Protein AF-A0A147K100-F1 (afdb_monomer)

Sequence (1182 aa):
MTDSRGIATSVIIAIIIAVTLSAGLGYFCLQAQKQWAQEHPSEGPYLPENRPPTGPIRPEQRTEGEKSTGWFKTGLEDDIVLSAAGFKNSESMDDWFVSGQSADLTLGPLGLEESGGPSFLNHPMGVATDGERLFVADTCNNRVLIWNRIPVSNYAPADIVLGQPDFNSSASRRGKNGLNWPISVATDGKRLFVADTGNNRILIWNTIPTNNFAPADVVVGREDFESVEEVPGVDQTRNLFCWPWGVWSDGTRLFVADTTFGRVMIWNNIPTQNGQPADVILTKRSEKEPLGTVRGIRSDGTRLIVNCHDGWVYIWKNIPTKDDTFPDFIVQYINAETEPGFDGQRILIAHYHIILVWNSIDDLMDNKPHNIVLGDMSAPLPSRNRMFLPRSIATDGKRLIVAERYGSRVLIWNSFPKENYTPPDVVLGQPDFNTNVFLSRIGVDQVAGISTDGTNLMTAHGLEARIMIWRSMPEKTGQPADVVLGWSDFDPNTRIGGPGQTDGWSVFTDGTRVFAASEPYCKLQIWNTIPTRNGQPPDVEIGRPGEAGRLGLNHPTRVVTDGKRVVVADWGNNRVLIWNTIPQDNETPADLVIGQPDFDSTEPRSGLDGLNEPWSVFTDGKRLYVGQRGLPNRILIWNTFPTKNGQPADIEISGWKSEKWGGISGPWSIFSDGTHLFVTAISGHRVLIWNTIPTHDNQPPDVVLGQPNLETLWGSTSRYGLRAPSDVTFDGVHLWVGEVTWSHRAVRFSIPNPRAVILKPPSDITTSSMKLTWSVATREDFIRYEVHMSTEPGFDLSDKTIIATITDRSNSSITINNLNSNTTYWFKVRTCYADGKYGDSVQRWATTKASMVSGEWMERETDHFKIYYRAGYEQQANSLLEAHENVYEFVTGFIGYAPPTRTEIYLCSTPEEYAEVGNTPPEAKPAVGASAGQWSNGVLSYYNTFSGSGVAHEFVHAVESQLLGFERPTWWKEGLACYLTYKFTGEPGPGGIYPDQLSDFTRSILENDPPFKNLSELEGEIVLTKFGYEESTSVFLFIEENYGESKIKEIIRAADAVENVHAAFQAVLGVSFQAFEAGWRKCLTRSVVAIAEAKSAVGAAEREGRTHGLHEAKARLSEAQNAFNFGRFGEAWEKASEAYTIAESATHEAAGPSQGAPWIWAGVGIAVAVIVLAFLLTRKRK

Foldseek 3Di:
DDDPPPVVVVVVVVVVVVVVVVVVVVVVVVVVVVVVCVPDPPDDDDDDDDDDDDDDDDDDDDDDDDDDDDDDDDDDDDDDDPPPPDDDPPPDPLQFDFFLFFFPAWAFDDTFFFQPFQQGAAPWAEWEDLQAKIWIRSFQLQWIFIASGDDPDHSDGGQEIFQDQHRTGRDQDFAQRHAHRWRYWEDLQAKIWICSQLQQWIFIANGDDDYYSDGGQEIFQDQHRDDDDDDPPDDPWQGHAHRWAEWYDNQAKIWTQRQVLQKIFMARGPDRYYSDGGQEIAAQAPVSHHVHRWHYWDDPQAKIWIDHQCFKIFIARGDDRYYHPHGPDIDGDNGQPDYWDDPPQWIWGDDPFKTFIDRHVVSVVVVDTDDIDGDPCPCPQDFADDQAAFAEWDDLLAKTWTFHFQQQKIAIANGPDPDHPPGGQAIELAQGPGDRQPPPPSHRWGQLYWEDNQAKIWTATQQQGKIAIANGDDRYYHPGRLEIAGDPPDDNPPDPDDPPQRNAWYWYDPNAKIWIQGQSQQKIAIARGDDRYYNPGGLEIAADEPAFFQRHAHRWHDWDDLQAKIWIDRQQLQWIFIDRGDDRYYRPGGPEIELACHRRHRDAQHALQRGHRFHDWDDLSAKIWIFGQGPLTWIFIASGDDDYYHPGGPEIASFAPDPPDTGQQRFAEWDDNQAKIWTFSQQQQWIFIANGDDDYYNDGGPYIQQRSDSVDRDAGLRSSHGHRFHYWDDSPFKIWTQHDDPNSMITIDGRDFNAAWAWAAWDPFAQWKIKIFTHQDDDPQWAWKFKFKDLDPPDDDDPVRGPDIGRDSVDGMDMDGGHHGQGKMKMKIWIAGPVRTIHIYDIFMFHHFHPDDDDDWDWDDDPAAIETHDPPCVVVRVVLVVLLVLLQCLLCVLLVHRPPHRQYEYEDADLVSLCVRQVHDSPDDPPAQKAAHRGLRYIYGYRPDDDSLRSQLRVNLSRLCNQLRAQAQPLQSLQVSQQSSCVSPVDRGPAAQDLVCLVVVLCCLVVVVVHDDFSVVSRDDPDDPVRSSHSSNLLQLCCCQPVNSVLVSQLSVQCSVVVYSQVSCCVRVVDGSVRSRVVSSVLLSLLSVLLVLLVVLLVVLVVVQQDALSVVLVVLSVQLSVCVSSSVSVSNNVSSNVSNVSSNPGHHDDDDDDDDDDDPPVVVVVVVVVVVVVVVVVVPPD

Nearest PDB structures (foldseek):
  1x5k-assembly1_A  TM=6.872E-01  e=2.008E-04  Homo sapiens
  8fn9-assembly4_H  TM=7.046E-01  e=5.019E-04  Homo sapiens
  4urt-assembly1_B  TM=6.110E-01  e=4.270E-04  Homo sapiens
  2ibg-assembly4_D  TM=3.986E-01  e=5.900E-04  Drosophila melanogaster
  7mrn-assembly1_A  TM=2.602E-01  e=2.928E-04  Mus musculus

Structure (mmCIF, N/CA/C/O backbone):
data_AF-A0A147K100-F1
#
_entry.id   AF-A0A147K100-F1
#
loop_
_atom_site.group_PDB
_atom_site.id
_atom_site.type_symbol
_atom_site.label_atom_id
_atom_site.label_alt_id
_atom_site.label_comp_id
_atom_site.label_asym_id
_atom_site.label_entity_id
_atom_site.label_seq_id
_atom_site.pdbx_PDB_ins_code
_atom_site.Cartn_x
_atom_site.Cartn_y
_atom_site.Cartn_z
_atom_site.occupancy
_atom_site.B_iso_or_equiv
_atom_site.auth_seq_id
_atom_site.auth_comp_id
_atom_site.auth_asym_id
_atom_site.auth_atom_id
_atom_site.pdbx_PDB_model_num
ATOM 1 N N . MET A 1 1 ? 48.285 36.028 14.992 1.00 30.34 1 MET A N 1
ATOM 2 C CA . MET A 1 1 ? 48.545 37.159 15.908 1.00 30.34 1 MET A CA 1
ATOM 3 C C . MET A 1 1 ? 47.198 37.838 16.159 1.00 30.34 1 MET A C 1
ATOM 5 O O . MET A 1 1 ? 46.680 38.431 15.232 1.00 30.34 1 MET A O 1
ATOM 9 N N . THR A 1 2 ? 46.400 37.488 17.172 1.00 46.53 2 THR A N 1
ATOM 10 C CA . THR A 1 2 ? 46.517 37.814 18.613 1.00 46.53 2 THR A CA 1
ATOM 11 C C . THR A 1 2 ? 46.651 39.310 18.906 1.00 46.53 2 THR A C 1
ATOM 13 O O . THR A 1 2 ? 47.707 39.745 19.347 1.00 46.53 2 THR A O 1
ATOM 16 N N . ASP A 1 3 ? 45.574 40.075 18.705 1.00 38.72 3 ASP A N 1
ATOM 17 C CA . ASP A 1 3 ? 45.211 41.141 19.649 1.00 38.72 3 ASP A CA 1
ATOM 18 C C . ASP A 1 3 ? 43.690 41.387 19.631 1.00 38.72 3 ASP A C 1
ATOM 20 O O . ASP A 1 3 ? 43.104 41.814 18.637 1.00 38.72 3 ASP A O 1
ATOM 24 N N . SER A 1 4 ? 43.032 41.059 20.740 1.00 42.88 4 SER A N 1
ATOM 25 C CA . SER A 1 4 ? 41.582 41.130 20.934 1.00 42.88 4 SER A CA 1
ATOM 26 C C . SER A 1 4 ? 41.084 42.529 21.326 1.00 42.88 4 SER A C 1
ATOM 28 O O . SER A 1 4 ? 39.901 42.689 21.624 1.00 42.88 4 SER A O 1
ATOM 30 N N . ARG A 1 5 ? 41.942 43.564 21.310 1.00 44.41 5 ARG A N 1
ATOM 31 C CA . ARG A 1 5 ? 41.558 44.943 21.678 1.00 44.41 5 ARG A CA 1
ATOM 32 C C . ARG A 1 5 ? 41.244 45.879 20.502 1.00 44.41 5 ARG A C 1
ATOM 34 O O . ARG A 1 5 ? 40.499 46.832 20.697 1.00 44.41 5 ARG A O 1
ATOM 41 N N . GLY A 1 6 ? 41.718 45.605 19.284 1.00 44.59 6 GLY A N 1
ATOM 42 C CA . GLY A 1 6 ? 41.420 46.441 18.103 1.00 44.59 6 GLY A CA 1
ATOM 43 C C . GLY A 1 6 ? 40.006 46.247 17.538 1.00 44.59 6 GLY A C 1
ATOM 44 O O . GLY A 1 6 ? 39.362 47.200 17.105 1.00 44.59 6 GLY A O 1
ATOM 45 N N . ILE A 1 7 ? 39.486 45.020 17.616 1.00 48.47 7 ILE A N 1
ATOM 46 C CA . ILE A 1 7 ? 38.163 44.654 17.083 1.00 48.47 7 ILE A CA 1
ATOM 47 C C . ILE A 1 7 ? 37.036 45.241 17.953 1.00 48.47 7 ILE A C 1
ATOM 49 O O . ILE A 1 7 ? 36.002 45.650 17.431 1.00 48.47 7 ILE A O 1
ATOM 53 N N . ALA A 1 8 ? 37.260 45.383 19.264 1.00 44.16 8 ALA A N 1
ATOM 54 C CA . ALA A 1 8 ? 36.289 45.977 20.182 1.00 44.16 8 ALA A CA 1
ATOM 55 C C . ALA A 1 8 ? 36.015 47.467 19.881 1.00 44.16 8 ALA A C 1
ATOM 57 O O . ALA A 1 8 ? 34.871 47.909 19.950 1.00 44.16 8 ALA A O 1
ATOM 58 N N . THR A 1 9 ? 37.030 48.238 19.477 1.00 42.84 9 THR A N 1
ATOM 59 C CA . THR A 1 9 ? 36.896 49.684 19.209 1.00 42.84 9 THR A CA 1
ATOM 60 C C . THR A 1 9 ? 36.167 49.974 17.892 1.00 42.84 9 THR A C 1
ATOM 62 O O . THR A 1 9 ? 35.332 50.877 17.835 1.00 42.84 9 THR A O 1
ATOM 65 N N . SER A 1 10 ? 36.410 49.184 16.842 1.00 45.06 10 SER A N 1
ATOM 66 C CA . SER A 1 10 ? 35.718 49.337 15.551 1.00 45.06 10 SER A CA 1
ATOM 67 C C . SER A 1 10 ? 34.241 48.938 15.625 1.00 45.06 10 SER A C 1
ATOM 69 O O . SER A 1 10 ? 33.402 49.573 14.989 1.00 45.06 10 SER A O 1
ATOM 71 N N . VAL A 1 11 ? 33.905 47.948 16.459 1.00 51.16 11 VAL A N 1
ATOM 72 C CA . VAL A 1 11 ? 32.514 47.540 16.711 1.00 51.16 11 VAL A CA 1
ATOM 73 C C . VAL A 1 11 ? 31.758 48.611 17.512 1.00 51.16 11 VAL A C 1
ATOM 75 O O . VAL A 1 11 ? 30.609 48.906 17.197 1.00 51.16 11 VAL A O 1
ATOM 78 N N . ILE A 1 12 ? 32.405 49.283 18.473 1.00 54.19 12 ILE A N 1
ATOM 79 C CA . ILE A 1 12 ? 31.790 50.375 19.254 1.00 54.19 12 ILE A CA 1
ATOM 80 C C . ILE A 1 12 ? 31.498 51.618 18.388 1.00 54.19 12 ILE A C 1
ATOM 82 O O . ILE A 1 12 ? 30.431 52.216 18.522 1.00 54.19 12 ILE A O 1
ATOM 86 N N . ILE A 1 13 ? 32.386 51.989 17.458 1.00 53.78 13 ILE A N 1
ATOM 87 C CA . ILE A 1 13 ? 32.169 53.139 16.556 1.00 53.78 13 ILE A CA 1
ATOM 88 C C . ILE A 1 13 ? 31.041 52.859 15.546 1.00 53.78 13 ILE A C 1
ATOM 90 O O . ILE A 1 13 ? 30.215 53.737 15.292 1.00 53.78 13 ILE A O 1
ATOM 94 N N . ALA A 1 14 ? 30.944 51.629 15.029 1.00 49.09 14 ALA A N 1
ATOM 95 C CA . ALA A 1 14 ? 29.853 51.226 14.139 1.00 49.09 14 ALA A CA 1
ATOM 96 C C . ALA A 1 14 ? 28.480 51.255 14.845 1.00 49.09 14 ALA A C 1
ATOM 98 O O . ALA A 1 14 ? 27.491 51.694 14.256 1.00 49.09 14 ALA A O 1
ATOM 99 N N . ILE A 1 15 ? 28.430 50.877 16.129 1.00 57.53 15 ILE A N 1
ATOM 100 C CA . ILE A 1 15 ? 27.211 50.931 16.952 1.00 57.53 15 ILE A CA 1
ATOM 101 C C . ILE A 1 15 ? 26.782 52.386 17.228 1.00 57.53 15 ILE A C 1
ATOM 103 O O . ILE A 1 15 ? 25.595 52.694 17.143 1.00 57.53 15 ILE A O 1
ATOM 107 N N . ILE A 1 16 ? 27.717 53.313 17.478 1.00 56.31 16 ILE A N 1
ATOM 108 C CA . ILE A 1 16 ? 27.403 54.738 17.721 1.00 56.31 16 ILE A CA 1
ATOM 109 C C . ILE A 1 16 ? 26.858 55.429 16.453 1.00 56.31 16 ILE A C 1
ATOM 111 O O . ILE A 1 16 ? 25.899 56.202 16.534 1.00 56.31 16 ILE A O 1
ATOM 115 N N . ILE A 1 17 ? 27.401 55.121 15.269 1.00 55.12 17 ILE A N 1
ATOM 116 C CA . ILE A 1 17 ? 26.923 55.687 13.993 1.00 55.12 17 ILE A CA 1
ATOM 117 C C . ILE A 1 17 ? 25.518 55.162 13.649 1.00 55.12 17 ILE A C 1
ATOM 119 O O . ILE A 1 17 ? 24.651 55.944 13.251 1.00 55.12 17 ILE A O 1
ATOM 123 N N . ALA A 1 18 ? 25.251 53.873 13.890 1.00 48.81 18 ALA A N 1
ATOM 124 C CA . ALA A 1 18 ? 23.937 53.269 13.669 1.00 48.81 18 ALA A CA 1
ATOM 125 C C . ALA A 1 18 ? 22.852 53.852 14.599 1.00 48.81 18 ALA A C 1
ATOM 127 O O . ALA A 1 18 ? 21.746 54.156 14.148 1.00 48.81 18 ALA A O 1
ATOM 128 N N . VAL A 1 19 ? 23.171 54.094 15.878 1.00 54.12 19 VAL A N 1
ATOM 129 C CA . VAL A 1 19 ? 22.235 54.693 16.852 1.00 54.12 19 VAL A CA 1
ATOM 130 C C . VAL A 1 19 ? 21.931 56.167 16.533 1.00 54.12 19 VAL A C 1
ATOM 132 O O . VAL A 1 19 ? 20.788 56.600 16.673 1.00 54.12 19 VAL A O 1
ATOM 135 N N . THR A 1 20 ? 22.903 56.932 16.022 1.00 52.31 20 THR A N 1
ATOM 136 C CA . THR A 1 20 ? 22.711 58.362 15.696 1.00 52.31 20 THR A CA 1
ATOM 137 C C . THR A 1 20 ? 21.876 58.572 14.421 1.00 52.31 20 THR A C 1
ATOM 139 O O . THR A 1 20 ? 21.045 59.478 14.374 1.00 52.31 20 THR A O 1
ATOM 142 N N . LEU A 1 21 ? 22.017 57.704 13.409 1.00 48.91 21 LEU A N 1
ATOM 143 C CA . LEU A 1 21 ? 21.195 57.744 12.187 1.00 48.91 21 LEU A CA 1
ATOM 144 C C . LEU A 1 21 ? 19.738 57.309 12.438 1.00 48.91 21 LEU A C 1
ATOM 146 O O . LEU A 1 21 ? 18.817 57.856 11.831 1.00 48.91 21 LEU A O 1
ATOM 150 N N . SER A 1 22 ? 19.520 56.401 13.394 1.00 45.62 22 SER A N 1
ATOM 151 C CA . SER A 1 22 ? 18.188 55.913 13.785 1.00 45.62 22 SER A CA 1
ATOM 152 C C . SER A 1 22 ? 17.333 56.988 14.481 1.00 45.62 22 SER A C 1
ATOM 154 O O . SER A 1 22 ? 16.123 57.053 14.273 1.00 45.62 22 SER A O 1
ATOM 156 N N . ALA A 1 23 ? 17.953 57.879 15.267 1.00 45.56 23 ALA A N 1
ATOM 157 C CA . ALA A 1 23 ? 17.261 58.967 15.970 1.00 45.56 23 ALA A CA 1
ATOM 158 C C . ALA A 1 23 ? 16.858 60.143 15.049 1.00 45.56 23 ALA A C 1
ATOM 160 O O . ALA A 1 23 ? 15.859 60.815 15.308 1.00 45.56 23 ALA A O 1
ATOM 161 N N . GLY A 1 24 ? 17.591 60.376 13.951 1.00 51.78 24 GLY A N 1
ATOM 162 C CA . GLY A 1 24 ? 17.288 61.430 12.972 1.00 51.78 24 GLY A CA 1
ATOM 163 C C . GLY A 1 24 ? 16.062 61.139 12.096 1.00 51.78 24 GLY A C 1
ATOM 164 O O . GLY A 1 24 ? 15.274 62.045 11.822 1.00 51.78 24 GLY A O 1
ATOM 165 N N . LEU A 1 25 ? 15.842 59.875 11.710 1.00 47.50 25 LEU A N 1
ATOM 166 C CA . LEU A 1 25 ? 14.689 59.474 10.887 1.00 47.50 25 LEU A CA 1
ATOM 167 C C . LEU A 1 25 ? 13.347 59.564 11.637 1.00 47.50 25 LEU A C 1
ATOM 169 O O . LEU A 1 25 ? 12.330 59.913 11.035 1.00 47.50 25 LEU A O 1
ATOM 173 N N . GLY A 1 26 ? 13.341 59.335 12.956 1.00 49.06 26 GLY A N 1
ATOM 174 C CA . GLY A 1 26 ? 12.138 59.468 13.789 1.00 49.06 26 GLY A CA 1
ATOM 175 C C . GLY A 1 26 ? 11.630 60.912 13.926 1.00 49.06 26 GLY A C 1
ATOM 176 O O . GLY A 1 26 ? 10.421 61.143 13.931 1.00 49.06 26 GLY A O 1
ATOM 177 N N . TYR A 1 27 ? 12.532 61.902 13.972 1.00 50.81 27 TYR A N 1
ATOM 178 C CA . TYR A 1 27 ? 12.177 63.327 14.071 1.00 50.81 27 TYR A CA 1
ATOM 179 C C . TYR A 1 27 ? 11.561 63.876 12.769 1.00 50.81 27 TYR A C 1
ATOM 181 O O . TYR A 1 27 ? 10.610 64.657 12.823 1.00 50.81 27 TYR A O 1
ATOM 189 N N . PHE A 1 28 ? 12.037 63.428 11.600 1.00 46.81 28 PHE A N 1
ATOM 190 C CA . PHE A 1 28 ? 11.486 63.834 10.299 1.00 46.81 28 PHE A CA 1
ATOM 191 C C . PHE A 1 28 ? 10.095 63.240 10.019 1.00 46.81 28 PHE A C 1
ATOM 193 O O . PHE A 1 28 ? 9.234 63.941 9.486 1.00 46.81 28 PHE A O 1
ATOM 200 N N . CYS A 1 29 ? 9.823 62.003 10.455 1.00 47.19 29 CYS A N 1
ATOM 201 C CA . CYS A 1 29 ? 8.496 61.388 10.311 1.00 47.19 29 CYS A CA 1
ATOM 202 C C . CYS A 1 29 ? 7.419 62.098 11.160 1.00 47.19 29 CYS A C 1
ATOM 204 O O . CYS A 1 29 ? 6.278 62.240 10.721 1.00 47.19 29 CYS A O 1
ATOM 206 N N . LEU A 1 30 ? 7.789 62.619 12.340 1.00 46.59 30 LEU A N 1
ATOM 207 C CA . LEU A 1 30 ? 6.879 63.349 13.236 1.00 46.59 30 LEU A CA 1
ATOM 208 C C . LEU A 1 30 ? 6.528 64.764 12.725 1.00 46.59 30 LEU A C 1
ATOM 210 O O . LEU A 1 30 ? 5.441 65.272 13.002 1.00 46.59 30 LEU A O 1
ATOM 214 N N . GLN A 1 31 ? 7.434 65.414 11.983 1.00 56.62 31 GLN A N 1
ATOM 215 C CA . GLN A 1 31 ? 7.178 66.724 11.362 1.00 56.62 31 GLN A CA 1
ATOM 216 C C . GLN A 1 31 ? 6.307 66.599 10.102 1.00 56.62 31 GLN A C 1
ATOM 218 O O . GLN A 1 31 ? 5.395 67.402 9.919 1.00 56.62 31 GLN A O 1
ATOM 223 N N . ALA A 1 32 ? 6.497 65.544 9.300 1.00 53.44 32 ALA A N 1
ATOM 224 C CA . ALA A 1 32 ? 5.653 65.261 8.136 1.00 53.44 32 ALA A CA 1
ATOM 225 C C . ALA A 1 32 ? 4.185 64.971 8.524 1.00 53.44 32 ALA A C 1
ATOM 227 O O . ALA A 1 32 ? 3.262 65.446 7.864 1.00 53.44 32 ALA A O 1
ATOM 228 N N . GLN A 1 33 ? 3.952 64.279 9.650 1.00 45.53 33 GLN A N 1
ATOM 229 C CA . GLN A 1 33 ? 2.603 64.040 10.190 1.00 45.53 33 GLN A CA 1
ATOM 230 C C . GLN A 1 33 ? 1.894 65.317 10.678 1.00 45.53 33 GLN A C 1
ATOM 232 O O . GLN A 1 33 ? 0.679 65.438 10.527 1.00 45.53 33 GLN A O 1
ATOM 237 N N . LYS A 1 34 ? 2.627 66.286 11.249 1.00 51.03 34 LYS A N 1
ATOM 238 C CA . LYS A 1 34 ? 2.055 67.568 11.711 1.00 51.03 34 LYS A CA 1
ATOM 239 C C . LYS A 1 34 ? 1.675 68.502 10.564 1.00 51.03 34 LYS A C 1
ATOM 241 O O . LYS A 1 34 ? 0.718 69.258 10.705 1.00 51.03 34 LYS A O 1
ATOM 246 N N . GLN A 1 35 ? 2.402 68.438 9.452 1.00 54.12 35 GLN A N 1
ATOM 247 C CA . GLN A 1 35 ? 2.141 69.253 8.268 1.00 54.12 35 GLN A CA 1
ATOM 248 C C . GLN A 1 35 ? 0.916 68.740 7.486 1.00 54.12 35 GLN A C 1
ATOM 250 O O . GLN A 1 35 ? 0.059 69.531 7.103 1.00 54.12 35 GLN A O 1
ATOM 255 N N . TRP A 1 36 ? 0.740 67.417 7.383 1.00 48.38 36 TRP A N 1
ATOM 256 C CA . TRP A 1 36 ? -0.425 66.804 6.726 1.00 48.38 36 TRP A CA 1
ATOM 257 C C . TRP A 1 36 ? -1.765 67.128 7.423 1.00 48.38 36 TRP A C 1
ATOM 259 O O . TRP A 1 36 ? -2.766 67.392 6.759 1.00 48.38 36 TRP A O 1
ATOM 269 N N . ALA A 1 37 ? -1.769 67.208 8.760 1.00 45.31 37 ALA A N 1
ATOM 270 C CA . ALA A 1 37 ? -2.947 67.558 9.564 1.00 45.31 37 ALA A CA 1
ATOM 271 C C . ALA A 1 37 ? -3.367 69.044 9.474 1.00 45.31 37 ALA A C 1
ATOM 273 O O . ALA A 1 37 ? -4.479 69.388 9.871 1.00 45.31 37 ALA A O 1
ATOM 274 N N . GLN A 1 38 ? -2.499 69.931 8.973 1.00 51.25 38 GLN A N 1
ATOM 275 C CA . GLN A 1 38 ? -2.812 71.354 8.771 1.00 51.25 38 GLN A CA 1
ATOM 276 C C . GLN A 1 38 ? -3.376 71.653 7.373 1.00 51.25 38 GLN A C 1
ATOM 278 O O . GLN A 1 38 ? -4.067 72.655 7.206 1.00 51.25 38 GLN A O 1
ATOM 283 N N . GLU A 1 39 ? -3.119 70.791 6.385 1.00 53.31 39 GLU A N 1
ATOM 284 C CA . GLU A 1 39 ? -3.495 71.018 4.981 1.00 53.31 39 GLU A CA 1
ATOM 285 C C . GLU A 1 39 ? -4.901 70.481 4.619 1.00 53.31 39 GLU A C 1
ATOM 287 O O . GLU A 1 39 ? -5.441 70.869 3.585 1.00 53.31 39 GLU A O 1
ATOM 292 N N . HIS A 1 40 ? -5.541 69.666 5.479 1.00 54.25 40 HIS A N 1
ATOM 293 C CA . HIS A 1 40 ? -6.843 69.015 5.205 1.00 54.25 40 HIS A CA 1
ATOM 294 C C . HIS A 1 40 ? -7.846 69.087 6.389 1.00 54.25 40 HIS A C 1
ATOM 296 O O . HIS A 1 40 ? -8.089 68.092 7.068 1.00 54.25 40 HIS A O 1
ATOM 302 N N . PRO A 1 41 ? -8.461 70.253 6.667 1.00 40.88 41 PRO A N 1
ATOM 303 C CA . PRO A 1 41 ? -9.295 70.471 7.858 1.00 40.88 41 PRO A CA 1
ATOM 304 C C . PRO A 1 41 ? -10.766 69.995 7.770 1.00 40.88 41 PRO A C 1
ATOM 306 O O . PRO A 1 41 ? -11.514 70.226 8.720 1.00 40.88 41 PRO A O 1
ATOM 309 N N . SER A 1 42 ? -11.222 69.368 6.673 1.00 40.72 42 SER A N 1
ATOM 310 C CA . SER A 1 42 ? -12.661 69.105 6.431 1.00 40.72 42 SER A CA 1
ATOM 311 C C . SER A 1 42 ? -13.102 67.638 6.302 1.00 40.72 42 SER A C 1
ATOM 313 O O . SER A 1 42 ? -14.242 67.399 5.913 1.00 40.72 42 SER A O 1
ATOM 315 N N . GLU A 1 43 ? -12.284 66.654 6.677 1.00 37.69 43 GLU A N 1
ATOM 316 C CA . GLU A 1 43 ? -12.683 65.235 6.650 1.00 37.69 43 GLU A CA 1
ATOM 317 C C . GLU A 1 43 ? -12.536 64.608 8.048 1.00 37.69 43 GLU A C 1
ATOM 319 O O . GLU A 1 43 ? -11.436 64.375 8.543 1.00 37.69 43 GLU A O 1
ATOM 324 N N . GLY A 1 44 ? -13.669 64.408 8.734 1.00 35.47 44 GLY A N 1
ATOM 325 C CA . GLY A 1 44 ? -13.747 63.743 10.042 1.00 35.47 44 GLY A CA 1
ATOM 326 C C . GLY A 1 44 ? -13.835 62.211 9.918 1.00 35.47 44 GLY A C 1
ATOM 327 O O . GLY A 1 44 ? -14.231 61.713 8.865 1.00 35.47 44 GLY A O 1
ATOM 328 N N . PRO A 1 45 ? -13.490 61.440 10.970 1.00 35.75 45 PRO A N 1
ATOM 329 C CA . PRO A 1 45 ? -13.209 60.015 10.832 1.00 35.75 45 PRO A CA 1
ATOM 330 C C . PRO A 1 45 ? -14.465 59.134 10.926 1.00 35.75 45 PRO A C 1
ATOM 332 O O . PRO A 1 45 ? -15.242 59.240 11.874 1.00 35.75 45 PRO A O 1
ATOM 335 N N . TYR A 1 46 ? -14.581 58.177 10.003 1.00 24.38 46 TYR A N 1
ATOM 336 C CA . TYR A 1 46 ? -15.192 56.862 10.227 1.00 24.38 46 TYR A CA 1
ATOM 337 C C . TYR A 1 46 ? -14.266 55.790 9.609 1.00 24.38 46 TYR A C 1
ATOM 339 O O . TYR A 1 46 ? -13.744 55.974 8.514 1.00 24.38 46 TYR A O 1
ATOM 347 N N . LEU A 1 47 ? -14.009 54.730 10.383 1.00 34.84 47 LEU A N 1
ATOM 348 C CA . LEU A 1 47 ? -13.101 53.579 10.154 1.00 34.84 47 LEU A CA 1
ATOM 349 C C . LEU A 1 47 ? -13.589 52.651 9.008 1.00 34.84 47 LEU A C 1
ATOM 351 O O . LEU A 1 47 ? -14.739 52.838 8.607 1.00 34.84 47 LEU A O 1
ATOM 355 N N . PRO A 1 48 ? -12.885 51.566 8.577 1.00 44.22 48 PRO A N 1
ATOM 356 C CA . PRO A 1 48 ? -11.532 51.036 8.883 1.00 44.22 48 PRO A CA 1
ATOM 357 C C . PRO A 1 48 ? -10.708 50.634 7.618 1.00 44.22 48 PRO A C 1
ATOM 359 O O . PRO A 1 48 ? -11.265 50.541 6.537 1.00 44.22 48 PRO A O 1
ATOM 362 N N . GLU A 1 49 ? -9.415 50.292 7.752 1.00 26.92 49 GLU A N 1
ATOM 363 C CA . GLU A 1 49 ? -8.796 49.112 7.096 1.00 26.92 49 GLU A CA 1
ATOM 364 C C . GLU A 1 49 ? -7.318 48.917 7.487 1.00 26.92 49 GLU A C 1
ATOM 366 O O . GLU A 1 49 ? -6.547 49.859 7.661 1.00 26.92 49 GLU A O 1
ATOM 371 N N . ASN A 1 50 ? -6.954 47.644 7.648 1.00 28.19 50 ASN A N 1
ATOM 372 C CA . ASN A 1 50 ? -5.633 47.129 7.996 1.00 28.19 50 ASN A CA 1
ATOM 373 C C . ASN A 1 50 ? -4.725 47.031 6.762 1.00 28.19 50 ASN A C 1
ATOM 375 O O . ASN A 1 50 ? -5.141 46.443 5.768 1.00 28.19 50 ASN A O 1
ATOM 379 N N . ARG A 1 51 ? -3.440 47.393 6.900 1.00 23.86 51 ARG A N 1
ATOM 380 C CA . ARG A 1 51 ? -2.296 46.498 6.608 1.00 23.86 51 ARG A CA 1
ATOM 381 C C . ARG A 1 51 ? -0.973 47.033 7.213 1.00 23.86 51 ARG A C 1
ATOM 383 O O . ARG A 1 51 ? -0.896 48.212 7.544 1.00 23.86 51 ARG A O 1
ATOM 390 N N . PRO A 1 52 ? 0.017 46.143 7.443 1.00 38.81 52 PRO A N 1
ATOM 391 C CA . PRO A 1 52 ? 1.045 46.225 8.492 1.00 38.81 52 PRO A CA 1
ATOM 392 C C . PRO A 1 52 ? 2.336 46.915 8.004 1.00 38.81 52 PRO A C 1
ATOM 394 O O . PRO A 1 52 ? 2.469 47.143 6.802 1.00 38.81 52 PRO A O 1
ATOM 397 N N . PRO A 1 53 ? 3.314 47.229 8.886 1.00 27.06 53 PRO A N 1
ATOM 398 C CA . PRO A 1 53 ? 4.460 46.310 8.994 1.00 27.06 53 PRO A CA 1
ATOM 399 C C . PRO A 1 53 ? 5.188 46.260 10.365 1.00 27.06 53 PRO A C 1
ATOM 401 O O . PRO A 1 53 ? 5.357 47.249 11.071 1.00 27.06 53 PRO A O 1
ATOM 404 N N . THR A 1 54 ? 5.650 45.050 10.695 1.00 25.42 54 THR A N 1
ATOM 405 C CA . THR A 1 54 ? 6.931 44.670 11.341 1.00 25.42 54 THR A CA 1
ATOM 406 C C . THR A 1 54 ? 7.802 45.797 11.938 1.00 25.42 54 THR A C 1
ATOM 408 O O . THR A 1 54 ? 8.406 46.571 11.204 1.00 25.42 54 THR A O 1
ATOM 411 N N . GLY A 1 55 ? 7.956 45.886 13.264 1.00 24.16 55 GLY A N 1
ATOM 412 C CA . GLY A 1 55 ? 9.042 45.236 14.026 1.00 24.16 55 GLY A CA 1
ATOM 413 C C . GLY A 1 55 ? 9.696 46.229 15.027 1.00 24.16 55 GLY A C 1
ATOM 414 O O . GLY A 1 55 ? 9.274 47.377 15.083 1.00 24.16 55 GLY A O 1
ATOM 415 N N . PRO A 1 56 ? 10.748 45.864 15.786 1.00 32.38 56 PRO A N 1
ATOM 416 C CA . PRO A 1 56 ? 10.653 44.987 16.962 1.00 32.38 56 PRO A CA 1
ATOM 417 C C . PRO A 1 56 ? 11.456 45.484 18.210 1.00 32.38 56 PRO A C 1
ATOM 419 O O . PRO A 1 56 ? 12.427 46.217 18.066 1.00 32.38 56 PRO A O 1
ATOM 422 N N . ILE A 1 57 ? 11.133 44.931 19.404 1.00 28.30 57 ILE A N 1
ATOM 423 C CA . ILE A 1 57 ? 12.023 44.690 20.589 1.00 28.30 57 ILE A CA 1
ATOM 424 C C . ILE A 1 57 ? 12.365 45.940 21.471 1.00 28.30 57 ILE A C 1
ATOM 426 O O . ILE A 1 57 ? 12.625 47.002 20.938 1.00 28.30 57 ILE A O 1
ATOM 430 N N . ARG A 1 58 ? 12.422 45.967 22.823 1.00 25.08 58 ARG A N 1
ATOM 431 C CA . ARG A 1 58 ? 12.687 44.989 23.909 1.00 25.08 58 ARG A CA 1
ATOM 432 C C . ARG A 1 58 ? 12.068 45.465 25.260 1.00 25.08 58 ARG A C 1
ATOM 434 O O . ARG A 1 58 ? 11.748 46.644 25.382 1.00 25.08 58 ARG A O 1
ATOM 441 N N . PRO A 1 59 ? 11.968 44.575 26.268 1.00 30.89 59 PRO A N 1
ATOM 442 C CA . PRO A 1 59 ? 11.242 44.749 27.534 1.00 30.89 59 PRO A CA 1
ATOM 443 C C . PRO A 1 59 ? 12.167 44.843 28.762 1.00 30.89 59 PRO A C 1
ATOM 445 O O . PRO A 1 59 ? 13.281 44.358 28.665 1.00 30.89 59 PRO A O 1
ATOM 448 N N . GLU A 1 60 ? 11.675 45.316 29.919 1.00 25.69 60 GLU A N 1
ATOM 449 C CA . GLU A 1 60 ? 11.985 44.741 31.248 1.00 25.69 60 GLU A CA 1
ATOM 450 C C . GLU A 1 60 ? 10.898 45.074 32.295 1.00 25.69 60 GLU A C 1
ATOM 452 O O . GLU A 1 60 ? 10.295 46.144 32.275 1.00 25.69 60 GLU A O 1
ATOM 457 N N . GLN A 1 61 ? 10.738 44.125 33.229 1.00 23.98 61 GLN A N 1
ATOM 458 C CA . GLN A 1 61 ? 9.899 44.062 34.439 1.00 23.98 61 GLN A CA 1
ATOM 459 C C . GLN A 1 61 ? 8.437 43.598 34.287 1.00 23.98 61 GLN A C 1
ATOM 461 O O . GLN A 1 61 ? 7.519 44.394 34.109 1.00 23.98 61 GLN A O 1
ATOM 466 N N . ARG A 1 62 ? 8.216 42.292 34.524 1.00 25.62 62 ARG A N 1
ATOM 467 C CA . ARG A 1 62 ? 7.452 41.801 35.695 1.00 25.62 62 ARG A CA 1
ATOM 468 C C . ARG A 1 62 ? 7.632 40.284 35.904 1.00 25.62 62 ARG A C 1
ATOM 470 O O . ARG A 1 62 ? 7.281 39.470 35.052 1.00 25.62 62 ARG A O 1
ATOM 477 N N . THR A 1 63 ? 8.231 39.975 37.050 1.00 23.89 63 THR A N 1
ATOM 478 C CA . THR A 1 63 ? 8.287 38.713 37.813 1.00 23.89 63 THR A CA 1
ATOM 479 C C . THR A 1 63 ? 6.887 38.291 38.284 1.00 23.89 63 THR A C 1
ATOM 481 O O . THR A 1 63 ? 6.004 39.140 38.365 1.00 23.89 63 THR A O 1
ATOM 484 N N . GLU A 1 64 ? 6.567 37.063 38.692 1.00 24.44 64 GLU A N 1
ATOM 485 C CA . GLU A 1 64 ? 7.092 35.691 38.556 1.00 24.44 64 GLU A CA 1
ATOM 486 C C . GLU A 1 64 ? 5.936 34.784 39.033 1.00 24.44 64 GLU A C 1
ATOM 488 O O . GLU A 1 64 ? 5.150 35.196 39.888 1.00 24.44 64 GLU A O 1
ATOM 493 N N . GLY A 1 65 ? 5.813 33.579 38.472 1.00 21.92 65 GLY A N 1
ATOM 494 C CA . GLY A 1 65 ? 4.748 32.624 38.806 1.00 21.92 65 GLY A CA 1
ATOM 495 C C . GLY A 1 65 ? 4.536 31.574 37.717 1.00 21.92 65 GLY A C 1
ATOM 496 O O . GLY A 1 65 ? 3.444 31.472 37.179 1.00 21.92 65 GLY A O 1
ATOM 497 N N . GLU A 1 66 ? 5.634 30.895 37.368 1.00 23.81 66 GLU A N 1
ATOM 498 C CA . GLU A 1 66 ? 5.769 29.615 36.645 1.00 23.81 66 GLU A CA 1
ATOM 499 C C . GLU A 1 66 ? 5.187 29.494 35.220 1.00 23.81 66 GLU A C 1
ATOM 501 O O . GLU A 1 66 ? 4.035 29.150 34.972 1.00 23.81 66 GLU A O 1
ATOM 506 N N . LYS A 1 67 ? 6.088 29.750 34.258 1.00 25.48 67 LYS A N 1
ATOM 507 C CA . LYS A 1 67 ? 5.934 29.639 32.804 1.00 25.48 67 LYS A CA 1
ATOM 508 C C . LYS A 1 67 ? 6.577 28.355 32.275 1.00 25.48 67 LYS A C 1
ATOM 510 O O . LYS A 1 67 ? 7.735 28.083 32.578 1.00 25.48 67 LYS A O 1
ATOM 515 N N . SER A 1 68 ? 5.895 27.690 31.345 1.00 22.50 68 SER A N 1
ATOM 516 C CA . SER A 1 68 ? 6.510 26.844 30.317 1.00 22.50 68 SER A CA 1
ATOM 517 C C . SER A 1 68 ? 7.100 27.715 29.193 1.00 22.50 68 SER A C 1
ATOM 519 O O . SER A 1 68 ? 6.372 28.390 28.464 1.00 22.50 68 SER A O 1
ATOM 521 N N . THR A 1 69 ? 8.423 27.705 29.053 1.00 24.61 69 THR A N 1
ATOM 522 C CA . THR A 1 69 ? 9.208 28.168 27.888 1.00 24.61 69 THR A CA 1
ATOM 523 C C . THR A 1 69 ? 9.383 26.968 26.941 1.00 24.61 69 THR A C 1
ATOM 525 O O . THR A 1 69 ? 9.659 25.883 27.432 1.00 24.61 69 THR A O 1
ATOM 528 N N . GLY A 1 70 ? 9.202 26.993 25.619 1.00 24.75 70 GLY A N 1
ATOM 529 C CA . GLY A 1 70 ? 9.568 27.996 24.621 1.00 24.75 70 GLY A CA 1
ATOM 530 C C . GLY A 1 70 ? 10.588 27.344 23.676 1.00 24.75 70 GLY A C 1
ATOM 531 O O . GLY A 1 70 ? 11.779 27.372 23.968 1.00 24.75 70 GLY A O 1
ATOM 532 N N . TRP A 1 71 ? 10.110 26.705 22.601 1.00 22.11 71 TRP A N 1
ATOM 533 C CA . TRP A 1 71 ? 10.939 26.063 21.572 1.00 22.11 71 TRP A CA 1
ATOM 534 C C . TRP A 1 71 ? 11.757 27.100 20.780 1.00 22.11 71 TRP A C 1
ATOM 536 O O . TRP A 1 71 ? 11.371 28.261 20.638 1.00 22.11 71 TRP A O 1
ATOM 546 N N . PHE A 1 72 ? 12.936 26.657 20.352 1.00 24.14 72 PHE A N 1
ATOM 547 C CA . PHE A 1 72 ? 14.158 27.427 20.137 1.00 24.14 72 PHE A CA 1
ATOM 548 C C . PHE A 1 72 ? 14.213 28.271 18.851 1.00 24.14 72 PHE A C 1
ATOM 550 O O . PHE A 1 72 ? 13.716 27.890 17.797 1.00 24.14 72 PHE A O 1
ATOM 557 N N . LYS A 1 73 ? 14.959 29.382 18.932 1.00 23.17 73 LYS A N 1
ATOM 558 C CA . LYS A 1 73 ? 15.747 29.914 17.810 1.00 23.17 73 LYS A CA 1
ATOM 559 C C . LYS A 1 73 ? 16.951 29.004 17.574 1.00 23.17 73 LYS A C 1
ATOM 561 O O . LYS A 1 73 ? 17.669 28.734 18.532 1.00 23.17 73 LYS A O 1
ATOM 566 N N . THR A 1 74 ? 17.299 28.763 16.317 1.00 26.34 74 THR A N 1
ATOM 567 C CA . THR A 1 74 ? 18.699 28.574 15.916 1.00 26.34 74 THR A CA 1
ATOM 568 C C . THR A 1 74 ? 18.957 29.347 14.632 1.00 26.34 74 THR A C 1
ATOM 570 O O . THR A 1 74 ? 18.395 29.046 13.586 1.00 26.34 74 THR A O 1
ATOM 573 N N . GLY A 1 75 ? 19.809 30.364 14.724 1.00 24.72 75 GLY A N 1
ATOM 574 C CA . GLY A 1 75 ? 20.775 30.608 13.665 1.00 24.72 75 GLY A CA 1
ATOM 575 C C . GLY A 1 75 ? 22.061 29.909 14.086 1.00 24.72 75 GLY A C 1
ATOM 576 O O . GLY A 1 75 ? 22.419 30.009 15.259 1.00 24.72 75 GLY A O 1
ATOM 577 N N . LEU A 1 76 ? 22.683 29.188 13.160 1.00 26.41 76 LEU A N 1
ATOM 578 C CA . LEU A 1 76 ? 24.127 29.058 12.957 1.00 26.41 76 LEU A CA 1
ATOM 579 C C . LEU A 1 76 ? 24.337 28.046 11.826 1.00 26.41 76 LEU A C 1
ATOM 581 O O . LEU A 1 76 ? 23.992 26.873 11.942 1.00 26.41 76 LEU A O 1
ATOM 585 N N . GLU A 1 77 ? 24.869 28.563 10.723 1.00 29.88 77 GLU A N 1
ATOM 586 C CA . GLU A 1 77 ? 25.797 27.844 9.862 1.00 29.88 77 GLU A CA 1
ATOM 587 C C . GLU A 1 77 ? 26.935 27.299 10.740 1.00 29.88 77 GLU A C 1
ATOM 589 O O . GLU A 1 77 ? 27.490 28.046 11.543 1.00 29.88 77 GLU A O 1
ATOM 594 N N . ASP A 1 78 ? 27.199 25.996 10.665 1.00 25.55 78 ASP A N 1
ATOM 595 C CA . ASP A 1 78 ? 28.522 25.401 10.424 1.00 25.55 78 ASP A CA 1
ATOM 596 C C . ASP A 1 78 ? 28.512 23.898 10.753 1.00 25.55 78 ASP A C 1
ATOM 598 O O . ASP A 1 78 ? 27.992 23.451 11.772 1.00 25.55 78 ASP A O 1
ATOM 602 N N . ASP A 1 79 ? 29.064 23.147 9.802 1.00 32.81 79 ASP A N 1
ATOM 603 C CA . ASP A 1 79 ? 29.499 21.748 9.793 1.00 32.81 79 ASP A CA 1
ATOM 604 C C . ASP A 1 79 ? 29.086 20.838 10.961 1.00 32.81 79 ASP A C 1
ATOM 606 O O . ASP A 1 79 ? 29.740 20.768 12.002 1.00 32.81 79 ASP A O 1
ATOM 610 N N . ILE A 1 80 ? 28.086 19.990 10.701 1.00 24.61 80 ILE A N 1
ATOM 611 C CA . ILE A 1 80 ? 27.920 18.722 11.414 1.00 24.61 80 ILE A CA 1
ATOM 612 C C . ILE A 1 80 ? 28.067 17.597 10.395 1.00 24.61 80 ILE A C 1
ATOM 614 O O . ILE A 1 80 ? 27.168 17.290 9.616 1.00 24.61 80 ILE A O 1
ATOM 618 N N . VAL A 1 81 ? 29.248 16.987 10.420 1.00 25.61 81 VAL A N 1
ATOM 619 C CA . VAL A 1 81 ? 29.486 15.624 9.953 1.00 25.61 81 VAL A CA 1
ATOM 620 C C . VAL A 1 81 ? 28.418 14.734 10.593 1.00 25.61 81 VAL A C 1
ATOM 622 O O . VAL A 1 81 ? 28.379 14.623 11.818 1.00 25.61 81 VAL A O 1
ATOM 625 N N . LEU A 1 82 ? 27.552 14.112 9.785 1.00 26.73 82 LEU A N 1
ATOM 626 C CA . LEU A 1 82 ? 26.673 13.034 10.237 1.00 26.73 82 LEU A CA 1
ATOM 627 C C . LEU A 1 82 ? 27.562 11.870 10.684 1.00 26.73 82 LEU A C 1
ATOM 629 O O . LEU A 1 82 ? 27.949 11.012 9.892 1.00 26.73 82 LEU A O 1
ATOM 633 N N . SER A 1 83 ? 27.939 11.859 11.960 1.00 24.78 83 SER A N 1
ATOM 634 C CA . SER A 1 83 ? 28.449 10.658 12.588 1.00 24.78 83 SER A CA 1
ATOM 635 C C . SER A 1 83 ? 27.299 9.659 12.645 1.00 24.78 83 SER A C 1
ATOM 637 O O . SER A 1 83 ? 26.290 9.855 13.319 1.00 24.78 83 SER A O 1
ATOM 639 N N . ALA A 1 84 ? 27.469 8.566 11.908 1.00 32.69 84 ALA A N 1
ATOM 640 C CA . ALA A 1 84 ? 26.775 7.322 12.165 1.00 32.69 84 ALA A CA 1
ATOM 641 C C . ALA A 1 84 ? 26.965 6.955 13.647 1.00 32.69 84 ALA A C 1
ATOM 643 O O . ALA A 1 84 ? 28.025 6.481 14.052 1.00 32.69 84 ALA A O 1
ATOM 644 N N . ALA A 1 85 ? 25.964 7.226 14.477 1.00 26.23 85 ALA A N 1
ATOM 645 C CA . ALA A 1 85 ? 25.935 6.785 15.862 1.00 26.23 85 ALA A CA 1
ATOM 646 C C . ALA A 1 85 ? 24.478 6.633 16.304 1.00 26.23 85 ALA A C 1
ATOM 648 O O . ALA A 1 85 ? 23.816 7.611 16.637 1.00 26.23 85 ALA A O 1
ATOM 649 N N . GLY A 1 86 ? 23.973 5.397 16.305 1.00 26.59 86 GLY A N 1
ATOM 650 C CA . GLY A 1 86 ? 22.684 5.105 16.931 1.00 26.59 86 GLY A CA 1
ATOM 651 C C . GLY A 1 86 ? 22.122 3.712 16.690 1.00 26.59 86 GLY A C 1
ATOM 652 O O . GLY A 1 86 ? 21.617 3.115 17.632 1.00 26.59 86 GLY A O 1
ATOM 653 N N . PHE A 1 87 ? 22.274 3.152 15.492 1.00 30.50 87 PHE A N 1
ATOM 654 C CA . PHE A 1 87 ? 21.977 1.741 15.266 1.00 30.50 87 PHE A CA 1
ATOM 655 C C . PHE A 1 87 ? 23.292 0.985 15.323 1.00 30.50 87 PHE A C 1
ATOM 657 O O . PHE A 1 87 ? 24.141 1.104 14.439 1.00 30.50 87 PHE A O 1
ATOM 664 N N . LYS A 1 88 ? 23.491 0.207 16.391 1.00 27.28 88 LYS A N 1
ATOM 665 C CA . LYS A 1 88 ? 24.342 -0.965 16.232 1.00 27.28 88 LYS A CA 1
ATOM 666 C C . LYS A 1 88 ? 23.709 -1.742 15.083 1.00 27.28 88 LYS A C 1
ATOM 668 O O . LYS A 1 88 ? 22.574 -2.184 15.219 1.00 27.28 88 LYS A O 1
ATOM 673 N N . ASN A 1 89 ? 24.447 -1.915 13.991 1.00 32.25 89 ASN A N 1
ATOM 674 C CA . ASN A 1 89 ? 24.317 -3.133 13.212 1.00 32.25 89 ASN A CA 1
ATOM 675 C C . ASN A 1 89 ? 24.544 -4.259 14.226 1.00 32.25 89 ASN A C 1
ATOM 677 O O . ASN A 1 89 ? 25.688 -4.588 14.542 1.00 32.25 89 ASN A O 1
ATOM 681 N N . SER A 1 90 ? 23.468 -4.763 14.841 1.00 30.48 90 SER A N 1
ATOM 682 C CA . SER A 1 90 ? 23.507 -6.109 15.381 1.00 30.48 90 SER A CA 1
ATOM 683 C C . SER A 1 90 ? 23.948 -6.958 14.205 1.00 30.48 90 SER A C 1
ATOM 685 O O . SER A 1 90 ? 23.366 -6.838 13.126 1.00 30.48 90 SER A O 1
ATOM 687 N N . GLU A 1 91 ? 25.042 -7.682 14.392 1.00 32.12 91 GLU A N 1
ATOM 688 C CA . GLU A 1 91 ? 25.626 -8.591 13.416 1.00 32.12 91 GLU A CA 1
ATOM 689 C C . GLU A 1 91 ? 24.523 -9.233 12.565 1.00 32.12 91 GLU A C 1
ATOM 691 O O . GLU A 1 91 ? 23.555 -9.775 13.097 1.00 32.12 91 GLU A O 1
ATOM 696 N N . SER A 1 92 ? 24.640 -9.028 11.253 1.00 35.19 92 SER A N 1
ATOM 697 C CA . SER A 1 92 ? 23.684 -9.370 10.202 1.00 35.19 92 SER A CA 1
ATOM 698 C C . SER A 1 92 ? 22.841 -10.610 10.510 1.00 35.19 92 SER A C 1
ATOM 700 O O . SER A 1 92 ? 23.302 -11.741 10.352 1.00 35.19 92 SER A O 1
ATOM 702 N N . MET A 1 93 ? 21.577 -10.398 10.862 1.00 39.19 93 MET A N 1
ATOM 703 C CA . MET A 1 93 ? 20.532 -11.357 10.529 1.00 39.19 93 MET A CA 1
ATOM 704 C C . MET A 1 93 ? 19.966 -10.908 9.180 1.00 39.19 93 MET A C 1
ATOM 706 O O . MET A 1 93 ? 18.912 -10.284 9.127 1.00 39.19 93 MET A O 1
ATOM 710 N N . ASP A 1 94 ? 20.673 -11.231 8.088 1.00 50.25 94 ASP A N 1
ATOM 711 C CA . ASP A 1 94 ? 20.188 -11.091 6.694 1.00 50.25 94 ASP A CA 1
ATOM 712 C C . ASP A 1 94 ? 18.925 -11.958 6.423 1.00 50.25 94 ASP A C 1
ATOM 714 O O . ASP A 1 94 ? 18.403 -11.980 5.312 1.00 50.25 94 ASP A O 1
ATOM 718 N N . ASP A 1 95 ? 18.418 -12.638 7.458 1.00 60.50 95 ASP A N 1
ATOM 719 C CA . ASP A 1 95 ? 17.280 -13.553 7.484 1.00 60.50 95 ASP A CA 1
ATOM 720 C C . ASP A 1 95 ? 16.158 -13.053 8.431 1.00 60.50 95 ASP A C 1
ATOM 722 O O . ASP A 1 95 ? 15.450 -13.870 9.025 1.00 60.50 95 ASP A O 1
ATOM 726 N N . TRP A 1 96 ? 16.010 -11.736 8.639 1.00 76.12 96 TRP A N 1
ATOM 727 C CA . TRP A 1 96 ? 14.950 -11.135 9.472 1.00 76.12 96 TRP A CA 1
ATOM 728 C C . TRP A 1 96 ? 14.296 -9.915 8.796 1.00 76.12 96 TRP A C 1
ATOM 730 O O . TRP A 1 96 ? 14.780 -9.445 7.769 1.00 76.12 96 TRP A O 1
ATOM 740 N N . PHE A 1 97 ? 13.171 -9.413 9.326 1.00 80.50 97 PHE A N 1
ATOM 741 C CA . PHE A 1 97 ? 12.492 -8.235 8.763 1.00 80.50 97 PHE A CA 1
ATOM 742 C C . PHE A 1 97 ? 13.430 -7.023 8.685 1.00 80.50 97 PHE A C 1
ATOM 744 O O . PHE A 1 97 ? 14.251 -6.813 9.578 1.00 80.50 97 PHE A O 1
ATOM 751 N N . VAL A 1 98 ? 13.269 -6.190 7.654 1.00 78.00 98 VAL A N 1
ATOM 752 C CA . VAL A 1 98 ? 14.036 -4.940 7.496 1.00 78.00 98 VAL A CA 1
ATOM 753 C C . VAL A 1 98 ? 13.120 -3.722 7.462 1.00 78.00 98 VAL A C 1
ATOM 755 O O . VAL A 1 98 ? 11.991 -3.784 6.975 1.00 78.00 98 VAL A O 1
ATOM 758 N N . SER A 1 99 ? 13.586 -2.591 7.997 1.00 79.06 99 SER A N 1
ATOM 759 C CA . SER A 1 99 ? 12.784 -1.362 8.002 1.00 79.06 99 SER A CA 1
ATOM 760 C C . SER A 1 99 ? 12.471 -0.908 6.577 1.00 79.06 99 SER A C 1
ATOM 762 O O . SER A 1 99 ? 13.341 -0.937 5.710 1.00 79.06 99 SER A O 1
ATOM 764 N N . GLY A 1 100 ? 11.223 -0.512 6.322 1.00 67.88 100 GLY A N 1
ATOM 765 C CA . GLY A 1 100 ? 10.759 -0.163 4.977 1.00 67.88 100 GLY A CA 1
ATOM 766 C C . GLY A 1 100 ? 10.577 -1.347 4.028 1.00 67.88 100 GLY A C 1
ATOM 767 O O . GLY A 1 100 ? 10.321 -1.129 2.844 1.00 67.88 100 GLY A O 1
ATOM 768 N N . GLN A 1 101 ? 10.690 -2.588 4.517 1.00 76.88 101 GLN A N 1
ATOM 769 C CA . GLN A 1 101 ? 10.416 -3.772 3.712 1.00 76.88 101 GLN A CA 1
ATOM 770 C C . GLN A 1 101 ? 9.021 -3.688 3.087 1.00 76.88 101 GLN A C 1
ATOM 772 O O . GLN A 1 101 ? 8.045 -3.331 3.748 1.00 76.88 101 GLN A O 1
ATOM 777 N N . SER A 1 102 ? 8.925 -4.069 1.813 1.00 72.69 102 SER A N 1
ATOM 778 C CA . SER A 1 102 ? 7.641 -4.178 1.135 1.00 72.69 102 SER A CA 1
ATOM 779 C C . SER A 1 102 ? 6.861 -5.393 1.623 1.00 72.69 102 SER A C 1
ATOM 781 O O . SER A 1 102 ? 7.421 -6.484 1.745 1.00 72.69 102 SER A O 1
ATOM 783 N N . ALA A 1 103 ? 5.553 -5.232 1.774 1.00 69.12 103 ALA A N 1
ATOM 784 C CA . ALA A 1 103 ? 4.640 -6.355 1.778 1.00 69.12 103 ALA A CA 1
ATOM 785 C C . ALA A 1 103 ? 4.794 -7.161 0.476 1.00 69.12 103 ALA A C 1
ATOM 787 O O . ALA A 1 103 ? 5.082 -6.621 -0.600 1.00 69.12 103 ALA A O 1
ATOM 788 N N . ASP A 1 104 ? 4.601 -8.467 0.592 1.00 64.38 104 ASP A N 1
ATOM 789 C CA . ASP A 1 104 ? 4.705 -9.432 -0.508 1.00 64.38 104 ASP A CA 1
ATOM 790 C C . ASP A 1 104 ? 3.382 -10.160 -0.781 1.00 64.38 104 ASP A C 1
ATOM 792 O O . ASP A 1 104 ? 3.247 -10.831 -1.801 1.00 64.38 104 ASP A O 1
ATOM 796 N N . LEU A 1 105 ? 2.383 -9.975 0.084 1.00 57.44 105 LEU A N 1
ATOM 797 C CA . LEU A 1 105 ? 1.014 -10.416 -0.148 1.00 57.44 105 LEU A CA 1
ATOM 798 C C . LEU A 1 105 ? 0.035 -9.374 0.391 1.00 57.44 105 LEU A C 1
ATOM 800 O O . LEU A 1 105 ? 0.279 -8.742 1.421 1.00 57.44 105 LEU A O 1
ATOM 804 N N . THR A 1 106 ? -1.118 -9.258 -0.259 1.00 57.09 106 THR A N 1
ATOM 805 C CA . THR A 1 106 ? -2.288 -8.587 0.303 1.00 57.09 106 THR A CA 1
ATOM 806 C C . THR A 1 106 ? -3.528 -9.464 0.159 1.00 57.09 106 THR A C 1
ATOM 808 O O . THR A 1 106 ? -3.690 -10.177 -0.825 1.00 57.09 106 THR A O 1
ATOM 811 N N . LEU A 1 107 ? -4.399 -9.417 1.161 1.00 53.06 107 LEU A N 1
ATOM 812 C CA . LEU A 1 107 ? -5.726 -10.011 1.190 1.00 53.06 107 LEU A CA 1
ATOM 813 C C . LEU A 1 107 ? -6.734 -8.867 1.340 1.00 53.06 107 LEU A C 1
ATOM 815 O O . LEU A 1 107 ? -6.626 -8.093 2.285 1.00 53.06 107 LEU A O 1
ATOM 819 N N . GLY A 1 108 ? -7.720 -8.755 0.450 1.00 50.16 108 GLY A N 1
ATOM 820 C CA . GLY A 1 108 ? -8.797 -7.754 0.563 1.00 50.16 108 GLY A CA 1
ATOM 821 C C . GLY A 1 108 ? -8.953 -6.777 -0.616 1.00 50.16 108 GLY A C 1
ATOM 822 O O . GLY A 1 108 ? -10.027 -6.191 -0.730 1.00 50.16 108 GLY A O 1
ATOM 823 N N . PRO A 1 109 ? -7.959 -6.625 -1.518 1.00 51.34 109 PRO A N 1
ATOM 824 C CA . PRO A 1 109 ? -8.151 -6.098 -2.888 1.00 51.34 109 PRO A CA 1
ATOM 825 C C . PRO A 1 109 ? -7.372 -6.869 -3.994 1.00 51.34 109 PRO A C 1
ATOM 827 O O . PRO A 1 109 ? -6.718 -7.870 -3.709 1.00 51.34 109 PRO A O 1
ATOM 830 N N . LEU A 1 110 ? -7.469 -6.417 -5.262 1.00 55.34 110 LEU A N 1
ATOM 831 C CA . LEU A 1 110 ? -6.698 -6.913 -6.426 1.00 55.34 110 LEU A CA 1
ATOM 832 C C . LEU A 1 110 ? -5.188 -6.749 -6.184 1.00 55.34 110 LEU A C 1
ATOM 834 O O . LEU A 1 110 ? -4.723 -5.619 -6.243 1.00 55.34 110 LEU A O 1
ATOM 838 N N . GLY A 1 111 ? -4.461 -7.847 -5.935 1.00 57.22 111 GLY A N 1
ATOM 839 C CA . GLY A 1 111 ? -2.990 -7.940 -5.957 1.00 57.22 111 GLY A CA 1
ATOM 840 C C . GLY A 1 111 ? -2.191 -6.849 -5.220 1.00 57.22 111 GLY A C 1
ATOM 841 O O . GLY A 1 111 ? -2.714 -5.928 -4.600 1.00 57.22 111 GLY A O 1
ATOM 842 N N . LEU A 1 112 ? -0.863 -6.945 -5.260 1.00 63.03 112 LEU A N 1
ATOM 843 C CA . LEU A 1 112 ? -0.003 -5.813 -4.913 1.00 63.03 112 LEU A CA 1
ATOM 844 C C . LEU A 1 112 ? 0.376 -5.120 -6.217 1.00 63.03 112 LEU A C 1
ATOM 846 O O . LEU A 1 112 ? 1.120 -5.686 -7.005 1.00 63.03 112 LEU A O 1
ATOM 850 N N . GLU A 1 113 ? -0.138 -3.906 -6.423 1.00 73.88 113 GLU A N 1
ATOM 851 C CA . GLU A 1 113 ? 0.129 -3.082 -7.618 1.00 73.88 113 GLU A CA 1
ATOM 852 C C . GLU A 1 113 ? -0.485 -3.607 -8.931 1.00 73.88 113 GLU A C 1
ATOM 854 O O . GLU A 1 113 ? -0.121 -3.144 -10.012 1.00 73.88 113 GLU A O 1
ATOM 859 N N . GLU A 1 114 ? -1.490 -4.483 -8.831 1.00 73.62 114 GLU A N 1
ATOM 860 C CA . GLU A 1 114 ? -2.296 -4.943 -9.962 1.00 73.62 114 GLU A CA 1
ATOM 861 C C . GLU A 1 114 ? -3.693 -4.309 -9.947 1.00 73.62 114 GLU A C 1
ATOM 863 O O . GLU A 1 114 ? -4.388 -4.321 -8.935 1.00 73.62 114 GLU A O 1
ATOM 868 N N . SER A 1 115 ? -4.137 -3.754 -11.074 1.00 76.56 115 SER A N 1
ATOM 869 C CA . SER A 1 115 ? -5.480 -3.173 -11.230 1.00 76.56 115 SER A CA 1
ATOM 870 C C . SER A 1 115 ? -6.491 -4.094 -11.909 1.00 76.56 115 SER A C 1
ATOM 872 O O . SER A 1 115 ? -7.662 -3.731 -12.032 1.00 76.56 115 SER A O 1
ATOM 874 N N . GLY A 1 116 ? -6.070 -5.290 -12.332 1.00 70.56 116 GLY A N 1
ATOM 875 C CA . GLY A 1 116 ? -6.947 -6.301 -12.927 1.00 70.56 116 GLY A CA 1
ATOM 876 C C . GLY A 1 116 ? -7.387 -6.022 -14.369 1.00 70.56 116 GLY A C 1
ATOM 877 O O . GLY A 1 116 ? -8.162 -6.803 -14.911 1.00 70.56 116 GLY A O 1
ATOM 878 N N . GLY A 1 117 ? -6.909 -4.954 -15.015 1.00 80.50 117 GLY A N 1
ATOM 879 C CA . GLY A 1 117 ? -7.197 -4.650 -16.421 1.00 80.50 117 GLY A CA 1
ATOM 880 C C . GLY A 1 117 ? -8.195 -3.501 -16.644 1.00 80.50 117 GLY A C 1
ATOM 881 O O . GLY A 1 117 ? -8.669 -2.875 -15.691 1.00 80.50 117 GLY A O 1
ATOM 882 N N . PRO A 1 118 ? -8.545 -3.203 -17.913 1.00 83.44 118 PRO A N 1
ATOM 883 C CA . PRO A 1 118 ? -9.341 -2.028 -18.307 1.00 83.44 118 PRO A CA 1
ATOM 884 C C . PRO A 1 118 ? -10.823 -2.103 -17.922 1.00 83.44 118 PRO A C 1
ATOM 886 O O . PRO A 1 118 ? -11.534 -1.105 -18.015 1.00 83.44 118 PRO A O 1
ATOM 889 N N . SER A 1 119 ? -11.299 -3.284 -17.527 1.00 81.56 119 SER A N 1
ATOM 890 C CA . SER A 1 119 ? -12.709 -3.551 -17.210 1.00 81.56 119 SER A CA 1
ATOM 891 C C . SER A 1 119 ? -12.962 -3.757 -15.713 1.00 81.56 119 SER A C 1
ATOM 893 O O . SER A 1 119 ? -14.090 -4.064 -15.323 1.00 81.56 119 SER A O 1
ATOM 895 N N . PHE A 1 120 ? -11.929 -3.614 -14.878 1.00 73.75 120 PHE A N 1
ATOM 896 C CA . PHE A 1 120 ? -11.999 -3.811 -13.433 1.00 73.75 120 PHE A CA 1
ATOM 897 C C . PHE A 1 120 ? -11.778 -2.487 -12.709 1.00 73.75 120 PHE A C 1
ATOM 899 O O . PHE A 1 120 ? -10.936 -1.682 -13.093 1.00 73.75 120 PHE A O 1
ATOM 906 N N . LEU A 1 121 ? -12.559 -2.255 -11.662 1.00 69.94 121 LEU A N 1
ATOM 907 C CA . LEU A 1 121 ? -12.464 -1.072 -10.816 1.00 69.94 121 LEU A CA 1
ATOM 908 C C . LEU A 1 121 ? -12.164 -1.524 -9.387 1.00 69.94 121 LEU A C 1
ATOM 910 O O . LEU A 1 121 ? -12.710 -2.522 -8.915 1.00 69.94 121 LEU A O 1
ATOM 914 N N . ASN A 1 122 ? -11.324 -0.774 -8.694 1.00 66.88 122 ASN A N 1
ATOM 915 C CA . ASN A 1 122 ? -10.934 -0.964 -7.314 1.00 66.88 122 ASN A CA 1
ATOM 916 C C . ASN A 1 122 ? -11.250 0.307 -6.520 1.00 66.88 122 ASN A C 1
ATOM 918 O O . ASN A 1 122 ? -10.522 1.301 -6.551 1.00 66.88 122 ASN A O 1
ATOM 922 N N . HIS A 1 123 ? -12.362 0.242 -5.788 1.00 70.31 123 HIS A N 1
ATOM 9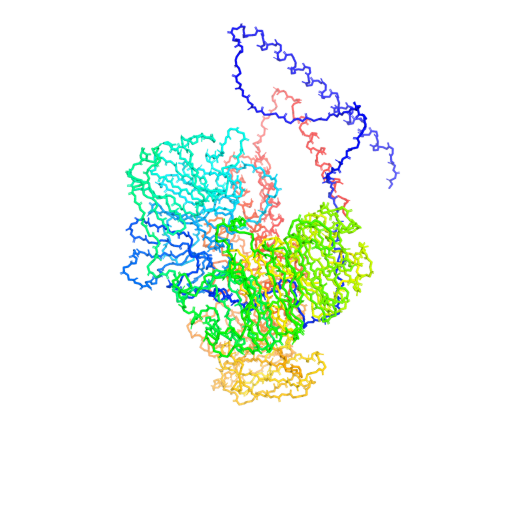23 C CA . HIS A 1 123 ? -12.865 1.328 -4.950 1.00 70.31 123 HIS A CA 1
ATOM 924 C C . HIS A 1 123 ? -12.992 2.678 -5.689 1.00 70.31 123 HIS A C 1
ATOM 926 O O . HIS A 1 123 ? -12.441 3.668 -5.224 1.00 70.31 123 HIS A O 1
ATOM 932 N N . PRO A 1 124 ? -13.684 2.760 -6.840 1.00 74.06 124 PRO A N 1
ATOM 933 C CA . PRO A 1 124 ? -13.819 4.024 -7.553 1.00 74.06 124 PRO A CA 1
ATOM 934 C C . PRO A 1 124 ? -14.644 5.032 -6.736 1.00 74.06 124 PRO A C 1
ATOM 936 O O . PRO A 1 124 ? -15.746 4.704 -6.294 1.00 74.06 124 PRO A O 1
ATOM 939 N N . MET A 1 125 ? -14.129 6.248 -6.537 1.00 72.62 125 MET A N 1
ATOM 940 C CA . MET A 1 125 ? -14.750 7.256 -5.656 1.00 72.62 125 MET A CA 1
ATOM 941 C C . MET A 1 125 ? -15.354 8.454 -6.394 1.00 72.62 125 MET A C 1
ATOM 943 O O . MET A 1 125 ? -16.174 9.170 -5.820 1.00 72.62 125 MET A O 1
ATOM 947 N N . GLY A 1 126 ? -14.986 8.667 -7.658 1.00 73.88 126 GLY A N 1
ATOM 948 C CA . GLY A 1 126 ? -15.408 9.830 -8.436 1.00 73.88 126 GLY A CA 1
ATOM 949 C C . GLY A 1 126 ? -15.831 9.449 -9.846 1.00 73.88 126 GLY A C 1
ATOM 950 O O . GLY A 1 126 ? -15.224 8.578 -10.466 1.00 73.88 126 GLY A O 1
ATOM 951 N N . VAL A 1 127 ? -16.852 10.125 -10.375 1.00 86.12 127 VAL A N 1
ATOM 952 C CA . VAL A 1 127 ? -17.316 9.950 -11.756 1.00 86.12 127 VAL A CA 1
ATOM 953 C C . VAL A 1 127 ? -17.711 11.289 -12.374 1.00 86.12 127 VAL A C 1
ATOM 955 O O . VAL A 1 127 ? -18.321 12.128 -11.713 1.00 86.12 127 VAL A O 1
ATOM 958 N N . ALA A 1 128 ? -17.397 11.476 -13.654 1.00 86.50 128 ALA A N 1
ATOM 959 C CA . ALA A 1 128 ? -17.821 12.624 -14.446 1.00 86.50 128 ALA A CA 1
ATOM 960 C C . ALA A 1 128 ? -18.191 12.207 -15.873 1.00 86.50 128 ALA A C 1
ATOM 962 O O . ALA A 1 128 ? -17.780 11.155 -16.359 1.00 86.50 128 ALA A O 1
ATOM 963 N N . THR A 1 129 ? -18.966 13.042 -16.561 1.00 90.56 129 THR A N 1
ATOM 964 C CA . THR A 1 129 ? -19.306 12.862 -17.976 1.00 90.56 129 THR A CA 1
ATOM 965 C C . THR A 1 129 ? -19.504 14.219 -18.637 1.00 90.56 129 THR A C 1
ATOM 967 O O . THR A 1 129 ? -19.983 15.154 -17.997 1.00 90.56 129 THR A O 1
ATOM 970 N N . ASP A 1 130 ? -19.145 14.318 -19.914 1.00 88.62 130 ASP A N 1
ATOM 971 C CA . ASP A 1 130 ? -19.461 15.459 -20.780 1.00 88.62 130 ASP A CA 1
ATOM 972 C C . ASP A 1 130 ? -20.714 15.207 -21.648 1.00 88.62 130 ASP A C 1
ATOM 974 O O . ASP A 1 130 ? -21.055 16.011 -22.513 1.00 88.62 130 ASP A O 1
ATOM 978 N N . GLY A 1 131 ? -21.413 14.088 -21.412 1.00 85.56 131 GLY A N 1
ATOM 979 C CA . GLY A 1 131 ? -22.545 13.614 -22.210 1.00 85.56 131 GLY A CA 1
ATOM 980 C C . GLY A 1 131 ? -22.156 12.701 -23.379 1.00 85.56 131 GLY A C 1
ATOM 981 O O . GLY A 1 131 ? -23.027 12.015 -23.914 1.00 85.56 131 GLY A O 1
ATOM 982 N N . GLU A 1 132 ? -20.874 12.635 -23.745 1.00 91.44 132 GLU A N 1
ATOM 983 C CA . GLU A 1 132 ? -20.331 11.729 -24.765 1.00 91.44 132 GLU A CA 1
ATOM 984 C C . GLU A 1 132 ? -19.389 10.689 -24.142 1.00 91.44 132 GLU A C 1
ATOM 986 O O . GLU A 1 132 ? -19.512 9.500 -24.428 1.00 91.44 132 GLU A O 1
ATOM 991 N N . ARG A 1 133 ? -18.500 11.120 -23.247 1.00 94.31 133 ARG A N 1
ATOM 992 C CA . ARG A 1 133 ? -17.458 10.350 -22.562 1.00 94.31 133 ARG A CA 1
ATOM 993 C C . ARG A 1 133 ? -17.806 10.105 -21.098 1.00 94.31 133 ARG A C 1
ATOM 995 O O . ARG A 1 133 ? -18.566 10.861 -20.488 1.00 94.31 133 ARG A O 1
ATOM 1002 N N . LEU A 1 134 ? -17.212 9.069 -20.511 1.00 95.62 134 LEU A N 1
ATOM 1003 C CA . LEU A 1 134 ? -17.304 8.754 -19.082 1.00 95.62 134 LEU A CA 1
ATOM 1004 C C . LEU A 1 134 ? -15.904 8.765 -18.463 1.00 95.62 134 LEU A C 1
ATOM 1006 O O . LEU A 1 134 ? -15.001 8.135 -19.001 1.00 95.62 134 LEU A O 1
ATOM 1010 N N . PHE A 1 135 ? -15.745 9.427 -17.321 1.00 96.50 135 PHE A N 1
ATOM 1011 C CA . PHE A 1 135 ? -14.499 9.509 -16.559 1.00 96.50 135 PHE A CA 1
ATOM 1012 C C . PHE A 1 135 ? -14.731 8.927 -15.170 1.00 96.50 135 PHE A C 1
ATOM 1014 O O . PHE A 1 135 ? -15.685 9.323 -14.505 1.00 96.50 135 PHE A O 1
ATOM 1021 N N . VAL A 1 136 ? -13.876 8.017 -14.715 1.00 94.12 136 VAL A N 1
ATOM 1022 C CA . VAL A 1 136 ? -14.010 7.365 -13.405 1.00 94.12 136 VAL A CA 1
ATOM 1023 C C . VAL A 1 136 ? -12.680 7.423 -12.669 1.00 94.12 136 VAL A C 1
ATOM 1025 O O . VAL A 1 136 ? -11.684 6.903 -13.162 1.00 94.12 136 VAL A O 1
ATOM 1028 N N . ALA A 1 137 ? -12.662 8.027 -11.483 1.00 90.19 137 ALA A N 1
ATOM 1029 C CA . ALA A 1 137 ? -11.540 7.950 -10.559 1.00 90.19 137 ALA A CA 1
ATOM 1030 C C . ALA A 1 137 ? -11.557 6.581 -9.878 1.00 90.19 137 ALA A C 1
ATOM 1032 O O . ALA A 1 137 ? -12.387 6.316 -9.012 1.00 90.19 137 ALA A O 1
ATOM 1033 N N . ASP A 1 138 ? -10.656 5.709 -10.315 1.00 89.62 138 ASP A N 1
ATOM 1034 C CA . ASP A 1 138 ? -10.496 4.342 -9.848 1.00 89.62 138 ASP A CA 1
ATOM 1035 C C . ASP A 1 138 ? -9.453 4.313 -8.719 1.00 89.62 138 ASP A C 1
ATOM 1037 O O . ASP A 1 138 ? -8.261 4.045 -8.903 1.00 89.62 138 ASP A O 1
ATOM 1041 N N . THR A 1 139 ? -9.920 4.735 -7.546 1.00 81.88 139 THR A N 1
ATOM 1042 C CA . THR A 1 139 ? -9.115 5.299 -6.463 1.00 81.88 139 THR A CA 1
ATOM 1043 C C . THR A 1 139 ? -8.078 4.345 -5.886 1.00 81.88 139 THR A C 1
ATOM 1045 O O . THR A 1 139 ? -6.917 4.732 -5.751 1.00 81.88 139 THR A O 1
ATOM 1048 N N . CYS A 1 140 ? -8.448 3.108 -5.541 1.00 75.38 140 CYS A N 1
ATOM 1049 C CA . CYS A 1 140 ? -7.484 2.148 -4.990 1.00 75.38 140 CYS A CA 1
ATOM 1050 C C . CYS A 1 140 ? -6.543 1.589 -6.061 1.00 75.38 140 CYS A C 1
ATOM 1052 O O . CYS A 1 140 ? -5.496 1.050 -5.711 1.00 75.38 140 CYS A O 1
ATOM 1054 N N . ASN A 1 141 ? -6.868 1.778 -7.342 1.00 86.06 141 ASN A N 1
ATOM 1055 C CA . ASN A 1 141 ? -5.959 1.502 -8.446 1.00 86.06 141 ASN A CA 1
ATOM 1056 C C . ASN A 1 141 ? -5.068 2.697 -8.814 1.00 86.06 141 ASN A C 1
ATOM 1058 O O . ASN A 1 141 ? -4.319 2.613 -9.785 1.00 86.06 141 ASN A O 1
ATOM 1062 N N . ASN A 1 142 ? -5.138 3.805 -8.064 1.00 91.50 142 ASN A N 1
ATOM 1063 C CA . ASN A 1 142 ? -4.337 5.004 -8.302 1.00 91.50 142 ASN A CA 1
ATOM 1064 C C . ASN A 1 142 ? -4.438 5.493 -9.758 1.00 91.50 142 ASN A C 1
ATOM 1066 O O . ASN A 1 142 ? -3.430 5.841 -10.375 1.00 91.50 142 ASN A O 1
ATOM 1070 N N . ARG A 1 143 ? -5.647 5.461 -10.340 1.00 94.81 143 ARG A N 1
ATOM 1071 C CA . ARG A 1 143 ? -5.855 5.773 -11.760 1.00 94.81 143 ARG A CA 1
ATOM 1072 C C . ARG A 1 143 ? -7.179 6.477 -12.037 1.00 94.81 143 ARG A C 1
ATOM 1074 O O . ARG A 1 143 ? -8.094 6.447 -11.219 1.00 94.81 143 ARG A O 1
ATOM 1081 N N . VAL A 1 144 ? -7.293 7.082 -13.215 1.00 97.69 144 VAL A N 1
ATOM 1082 C CA . VAL A 1 144 ? -8.568 7.553 -13.779 1.00 97.69 144 VAL A CA 1
ATOM 1083 C C . VAL A 1 144 ? -8.798 6.841 -15.105 1.00 97.69 144 VAL A C 1
ATOM 1085 O O . VAL A 1 144 ? -7.932 6.866 -15.973 1.00 97.69 144 VAL A O 1
ATOM 1088 N N . LEU A 1 145 ? -9.951 6.199 -15.259 1.00 97.25 145 LEU A N 1
ATOM 1089 C CA . LEU A 1 145 ? -10.362 5.531 -16.489 1.00 97.25 145 LEU A CA 1
ATOM 1090 C C . LEU A 1 145 ? -11.268 6.440 -17.316 1.00 97.25 145 LEU A C 1
ATOM 1092 O O . LEU A 1 145 ? -12.153 7.098 -16.766 1.00 97.25 145 LEU A O 1
ATOM 1096 N N . ILE A 1 146 ? -11.068 6.453 -18.632 1.00 97.50 146 ILE A N 1
ATOM 1097 C CA . ILE A 1 146 ? -11.895 7.196 -19.583 1.00 97.50 146 ILE A CA 1
ATOM 1098 C C . ILE A 1 146 ? -12.469 6.228 -20.605 1.00 97.50 146 ILE A C 1
ATOM 1100 O O . ILE A 1 146 ? -11.736 5.473 -21.241 1.00 97.50 146 ILE A O 1
ATOM 1104 N N . TRP A 1 147 ? -13.775 6.314 -20.811 1.00 97.44 147 TRP A N 1
ATOM 1105 C CA . TRP A 1 147 ? -14.430 5.779 -21.991 1.00 97.44 147 TRP A CA 1
ATOM 1106 C C . TRP A 1 147 ? -14.738 6.934 -22.934 1.00 97.44 147 TRP A C 1
ATOM 1108 O O . TRP A 1 147 ? -15.431 7.882 -22.561 1.00 97.44 147 TRP A O 1
ATOM 1118 N N . ASN A 1 148 ? -14.259 6.843 -24.171 1.00 94.81 148 ASN A N 1
ATOM 1119 C CA . ASN A 1 148 ? -14.521 7.806 -25.238 1.00 94.81 148 ASN A CA 1
ATOM 1120 C C . ASN A 1 148 ? -15.996 7.834 -25.649 1.00 94.81 148 ASN A C 1
ATOM 1122 O O . ASN A 1 148 ? -16.423 8.741 -26.360 1.00 94.81 148 ASN A O 1
ATOM 1126 N N . ARG A 1 149 ? -16.762 6.825 -25.227 1.00 92.75 149 ARG A N 1
ATOM 1127 C CA . ARG A 1 149 ? -18.214 6.760 -25.351 1.00 92.75 149 ARG A CA 1
ATOM 1128 C C . ARG A 1 149 ? -18.806 6.228 -24.062 1.00 92.75 149 ARG A C 1
ATOM 1130 O O . ARG A 1 149 ? -18.270 5.272 -23.513 1.00 92.75 149 ARG A O 1
ATOM 1137 N N . ILE A 1 150 ? -19.934 6.779 -23.621 1.00 91.19 150 ILE A N 1
ATOM 1138 C CA . ILE A 1 150 ? -20.679 6.223 -22.485 1.00 91.19 150 ILE A CA 1
ATOM 1139 C C . ILE A 1 150 ? -20.909 4.717 -22.731 1.00 91.19 150 ILE A C 1
ATOM 1141 O O . ILE A 1 150 ? -21.511 4.354 -23.749 1.00 91.19 150 ILE A O 1
ATOM 1145 N N . PRO A 1 151 ? -20.431 3.833 -21.834 1.00 85.06 151 PRO A N 1
ATOM 1146 C CA . PRO A 1 151 ? -20.594 2.393 -21.979 1.00 85.06 151 PRO A CA 1
ATOM 1147 C C . PRO A 1 151 ? -22.061 1.986 -22.119 1.00 85.06 151 PRO A C 1
ATOM 1149 O O . PRO A 1 151 ? -22.892 2.326 -21.281 1.00 85.06 151 PRO A O 1
ATOM 1152 N N . VAL A 1 152 ? -22.375 1.211 -23.160 1.00 87.81 152 VAL A N 1
ATOM 1153 C CA . VAL A 1 152 ? -23.727 0.662 -23.406 1.00 87.81 152 VAL A CA 1
ATOM 1154 C C . VAL A 1 152 ? -23.833 -0.834 -23.100 1.00 87.81 152 VAL A C 1
ATOM 1156 O O . VAL A 1 152 ? -24.884 -1.442 -23.293 1.00 87.81 152 VAL A O 1
ATOM 1159 N N . SER A 1 153 ? -22.746 -1.444 -22.628 1.00 75.81 153 SER A N 1
ATOM 1160 C CA . SER A 1 153 ? -22.677 -2.854 -22.252 1.00 75.81 153 SER A CA 1
ATOM 1161 C C . SER A 1 153 ? -21.864 -3.036 -20.977 1.00 75.81 153 SER A C 1
ATOM 1163 O O . SER A 1 153 ? -20.909 -2.300 -20.723 1.00 75.81 153 SER A O 1
ATOM 1165 N N . ASN A 1 154 ? -22.206 -4.065 -20.204 1.00 73.62 154 ASN A N 1
ATOM 1166 C CA . ASN A 1 154 ? -21.429 -4.457 -19.032 1.00 73.62 154 ASN A CA 1
ATOM 1167 C C . ASN A 1 154 ? -19.986 -4.798 -19.429 1.00 73.62 154 ASN A C 1
ATOM 1169 O O . ASN A 1 154 ? -19.751 -5.336 -20.511 1.00 73.62 154 ASN A O 1
ATOM 1173 N N . TYR A 1 155 ? -19.043 -4.515 -18.529 1.00 74.06 155 TYR A N 1
ATOM 1174 C CA . TYR A 1 155 ? -17.615 -4.820 -18.689 1.00 74.06 155 TYR A CA 1
ATOM 1175 C C . TYR A 1 155 ? -16.928 -4.159 -19.893 1.00 74.06 155 TYR A C 1
ATOM 1177 O O . TYR A 1 155 ? -15.835 -4.586 -20.269 1.00 74.06 155 TYR A O 1
ATOM 1185 N N . ALA A 1 156 ? -17.533 -3.123 -20.491 1.00 78.69 156 ALA A N 1
ATOM 1186 C CA . ALA A 1 156 ? -16.879 -2.358 -21.547 1.00 78.69 156 ALA A CA 1
ATOM 1187 C C . ALA A 1 156 ? -15.507 -1.871 -21.043 1.00 78.69 156 ALA A C 1
ATOM 1189 O O . ALA A 1 156 ? -15.460 -1.209 -20.002 1.00 78.69 156 ALA A O 1
ATOM 1190 N N . PRO A 1 157 ? -14.400 -2.212 -21.724 1.00 89.25 157 PRO A N 1
ATOM 1191 C CA . PRO A 1 157 ? -13.078 -1.766 -21.309 1.00 89.25 157 PRO A CA 1
ATOM 1192 C C . PRO A 1 157 ? -12.985 -0.249 -21.443 1.00 89.25 157 PRO A C 1
ATOM 1194 O O . PRO A 1 157 ? -13.535 0.319 -22.387 1.00 89.25 157 PRO A O 1
ATOM 1197 N N . ALA A 1 158 ? -12.311 0.399 -20.496 1.00 93.00 158 ALA A N 1
ATOM 1198 C CA . ALA A 1 158 ? -11.933 1.795 -20.652 1.00 93.00 158 ALA A CA 1
ATOM 1199 C C . ALA A 1 158 ? -11.003 1.953 -21.861 1.00 93.00 158 ALA A C 1
ATOM 1201 O O . ALA A 1 158 ? -10.153 1.100 -22.120 1.00 93.00 158 ALA A O 1
ATOM 1202 N N . ASP A 1 159 ? -11.169 3.049 -22.594 1.00 96.44 159 ASP A N 1
ATOM 1203 C CA . ASP A 1 159 ? -10.346 3.367 -23.758 1.00 96.44 159 ASP A CA 1
ATOM 1204 C C . ASP A 1 159 ? -9.007 3.977 -23.341 1.00 96.44 159 ASP A C 1
ATOM 1206 O O . ASP A 1 159 ? -8.008 3.816 -24.039 1.00 96.44 159 ASP A O 1
ATOM 1210 N N . ILE A 1 160 ? -8.992 4.691 -22.208 1.00 97.56 160 ILE A N 1
ATOM 1211 C CA . ILE A 1 160 ? -7.819 5.411 -21.713 1.00 97.56 160 ILE A CA 1
ATOM 1212 C C . ILE A 1 160 ? -7.671 5.225 -20.203 1.00 97.56 160 ILE A C 1
ATOM 1214 O O . ILE A 1 160 ? -8.654 5.259 -19.461 1.00 97.56 160 ILE A O 1
ATOM 1218 N N . VAL A 1 161 ? -6.432 5.083 -19.741 1.00 97.12 161 VAL A N 1
ATOM 1219 C CA . VAL A 1 161 ? -6.051 5.121 -18.325 1.00 97.12 161 VAL A CA 1
ATOM 1220 C C . VAL A 1 161 ? -5.077 6.265 -18.061 1.00 97.12 161 VAL A C 1
ATOM 1222 O O . VAL A 1 161 ? -4.071 6.409 -18.744 1.00 97.12 161 VAL A O 1
ATOM 1225 N N . LEU A 1 162 ? -5.364 7.082 -17.053 1.00 97.38 162 LEU A N 1
ATOM 1226 C CA . LEU A 1 162 ? -4.483 8.124 -16.525 1.00 97.38 162 LEU A CA 1
ATOM 1227 C C . LEU A 1 162 ? -3.980 7.726 -15.140 1.00 97.38 162 LEU A C 1
ATOM 1229 O O . LEU A 1 162 ? -4.643 6.965 -14.439 1.00 97.38 162 LEU A O 1
ATOM 1233 N N . GLY A 1 163 ? -2.833 8.252 -14.716 1.00 93.44 163 GLY A N 1
ATOM 1234 C CA . GLY A 1 163 ? -2.217 7.890 -13.434 1.00 93.44 163 GLY A CA 1
ATOM 1235 C C . GLY A 1 163 ? -1.321 6.655 -13.496 1.00 93.44 163 GLY A C 1
ATOM 1236 O O . GLY A 1 163 ? -0.445 6.506 -12.649 1.00 93.44 163 GLY A O 1
ATOM 1237 N N . GLN A 1 164 ? -1.517 5.795 -14.502 1.00 92.50 164 GLN A N 1
ATOM 1238 C CA . GLN A 1 164 ? -0.804 4.530 -14.690 1.00 92.50 164 GLN A CA 1
ATOM 1239 C C . GLN A 1 164 ? -0.331 4.368 -16.141 1.00 92.50 164 GLN A C 1
ATOM 1241 O O . GLN A 1 164 ? -1.026 4.838 -17.047 1.00 92.50 164 GLN A O 1
ATOM 1246 N N . PRO A 1 165 ? 0.818 3.700 -16.369 1.00 89.19 165 PRO A N 1
ATOM 1247 C CA . PRO A 1 165 ? 1.347 3.455 -17.714 1.00 89.19 165 PRO A CA 1
ATOM 1248 C C . PRO A 1 165 ? 0.434 2.549 -18.552 1.00 89.19 165 PRO A C 1
ATOM 1250 O O . PRO A 1 165 ? 0.393 2.661 -19.775 1.00 89.19 165 PRO A O 1
ATOM 1253 N N . ASP A 1 166 ? -0.323 1.672 -17.893 1.00 89.69 166 ASP A N 1
ATOM 1254 C CA . ASP A 1 166 ? -1.221 0.712 -18.518 1.00 89.69 166 ASP A CA 1
ATOM 1255 C C . ASP A 1 166 ? -2.427 0.395 -17.616 1.00 89.69 166 ASP A C 1
ATOM 1257 O O . ASP A 1 166 ? -2.565 0.888 -16.494 1.00 89.69 166 ASP A O 1
ATOM 1261 N N . PHE A 1 167 ? -3.339 -0.427 -18.135 1.00 88.88 167 PHE A N 1
ATOM 1262 C CA . PHE A 1 167 ? -4.558 -0.826 -17.436 1.00 88.88 167 PHE A CA 1
ATOM 1263 C C . PHE A 1 167 ? -4.358 -1.925 -16.389 1.00 88.88 167 PHE A C 1
ATOM 1265 O O . PHE A 1 167 ? -5.347 -2.359 -15.802 1.00 88.88 167 PHE A O 1
ATOM 1272 N N . ASN A 1 168 ? -3.137 -2.415 -16.190 1.00 84.69 168 ASN A N 1
ATOM 1273 C CA . ASN A 1 168 ? -2.833 -3.508 -15.269 1.00 84.69 168 ASN A CA 1
ATOM 1274 C C . ASN A 1 168 ? -2.040 -3.027 -14.053 1.00 84.69 168 ASN A C 1
ATOM 1276 O O . ASN A 1 168 ? -2.094 -3.665 -13.011 1.00 84.69 168 ASN A O 1
ATOM 1280 N N . SER A 1 169 ? -1.385 -1.876 -14.152 1.00 83.38 169 SER A N 1
ATOM 1281 C CA . SER A 1 169 ? -0.649 -1.228 -13.076 1.00 83.38 169 SER A CA 1
ATOM 1282 C C . SER A 1 169 ? -1.590 -0.498 -12.115 1.00 83.38 169 SER A C 1
ATOM 1284 O O . SER A 1 169 ? -2.632 0.026 -12.525 1.00 83.38 169 SER A O 1
ATOM 1286 N N . SER A 1 170 ? -1.226 -0.450 -10.833 1.00 82.31 170 SER A N 1
ATOM 1287 C CA . SER A 1 170 ? -1.913 0.367 -9.818 1.00 82.31 170 SER A CA 1
ATOM 1288 C C . SER A 1 170 ? -0.978 1.047 -8.814 1.00 82.31 170 SER A C 1
ATOM 1290 O O . SER A 1 170 ? -1.395 1.433 -7.719 1.00 82.31 170 SER A O 1
ATOM 1292 N N . ALA A 1 171 ? 0.300 1.212 -9.153 1.00 81.69 171 ALA A N 1
ATOM 1293 C CA . ALA A 1 171 ? 1.280 1.798 -8.245 1.00 81.69 171 ALA A CA 1
ATOM 1294 C C . ALA A 1 171 ? 0.969 3.277 -7.955 1.00 81.69 171 ALA A C 1
ATOM 1296 O O . ALA A 1 171 ? 0.772 4.071 -8.871 1.00 81.69 171 ALA A O 1
ATOM 1297 N N . SER A 1 172 ? 0.978 3.679 -6.684 1.00 83.69 172 SER A N 1
ATOM 1298 C CA . SER A 1 172 ? 0.874 5.096 -6.312 1.00 83.69 172 SER A CA 1
ATOM 1299 C C . SER A 1 172 ? 2.082 5.865 -6.853 1.00 83.69 172 SER A C 1
ATOM 1301 O O . SER A 1 172 ? 3.220 5.534 -6.519 1.00 83.69 172 SER A O 1
ATOM 1303 N N . ARG A 1 173 ? 1.851 6.915 -7.646 1.00 81.69 173 ARG A N 1
ATOM 1304 C CA . ARG A 1 173 ? 2.907 7.707 -8.295 1.00 81.69 173 ARG A CA 1
ATOM 1305 C C . ARG A 1 173 ? 2.684 9.206 -8.084 1.00 81.69 173 ARG A C 1
ATOM 1307 O O . ARG A 1 173 ? 1.557 9.668 -7.915 1.00 81.69 173 ARG A O 1
ATOM 1314 N N . ARG A 1 174 ? 3.781 9.965 -8.092 1.00 80.88 174 ARG A N 1
ATOM 1315 C CA . ARG A 1 174 ? 3.787 11.434 -8.202 1.00 80.88 174 ARG A CA 1
ATOM 1316 C C . ARG A 1 174 ? 4.077 11.840 -9.648 1.00 80.88 174 ARG A C 1
ATOM 1318 O O . ARG A 1 174 ? 4.108 10.987 -10.534 1.00 80.88 174 ARG A O 1
ATOM 1325 N N . GLY A 1 175 ? 4.248 13.136 -9.879 1.00 85.69 175 GLY A N 1
ATOM 1326 C CA . GLY A 1 175 ? 4.513 13.681 -11.200 1.00 85.69 175 GLY A CA 1
ATOM 1327 C C . GLY A 1 175 ? 3.261 13.884 -12.038 1.00 85.69 175 GLY A C 1
ATOM 1328 O O . GLY A 1 175 ? 2.149 13.534 -11.643 1.00 85.69 175 GLY A O 1
ATOM 1329 N N . LYS A 1 176 ? 3.439 14.527 -13.188 1.00 92.12 176 LYS A N 1
ATOM 1330 C CA . LYS A 1 176 ? 2.362 15.000 -14.078 1.00 92.12 176 LYS A CA 1
ATOM 1331 C C . LYS A 1 176 ? 1.417 13.902 -14.579 1.00 92.12 176 LYS A C 1
ATOM 1333 O O . LYS A 1 176 ? 0.275 14.180 -14.913 1.00 92.12 176 LYS A O 1
ATOM 1338 N N . ASN A 1 177 ? 1.894 12.669 -14.647 1.00 91.69 177 ASN A N 1
ATOM 1339 C CA . ASN A 1 177 ? 1.198 11.491 -15.166 1.00 91.69 177 ASN A CA 1
ATOM 1340 C C . ASN A 1 177 ? 0.867 10.461 -14.076 1.00 91.69 177 ASN A C 1
ATOM 1342 O O . ASN A 1 177 ? 0.166 9.495 -14.365 1.00 91.69 177 ASN A O 1
ATOM 1346 N N . GLY A 1 178 ? 1.361 10.655 -12.850 1.00 91.31 178 GLY A N 1
ATOM 1347 C CA . GLY A 1 178 ? 1.095 9.790 -11.708 1.00 91.31 178 GLY A CA 1
ATOM 1348 C C . GLY A 1 178 ? -0.107 10.256 -10.896 1.00 91.31 178 GLY A C 1
ATOM 1349 O O . GLY A 1 178 ? -0.360 11.453 -10.757 1.00 91.31 178 GLY A O 1
ATOM 1350 N N . LEU A 1 179 ? -0.835 9.295 -10.337 1.00 93.19 179 LEU A N 1
ATOM 1351 C CA . LEU A 1 179 ? -1.887 9.537 -9.358 1.00 93.19 179 LEU A CA 1
ATOM 1352 C C . LEU A 1 179 ? -1.607 8.707 -8.099 1.00 93.19 179 LEU A C 1
ATOM 1354 O O . LEU A 1 179 ? -0.969 7.654 -8.143 1.00 93.19 179 LEU A O 1
ATOM 1358 N N . ASN A 1 180 ? -2.101 9.189 -6.970 1.00 89.44 180 ASN A N 1
ATOM 1359 C CA . ASN A 1 180 ? -2.084 8.550 -5.669 1.00 89.44 180 ASN A CA 1
ATOM 1360 C C . ASN A 1 180 ? -3.425 8.834 -5.000 1.00 89.44 180 ASN A C 1
ATOM 1362 O O . ASN A 1 180 ? -3.714 9.953 -4.575 1.00 89.44 180 ASN A O 1
ATOM 1366 N N . TRP A 1 181 ? -4.236 7.790 -4.893 1.00 85.88 181 TRP A N 1
ATOM 1367 C CA . TRP A 1 181 ? -5.540 7.831 -4.260 1.00 85.88 181 TRP A CA 1
ATOM 1368 C C . TRP A 1 181 ? -6.443 8.936 -4.848 1.00 85.88 181 TRP A C 1
ATOM 1370 O O . TRP A 1 181 ? -6.884 9.816 -4.112 1.00 85.88 181 TRP A O 1
ATOM 1380 N N . PRO A 1 182 ? -6.706 8.947 -6.174 1.00 92.69 182 PRO A N 1
ATOM 1381 C CA . PRO A 1 182 ? -7.547 9.967 -6.787 1.00 92.69 182 PRO A CA 1
ATOM 1382 C C . PRO A 1 182 ? -9.007 9.786 -6.357 1.00 92.69 182 PRO A C 1
ATOM 1384 O O . PRO A 1 182 ? -9.588 8.730 -6.605 1.00 92.69 182 PRO A O 1
ATOM 1387 N N . ILE A 1 183 ? -9.612 10.788 -5.717 1.00 84.25 183 ILE A N 1
ATOM 1388 C CA . ILE A 1 183 ? -10.964 10.662 -5.138 1.00 84.25 183 ILE A CA 1
ATOM 1389 C C . ILE A 1 183 ? -12.049 11.233 -6.047 1.00 84.25 183 ILE A C 1
ATOM 1391 O O . ILE A 1 183 ? -13.121 10.649 -6.158 1.00 84.25 183 ILE A O 1
ATOM 1395 N N . SER A 1 184 ? -11.795 12.368 -6.695 1.00 86.88 184 SER A N 1
ATOM 1396 C CA . SER A 1 184 ? -12.818 13.110 -7.437 1.00 86.88 184 SER A CA 1
ATOM 1397 C C . SER A 1 184 ? -12.338 13.443 -8.844 1.00 86.88 184 SER A C 1
ATOM 1399 O O . SER A 1 184 ? -11.151 13.674 -9.070 1.00 86.88 184 SER A O 1
ATOM 1401 N N . VAL A 1 185 ? -13.267 13.445 -9.797 1.00 93.75 185 VAL A N 1
ATOM 1402 C CA . VAL A 1 185 ? -13.030 13.804 -11.196 1.00 93.75 185 VAL A CA 1
ATOM 1403 C C . VAL A 1 185 ? -14.158 14.717 -11.672 1.00 93.75 185 VAL A C 1
ATOM 1405 O O . VAL A 1 185 ? -15.315 14.498 -11.324 1.00 93.75 185 VAL A O 1
ATOM 1408 N N . ALA A 1 186 ? -13.830 15.740 -12.460 1.00 92.12 186 ALA A N 1
ATOM 1409 C CA . ALA A 1 186 ? -14.782 16.667 -13.068 1.00 92.12 186 ALA A CA 1
ATOM 1410 C C . ALA A 1 186 ? -14.365 17.021 -14.501 1.00 92.12 186 ALA A C 1
ATOM 1412 O O . ALA A 1 186 ? -13.190 16.943 -14.854 1.00 92.12 186 ALA A O 1
ATOM 1413 N N . THR A 1 187 ? -15.319 17.439 -15.332 1.00 94.00 187 THR A N 1
ATOM 1414 C CA . THR A 1 187 ? -15.063 17.879 -16.709 1.00 94.00 187 THR A CA 1
ATOM 1415 C C . THR A 1 187 ? -16.040 18.974 -17.124 1.00 94.00 187 THR A C 1
ATOM 1417 O O . THR A 1 187 ? -17.178 18.993 -16.662 1.00 94.00 187 THR A O 1
ATOM 1420 N N . ASP A 1 188 ? -15.601 19.867 -18.010 1.00 90.69 188 ASP A N 1
ATOM 1421 C CA . ASP A 1 188 ? -16.454 20.831 -18.720 1.00 90.69 188 ASP A CA 1
ATOM 1422 C C . ASP A 1 188 ? -16.703 20.427 -20.193 1.00 90.69 188 ASP A C 1
ATOM 1424 O O . ASP A 1 188 ? -17.158 21.237 -21.003 1.00 90.69 188 ASP A O 1
ATOM 1428 N N . GLY A 1 189 ? -16.341 19.191 -20.563 1.00 90.06 189 GLY A N 1
ATOM 1429 C CA . GLY A 1 189 ? -16.374 18.664 -21.932 1.00 90.06 189 GLY A CA 1
ATOM 1430 C C . GLY A 1 189 ? -15.197 19.057 -22.821 1.00 90.06 189 GLY A C 1
ATOM 1431 O O . GLY A 1 189 ? -15.070 18.550 -23.935 1.00 90.06 189 GLY A O 1
ATOM 1432 N N . LYS A 1 190 ? -14.304 19.925 -22.340 1.00 93.31 190 LYS A N 1
ATOM 1433 C CA . LYS A 1 190 ? -13.039 20.276 -23.002 1.00 93.31 190 LYS A CA 1
ATOM 1434 C C . LYS A 1 190 ? -11.831 19.897 -22.154 1.00 93.31 190 LYS A C 1
ATOM 1436 O O . LYS A 1 190 ? -10.812 19.509 -22.708 1.00 93.31 190 LYS A O 1
ATOM 1441 N N . ARG A 1 191 ? -11.961 19.990 -20.834 1.00 96.44 191 ARG A N 1
ATOM 1442 C CA . ARG A 1 191 ? -10.924 19.821 -19.816 1.00 96.44 191 ARG A CA 1
ATOM 1443 C C . ARG A 1 191 ? -11.301 18.747 -18.815 1.00 96.44 191 ARG A C 1
ATOM 1445 O O . ARG A 1 191 ? -12.485 18.485 -18.596 1.00 96.44 191 ARG A O 1
ATOM 1452 N N . LEU A 1 192 ? -10.292 18.154 -18.189 1.00 97.69 192 LEU A N 1
ATOM 1453 C CA . LEU A 1 192 ? -10.445 17.164 -17.126 1.00 97.69 192 LEU A CA 1
ATOM 1454 C C . LEU A 1 192 ? -9.768 17.674 -15.855 1.00 97.69 192 LEU A C 1
ATOM 1456 O O . LEU A 1 192 ? -8.635 18.139 -15.909 1.00 97.69 192 LEU A O 1
ATOM 1460 N N . PHE A 1 193 ? -10.443 17.557 -14.718 1.00 97.56 193 PHE A N 1
ATOM 1461 C CA . PHE A 1 193 ? -9.944 17.950 -13.403 1.00 97.56 193 PHE A CA 1
ATOM 1462 C C . PHE A 1 193 ? -9.975 16.728 -12.492 1.00 97.56 193 PHE A C 1
ATOM 1464 O O . PHE A 1 193 ? -11.012 16.076 -12.396 1.00 97.56 193 PHE A O 1
ATOM 1471 N N . VAL A 1 194 ? -8.872 16.409 -11.822 1.00 97.50 194 VAL A N 1
ATOM 1472 C CA . VAL A 1 194 ? -8.761 15.231 -10.950 1.00 97.50 194 VAL A CA 1
ATOM 1473 C C . VAL A 1 194 ? -8.219 15.651 -9.594 1.00 97.50 194 VAL A C 1
ATOM 1475 O O . VAL A 1 194 ? -7.153 16.257 -9.512 1.00 97.50 194 VAL A O 1
ATOM 1478 N N . ALA A 1 195 ? -8.934 15.303 -8.527 1.00 94.44 195 ALA A N 1
ATOM 1479 C CA . ALA A 1 195 ? -8.433 15.407 -7.167 1.00 94.44 195 ALA A CA 1
ATOM 1480 C C . ALA A 1 195 ? -7.516 14.224 -6.869 1.00 94.44 195 ALA A C 1
ATOM 1482 O O . ALA A 1 195 ? -7.979 13.121 -6.589 1.00 94.44 195 ALA A O 1
ATOM 1483 N N . ASP A 1 196 ? -6.212 14.473 -6.955 1.00 93.44 196 ASP A N 1
ATOM 1484 C CA . ASP A 1 196 ? -5.148 13.525 -6.654 1.00 93.44 196 ASP A CA 1
ATOM 1485 C C . ASP A 1 196 ? -4.842 13.571 -5.150 1.00 93.44 196 ASP A C 1
ATOM 1487 O O . ASP A 1 196 ? -3.868 14.168 -4.675 1.00 93.44 196 ASP A O 1
ATOM 1491 N N . THR A 1 197 ? -5.792 13.035 -4.387 1.00 88.50 197 THR A N 1
ATOM 1492 C CA . THR A 1 197 ? -5.977 13.303 -2.962 1.00 88.50 197 THR A CA 1
ATOM 1493 C C . THR A 1 197 ? -4.814 12.831 -2.102 1.00 88.50 197 THR A C 1
ATOM 1495 O O . THR A 1 197 ? -4.415 13.549 -1.187 1.00 88.50 197 THR A O 1
ATOM 1498 N N . GLY A 1 198 ? -4.227 11.672 -2.405 1.00 81.88 198 GLY A N 1
ATOM 1499 C CA . GLY A 1 198 ? -3.044 11.159 -1.710 1.00 81.88 198 GLY A CA 1
ATOM 1500 C C . GLY A 1 198 ? -1.786 12.000 -1.948 1.00 81.88 198 GLY A C 1
ATOM 1501 O O . GLY A 1 198 ? -0.894 12.011 -1.103 1.00 81.88 198 GLY A O 1
ATOM 1502 N N . ASN A 1 199 ? -1.738 12.755 -3.049 1.00 86.12 199 ASN A N 1
ATOM 1503 C CA . ASN A 1 199 ? -0.675 13.719 -3.347 1.00 86.12 199 ASN A CA 1
ATOM 1504 C C . ASN A 1 199 ? -1.056 15.169 -2.993 1.00 86.12 199 ASN A C 1
ATOM 1506 O O . ASN A 1 199 ? -0.285 16.087 -3.269 1.00 86.12 199 ASN A O 1
ATOM 1510 N N . ASN A 1 200 ? -2.216 15.388 -2.359 1.00 88.12 200 ASN A N 1
ATOM 1511 C CA . ASN A 1 200 ? -2.687 16.695 -1.896 1.00 88.12 200 ASN A CA 1
ATOM 1512 C C . ASN A 1 200 ? -2.759 17.776 -2.995 1.00 88.12 200 ASN A C 1
ATOM 1514 O O . ASN A 1 200 ? -2.426 18.938 -2.754 1.00 88.12 200 ASN A O 1
ATOM 1518 N N . ARG A 1 201 ? -3.191 17.402 -4.204 1.00 92.62 201 ARG A N 1
ATOM 1519 C CA . ARG A 1 201 ? -3.239 18.308 -5.364 1.00 92.62 201 ARG A CA 1
ATOM 1520 C C . ARG A 1 201 ? -4.466 18.082 -6.249 1.00 92.62 201 ARG A C 1
ATOM 1522 O O . ARG A 1 201 ? -5.083 17.022 -6.205 1.00 92.62 201 ARG A O 1
ATOM 1529 N N . ILE A 1 202 ? -4.796 19.076 -7.072 1.00 96.25 202 ILE A N 1
ATOM 1530 C CA . ILE A 1 202 ? -5.675 18.915 -8.237 1.00 96.25 202 ILE A CA 1
ATOM 1531 C C . ILE A 1 202 ? -4.805 18.897 -9.495 1.00 96.25 202 ILE A C 1
ATOM 1533 O O . ILE A 1 202 ? -3.982 19.793 -9.676 1.00 96.25 202 ILE A O 1
ATOM 1537 N N . LEU A 1 203 ? -5.006 17.908 -10.363 1.00 97.62 203 LEU A N 1
ATOM 1538 C CA . LEU A 1 203 ? -4.430 17.848 -11.705 1.00 97.62 203 LEU A CA 1
ATOM 1539 C C . LEU A 1 203 ? -5.463 18.287 -12.744 1.00 97.62 203 LEU A C 1
ATOM 1541 O O . LEU A 1 203 ? -6.628 17.894 -12.665 1.00 97.62 203 LEU A O 1
ATOM 1545 N N . ILE A 1 204 ? -5.039 19.091 -13.715 1.00 98.06 204 ILE A N 1
ATOM 1546 C CA . ILE A 1 204 ? -5.885 19.628 -14.781 1.00 98.06 204 ILE A CA 1
ATOM 1547 C C . ILE A 1 204 ? -5.282 19.260 -16.132 1.00 98.06 204 ILE A C 1
ATOM 1549 O O . ILE A 1 204 ? -4.125 19.577 -16.398 1.00 98.06 204 ILE A O 1
ATOM 1553 N N . TRP A 1 205 ? -6.089 18.663 -17.002 1.00 98.12 205 TRP A N 1
ATOM 1554 C CA . TRP A 1 205 ? -5.809 18.547 -18.427 1.00 98.12 205 TRP A CA 1
ATOM 1555 C C . TRP A 1 205 ? -6.627 19.599 -19.178 1.00 98.12 205 TRP A C 1
ATOM 1557 O O . TRP A 1 205 ? -7.857 19.624 -19.090 1.00 98.12 205 TRP A O 1
ATOM 1567 N N . ASN A 1 206 ? -5.948 20.466 -19.926 1.00 96.50 206 ASN A N 1
ATOM 1568 C CA . ASN A 1 206 ? -6.525 21.526 -20.751 1.00 96.50 206 ASN A CA 1
ATOM 1569 C C . ASN A 1 206 ? -7.258 20.983 -21.987 1.00 96.50 206 ASN A C 1
ATOM 1571 O O . ASN A 1 206 ? -8.072 21.686 -22.589 1.00 96.50 206 ASN A O 1
ATOM 1575 N N . THR A 1 207 ? -6.979 19.732 -22.348 1.00 96.06 207 THR A N 1
ATOM 1576 C CA . THR A 1 207 ? -7.727 18.963 -23.344 1.00 96.06 207 THR A CA 1
ATOM 1577 C C . THR A 1 207 ? -8.045 17.585 -22.785 1.00 96.06 207 THR A C 1
ATOM 1579 O O . THR A 1 207 ? -7.224 17.016 -22.069 1.00 96.06 207 THR A O 1
ATOM 1582 N N . ILE A 1 208 ? -9.224 17.035 -23.090 1.00 96.69 208 ILE A N 1
ATOM 1583 C CA . ILE A 1 208 ? -9.547 15.658 -22.703 1.00 96.69 208 ILE A CA 1
ATOM 1584 C C . ILE A 1 208 ? -8.483 14.713 -23.282 1.00 96.69 208 ILE A C 1
ATOM 1586 O O . ILE A 1 208 ? -8.301 14.700 -24.505 1.00 96.69 208 ILE A O 1
ATOM 1590 N N . PRO A 1 209 ? -7.788 13.927 -22.440 1.00 96.12 209 PRO A N 1
ATOM 1591 C CA . PRO A 1 209 ? -6.744 13.031 -22.914 1.00 96.12 209 PRO A CA 1
ATOM 1592 C C . PRO A 1 209 ? -7.247 12.030 -23.948 1.00 96.12 209 PRO A C 1
ATOM 1594 O O . PRO A 1 209 ? -8.370 11.544 -23.854 1.00 96.12 209 PRO A O 1
ATOM 1597 N N . THR A 1 210 ? -6.386 11.710 -24.916 1.00 93.69 210 THR A N 1
ATOM 1598 C CA . THR A 1 210 ? -6.647 10.731 -25.989 1.00 93.69 210 THR A CA 1
ATOM 1599 C C . THR A 1 210 ? -5.705 9.524 -25.953 1.00 93.69 210 THR A C 1
ATOM 1601 O O . THR A 1 210 ? -5.901 8.582 -26.713 1.00 93.69 210 THR A O 1
ATOM 1604 N N . ASN A 1 211 ? -4.711 9.531 -25.057 1.00 92.81 211 ASN A N 1
ATOM 1605 C CA . ASN A 1 211 ? -3.718 8.470 -24.890 1.00 92.81 211 ASN A CA 1
ATOM 1606 C C . ASN A 1 211 ? -3.598 8.070 -23.416 1.00 92.81 211 ASN A C 1
ATOM 1608 O O . ASN A 1 211 ? -3.807 8.901 -22.526 1.00 92.81 211 ASN A O 1
ATOM 1612 N N . ASN A 1 212 ? -3.211 6.816 -23.171 1.00 94.25 212 ASN A N 1
ATOM 1613 C CA . ASN A 1 212 ? -2.859 6.339 -21.834 1.00 94.25 212 ASN A CA 1
ATOM 1614 C C . ASN A 1 212 ? -1.722 7.166 -21.237 1.00 94.25 212 ASN A C 1
ATOM 1616 O O . ASN A 1 212 ? -0.865 7.682 -21.953 1.00 94.25 212 ASN A O 1
ATOM 1620 N N . PHE A 1 213 ? -1.720 7.262 -19.912 1.00 92.94 213 PHE A N 1
ATOM 1621 C CA . PHE A 1 213 ? -0.672 7.895 -19.122 1.00 92.94 213 PHE A CA 1
ATOM 1622 C C . PHE A 1 213 ? -0.387 9.356 -19.504 1.00 92.94 213 PHE A C 1
ATOM 1624 O O . PHE A 1 213 ? 0.713 9.867 -19.284 1.00 92.94 213 PHE A O 1
ATOM 1631 N N . ALA A 1 214 ? -1.384 10.042 -20.077 1.00 95.50 214 ALA A N 1
ATOM 1632 C CA . ALA A 1 214 ? -1.233 11.417 -20.523 1.00 95.50 214 ALA A CA 1
ATOM 1633 C C . ALA A 1 214 ? -0.882 12.347 -19.345 1.00 95.50 214 ALA A C 1
ATOM 1635 O O . ALA A 1 214 ? -1.561 12.308 -18.313 1.00 95.50 214 ALA A O 1
ATOM 1636 N N . PRO A 1 215 ? 0.136 13.212 -19.490 1.00 96.25 215 PRO A N 1
ATOM 1637 C CA . PRO A 1 215 ? 0.518 14.154 -18.448 1.00 96.25 215 PRO A CA 1
ATOM 1638 C C . PRO A 1 215 ? -0.538 15.249 -18.279 1.00 96.25 215 PRO A C 1
ATOM 1640 O O . PRO A 1 215 ? -1.076 15.740 -19.268 1.00 96.25 215 PRO A O 1
ATOM 1643 N N . ALA A 1 216 ? -0.814 15.639 -17.039 1.00 96.94 216 ALA A N 1
ATOM 1644 C CA . ALA A 1 216 ? -1.600 16.824 -16.726 1.00 96.94 216 ALA A CA 1
ATOM 1645 C C . ALA A 1 216 ? -0.849 18.102 -17.131 1.00 96.94 216 ALA A C 1
ATOM 1647 O O . ALA A 1 216 ? 0.380 18.165 -17.060 1.00 96.94 216 ALA A O 1
ATOM 1648 N N . ASP A 1 217 ? -1.605 19.125 -17.519 1.00 97.75 217 ASP A N 1
ATOM 1649 C CA . ASP A 1 217 ? -1.089 20.417 -17.972 1.00 97.75 217 ASP A CA 1
ATOM 1650 C C . ASP A 1 217 ? -0.864 21.391 -16.810 1.00 97.75 217 ASP A C 1
ATOM 1652 O O . ASP A 1 217 ? 0.071 22.188 -16.842 1.00 97.75 217 ASP A O 1
ATOM 1656 N N . VAL A 1 218 ? -1.718 21.335 -15.781 1.00 97.31 218 VAL A N 1
ATOM 1657 C CA . VAL A 1 218 ? -1.654 22.235 -14.620 1.00 97.31 218 VAL A CA 1
ATOM 1658 C C . VAL A 1 218 ? -1.843 21.457 -13.319 1.00 97.31 218 VAL A C 1
ATOM 1660 O O . VAL A 1 218 ? -2.707 20.585 -13.224 1.00 97.31 218 VAL A O 1
ATOM 1663 N N . VAL A 1 219 ? -1.063 21.805 -12.295 1.00 95.19 219 VAL A N 1
ATOM 1664 C CA . VAL A 1 219 ? -1.252 21.354 -10.908 1.00 95.19 219 VAL A CA 1
ATOM 1665 C C . VAL A 1 219 ? -1.628 22.517 -10.001 1.00 95.19 219 VAL A C 1
ATOM 1667 O O . VAL A 1 219 ? -1.033 23.590 -10.048 1.00 95.19 219 VAL A O 1
ATOM 1670 N N . VAL A 1 220 ? -2.622 22.304 -9.147 1.00 92.69 220 VAL A N 1
ATOM 1671 C CA . VAL A 1 220 ? -3.099 23.294 -8.176 1.00 92.69 220 VAL A CA 1
ATOM 1672 C C . VAL A 1 220 ? -3.089 22.662 -6.789 1.00 92.69 220 VAL A C 1
ATOM 1674 O O . VAL A 1 220 ? -3.249 21.449 -6.656 1.00 92.69 220 VAL A O 1
ATOM 1677 N N . GLY A 1 221 ? -2.858 23.465 -5.750 1.00 86.81 221 GLY A N 1
ATOM 1678 C CA . GLY A 1 221 ? -2.638 22.979 -4.382 1.00 86.81 221 GLY A CA 1
ATOM 1679 C C . GLY A 1 221 ? -1.187 22.640 -4.078 1.00 86.81 221 GLY A C 1
ATOM 1680 O O . GLY A 1 221 ? -0.858 22.399 -2.920 1.00 86.81 221 GLY A O 1
ATOM 1681 N N . ARG A 1 222 ? -0.329 22.635 -5.101 1.00 85.25 222 ARG A N 1
ATOM 1682 C CA . ARG A 1 222 ? 1.119 22.434 -5.040 1.00 85.25 222 ARG A CA 1
ATOM 1683 C C . ARG A 1 222 ? 1.801 23.376 -6.030 1.00 85.25 222 ARG A C 1
ATOM 1685 O O . ARG A 1 222 ? 1.174 23.790 -7.003 1.00 85.25 222 ARG A O 1
ATOM 1692 N N . GLU A 1 223 ? 3.052 23.735 -5.749 1.00 82.62 223 GLU A N 1
ATOM 1693 C CA . GLU A 1 223 ? 3.851 24.625 -6.608 1.00 82.62 223 GLU A CA 1
ATOM 1694 C C . GLU A 1 223 ? 4.180 23.960 -7.949 1.00 82.62 223 GLU A C 1
ATOM 1696 O O . GLU A 1 223 ? 4.147 24.601 -8.996 1.00 82.62 223 GLU A O 1
ATOM 1701 N N . ASP A 1 224 ? 4.420 22.651 -7.918 1.00 83.88 224 ASP A N 1
ATOM 1702 C CA . ASP A 1 224 ? 4.718 21.825 -9.080 1.00 83.88 224 ASP A CA 1
ATOM 1703 C C . ASP A 1 224 ? 4.226 20.376 -8.881 1.00 83.88 224 ASP A C 1
ATOM 1705 O O . ASP A 1 224 ? 3.590 20.032 -7.878 1.00 83.88 224 ASP A O 1
ATOM 1709 N N . PHE A 1 225 ? 4.490 19.516 -9.868 1.00 86.25 225 PHE A N 1
ATOM 1710 C CA . PHE A 1 225 ? 4.044 18.124 -9.869 1.00 86.25 225 PHE A CA 1
ATOM 1711 C C . PHE A 1 225 ? 4.859 17.196 -8.942 1.00 86.25 225 PHE A C 1
ATOM 1713 O O . PHE A 1 225 ? 4.434 16.058 -8.728 1.00 86.25 225 PHE A O 1
ATOM 1720 N N . GLU A 1 226 ? 5.994 17.642 -8.400 1.00 80.31 226 GLU A N 1
ATOM 1721 C CA . GLU A 1 226 ? 6.955 16.798 -7.669 1.00 80.31 226 GLU A CA 1
ATOM 1722 C C . GLU A 1 226 ? 7.072 17.152 -6.176 1.00 80.31 226 GLU A C 1
ATOM 1724 O O . GLU A 1 226 ? 7.477 16.319 -5.363 1.00 80.31 226 GLU A O 1
ATOM 1729 N N . SER A 1 227 ? 6.685 18.370 -5.797 1.00 70.19 227 SER A N 1
ATOM 1730 C CA . SER A 1 227 ? 6.822 18.921 -4.449 1.00 70.19 227 SER A CA 1
ATOM 1731 C C . SER A 1 227 ? 6.224 18.017 -3.354 1.00 70.19 227 SER A C 1
ATOM 1733 O O . SER A 1 227 ? 5.104 17.499 -3.443 1.00 70.19 227 SER A O 1
ATOM 1735 N N . VAL A 1 228 ? 7.022 17.800 -2.298 1.00 58.03 228 VAL A N 1
ATOM 1736 C CA . VAL A 1 228 ? 6.812 16.787 -1.241 1.00 58.03 228 VAL A CA 1
ATOM 1737 C C . VAL A 1 228 ? 6.413 17.357 0.121 1.00 58.03 228 VAL A C 1
ATOM 1739 O O . VAL A 1 228 ? 6.006 16.577 0.978 1.00 58.03 228 VAL A O 1
ATOM 1742 N N . GLU A 1 229 ? 6.527 18.666 0.350 1.00 53.84 229 GLU A N 1
ATOM 1743 C CA . GLU A 1 229 ? 6.424 19.215 1.707 1.00 53.84 229 GLU A CA 1
ATOM 1744 C C . GLU A 1 229 ? 5.022 19.087 2.330 1.00 53.84 229 GLU A C 1
ATOM 1746 O O . GLU A 1 229 ? 3.990 19.427 1.741 1.00 53.84 229 GLU A O 1
ATOM 1751 N N . GLU A 1 230 ? 5.018 18.626 3.582 1.00 49.50 230 GLU A N 1
ATOM 1752 C CA . GLU A 1 230 ? 4.011 18.975 4.570 1.00 49.50 230 GLU A CA 1
ATOM 1753 C C . GLU A 1 230 ? 4.362 20.298 5.221 1.00 49.50 230 GLU A C 1
ATOM 1755 O O . GLU A 1 230 ? 5.504 20.531 5.615 1.00 49.50 230 GLU A O 1
ATOM 1760 N N . VAL A 1 231 ? 3.332 21.076 5.511 1.00 40.59 231 VAL A N 1
ATOM 1761 C CA . VAL A 1 231 ? 3.440 22.125 6.504 1.00 40.59 231 VAL A CA 1
ATOM 1762 C C . VAL A 1 231 ? 2.505 21.804 7.673 1.00 40.59 231 VAL A C 1
ATOM 1764 O O . VAL A 1 231 ? 1.305 22.079 7.592 1.00 40.59 231 VAL A O 1
ATOM 1767 N N . PRO A 1 232 ? 3.028 21.318 8.813 1.00 36.66 232 PRO A N 1
ATOM 1768 C CA . PRO A 1 232 ? 2.392 21.540 10.099 1.00 36.66 232 PRO A CA 1
ATOM 1769 C C . PRO A 1 232 ? 2.557 23.026 10.460 1.00 36.66 232 PRO A C 1
ATOM 1771 O O . PRO A 1 232 ? 3.614 23.462 10.910 1.00 36.66 232 PRO A O 1
ATOM 1774 N N . GLY A 1 233 ? 1.502 23.818 10.247 1.00 49.28 233 GLY A N 1
ATOM 1775 C CA . GLY A 1 233 ? 1.346 25.130 10.891 1.00 49.28 233 GLY A CA 1
ATOM 1776 C C . GLY A 1 233 ? 1.728 26.403 10.119 1.00 49.28 233 GLY A C 1
ATOM 1777 O O . GLY A 1 233 ? 1.880 27.435 10.769 1.00 49.28 233 GLY A O 1
ATOM 1778 N N . VAL A 1 234 ? 1.833 26.409 8.784 1.00 41.34 234 VAL A N 1
ATOM 1779 C CA . VAL A 1 234 ? 2.052 27.645 7.995 1.00 41.34 234 VAL A CA 1
ATOM 1780 C C . VAL A 1 234 ? 0.940 27.860 6.968 1.00 41.34 234 VAL A C 1
ATOM 1782 O O . VAL A 1 234 ? 0.855 27.200 5.942 1.00 41.34 234 VAL A O 1
ATOM 1785 N N . ASP A 1 235 ? 0.119 28.835 7.344 1.00 43.19 235 ASP A N 1
ATOM 1786 C CA . ASP A 1 235 ? -0.619 29.833 6.577 1.00 43.19 235 ASP A CA 1
ATOM 1787 C C . ASP A 1 235 ? -1.614 29.420 5.481 1.00 43.19 235 ASP A C 1
ATOM 1789 O O . ASP A 1 235 ? -1.391 28.604 4.591 1.00 43.19 235 ASP A O 1
ATOM 1793 N N . GLN A 1 236 ? -2.732 30.134 5.545 1.00 51.00 236 GLN A N 1
ATOM 1794 C CA . GLN A 1 236 ? -3.918 30.123 4.705 1.00 51.00 236 GLN A CA 1
ATOM 1795 C C . GLN A 1 236 ? -3.614 30.701 3.319 1.00 51.00 236 GLN A C 1
ATOM 1797 O O . GLN A 1 236 ? -4.315 31.584 2.821 1.00 51.00 236 GLN A O 1
ATOM 1802 N N . THR A 1 237 ? -2.542 30.233 2.690 1.00 64.81 237 THR A N 1
ATOM 1803 C CA . THR A 1 237 ? -2.193 30.649 1.343 1.00 64.81 237 THR A CA 1
ATOM 1804 C C . THR A 1 237 ? -3.254 30.126 0.381 1.00 64.81 237 THR A C 1
ATOM 1806 O O . THR A 1 237 ? -3.834 29.048 0.543 1.00 64.81 237 THR A O 1
ATOM 1809 N N . ARG A 1 238 ? -3.585 30.952 -0.607 1.00 80.62 238 ARG A N 1
ATOM 1810 C CA . ARG A 1 238 ? -4.647 30.670 -1.576 1.00 80.62 238 ARG A CA 1
ATOM 1811 C C . ARG A 1 238 ? -4.239 29.599 -2.592 1.00 80.62 238 ARG A C 1
ATOM 1813 O O . ARG A 1 238 ? -5.065 29.198 -3.394 1.00 80.62 238 ARG A O 1
ATOM 1820 N N . ASN A 1 239 ? -2.999 29.126 -2.570 1.00 81.62 239 ASN A N 1
ATOM 1821 C CA . ASN A 1 239 ? -2.441 28.170 -3.524 1.00 81.62 239 ASN A CA 1
ATOM 1822 C C . ASN A 1 239 ? -2.099 26.793 -2.928 1.00 81.62 239 ASN A C 1
ATOM 1824 O O . ASN A 1 239 ? -1.716 25.908 -3.691 1.00 81.62 239 ASN A O 1
ATOM 1828 N N . LEU A 1 240 ? -2.260 26.586 -1.616 1.00 80.56 240 LEU A N 1
ATOM 1829 C CA . LEU A 1 240 ? -2.020 25.300 -0.952 1.00 80.56 240 LEU A CA 1
ATOM 1830 C C . LEU A 1 240 ? -3.297 24.779 -0.293 1.00 80.56 240 LEU A C 1
ATOM 1832 O O . LEU A 1 240 ? -4.018 25.534 0.356 1.00 80.56 240 LEU A O 1
ATOM 1836 N N . PHE A 1 241 ? -3.535 23.476 -0.420 1.00 82.44 241 PHE A N 1
ATOM 1837 C CA . PHE A 1 241 ? -4.575 22.738 0.299 1.00 82.44 241 PHE A CA 1
ATOM 1838 C C . PHE A 1 241 ? -4.077 21.343 0.671 1.00 82.44 241 PHE A C 1
ATOM 1840 O O . PHE A 1 241 ? -3.045 20.876 0.176 1.00 82.44 241 PHE A O 1
ATOM 1847 N N . CYS A 1 242 ? -4.785 20.682 1.581 1.00 82.38 242 CYS A N 1
ATOM 1848 C CA . CYS A 1 242 ? -4.440 19.343 2.023 1.00 82.38 242 CYS A CA 1
ATOM 1849 C C . CYS A 1 242 ? -5.678 18.460 1.970 1.00 82.38 242 CYS A C 1
ATOM 1851 O O . CYS A 1 242 ? -6.769 18.847 2.384 1.00 82.38 242 CYS A O 1
ATOM 1853 N N . TRP A 1 243 ? -5.475 17.249 1.468 1.00 81.38 243 TRP A N 1
ATOM 1854 C CA . TRP A 1 243 ? -6.506 16.241 1.349 1.00 81.38 243 TRP A CA 1
ATOM 1855 C C . TRP A 1 243 ? -7.699 16.718 0.498 1.00 81.38 243 TRP A C 1
ATOM 1857 O O . TRP A 1 243 ? -8.829 16.751 0.980 1.00 81.38 243 TRP A O 1
ATOM 1867 N N . PRO A 1 244 ? -7.468 17.133 -0.766 1.00 89.75 244 PRO A N 1
ATOM 1868 C CA . PRO A 1 244 ? -8.536 17.620 -1.622 1.00 89.75 244 PRO A CA 1
ATOM 1869 C C . PRO A 1 244 ? -9.498 16.480 -1.938 1.00 89.75 244 PRO A C 1
ATOM 1871 O O . PRO A 1 244 ? -9.102 15.496 -2.561 1.00 89.75 244 PRO A O 1
ATOM 1874 N N . TRP A 1 245 ? -10.749 16.590 -1.508 1.00 84.56 245 TRP A N 1
ATOM 1875 C CA . TRP A 1 245 ? -11.703 15.482 -1.629 1.00 84.56 245 TRP A CA 1
ATOM 1876 C C . TRP A 1 245 ? -12.710 15.670 -2.762 1.00 84.56 245 TRP A C 1
ATOM 1878 O O . TRP A 1 245 ? -13.172 14.695 -3.345 1.00 84.56 245 TRP A O 1
ATOM 1888 N N . GLY A 1 246 ? -13.023 16.916 -3.107 1.00 85.25 246 GLY A N 1
ATOM 1889 C CA . GLY A 1 246 ? -13.993 17.256 -4.143 1.00 85.25 246 GLY A CA 1
ATOM 1890 C C . GLY A 1 246 ? -13.430 18.278 -5.108 1.00 85.25 246 GLY A C 1
ATOM 1891 O O . GLY A 1 246 ? -12.809 19.254 -4.681 1.00 85.25 246 GLY A O 1
ATOM 1892 N N . VAL A 1 247 ? -13.679 18.066 -6.400 1.00 91.69 247 VAL A N 1
ATOM 1893 C CA . VAL A 1 247 ? -13.371 19.021 -7.465 1.00 91.69 247 VAL A CA 1
ATOM 1894 C C . VAL A 1 247 ? -14.586 19.206 -8.373 1.00 91.69 247 VAL A C 1
ATOM 1896 O O . VAL A 1 247 ? -15.279 18.244 -8.696 1.00 91.69 247 VAL A O 1
ATOM 1899 N N . TRP A 1 248 ? -14.873 20.443 -8.780 1.00 89.62 248 TRP A N 1
ATOM 1900 C CA . TRP A 1 248 ? -15.963 20.747 -9.714 1.00 89.62 248 TRP A CA 1
ATOM 1901 C C . TRP A 1 248 ? -15.658 21.974 -10.579 1.00 89.62 248 TRP A C 1
ATOM 1903 O O . TRP A 1 248 ? -14.923 22.867 -10.157 1.00 89.62 248 TRP A O 1
ATOM 1913 N N . SER A 1 249 ? -16.238 22.036 -11.780 1.00 90.06 249 SER A N 1
ATOM 1914 C CA . SER A 1 249 ? -16.098 23.171 -12.694 1.00 90.06 249 SER A CA 1
ATOM 1915 C C . SER A 1 249 ? -17.366 23.417 -13.521 1.00 90.06 249 SER A C 1
ATOM 1917 O O . SER A 1 249 ? -18.015 22.464 -13.941 1.00 90.06 249 SER A O 1
ATOM 1919 N N . ASP A 1 250 ? -17.678 24.690 -13.802 1.00 84.00 250 ASP A N 1
ATOM 1920 C CA . ASP A 1 250 ? -18.703 25.112 -14.781 1.00 84.00 250 ASP A CA 1
ATOM 1921 C C . ASP A 1 250 ? -18.112 25.437 -16.168 1.00 84.00 250 ASP A C 1
ATOM 1923 O O . ASP A 1 250 ? -18.783 26.019 -17.021 1.00 84.00 250 ASP A O 1
ATOM 1927 N N . GLY A 1 251 ? -16.830 25.134 -16.385 1.00 87.50 251 GLY A N 1
ATOM 1928 C CA . GLY A 1 251 ? -16.086 25.511 -17.587 1.00 87.50 251 GLY A CA 1
ATOM 1929 C C . GLY A 1 251 ? -15.564 26.952 -17.601 1.00 87.50 251 GLY A C 1
ATOM 1930 O O . GLY A 1 251 ? -14.818 27.326 -18.504 1.00 87.50 251 GLY A O 1
ATOM 1931 N N . THR A 1 252 ? -15.877 27.762 -16.594 1.00 90.94 252 THR A N 1
ATOM 1932 C CA . THR A 1 252 ? -15.237 29.068 -16.365 1.00 90.94 252 THR A CA 1
ATOM 1933 C C . THR A 1 252 ? -14.461 29.071 -15.051 1.00 90.94 252 THR A C 1
ATOM 1935 O O . THR A 1 252 ? -13.348 29.577 -15.004 1.00 90.94 252 THR A O 1
ATOM 1938 N N . ARG A 1 253 ? -15.005 28.442 -14.010 1.00 93.44 253 ARG A N 1
ATOM 1939 C CA . ARG A 1 253 ? -14.539 28.439 -12.623 1.00 93.44 253 ARG A CA 1
ATOM 1940 C C . ARG A 1 253 ? -14.170 27.042 -12.146 1.00 93.44 253 ARG A C 1
ATOM 1942 O O . ARG A 1 253 ? -14.729 26.056 -12.628 1.00 93.44 253 ARG A O 1
ATOM 1949 N N . LEU A 1 254 ? -13.253 26.963 -11.185 1.00 94.44 254 LEU A N 1
ATOM 1950 C CA . LEU A 1 254 ? -12.832 25.723 -10.523 1.00 94.44 254 LEU A CA 1
ATOM 1951 C C . LEU A 1 254 ? -13.147 25.817 -9.033 1.00 94.44 254 LEU A C 1
ATOM 1953 O O . LEU A 1 254 ? -12.890 26.847 -8.418 1.00 94.44 254 LEU A O 1
ATOM 1957 N N . PHE A 1 255 ? -13.658 24.739 -8.451 1.00 93.38 255 PHE A N 1
ATOM 1958 C CA . PHE A 1 255 ? -13.997 24.648 -7.036 1.00 93.38 255 PHE A CA 1
ATOM 1959 C C . PHE A 1 255 ? -13.327 23.419 -6.431 1.00 93.38 255 PHE A C 1
ATOM 1961 O O . PHE A 1 255 ? -13.389 22.341 -7.022 1.00 93.38 255 PHE A O 1
ATOM 1968 N N . VAL A 1 256 ? -12.706 23.575 -5.261 1.00 93.56 256 VAL A N 1
ATOM 1969 C CA . VAL A 1 256 ? -11.939 22.520 -4.583 1.00 93.56 256 VAL A CA 1
ATOM 1970 C C . VAL A 1 256 ? -12.289 22.467 -3.101 1.00 93.56 256 VAL A C 1
ATOM 1972 O O . VAL A 1 256 ? -12.324 23.499 -2.430 1.00 93.56 256 VAL A O 1
ATOM 1975 N N . ALA A 1 257 ? -12.553 21.263 -2.591 1.00 90.06 257 ALA A N 1
ATOM 1976 C CA . ALA A 1 257 ? -12.816 21.020 -1.177 1.00 90.06 257 ALA A CA 1
ATOM 1977 C C . ALA A 1 257 ? -11.496 20.706 -0.481 1.00 90.06 257 ALA A C 1
ATOM 1979 O O . ALA A 1 257 ? -10.917 19.650 -0.717 1.00 90.06 257 ALA A O 1
ATOM 1980 N N . ASP A 1 258 ? -11.032 21.614 0.368 1.00 89.00 258 ASP A N 1
ATOM 1981 C CA . ASP A 1 258 ? -9.845 21.441 1.194 1.00 89.00 258 ASP A CA 1
ATOM 1982 C C . ASP A 1 258 ? -10.265 20.855 2.546 1.00 89.00 258 ASP A C 1
ATOM 1984 O O . ASP A 1 258 ? -10.652 21.574 3.474 1.00 89.00 258 ASP A O 1
ATOM 1988 N N . THR A 1 259 ? -10.275 19.524 2.614 1.00 83.75 259 THR A N 1
ATOM 1989 C CA . THR A 1 259 ? -10.895 18.771 3.707 1.00 83.75 259 THR A CA 1
ATOM 1990 C C . THR A 1 259 ? -10.145 18.921 5.020 1.00 83.75 259 THR A C 1
ATOM 1992 O O . THR A 1 259 ? -10.782 19.051 6.064 1.00 83.75 259 THR A O 1
ATOM 1995 N N . THR A 1 260 ? -8.811 18.939 4.987 1.00 79.12 260 THR A N 1
ATOM 1996 C CA . THR A 1 260 ? -7.994 19.069 6.204 1.00 79.12 260 THR A CA 1
ATOM 1997 C C . THR A 1 260 ? -8.198 20.424 6.871 1.00 79.12 260 THR A C 1
ATOM 1999 O O . THR A 1 260 ? -8.310 20.503 8.092 1.00 79.12 260 THR A O 1
ATOM 2002 N N . PHE A 1 261 ? -8.277 21.493 6.078 1.00 77.88 261 PHE A N 1
ATOM 2003 C CA . PHE A 1 261 ? -8.494 22.846 6.593 1.00 77.88 261 PHE A CA 1
ATOM 2004 C C . PHE A 1 261 ? -9.976 23.232 6.677 1.00 77.88 261 PHE A C 1
ATOM 2006 O O . PHE A 1 261 ? -10.301 24.342 7.096 1.00 77.88 261 PHE A O 1
ATOM 2013 N N . GLY A 1 262 ? -10.871 22.324 6.284 1.00 84.00 262 GLY A N 1
ATOM 2014 C CA . GLY A 1 262 ? -12.313 22.507 6.308 1.00 84.00 262 GLY A CA 1
ATOM 2015 C C . GLY A 1 262 ? -12.787 23.744 5.558 1.00 84.00 262 GLY A C 1
A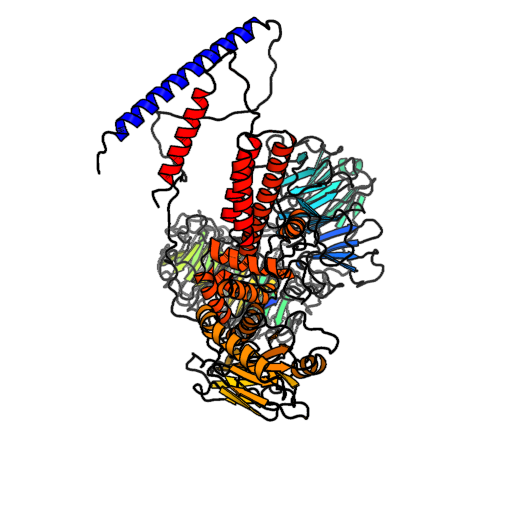TOM 2016 O O . GLY A 1 262 ? -13.535 24.548 6.106 1.00 84.00 262 GLY A O 1
ATOM 2017 N N . ARG A 1 263 ? -12.331 23.941 4.321 1.00 88.44 263 ARG A N 1
ATOM 2018 C CA . ARG A 1 263 ? -12.658 25.135 3.526 1.00 88.44 263 ARG A CA 1
ATOM 2019 C C . ARG A 1 263 ? -12.903 24.800 2.062 1.00 88.44 263 ARG A C 1
ATOM 2021 O O . ARG A 1 263 ? -12.419 23.793 1.557 1.00 88.44 263 ARG A O 1
ATOM 2028 N N . VAL A 1 264 ? -13.638 25.660 1.366 1.00 91.00 264 VAL A N 1
ATOM 2029 C CA . VAL A 1 264 ? -13.809 25.558 -0.093 1.00 91.00 264 VAL A CA 1
ATOM 2030 C C . VAL A 1 264 ? -13.022 26.655 -0.780 1.00 91.00 264 VAL A C 1
ATOM 2032 O O . VAL A 1 264 ? -13.099 27.813 -0.385 1.00 91.00 264 VAL A O 1
ATOM 2035 N N . MET A 1 265 ? -12.267 26.283 -1.807 1.00 92.12 265 MET A N 1
ATOM 2036 C CA . MET A 1 265 ? -11.437 27.184 -2.599 1.00 92.12 265 MET A CA 1
ATOM 2037 C C . MET A 1 265 ? -12.030 27.324 -3.999 1.00 92.12 265 MET A C 1
ATOM 2039 O O . MET A 1 265 ? -12.370 26.320 -4.624 1.00 92.12 265 MET A O 1
ATOM 2043 N N . ILE A 1 266 ? -12.172 28.557 -4.484 1.00 94.00 266 ILE A N 1
ATOM 2044 C CA . ILE A 1 266 ? -12.780 28.871 -5.782 1.00 94.00 266 ILE A CA 1
ATOM 2045 C C . ILE A 1 266 ? -11.803 29.692 -6.613 1.00 94.00 266 ILE A C 1
ATOM 2047 O O . ILE A 1 266 ? -11.303 30.715 -6.152 1.00 94.00 266 ILE A O 1
ATOM 2051 N N . TRP A 1 267 ? -11.596 29.287 -7.859 1.00 94.94 267 TRP A N 1
ATOM 2052 C CA . TRP A 1 267 ? -10.965 30.092 -8.895 1.00 94.94 267 TRP A CA 1
ATOM 2053 C C . TRP A 1 267 ? -12.051 30.607 -9.834 1.00 94.94 267 TRP A C 1
ATOM 2055 O O . TRP A 1 267 ? -12.813 29.823 -10.401 1.00 94.94 267 TRP A O 1
ATOM 2065 N N . ASN A 1 268 ? -12.122 31.924 -10.007 1.00 93.88 268 ASN A N 1
ATOM 2066 C CA . ASN A 1 268 ? -13.058 32.602 -10.900 1.00 93.88 268 ASN A CA 1
ATOM 2067 C C . ASN A 1 268 ? -12.734 32.356 -12.381 1.00 93.88 268 ASN A C 1
ATOM 2069 O O . ASN A 1 268 ? -13.601 32.529 -13.234 1.00 93.88 268 ASN A O 1
ATOM 2073 N N . ASN A 1 269 ? -11.497 31.948 -12.667 1.00 94.75 269 ASN A N 1
ATOM 2074 C CA . ASN A 1 269 ? -11.052 31.474 -13.969 1.00 94.75 269 ASN A CA 1
ATOM 2075 C C . ASN A 1 269 ? -10.311 30.151 -13.789 1.00 94.75 269 ASN A C 1
ATOM 2077 O O . ASN A 1 269 ? -9.529 30.017 -12.848 1.00 94.75 269 ASN A O 1
ATOM 2081 N N . ILE A 1 270 ? -10.514 29.193 -14.695 1.00 96.25 270 ILE A N 1
ATOM 2082 C CA . ILE A 1 270 ? -9.773 27.930 -14.654 1.00 96.25 270 ILE A CA 1
ATOM 2083 C C . ILE A 1 270 ? -8.266 28.201 -14.638 1.00 96.25 270 ILE A C 1
ATOM 2085 O O . ILE A 1 270 ? -7.793 28.965 -15.484 1.00 96.25 270 ILE A O 1
ATOM 2089 N N . PRO A 1 271 ? -7.522 27.584 -13.704 1.00 96.25 271 PRO A N 1
ATOM 2090 C CA . PRO A 1 271 ? -6.090 27.791 -13.596 1.00 96.25 271 PRO A CA 1
ATOM 2091 C C . PRO A 1 271 ? -5.332 27.507 -14.890 1.00 96.25 271 PRO A C 1
ATOM 2093 O O . PRO A 1 271 ? -5.559 26.486 -15.535 1.00 96.25 271 PRO A O 1
ATOM 2096 N N . THR A 1 272 ? -4.414 28.405 -15.249 1.00 94.38 272 THR A N 1
ATOM 2097 C CA . THR A 1 272 ? -3.574 28.295 -16.456 1.00 94.38 272 THR A CA 1
ATOM 2098 C C . THR A 1 272 ? -2.093 28.106 -16.138 1.00 94.38 272 THR A C 1
ATOM 2100 O O . THR A 1 272 ? -1.290 27.973 -17.055 1.00 94.38 272 THR A O 1
ATOM 2103 N N . GLN A 1 273 ? -1.717 28.123 -14.857 1.00 92.81 273 GLN A N 1
ATOM 2104 C CA . GLN A 1 273 ? -0.344 27.933 -14.390 1.00 92.81 273 GLN A CA 1
ATOM 2105 C C . GLN A 1 273 ? -0.315 27.148 -13.077 1.00 92.81 273 GLN A C 1
ATOM 2107 O O . GLN A 1 273 ? -1.271 27.193 -12.294 1.00 92.81 273 GLN A O 1
ATOM 2112 N N . ASN A 1 274 ? 0.790 26.445 -12.833 1.00 92.19 274 ASN A N 1
ATOM 2113 C CA . ASN A 1 274 ? 0.974 25.655 -11.620 1.00 92.19 274 ASN A CA 1
ATOM 2114 C C . ASN A 1 274 ? 0.924 26.532 -10.364 1.00 92.19 274 ASN A C 1
ATOM 2116 O O . ASN A 1 274 ? 1.364 27.682 -10.376 1.00 92.19 274 ASN A O 1
ATOM 2120 N N . GLY A 1 275 ? 0.348 25.999 -9.287 1.00 87.75 275 GLY A N 1
ATOM 2121 C CA . GLY A 1 275 ? 0.259 26.697 -8.006 1.00 87.75 275 GLY A CA 1
ATOM 2122 C C . GLY A 1 275 ? -0.568 27.988 -8.041 1.00 87.75 275 GLY A C 1
ATOM 2123 O O . GLY A 1 275 ? -0.386 28.845 -7.176 1.00 87.75 275 GLY A O 1
ATOM 2124 N N . GLN A 1 276 ? -1.465 28.169 -9.020 1.00 92.56 276 GLN A N 1
ATOM 2125 C CA . GLN A 1 276 ? -2.289 29.378 -9.107 1.00 92.56 276 GLN A CA 1
ATOM 2126 C C . GLN A 1 276 ? -3.152 29.555 -7.840 1.00 92.56 276 GLN A C 1
ATOM 2128 O O . GLN A 1 276 ? -3.866 28.624 -7.459 1.00 92.56 276 GLN A O 1
ATOM 2133 N N . PRO A 1 277 ? -3.149 30.737 -7.193 1.00 90.69 277 PRO A N 1
ATOM 2134 C CA . PRO A 1 277 ? -3.952 30.979 -5.999 1.00 90.69 277 PRO A CA 1
ATOM 2135 C C . PRO A 1 277 ? -5.450 31.086 -6.314 1.00 90.69 277 PRO A C 1
ATOM 2137 O O . PRO A 1 277 ? -5.833 31.649 -7.336 1.00 90.69 277 PRO A O 1
ATOM 2140 N N . ALA A 1 278 ? -6.286 30.576 -5.412 1.00 92.38 278 ALA A N 1
ATOM 2141 C CA . ALA A 1 278 ? -7.733 30.719 -5.418 1.00 92.38 278 ALA A CA 1
ATOM 2142 C C . ALA A 1 278 ? -8.154 32.181 -5.247 1.00 92.38 278 ALA A C 1
ATOM 2144 O O . ALA A 1 278 ? -7.553 32.944 -4.482 1.00 92.38 278 ALA A O 1
ATOM 2145 N N . ASP A 1 279 ? -9.248 32.540 -5.906 1.00 93.50 279 ASP A N 1
ATOM 2146 C CA . ASP A 1 279 ? -9.873 33.859 -5.870 1.00 93.50 279 ASP A CA 1
ATOM 2147 C C . ASP A 1 279 ? -10.844 34.020 -4.694 1.00 93.50 279 ASP A C 1
ATOM 2149 O O . ASP A 1 279 ? -11.009 35.133 -4.191 1.00 93.50 279 ASP A O 1
ATOM 2153 N N . VAL A 1 280 ? -11.427 32.927 -4.193 1.00 92.00 280 VAL A N 1
ATOM 2154 C CA . VAL A 1 280 ? -12.324 32.936 -3.026 1.00 92.00 280 VAL A CA 1
ATOM 2155 C C . VAL A 1 280 ? -12.036 31.746 -2.111 1.00 92.00 280 VAL A C 1
ATOM 2157 O O . VAL A 1 280 ? -11.844 30.628 -2.588 1.00 92.00 280 VAL A O 1
ATOM 2160 N N . ILE A 1 281 ? -12.035 31.978 -0.796 1.00 89.69 281 ILE A N 1
ATOM 2161 C CA . ILE A 1 281 ? -12.012 30.932 0.237 1.00 89.69 281 ILE A CA 1
ATOM 2162 C C . ILE A 1 281 ? -13.284 31.033 1.082 1.00 89.69 281 ILE A C 1
ATOM 2164 O O . ILE A 1 281 ? -13.632 32.115 1.547 1.00 89.69 281 ILE A O 1
ATOM 2168 N N . LEU A 1 282 ? -13.971 29.912 1.294 1.00 88.81 282 LEU A N 1
ATOM 2169 C CA . LEU A 1 282 ? -15.176 29.835 2.120 1.00 88.81 282 LEU A CA 1
ATOM 2170 C C . LEU A 1 282 ? -14.927 29.029 3.393 1.00 88.81 282 LEU A C 1
ATOM 2172 O O . LEU A 1 282 ? -14.545 27.857 3.324 1.00 88.81 282 LEU A O 1
ATOM 2176 N N . THR A 1 283 ? -15.213 29.654 4.534 1.00 84.44 283 THR A N 1
ATOM 2177 C CA . THR A 1 283 ? -15.239 29.068 5.879 1.00 84.44 283 THR A CA 1
ATOM 2178 C C . THR A 1 283 ? -16.597 29.335 6.568 1.00 84.44 283 THR A C 1
ATOM 2180 O O . THR A 1 283 ? -17.480 29.981 6.002 1.00 84.44 283 THR A O 1
ATOM 2183 N N . LYS A 1 284 ? -16.829 28.797 7.773 1.00 64.06 284 LYS A N 1
ATOM 2184 C CA . LYS A 1 284 ? -18.141 28.788 8.452 1.00 64.06 284 LYS A CA 1
ATOM 2185 C C . LYS A 1 284 ? -18.586 30.166 8.966 1.00 64.06 284 LYS A C 1
ATOM 2187 O O . LYS A 1 284 ? -19.791 30.369 9.117 1.00 64.06 284 LYS A O 1
ATOM 2192 N N . ARG A 1 285 ? -17.660 31.101 9.247 1.00 59.22 285 ARG A N 1
ATOM 2193 C CA . ARG A 1 285 ? -17.914 32.474 9.755 1.00 59.22 285 ARG A CA 1
ATOM 2194 C C . ARG A 1 285 ? -16.736 33.416 9.464 1.00 59.22 285 ARG A C 1
ATOM 2196 O O . ARG A 1 285 ? -15.616 32.953 9.294 1.00 59.22 285 ARG A O 1
ATOM 2203 N N . SER A 1 286 ? -16.958 34.732 9.571 1.00 52.44 286 SER A N 1
ATOM 2204 C CA . SER A 1 286 ? -15.946 35.808 9.446 1.00 52.44 286 SER A CA 1
ATOM 2205 C C . SER A 1 286 ? -14.760 35.739 10.431 1.00 52.44 286 SER A C 1
ATOM 2207 O O . SER A 1 286 ? -13.895 36.611 10.413 1.00 52.44 286 SER A O 1
ATOM 2209 N N . GLU A 1 287 ? -14.723 34.730 11.305 1.00 48.53 287 GLU A N 1
ATOM 2210 C CA . GLU A 1 287 ? -13.649 34.441 12.264 1.00 48.53 287 GLU A CA 1
ATOM 2211 C C . GLU A 1 287 ? -12.749 33.263 11.824 1.00 48.53 287 GLU A C 1
ATOM 2213 O O . GLU A 1 287 ? -11.882 32.845 12.587 1.00 48.53 287 GLU A O 1
ATOM 2218 N N . LYS A 1 288 ? -12.893 32.767 10.579 1.00 61.50 288 LYS A N 1
ATOM 2219 C CA . LYS A 1 288 ? -12.090 31.679 9.971 1.00 61.50 288 LYS A CA 1
ATOM 2220 C C . LYS A 1 288 ? -12.304 30.286 10.589 1.00 61.50 288 LYS A C 1
ATOM 2222 O O . LYS A 1 288 ? -11.405 29.447 10.551 1.00 61.50 288 LYS A O 1
ATOM 2227 N N . GLU A 1 289 ? -13.483 30.016 11.152 1.00 71.88 289 GLU A N 1
ATOM 2228 C CA . GLU A 1 289 ? -13.842 28.672 11.632 1.00 71.88 289 GLU A CA 1
ATOM 2229 C C . GLU A 1 289 ? -14.068 27.703 10.455 1.00 71.88 289 GLU A C 1
ATOM 2231 O O . GLU A 1 289 ? -14.813 28.052 9.538 1.00 71.88 289 GLU A O 1
ATOM 2236 N N . PRO A 1 290 ? -13.514 26.477 10.464 1.00 77.44 290 PRO A N 1
ATOM 2237 C CA . PRO A 1 290 ? -13.688 25.530 9.363 1.00 77.44 290 PRO A CA 1
ATOM 2238 C C . PRO A 1 290 ? -15.165 25.141 9.152 1.00 77.44 290 PRO A C 1
ATOM 2240 O O . PRO A 1 290 ? -15.930 24.981 10.106 1.00 77.44 290 PRO A O 1
ATOM 2243 N N . LEU A 1 291 ? -15.553 24.919 7.891 1.00 75.56 291 LEU A N 1
ATOM 2244 C CA . LEU A 1 291 ? -16.826 24.321 7.453 1.00 75.56 291 LEU A CA 1
ATOM 2245 C C . LEU A 1 291 ? -16.995 22.860 7.916 1.00 75.56 291 LEU A C 1
ATOM 2247 O O . LEU A 1 291 ? -18.025 22.262 7.640 1.00 75.56 291 LEU A O 1
ATOM 2251 N N . GLY A 1 292 ? -16.008 22.288 8.609 1.00 76.44 292 GLY A N 1
ATOM 2252 C CA . GLY A 1 292 ? -15.942 20.870 8.956 1.00 76.44 292 GLY A CA 1
ATOM 2253 C C . GLY A 1 292 ? -15.157 20.071 7.916 1.00 76.44 292 GLY A C 1
ATOM 2254 O O . GLY A 1 292 ? -14.390 20.626 7.137 1.00 76.44 292 GLY A O 1
ATOM 2255 N N . THR A 1 293 ? -15.328 18.755 7.883 1.00 76.19 293 THR A N 1
ATOM 2256 C CA . THR A 1 293 ? -14.703 17.860 6.894 1.00 76.19 293 THR A CA 1
ATOM 2257 C C . THR A 1 293 ? -15.399 17.956 5.523 1.00 76.19 293 THR A C 1
ATOM 2259 O O . THR A 1 293 ? -16.132 17.052 5.113 1.00 76.19 293 THR A O 1
ATOM 2262 N N . VAL A 1 294 ? -15.211 19.076 4.816 1.00 79.25 294 VAL A N 1
ATOM 2263 C CA . VAL A 1 294 ? -15.827 19.326 3.498 1.00 79.25 294 VAL A CA 1
ATOM 2264 C C . VAL A 1 294 ? -15.396 18.272 2.486 1.00 79.25 294 VAL A C 1
ATOM 2266 O O . VAL A 1 294 ? -14.219 17.919 2.431 1.00 79.25 294 VAL A O 1
ATOM 2269 N N . ARG A 1 295 ? -16.334 17.749 1.691 1.00 74.56 295 ARG A N 1
ATOM 2270 C CA . ARG A 1 295 ? -16.048 16.664 0.740 1.00 74.56 295 ARG A CA 1
ATOM 2271 C C . ARG A 1 295 ? -16.535 16.939 -0.666 1.00 74.56 295 ARG A C 1
ATOM 2273 O O . ARG A 1 295 ? -15.723 16.904 -1.578 1.00 74.56 295 ARG A O 1
ATOM 2280 N N . GLY A 1 296 ? -17.823 17.197 -0.856 1.00 72.75 296 GLY A N 1
ATOM 2281 C CA . GLY A 1 296 ? -18.365 17.408 -2.195 1.00 72.75 296 GLY A CA 1
ATOM 2282 C C . GLY A 1 296 ? -18.734 18.859 -2.451 1.00 72.75 296 GLY A C 1
ATOM 2283 O O . GLY A 1 296 ? -19.124 19.612 -1.553 1.00 72.75 296 GLY A O 1
ATOM 2284 N N . ILE A 1 297 ? -18.579 19.239 -3.715 1.00 79.62 297 ILE A N 1
ATOM 2285 C CA . ILE A 1 297 ? -18.892 20.568 -4.223 1.00 79.62 297 ILE A CA 1
ATOM 2286 C C . ILE A 1 297 ? -19.670 20.413 -5.519 1.00 79.62 297 ILE A C 1
ATOM 2288 O O . ILE A 1 297 ? -19.257 19.664 -6.408 1.00 79.62 297 ILE A O 1
ATOM 2292 N N . ARG A 1 298 ? -20.785 21.137 -5.633 1.00 74.56 298 ARG A N 1
ATOM 2293 C CA . ARG A 1 298 ? -21.556 21.260 -6.871 1.00 74.56 298 ARG A CA 1
ATOM 2294 C C . ARG A 1 298 ? -22.123 22.655 -7.044 1.00 74.56 298 ARG A C 1
ATOM 2296 O O . ARG A 1 298 ? -22.402 23.365 -6.082 1.00 74.56 298 ARG A O 1
ATOM 2303 N N . SER A 1 299 ? -22.315 23.027 -8.297 1.00 77.94 299 SER A N 1
ATOM 2304 C CA . SER A 1 299 ? -22.940 24.280 -8.682 1.00 77.94 299 SER A CA 1
ATOM 2305 C C . SER A 1 299 ? -23.667 24.103 -10.020 1.00 77.94 299 SER A C 1
ATOM 2307 O O . SER A 1 299 ? -23.453 23.130 -10.734 1.00 77.94 299 SER A O 1
ATOM 2309 N N . ASP A 1 300 ? -24.580 25.013 -10.336 1.00 67.69 300 ASP A N 1
ATOM 2310 C CA . ASP A 1 300 ? -25.252 25.120 -11.636 1.00 67.69 300 ASP A CA 1
ATOM 2311 C C . ASP A 1 300 ? -24.814 26.381 -12.408 1.00 67.69 300 ASP A C 1
ATOM 2313 O O . ASP A 1 300 ? -25.502 26.845 -13.315 1.00 67.69 300 ASP A O 1
ATOM 2317 N N . GLY A 1 301 ? -23.697 26.991 -11.998 1.00 71.81 301 GLY A N 1
ATOM 2318 C CA . GLY A 1 301 ? -23.199 28.259 -12.530 1.00 71.81 301 GLY A CA 1
ATOM 2319 C C . GLY A 1 301 ? -23.811 29.504 -11.876 1.00 71.81 301 GLY A C 1
ATOM 2320 O O . GLY A 1 301 ? -23.248 30.593 -12.001 1.00 71.81 301 GLY A O 1
ATOM 2321 N N . THR A 1 302 ? -24.900 29.374 -11.116 1.00 78.75 302 THR A N 1
ATOM 2322 C CA . THR A 1 302 ? -25.490 30.487 -10.351 1.00 78.75 302 THR A CA 1
ATOM 2323 C C . THR A 1 302 ? -25.393 30.247 -8.850 1.00 78.75 302 THR A C 1
ATOM 2325 O O . THR A 1 302 ? -25.032 31.155 -8.114 1.00 78.75 302 THR A O 1
ATOM 2328 N N . ARG A 1 303 ? -25.649 29.021 -8.398 1.00 78.06 303 ARG A N 1
ATOM 2329 C CA . ARG A 1 303 ? -25.730 28.587 -6.997 1.00 78.06 303 ARG A CA 1
ATOM 2330 C C . ARG A 1 303 ? -24.550 27.695 -6.632 1.00 78.06 303 ARG A C 1
ATOM 2332 O O . ARG A 1 303 ? -23.980 27.068 -7.517 1.00 78.06 303 ARG A O 1
ATOM 2339 N N . LEU A 1 304 ? -24.206 27.594 -5.349 1.00 84.81 304 LEU A N 1
ATOM 2340 C CA . LEU A 1 304 ? -23.155 26.703 -4.836 1.00 84.81 304 LEU A CA 1
ATOM 2341 C C . LEU A 1 304 ? -23.706 25.838 -3.698 1.00 84.81 304 LEU A C 1
ATOM 2343 O O . LEU A 1 304 ? -24.362 26.355 -2.798 1.00 84.81 304 LEU A O 1
ATOM 2347 N N . ILE A 1 305 ? -23.414 24.539 -3.725 1.00 77.94 305 ILE A N 1
ATOM 2348 C CA . ILE A 1 305 ? -23.701 23.597 -2.641 1.00 77.94 305 ILE A CA 1
ATOM 2349 C C . ILE A 1 305 ? -22.405 22.897 -2.246 1.00 77.94 305 ILE A C 1
ATOM 2351 O O . ILE A 1 305 ? -21.676 22.381 -3.096 1.00 77.94 305 ILE A O 1
ATOM 2355 N N . VAL A 1 306 ? -22.144 22.862 -0.944 1.00 80.56 306 VAL A N 1
ATOM 2356 C CA . VAL A 1 306 ? -20.989 22.196 -0.344 1.00 80.56 306 VAL A CA 1
ATOM 2357 C C . VAL A 1 306 ? -21.495 21.234 0.717 1.00 80.56 306 VAL A C 1
ATOM 2359 O O . VAL A 1 306 ? -22.203 21.653 1.631 1.00 80.56 306 VAL A O 1
ATOM 2362 N N . ASN A 1 307 ? -21.135 19.956 0.620 1.00 75.44 307 ASN A N 1
ATOM 2363 C CA . ASN A 1 307 ? -21.432 18.982 1.667 1.00 75.44 307 ASN A CA 1
ATOM 2364 C C . ASN A 1 307 ? -20.199 18.662 2.503 1.00 75.44 307 ASN A C 1
ATOM 2366 O O . ASN A 1 307 ? -19.054 18.692 2.041 1.00 75.44 307 ASN A O 1
ATOM 2370 N N . CYS A 1 308 ? -20.481 18.293 3.739 1.00 71.75 308 CYS A N 1
ATOM 2371 C CA . CYS A 1 308 ? -19.509 18.026 4.764 1.00 71.75 308 CYS A CA 1
ATOM 2372 C C . CYS A 1 308 ? -19.762 16.647 5.375 1.00 71.75 308 CYS A C 1
ATOM 2374 O O . CYS A 1 308 ? -20.906 16.238 5.580 1.00 71.75 308 CYS A O 1
ATOM 2376 N N . HIS A 1 309 ? -18.684 15.907 5.630 1.00 70.19 309 HIS A N 1
ATOM 2377 C CA . HIS A 1 309 ? -18.743 14.542 6.160 1.00 70.19 309 HIS A CA 1
ATOM 2378 C C . HIS A 1 309 ? -19.404 14.473 7.539 1.00 70.19 309 HIS A C 1
ATOM 2380 O O . HIS A 1 309 ? -20.104 13.514 7.840 1.00 70.19 309 HIS A O 1
ATOM 2386 N N . ASP A 1 310 ? -19.258 15.531 8.332 1.00 65.69 310 ASP A N 1
ATOM 2387 C CA . ASP A 1 310 ? -19.879 15.712 9.648 1.00 65.69 310 ASP A CA 1
ATOM 2388 C C . ASP A 1 310 ? -21.395 16.014 9.585 1.00 65.69 310 ASP A C 1
ATOM 2390 O O . ASP A 1 310 ? -22.014 16.342 10.601 1.00 65.69 310 ASP A O 1
ATOM 2394 N N . GLY A 1 311 ? -22.002 15.886 8.399 1.00 61.53 311 GLY A N 1
ATOM 2395 C CA . GLY A 1 311 ? -23.443 15.952 8.197 1.00 61.53 311 GLY A CA 1
ATOM 2396 C C . GLY A 1 311 ? -23.972 17.326 7.797 1.00 61.53 311 GLY A C 1
ATOM 2397 O O . GLY A 1 311 ? -25.171 17.461 7.554 1.00 61.53 311 GLY A O 1
ATOM 2398 N N . TRP A 1 312 ? -23.117 18.345 7.691 1.00 72.62 312 TRP A N 1
ATOM 2399 C CA . TRP A 1 312 ? -23.537 19.683 7.267 1.00 72.62 312 TRP A CA 1
ATOM 2400 C C . TRP A 1 312 ? -23.586 19.831 5.742 1.00 72.62 312 TRP A C 1
ATOM 2402 O O . TRP A 1 312 ? -22.720 19.352 5.012 1.00 72.62 312 TRP A O 1
ATOM 2412 N N . VAL A 1 313 ? -24.596 20.546 5.251 1.00 73.44 313 VAL A N 1
ATOM 2413 C CA . VAL A 1 313 ? -24.720 20.987 3.859 1.00 73.44 313 VAL A CA 1
ATOM 2414 C C . VAL A 1 313 ? -24.893 22.500 3.848 1.00 73.44 313 VAL A C 1
ATOM 2416 O O . VAL A 1 313 ? -25.807 23.034 4.477 1.00 73.44 313 VAL A O 1
ATOM 2419 N N . TYR A 1 314 ? -24.015 23.183 3.124 1.00 81.44 314 TYR A N 1
ATOM 2420 C CA . TYR A 1 314 ? -23.969 24.632 2.982 1.00 81.44 314 TYR A CA 1
ATOM 2421 C C . TYR A 1 314 ? -24.425 25.026 1.581 1.00 81.44 314 TYR A C 1
ATOM 2423 O O . TYR A 1 314 ? -23.963 24.449 0.596 1.00 81.44 314 TYR A O 1
ATOM 2431 N N . ILE A 1 315 ? -25.336 25.994 1.485 1.00 79.69 315 ILE A N 1
ATOM 2432 C CA . ILE A 1 315 ? -25.964 26.396 0.224 1.00 79.69 315 ILE A CA 1
ATOM 2433 C C . ILE A 1 315 ? -25.874 27.908 0.065 1.00 79.69 315 ILE A C 1
ATOM 2435 O O . ILE A 1 315 ? -26.310 28.655 0.938 1.00 79.69 315 ILE A O 1
ATOM 2439 N N . TRP A 1 316 ? -25.391 28.346 -1.093 1.00 86.31 316 TRP A N 1
ATOM 2440 C CA . TRP A 1 316 ? -25.410 29.732 -1.537 1.00 86.31 316 TRP A CA 1
ATOM 2441 C C . TRP A 1 316 ? -26.314 29.880 -2.763 1.00 86.31 316 TRP A C 1
ATOM 2443 O O . TRP A 1 316 ? -26.171 29.161 -3.755 1.00 86.31 316 TRP A O 1
ATOM 2453 N N . LYS A 1 317 ? -27.231 30.848 -2.716 1.00 79.38 317 LYS A N 1
ATOM 2454 C CA . LYS A 1 317 ? -28.121 31.243 -3.818 1.00 79.38 317 LYS A CA 1
ATOM 2455 C C . LYS A 1 317 ? -27.364 31.884 -4.973 1.00 79.38 317 LYS A C 1
ATOM 2457 O O . LYS A 1 317 ? -27.824 31.820 -6.107 1.00 79.38 317 LYS A O 1
ATOM 2462 N N . ASN A 1 318 ? -26.233 32.507 -4.665 1.00 85.44 318 ASN A N 1
ATOM 2463 C CA . ASN A 1 318 ? -25.324 33.094 -5.633 1.00 85.44 318 ASN A CA 1
ATOM 2464 C C . ASN A 1 318 ? -23.915 32.598 -5.338 1.00 85.44 318 ASN A C 1
ATOM 2466 O O . ASN A 1 318 ? -23.527 32.546 -4.172 1.00 85.44 318 ASN A O 1
ATOM 2470 N N . ILE A 1 319 ? -23.141 32.268 -6.371 1.00 87.25 319 ILE A N 1
ATOM 2471 C CA . ILE A 1 319 ? -21.745 31.872 -6.185 1.00 87.25 319 ILE A CA 1
ATOM 2472 C C . ILE A 1 319 ? -21.017 33.000 -5.450 1.00 87.25 319 ILE A C 1
ATOM 2474 O O . ILE A 1 319 ? -21.023 34.137 -5.931 1.00 87.25 319 ILE A O 1
ATOM 2478 N N . PRO A 1 320 ? -20.386 32.701 -4.306 1.00 89.38 320 PRO A N 1
ATOM 2479 C CA . PRO A 1 320 ? -19.612 33.681 -3.570 1.00 89.38 320 PRO A CA 1
ATOM 2480 C C . PRO A 1 320 ? -18.555 34.355 -4.437 1.00 89.38 320 PRO A C 1
ATOM 2482 O O . PRO A 1 320 ? -17.737 33.693 -5.067 1.00 89.38 320 PRO A O 1
ATOM 2485 N N . THR A 1 321 ? -18.550 35.686 -4.430 1.00 87.56 321 THR A N 1
ATOM 2486 C CA . THR A 1 321 ? -17.516 36.500 -5.089 1.00 87.56 321 THR A CA 1
ATOM 2487 C C . THR A 1 321 ? -16.529 37.101 -4.088 1.00 87.56 321 THR A C 1
ATOM 2489 O O . THR A 1 321 ? -15.657 37.878 -4.471 1.00 87.56 321 THR A O 1
ATOM 2492 N N . LYS A 1 322 ? -16.710 36.816 -2.794 1.00 86.50 322 LYS A N 1
ATOM 2493 C CA . LYS A 1 322 ? -15.886 37.298 -1.683 1.00 86.50 322 LYS A CA 1
ATOM 2494 C C . LYS A 1 322 ? -15.675 36.174 -0.678 1.00 86.50 322 LYS A C 1
ATOM 2496 O O . LYS A 1 322 ? -16.558 35.328 -0.510 1.00 86.50 322 LYS A O 1
ATOM 2501 N N . ASP A 1 323 ? -14.528 36.209 -0.011 1.00 87.19 323 ASP A N 1
ATOM 2502 C CA . ASP A 1 323 ? -14.198 35.265 1.055 1.00 87.19 323 ASP A CA 1
ATOM 2503 C C . ASP A 1 323 ? -15.278 35.231 2.127 1.00 87.19 323 ASP A C 1
ATOM 2505 O O . ASP A 1 323 ? -15.894 36.256 2.430 1.00 87.19 323 ASP A O 1
ATOM 2509 N N . ASP A 1 324 ? -15.484 34.037 2.682 1.00 83.50 324 ASP A N 1
ATOM 2510 C CA . ASP A 1 324 ? -16.359 33.789 3.827 1.00 83.50 324 ASP A CA 1
ATOM 2511 C C . ASP A 1 324 ? -17.763 34.388 3.670 1.00 83.50 324 ASP A C 1
ATOM 2513 O O . ASP A 1 324 ? -18.434 34.718 4.652 1.00 83.50 324 ASP A O 1
ATOM 2517 N N . THR A 1 325 ? -18.226 34.515 2.418 1.00 85.88 325 THR A N 1
ATOM 2518 C CA . THR A 1 325 ? -19.626 34.819 2.129 1.00 85.88 325 THR A CA 1
ATOM 2519 C C . THR A 1 325 ? -20.449 33.773 2.861 1.00 85.88 325 THR A C 1
ATOM 2521 O O . THR A 1 325 ? -20.278 32.577 2.626 1.00 85.88 325 THR A O 1
ATOM 2524 N N . PHE A 1 326 ? -21.310 34.209 3.776 1.00 79.88 326 PHE A N 1
ATOM 2525 C CA . PHE A 1 326 ? -22.081 33.281 4.588 1.00 79.88 326 PHE A CA 1
ATOM 2526 C C . PHE A 1 326 ? -23.055 32.500 3.691 1.00 79.88 326 PHE A C 1
ATOM 2528 O O . PHE A 1 326 ? -23.649 33.104 2.792 1.00 79.88 326 PHE A O 1
ATOM 2535 N N . PRO A 1 327 ? -23.210 31.181 3.888 1.00 80.75 327 PRO A N 1
ATOM 2536 C CA . PRO A 1 327 ? -24.196 30.405 3.151 1.00 80.75 327 PRO A CA 1
ATOM 2537 C C . PRO A 1 327 ? -25.593 30.950 3.429 1.00 80.75 327 PRO A C 1
ATOM 2539 O O . PRO A 1 327 ? -25.961 31.202 4.576 1.00 80.75 327 PRO A O 1
ATOM 2542 N N . ASP A 1 328 ? -26.385 31.108 2.372 1.00 76.00 328 ASP A N 1
ATOM 2543 C CA . ASP A 1 328 ? -27.787 31.496 2.487 1.00 76.00 328 ASP A CA 1
ATOM 2544 C C . ASP A 1 328 ? -28.568 30.477 3.327 1.00 76.00 328 ASP A C 1
ATOM 2546 O O . ASP A 1 328 ? -29.473 30.865 4.065 1.00 76.00 328 ASP A O 1
ATOM 2550 N N . PHE A 1 329 ? -28.187 29.192 3.256 1.00 71.31 329 PHE A N 1
ATOM 2551 C CA . PHE A 1 329 ? -28.788 28.117 4.043 1.00 71.31 329 PHE A CA 1
ATOM 2552 C C . PHE A 1 329 ? -27.774 27.088 4.535 1.00 71.31 329 PHE A C 1
ATOM 2554 O O . PHE A 1 329 ? -26.813 26.741 3.847 1.00 71.31 329 PHE A O 1
ATOM 2561 N N . ILE A 1 330 ? -28.047 26.551 5.722 1.00 71.62 330 ILE A N 1
ATOM 2562 C CA . ILE A 1 330 ? -27.286 25.469 6.338 1.00 71.62 330 ILE A CA 1
ATOM 2563 C C . ILE A 1 330 ? -28.277 24.383 6.748 1.00 71.62 330 ILE A C 1
ATOM 2565 O O . ILE A 1 330 ? -29.219 24.658 7.491 1.00 71.62 330 ILE A O 1
ATOM 2569 N N . VAL A 1 331 ? -28.055 23.157 6.282 1.00 64.25 331 VAL A N 1
ATOM 2570 C CA . VAL A 1 331 ? -28.878 21.990 6.616 1.00 64.25 331 VAL A CA 1
ATOM 2571 C C . VAL A 1 331 ? -28.000 20.942 7.293 1.00 64.25 331 VAL A C 1
ATOM 2573 O O . VAL A 1 331 ? -26.884 20.698 6.843 1.00 64.25 331 VAL A O 1
ATOM 2576 N N . GLN A 1 332 ? -28.481 20.334 8.379 1.00 60.47 332 GLN A N 1
ATOM 2577 C CA . GLN A 1 332 ? -27.768 19.275 9.095 1.00 60.47 332 GLN A CA 1
ATOM 2578 C C . GLN A 1 332 ? -28.491 17.937 8.920 1.00 60.47 332 GLN A C 1
ATOM 2580 O O . GLN A 1 332 ? -29.659 17.802 9.282 1.00 60.47 332 GLN A O 1
ATOM 2585 N N . TYR A 1 333 ? -27.776 16.943 8.406 1.00 55.44 333 TYR A N 1
ATOM 2586 C CA . TYR A 1 333 ? -28.189 15.546 8.317 1.00 55.44 333 TYR A CA 1
ATOM 2587 C C . TYR A 1 333 ? -27.255 14.668 9.159 1.00 55.44 333 TYR A C 1
ATOM 2589 O O . TYR A 1 333 ? -26.162 15.082 9.522 1.00 55.44 333 TYR A O 1
ATOM 2597 N N . ILE A 1 334 ? -27.680 13.448 9.496 1.00 40.53 334 ILE A N 1
ATOM 2598 C CA . ILE A 1 334 ? -26.961 12.594 10.459 1.00 40.53 334 ILE A CA 1
ATOM 2599 C C . ILE A 1 334 ? -25.684 11.956 9.860 1.00 40.53 334 ILE A C 1
ATOM 2601 O O . ILE A 1 334 ? -24.843 11.520 10.634 1.00 40.53 334 ILE A O 1
ATOM 2605 N N . ASN A 1 335 ? -25.497 11.923 8.528 1.00 46.50 335 ASN A N 1
ATOM 2606 C CA . ASN A 1 335 ? -24.237 11.520 7.868 1.00 46.50 335 ASN A CA 1
ATOM 2607 C C . ASN A 1 335 ? -24.275 11.775 6.343 1.00 46.50 335 ASN A C 1
ATOM 2609 O O . ASN A 1 335 ? -24.941 11.043 5.612 1.00 46.50 335 ASN A O 1
ATOM 2613 N N . ALA A 1 336 ? -23.552 12.775 5.828 1.00 42.56 336 ALA A N 1
ATOM 2614 C CA . ALA A 1 336 ? -23.542 13.112 4.396 1.00 42.56 336 ALA A CA 1
ATOM 2615 C C . ALA A 1 336 ? -22.219 12.694 3.720 1.00 42.56 336 ALA A C 1
ATOM 2617 O O . ALA A 1 336 ? -21.316 13.504 3.519 1.00 42.56 336 ALA A O 1
ATOM 2618 N N . GLU A 1 337 ? -22.094 11.413 3.351 1.00 42.09 337 GLU A N 1
ATOM 2619 C CA . GLU A 1 337 ? -20.897 10.890 2.663 1.00 42.09 337 GLU A CA 1
ATOM 2620 C C . GLU A 1 337 ? -20.892 11.068 1.128 1.00 42.09 337 GLU A C 1
ATOM 2622 O O . GLU A 1 337 ? -19.951 10.620 0.480 1.00 42.09 337 GLU A O 1
ATOM 2627 N N . THR A 1 338 ? -21.882 11.726 0.514 1.00 44.28 338 THR A N 1
ATOM 2628 C CA . THR A 1 338 ? -22.008 11.768 -0.961 1.00 44.28 338 THR A CA 1
ATOM 2629 C C . THR A 1 338 ? -22.398 13.137 -1.527 1.00 44.28 338 THR A C 1
ATOM 2631 O O . THR A 1 338 ? -23.048 13.940 -0.860 1.00 44.28 338 THR A O 1
ATOM 2634 N N . GLU A 1 339 ? -21.963 13.394 -2.766 1.00 46.16 339 GLU A N 1
ATOM 2635 C CA . GLU A 1 339 ? -22.053 14.690 -3.453 1.00 46.16 339 GLU A CA 1
ATOM 2636 C C . GLU A 1 339 ? -23.507 15.061 -3.843 1.00 46.16 339 GLU A C 1
ATOM 2638 O O . GLU A 1 339 ? -24.244 14.209 -4.347 1.00 46.16 339 GLU A O 1
ATOM 2643 N N . PRO A 1 340 ? -23.946 16.318 -3.639 1.00 48.78 340 PRO A N 1
ATOM 2644 C CA . PRO A 1 340 ? -25.305 16.758 -3.954 1.00 48.78 340 PRO A CA 1
ATOM 2645 C C . PRO A 1 340 ? -25.491 17.015 -5.458 1.00 48.78 340 PRO A C 1
ATOM 2647 O O . PRO A 1 340 ? -24.842 17.888 -6.011 1.00 48.78 340 PRO A O 1
ATOM 2650 N N . GLY A 1 341 ? -26.390 16.302 -6.138 1.00 39.97 341 GLY A N 1
ATOM 2651 C CA . GLY A 1 341 ? -26.682 16.476 -7.568 1.00 39.97 341 GLY A CA 1
ATOM 2652 C C . GLY A 1 341 ? -27.662 17.617 -7.868 1.00 39.97 341 GLY A C 1
ATOM 2653 O O . GLY A 1 341 ? -28.582 17.879 -7.089 1.00 39.97 341 GLY A O 1
ATOM 2654 N N . PHE A 1 342 ? -27.489 18.266 -9.026 1.00 45.88 342 PHE A N 1
ATOM 2655 C CA . PHE A 1 342 ? -28.333 19.364 -9.507 1.00 45.88 342 PHE A CA 1
ATOM 2656 C C . PHE A 1 342 ? -28.739 19.117 -10.967 1.00 45.88 342 PHE A C 1
ATOM 2658 O O . PHE A 1 342 ? -27.871 18.867 -11.799 1.00 45.88 342 PHE A O 1
ATOM 2665 N N . ASP A 1 343 ? -30.033 19.198 -11.293 1.00 37.50 343 ASP A N 1
ATOM 2666 C CA . ASP A 1 343 ? -30.524 19.086 -12.684 1.00 37.50 343 ASP A CA 1
ATOM 2667 C C . ASP A 1 343 ? -31.185 20.373 -13.219 1.00 37.50 343 ASP A C 1
ATOM 2669 O O . ASP A 1 343 ? -31.808 20.378 -14.279 1.00 37.50 343 ASP A O 1
ATOM 2673 N N . GLY A 1 344 ? -31.056 21.473 -12.473 1.00 46.09 344 GLY A N 1
ATOM 2674 C CA . GLY A 1 344 ? -31.614 22.786 -12.804 1.00 46.09 344 GLY A CA 1
ATOM 2675 C C . GLY A 1 344 ? -32.972 23.078 -12.158 1.00 46.09 344 GLY A C 1
ATOM 2676 O O . GLY A 1 344 ? -33.314 24.251 -12.006 1.00 46.09 344 GLY A O 1
ATOM 2677 N N . GLN A 1 345 ? -33.711 22.060 -11.702 1.00 45.28 345 GLN A N 1
ATOM 2678 C CA . GLN A 1 345 ? -34.982 22.230 -10.978 1.00 45.28 345 GLN A CA 1
ATOM 2679 C C . GLN A 1 345 ? -35.017 21.470 -9.646 1.00 45.28 345 GLN A C 1
ATOM 2681 O O . GLN A 1 345 ? -35.626 21.958 -8.702 1.00 45.28 345 GLN A O 1
ATOM 2686 N N . ARG A 1 346 ? -34.322 20.334 -9.536 1.00 46.75 346 ARG A N 1
ATOM 2687 C CA . ARG A 1 346 ? -34.351 19.421 -8.388 1.00 46.75 346 ARG A CA 1
ATOM 2688 C C . ARG A 1 346 ? -32.999 19.354 -7.684 1.00 46.75 346 ARG A C 1
ATOM 2690 O O . ARG A 1 346 ? -31.950 19.473 -8.320 1.00 46.75 346 ARG A O 1
ATOM 2697 N N . ILE A 1 347 ? -33.034 19.120 -6.373 1.00 55.28 347 ILE A N 1
ATOM 2698 C CA . ILE A 1 347 ? -31.843 18.859 -5.553 1.00 55.28 347 ILE A CA 1
ATOM 2699 C C . ILE A 1 347 ? -31.842 17.386 -5.177 1.00 55.28 347 ILE A C 1
ATOM 2701 O O . ILE A 1 347 ? -32.834 16.883 -4.647 1.00 55.28 347 ILE A O 1
ATOM 2705 N N . LEU A 1 348 ? -30.726 16.709 -5.436 1.00 41.53 348 LEU A N 1
ATOM 2706 C CA . LEU A 1 348 ? -30.507 15.327 -5.034 1.00 41.53 348 LEU A CA 1
ATOM 2707 C C . LEU A 1 348 ? -29.415 15.288 -3.967 1.00 41.53 348 LEU A C 1
ATOM 2709 O O . LEU A 1 348 ? -28.298 15.712 -4.232 1.00 41.53 348 LEU A O 1
ATOM 2713 N N . ILE A 1 349 ? -29.699 14.767 -2.777 1.00 51.75 349 ILE A N 1
ATOM 2714 C CA . ILE A 1 349 ? -28.667 14.508 -1.763 1.00 51.75 349 ILE A CA 1
ATOM 2715 C C . ILE A 1 349 ? -28.599 13.005 -1.553 1.00 51.75 349 ILE A C 1
ATOM 2717 O O . ILE A 1 349 ? -29.538 12.394 -1.044 1.00 51.75 349 ILE A O 1
ATOM 2721 N N . ALA A 1 350 ? -27.491 12.396 -1.961 1.00 40.09 350 ALA A N 1
ATOM 2722 C CA . ALA A 1 350 ? -27.233 11.004 -1.641 1.00 40.09 350 ALA A CA 1
ATOM 2723 C C . ALA A 1 350 ? -26.827 10.871 -0.156 1.00 40.09 350 ALA A C 1
ATOM 2725 O O . ALA A 1 350 ? -26.146 11.739 0.397 1.00 40.09 350 ALA A O 1
ATOM 2726 N N . HIS A 1 351 ? -27.263 9.794 0.495 1.00 40.31 351 HIS A N 1
ATOM 2727 C CA . HIS A 1 351 ? -26.965 9.449 1.886 1.00 40.31 351 HIS A CA 1
ATOM 2728 C C . HIS A 1 351 ? -26.770 7.929 1.984 1.00 40.31 351 HIS A C 1
ATOM 2730 O O . HIS A 1 351 ? -27.751 7.181 1.944 1.00 40.31 351 HIS A O 1
ATOM 2736 N N . TYR A 1 352 ? -25.525 7.461 2.140 1.00 47.16 352 TYR A N 1
ATOM 2737 C CA . TYR A 1 352 ? -25.141 6.036 2.179 1.00 47.16 352 TYR A CA 1
ATOM 2738 C C . TYR A 1 352 ? -25.598 5.223 0.947 1.00 47.16 352 TYR A C 1
ATOM 2740 O O . TYR A 1 352 ? -24.803 4.927 0.059 1.00 47.16 352 TYR A O 1
ATOM 2748 N N . HIS A 1 353 ? -26.877 4.832 0.905 1.00 42.06 353 HIS A N 1
ATOM 2749 C CA . HIS A 1 353 ? -27.482 3.916 -0.068 1.00 42.06 353 HIS A CA 1
ATOM 2750 C C . HIS A 1 353 ? -28.848 4.411 -0.601 1.00 42.06 353 HIS A C 1
ATOM 2752 O O . HIS A 1 353 ? -29.557 3.651 -1.258 1.00 42.06 353 HIS A O 1
ATOM 2758 N N . ILE A 1 354 ? -29.222 5.672 -0.326 1.00 36.66 354 ILE A N 1
ATOM 2759 C CA . ILE A 1 354 ? -30.443 6.334 -0.820 1.00 36.66 354 ILE A CA 1
ATOM 2760 C C . ILE A 1 354 ? -30.130 7.703 -1.444 1.00 36.66 354 ILE A C 1
ATOM 2762 O O . ILE A 1 354 ? -29.211 8.380 -0.994 1.00 36.66 354 ILE A O 1
ATOM 2766 N N . ILE A 1 355 ? -30.915 8.136 -2.438 1.00 40.84 355 ILE A N 1
ATOM 2767 C CA . ILE A 1 355 ? -30.890 9.505 -2.984 1.00 40.84 355 ILE A CA 1
ATOM 2768 C C . ILE A 1 355 ? -32.157 10.231 -2.540 1.00 40.84 355 ILE A C 1
ATOM 2770 O O . ILE A 1 355 ? -33.247 9.830 -2.935 1.00 40.84 355 ILE A O 1
ATOM 2774 N N . LEU A 1 356 ? -32.025 11.278 -1.729 1.00 46.72 356 LEU A N 1
ATOM 2775 C CA . LEU A 1 356 ? -33.115 12.163 -1.317 1.00 46.72 356 LEU A CA 1
ATOM 2776 C C . LEU A 1 356 ? -33.366 13.199 -2.416 1.00 46.72 356 LEU A C 1
ATOM 2778 O O . LEU A 1 356 ? -32.431 13.893 -2.810 1.00 46.72 356 LEU A O 1
ATOM 2782 N N . VAL A 1 357 ? -34.605 13.303 -2.907 1.00 42.75 357 VAL A N 1
ATOM 2783 C CA . VAL A 1 357 ? -34.978 14.234 -3.984 1.00 42.75 357 VAL A CA 1
ATOM 2784 C C . VAL A 1 357 ? -35.915 15.325 -3.467 1.00 42.75 357 VAL A C 1
ATOM 2786 O O . VAL A 1 357 ? -36.993 15.036 -2.933 1.00 42.75 357 VAL A O 1
ATOM 2789 N N . TRP A 1 358 ? -35.531 16.579 -3.695 1.00 54.03 358 TRP A N 1
ATOM 2790 C CA . TRP A 1 358 ? -36.387 17.757 -3.556 1.00 54.03 358 TRP A CA 1
ATOM 2791 C C . TRP A 1 358 ? -36.746 18.295 -4.936 1.00 54.03 358 TRP A C 1
ATOM 2793 O O . TRP A 1 358 ? -35.875 18.422 -5.798 1.00 54.03 358 TRP A O 1
ATOM 2803 N N . ASN A 1 359 ? -38.031 18.595 -5.146 1.00 46.44 359 ASN A N 1
ATOM 2804 C CA . ASN A 1 359 ? -38.550 19.035 -6.443 1.00 46.44 359 ASN A CA 1
ATOM 2805 C C . ASN A 1 359 ? -38.197 20.495 -6.770 1.00 46.44 359 ASN A C 1
ATOM 2807 O O . ASN A 1 359 ? -38.261 20.880 -7.935 1.00 46.44 359 ASN A O 1
ATOM 2811 N N . SER A 1 360 ? -37.815 21.273 -5.756 1.00 56.81 360 SER A N 1
ATOM 2812 C CA . SER A 1 360 ? -37.283 22.629 -5.848 1.00 56.81 360 SER A CA 1
ATOM 2813 C C . SER A 1 360 ? -36.434 22.954 -4.612 1.00 56.81 360 SER A C 1
ATOM 2815 O O . SER A 1 360 ? -36.519 22.274 -3.587 1.00 56.81 360 SER A O 1
ATOM 2817 N N . ILE A 1 361 ? -35.610 24.005 -4.680 1.00 53.81 361 ILE A N 1
ATOM 2818 C CA . ILE A 1 361 ? -34.886 24.495 -3.496 1.00 53.81 361 ILE A CA 1
ATOM 2819 C C . ILE A 1 361 ? -35.839 25.079 -2.445 1.00 53.81 361 ILE A C 1
ATOM 2821 O O . ILE A 1 361 ? -35.551 24.986 -1.259 1.00 53.81 361 ILE A O 1
ATOM 2825 N N . ASP A 1 362 ? -36.997 25.596 -2.862 1.00 58.22 362 ASP A N 1
ATOM 2826 C CA . ASP A 1 362 ? -38.037 26.088 -1.954 1.00 58.22 362 ASP A CA 1
ATOM 2827 C C . ASP A 1 362 ? -38.695 24.927 -1.171 1.00 58.22 362 ASP A C 1
ATOM 2829 O O . ASP A 1 362 ? -39.029 25.088 -0.002 1.00 58.22 362 ASP A O 1
ATOM 2833 N N . ASP A 1 363 ? -38.751 23.708 -1.727 1.00 55.25 363 ASP A N 1
ATOM 2834 C CA . ASP A 1 363 ? -39.198 22.505 -0.994 1.00 55.25 363 ASP A CA 1
ATOM 2835 C C . ASP A 1 363 ? -38.165 22.008 0.040 1.00 55.25 363 ASP A C 1
ATOM 2837 O O . ASP A 1 363 ? -38.523 21.407 1.058 1.00 55.25 363 ASP A O 1
ATOM 2841 N N . LEU A 1 364 ? -36.867 22.241 -0.210 1.00 53.19 364 LEU A N 1
ATOM 2842 C CA . LEU A 1 364 ? -35.793 21.987 0.762 1.00 53.19 364 LEU A CA 1
ATOM 2843 C C . LEU A 1 364 ? -35.900 22.957 1.951 1.00 53.19 364 LEU A C 1
ATOM 2845 O O . LEU A 1 364 ? -35.643 22.561 3.087 1.00 53.19 364 LEU A O 1
ATOM 2849 N N . MET A 1 365 ? -36.352 24.189 1.698 1.00 51.81 365 MET A N 1
ATOM 2850 C CA . MET A 1 365 ? -36.588 25.220 2.715 1.00 51.81 365 MET A CA 1
ATOM 2851 C C . MET A 1 365 ? -37.750 24.905 3.669 1.00 51.81 365 MET A C 1
ATOM 2853 O O . MET A 1 365 ? -37.722 25.352 4.814 1.00 51.81 365 MET A O 1
ATOM 2857 N N . ASP A 1 366 ? -38.715 24.084 3.239 1.00 49.00 366 ASP A N 1
ATOM 2858 C CA . ASP A 1 366 ? -39.892 23.671 4.022 1.00 49.00 366 ASP A CA 1
ATOM 2859 C C . ASP A 1 366 ? -39.742 22.288 4.701 1.00 49.00 366 ASP A C 1
ATOM 2861 O O . ASP A 1 366 ? -40.677 21.777 5.329 1.00 49.00 366 ASP A O 1
ATOM 2865 N N . ASN A 1 367 ? -38.550 21.683 4.616 1.00 49.22 367 ASN A N 1
ATOM 2866 C CA . ASN A 1 367 ? -38.151 20.445 5.298 1.00 49.22 367 ASN A CA 1
ATOM 2867 C C . ASN A 1 367 ? -39.009 19.196 4.969 1.00 49.22 367 ASN A C 1
ATOM 2869 O O . ASN A 1 367 ? -39.227 18.333 5.825 1.00 49.22 367 ASN A O 1
ATOM 2873 N N . LYS A 1 368 ? -39.503 19.067 3.725 1.00 40.31 368 LYS A N 1
ATOM 2874 C CA . LYS A 1 368 ? -40.302 17.908 3.269 1.00 40.31 368 LYS A CA 1
ATOM 2875 C C . LYS A 1 368 ? -39.703 17.241 2.016 1.00 40.31 368 LYS A C 1
ATOM 2877 O O . LYS A 1 368 ? -39.943 17.718 0.909 1.00 40.31 368 LYS A O 1
ATOM 2882 N N . PRO A 1 369 ? -38.951 16.130 2.146 1.00 40.41 369 PRO A N 1
ATOM 2883 C CA . PRO A 1 369 ? -38.457 15.379 0.988 1.00 40.41 369 PRO A CA 1
ATOM 2884 C C . PRO A 1 369 ? -39.602 14.641 0.273 1.00 40.41 369 PRO A C 1
ATOM 2886 O O . PRO A 1 369 ? -40.494 14.101 0.929 1.00 40.41 369 PRO A O 1
ATOM 2889 N N . HIS A 1 370 ? -39.576 14.600 -1.067 1.00 42.91 370 HIS A N 1
ATOM 2890 C CA . HIS A 1 370 ? -40.701 14.096 -1.867 1.00 42.91 370 HIS A CA 1
ATOM 2891 C C . HIS A 1 370 ? -40.545 12.657 -2.401 1.00 42.91 370 HIS A C 1
ATOM 2893 O O . HIS A 1 370 ? -41.586 12.081 -2.690 1.00 42.91 370 HIS A O 1
ATOM 2899 N N . ASN A 1 371 ? -39.337 12.063 -2.530 1.00 35.56 371 ASN A N 1
ATOM 2900 C CA . ASN A 1 371 ? -39.100 10.615 -2.804 1.00 35.56 371 ASN A CA 1
ATOM 2901 C C . ASN A 1 371 ? -37.597 10.201 -2.718 1.00 35.56 371 ASN A C 1
ATOM 2903 O O . ASN A 1 371 ? -36.722 11.058 -2.834 1.00 35.56 371 ASN A O 1
ATOM 2907 N N . ILE A 1 372 ? -37.315 8.889 -2.540 1.00 34.56 372 ILE A N 1
ATOM 2908 C CA . ILE A 1 372 ? -35.980 8.247 -2.366 1.00 34.56 372 ILE A CA 1
ATOM 2909 C C . ILE A 1 372 ? -35.626 7.278 -3.534 1.00 34.56 372 ILE A C 1
ATOM 2911 O O . ILE A 1 372 ? -36.450 6.410 -3.819 1.00 34.56 372 ILE A O 1
ATOM 2915 N N . VAL A 1 373 ? -34.433 7.345 -4.178 1.00 31.19 373 VAL A N 1
ATOM 2916 C CA . VAL A 1 373 ? -34.045 6.467 -5.335 1.00 31.19 373 VAL A CA 1
ATOM 2917 C C . VAL A 1 373 ? -32.546 6.024 -5.380 1.00 31.19 373 VAL A C 1
ATOM 2919 O O . VAL A 1 373 ? -31.732 6.804 -5.832 1.00 31.19 373 VAL A O 1
ATOM 2922 N N . LEU A 1 374 ? -32.220 4.769 -4.981 1.00 31.92 374 LEU A N 1
ATOM 2923 C CA . LEU A 1 374 ? -31.104 3.828 -5.378 1.00 31.92 374 LEU A CA 1
ATOM 2924 C C . LEU A 1 374 ? -29.600 4.281 -5.386 1.00 31.92 374 LEU A C 1
ATOM 2926 O O . LEU A 1 374 ? -29.309 5.372 -5.843 1.00 31.92 374 LEU A O 1
ATOM 2930 N N . GLY A 1 375 ? -28.515 3.537 -5.061 1.00 30.95 375 GLY A N 1
ATOM 2931 C CA . GLY A 1 375 ? -28.211 2.238 -4.415 1.00 30.95 375 GLY A CA 1
ATOM 2932 C C . GLY A 1 375 ? -28.795 0.982 -5.058 1.00 30.95 375 GLY A C 1
ATOM 2933 O O . GLY A 1 375 ? -30.018 0.895 -5.084 1.00 30.95 375 GLY A O 1
ATOM 2934 N N . ASP A 1 376 ? -28.006 -0.039 -5.456 1.00 35.44 376 ASP A N 1
ATOM 2935 C CA . ASP A 1 376 ? -28.630 -1.365 -5.570 1.00 35.44 376 ASP A CA 1
ATOM 2936 C C . ASP A 1 376 ? -28.857 -1.964 -4.182 1.00 35.44 376 ASP A C 1
ATOM 2938 O O . ASP A 1 376 ? -28.088 -2.761 -3.655 1.00 35.44 376 ASP A O 1
ATOM 2942 N N . MET A 1 377 ? -29.965 -1.527 -3.603 1.00 30.95 377 MET A N 1
ATOM 2943 C CA . MET A 1 377 ? -30.655 -2.179 -2.508 1.00 30.95 377 MET A CA 1
ATOM 2944 C C . MET A 1 377 ? -31.297 -3.526 -2.930 1.00 30.95 377 MET A C 1
ATOM 2946 O O . MET A 1 377 ? -31.983 -4.126 -2.105 1.00 30.95 377 MET A O 1
ATOM 2950 N N . SER A 1 378 ? -31.156 -3.992 -4.186 1.00 32.97 378 SER A N 1
ATOM 2951 C CA . SER A 1 378 ? -31.865 -5.162 -4.748 1.00 32.97 378 SER A CA 1
ATOM 2952 C C . SER A 1 378 ? -31.050 -6.449 -4.894 1.00 32.97 378 SER A C 1
ATOM 2954 O O . SER A 1 378 ? -31.652 -7.517 -4.776 1.00 32.97 378 SER A O 1
ATOM 2956 N N . ALA A 1 379 ? -29.720 -6.420 -5.041 1.00 34.78 379 ALA A N 1
ATOM 2957 C CA . ALA A 1 379 ? -28.897 -7.502 -4.522 1.00 34.78 379 ALA A CA 1
ATOM 2958 C C . ALA A 1 379 ? -29.026 -7.344 -3.014 1.00 34.78 379 ALA A C 1
ATOM 2960 O O . ALA A 1 379 ? -28.420 -6.429 -2.443 1.00 34.78 379 ALA A O 1
ATOM 2961 N N . PRO A 1 380 ? -29.965 -8.090 -2.403 1.00 35.94 380 PRO A N 1
ATOM 2962 C CA . PRO A 1 380 ? -30.448 -7.697 -1.108 1.00 35.94 380 PRO A CA 1
ATOM 2963 C C . PRO A 1 380 ? -29.224 -7.709 -0.238 1.00 35.94 380 PRO A C 1
ATOM 2965 O O . PRO A 1 380 ? -28.369 -8.577 -0.438 1.00 35.94 380 PRO A O 1
ATOM 2968 N N . LEU A 1 381 ? -29.098 -6.766 0.690 1.00 35.28 381 LEU A N 1
ATOM 2969 C CA . LEU A 1 381 ? -28.100 -7.008 1.685 1.00 35.28 381 LEU A CA 1
ATOM 2970 C C . LEU A 1 381 ? -28.461 -8.359 2.231 1.00 35.28 381 LEU A C 1
ATOM 2972 O O . LEU A 1 381 ? -29.557 -8.468 2.792 1.00 35.28 381 LEU A O 1
ATOM 2976 N N . PRO A 1 382 ? -27.509 -9.304 2.157 1.00 39.91 382 PRO A N 1
ATOM 2977 C CA . PRO A 1 382 ? -26.285 -9.443 1.315 1.00 39.91 382 PRO A CA 1
ATOM 2978 C C . PRO A 1 382 ? -26.262 -10.290 0.041 1.00 39.91 382 PRO A C 1
ATOM 2980 O O . PRO A 1 382 ? -26.952 -11.273 -0.194 1.00 39.91 382 PRO A O 1
ATOM 2983 N N . SER A 1 383 ? -25.282 -9.984 -0.786 1.00 36.75 383 SER A N 1
ATOM 2984 C CA . SER A 1 383 ? -24.965 -10.826 -1.923 1.00 36.75 383 SER A CA 1
ATOM 2985 C C . SER A 1 383 ? -23.466 -11.004 -2.091 1.00 36.75 383 SER A C 1
ATOM 2987 O O . SER A 1 383 ? -22.717 -10.033 -2.189 1.00 36.75 383 SER A O 1
ATOM 2989 N N . ARG A 1 384 ? -23.095 -12.280 -2.206 1.00 37.28 384 ARG A N 1
ATOM 2990 C CA . ARG A 1 384 ? -22.117 -12.937 -3.086 1.00 37.28 384 ARG A CA 1
ATOM 2991 C C . ARG A 1 384 ? -20.656 -12.474 -3.150 1.00 37.28 384 ARG A C 1
ATOM 2993 O O . ARG A 1 384 ? -19.813 -13.345 -3.133 1.00 37.28 384 ARG A O 1
ATOM 3000 N N . ASN A 1 385 ? -20.298 -11.193 -3.168 1.00 39.94 385 ASN A N 1
ATOM 3001 C CA . ASN A 1 385 ? -18.909 -10.785 -3.478 1.00 39.94 385 ASN A CA 1
ATOM 3002 C C . ASN A 1 385 ? -18.383 -9.637 -2.602 1.00 39.94 385 ASN A C 1
ATOM 3004 O O . ASN A 1 385 ? -17.623 -8.789 -3.064 1.00 39.94 385 ASN A O 1
ATOM 3008 N N . ARG A 1 386 ? -18.807 -9.564 -1.338 1.00 43.59 386 ARG A N 1
ATOM 3009 C CA . ARG A 1 386 ? -18.406 -8.476 -0.437 1.00 43.59 386 ARG A CA 1
ATOM 3010 C C . ARG A 1 386 ? -17.930 -9.035 0.896 1.00 43.59 386 ARG A C 1
ATOM 3012 O O . ARG A 1 386 ? -18.726 -9.637 1.615 1.00 43.59 386 ARG A O 1
ATOM 3019 N N . MET A 1 387 ? -16.652 -8.834 1.221 1.00 42.91 387 MET A N 1
ATOM 3020 C CA . MET A 1 387 ? -16.167 -8.970 2.596 1.00 42.91 387 MET A CA 1
ATOM 3021 C C . MET A 1 387 ? -16.644 -7.769 3.418 1.00 42.91 387 MET A C 1
ATOM 3023 O O . MET A 1 387 ? -16.605 -6.630 2.949 1.00 42.91 387 MET A O 1
ATOM 3027 N N . PHE A 1 388 ? -17.114 -8.012 4.637 1.00 46.50 388 PHE A N 1
ATOM 3028 C CA . PHE A 1 388 ? -17.648 -6.979 5.523 1.00 46.50 388 PHE A CA 1
ATOM 3029 C C . PHE A 1 388 ? -16.675 -6.704 6.667 1.00 46.50 388 PHE A C 1
ATOM 3031 O O . PHE A 1 388 ? -16.828 -7.243 7.759 1.00 46.50 388 PHE A O 1
ATOM 3038 N N . LEU A 1 389 ? -15.718 -5.803 6.433 1.00 46.84 389 LEU A N 1
ATOM 3039 C CA . LEU A 1 389 ? -14.858 -5.223 7.473 1.00 46.84 389 LEU A CA 1
ATOM 3040 C C . LEU A 1 389 ? -14.180 -6.290 8.365 1.00 46.84 389 LEU A C 1
ATOM 3042 O O . LEU A 1 389 ? -14.650 -6.519 9.481 1.00 46.84 389 LEU A O 1
ATOM 3046 N N . PRO A 1 390 ? -13.096 -6.949 7.900 1.00 43.97 390 PRO A N 1
ATOM 3047 C CA . PRO A 1 390 ? -12.346 -7.887 8.733 1.00 43.97 390 PRO A CA 1
ATOM 3048 C C . PRO A 1 390 ? -11.862 -7.169 9.996 1.00 43.97 390 PRO A C 1
ATOM 3050 O O . PRO A 1 390 ? -11.307 -6.074 9.926 1.00 43.97 390 PRO A O 1
ATOM 3053 N N . ARG A 1 391 ? -12.151 -7.755 11.154 1.00 52.41 391 ARG A N 1
ATOM 3054 C CA . ARG A 1 391 ? -11.959 -7.126 12.465 1.00 52.41 391 ARG A CA 1
ATOM 3055 C C . ARG A 1 391 ? -10.944 -7.842 13.332 1.00 52.41 391 ARG A C 1
ATOM 3057 O O . ARG A 1 391 ? -10.268 -7.200 14.126 1.00 52.41 391 ARG A O 1
ATOM 3064 N N . SER A 1 392 ? -10.879 -9.159 13.219 1.00 52.03 392 SER A N 1
ATOM 3065 C CA . SER A 1 392 ? -9.990 -9.977 14.028 1.00 52.03 392 SER A CA 1
ATOM 3066 C C . SER A 1 392 ? -9.492 -11.135 13.179 1.00 52.03 392 SER A C 1
ATOM 3068 O O . SER A 1 392 ? -10.239 -11.674 12.357 1.00 52.03 392 SER A O 1
ATOM 3070 N N . ILE A 1 393 ? -8.216 -11.468 13.329 1.00 56.41 393 ILE A N 1
ATOM 3071 C CA . ILE A 1 393 ? -7.541 -12.500 12.545 1.00 56.41 393 ILE A CA 1
ATOM 3072 C C . ILE A 1 393 ? -6.891 -13.468 13.531 1.00 56.41 393 ILE A C 1
ATOM 3074 O O . ILE A 1 393 ? -6.319 -13.044 14.531 1.00 56.41 393 ILE A O 1
ATOM 3078 N N . ALA A 1 394 ? -6.972 -14.765 13.252 1.00 55.22 394 ALA A N 1
ATOM 3079 C CA . ALA A 1 394 ? -6.247 -15.788 13.992 1.00 55.22 394 ALA A CA 1
ATOM 3080 C C . ALA A 1 394 ? -5.659 -16.844 13.048 1.00 55.22 394 ALA A C 1
ATOM 3082 O O . ALA A 1 394 ? -6.126 -17.040 11.925 1.00 55.22 394 ALA A O 1
ATOM 3083 N N . THR A 1 395 ? -4.619 -17.522 13.519 1.00 51.44 395 THR A N 1
ATOM 3084 C CA . THR A 1 395 ? -3.920 -18.595 12.808 1.00 51.44 395 THR A CA 1
ATOM 3085 C C . THR A 1 395 ? -3.464 -19.658 13.804 1.00 51.44 395 THR A C 1
ATOM 3087 O O . THR A 1 395 ? -3.131 -19.334 14.942 1.00 51.44 395 THR A O 1
ATOM 3090 N N . ASP A 1 396 ? -3.452 -20.922 13.378 1.00 53.56 396 ASP A N 1
ATOM 3091 C CA . ASP A 1 396 ? -2.883 -22.062 14.117 1.00 53.56 396 ASP A CA 1
ATOM 3092 C C . ASP A 1 396 ? -1.544 -22.546 13.514 1.00 53.56 396 ASP A C 1
ATOM 3094 O O . ASP A 1 396 ? -1.049 -23.625 13.844 1.00 53.56 396 ASP A O 1
ATOM 3098 N N . GLY A 1 397 ? -0.974 -21.766 12.585 1.00 46.78 397 GLY A N 1
ATOM 3099 C CA . GLY A 1 397 ? 0.229 -22.109 11.821 1.00 46.78 397 GLY A CA 1
ATOM 3100 C C . GLY A 1 397 ? -0.029 -22.965 10.572 1.00 46.78 397 GLY A C 1
ATOM 3101 O O . GLY A 1 397 ? 0.894 -23.196 9.794 1.00 46.78 397 GLY A O 1
ATOM 3102 N N . LYS A 1 398 ? -1.267 -23.421 10.333 1.00 56.88 398 LYS A N 1
ATOM 3103 C CA . LYS A 1 398 ? -1.678 -24.142 9.109 1.00 56.88 398 LYS A CA 1
ATOM 3104 C C . LYS A 1 398 ? -2.850 -23.472 8.395 1.00 56.88 398 LYS A C 1
ATOM 3106 O O . LYS A 1 398 ? -2.923 -23.527 7.167 1.00 56.88 398 LYS A O 1
ATOM 3111 N N . ARG A 1 399 ? -3.757 -22.868 9.160 1.00 61.81 399 ARG A N 1
ATOM 3112 C CA . ARG A 1 399 ? -5.027 -22.299 8.711 1.00 61.81 399 ARG A CA 1
ATOM 3113 C C . ARG A 1 399 ? -5.066 -20.795 8.952 1.00 61.81 399 ARG A C 1
ATOM 3115 O O . ARG A 1 399 ? -4.584 -20.322 9.979 1.00 61.81 399 ARG A O 1
ATOM 3122 N N . LEU A 1 400 ? -5.702 -20.059 8.044 1.00 60.75 400 LEU A N 1
ATOM 3123 C CA . LEU A 1 400 ? -6.019 -18.641 8.228 1.00 60.75 400 LEU A CA 1
ATOM 3124 C C . LEU A 1 400 ? -7.483 -18.507 8.630 1.00 60.75 400 LEU A C 1
ATOM 3126 O O . LEU A 1 400 ? -8.353 -19.050 7.952 1.00 60.75 400 LEU A O 1
ATOM 3130 N N . ILE A 1 401 ? -7.758 -17.757 9.694 1.00 67.19 401 ILE A N 1
ATOM 3131 C CA . ILE A 1 401 ? -9.115 -17.509 10.165 1.00 67.19 401 ILE A CA 1
ATOM 3132 C C . ILE A 1 401 ? -9.356 -16.007 10.290 1.00 67.19 401 ILE A C 1
ATOM 3134 O O . ILE A 1 401 ? -8.598 -15.298 10.947 1.00 67.19 401 ILE A O 1
ATOM 3138 N N . VAL A 1 402 ? -10.425 -15.516 9.670 1.00 58.34 402 VAL A N 1
ATOM 3139 C CA . VAL A 1 402 ? -10.772 -14.094 9.617 1.00 58.34 402 VAL A CA 1
ATOM 3140 C C . VAL A 1 402 ? -12.208 -13.894 10.080 1.00 58.34 402 VAL A C 1
ATOM 3142 O O . VAL A 1 402 ? -13.138 -14.484 9.537 1.00 58.34 402 VAL A O 1
ATOM 3145 N N . ALA A 1 403 ? -12.393 -13.027 11.067 1.00 62.91 403 ALA A N 1
ATOM 3146 C CA . ALA A 1 403 ? -13.690 -12.600 11.569 1.00 62.91 403 ALA A CA 1
ATOM 3147 C C . ALA A 1 403 ? -14.109 -11.256 10.963 1.00 62.91 403 ALA A C 1
ATOM 3149 O O . ALA A 1 403 ? -13.317 -10.313 10.905 1.00 62.91 403 ALA A O 1
ATOM 3150 N N . GLU A 1 404 ? -15.371 -11.148 10.560 1.00 60.50 404 GLU A N 1
ATOM 3151 C CA . GLU A 1 404 ? -15.943 -9.950 9.944 1.00 60.50 404 GLU A CA 1
ATOM 3152 C C . GLU A 1 404 ? -16.843 -9.149 10.897 1.00 60.50 404 GLU A C 1
ATOM 3154 O O . GLU A 1 404 ? -17.719 -9.704 11.561 1.00 60.50 404 GLU A O 1
ATOM 3159 N N . ARG A 1 405 ? -16.682 -7.816 10.908 1.00 55.50 405 ARG A N 1
ATOM 3160 C CA . ARG A 1 405 ? -17.410 -6.890 11.793 1.00 55.50 405 ARG A CA 1
ATOM 3161 C C . ARG A 1 405 ? -18.882 -6.758 11.436 1.00 55.50 405 ARG A C 1
ATOM 3163 O O . ARG A 1 405 ? -19.697 -6.734 12.336 1.00 55.50 405 ARG A O 1
ATOM 3170 N N . TYR A 1 406 ? -19.231 -6.643 10.155 1.00 52.88 406 TYR A N 1
ATOM 3171 C CA . TYR A 1 406 ? -20.628 -6.426 9.722 1.00 52.88 406 TYR A CA 1
ATOM 3172 C C . TYR A 1 406 ? -21.155 -7.539 8.815 1.00 52.88 406 TYR A C 1
ATOM 3174 O O . TYR A 1 406 ? -22.250 -7.433 8.269 1.00 52.88 406 TYR A O 1
ATOM 3182 N N . GLY A 1 407 ? -20.350 -8.586 8.634 1.00 54.44 407 GLY A N 1
ATOM 3183 C CA . GLY A 1 407 ? -20.698 -9.759 7.844 1.00 54.44 407 GLY A CA 1
ATOM 3184 C C . GLY A 1 407 ? -21.244 -10.895 8.686 1.00 54.44 407 GLY A C 1
ATOM 3185 O O . GLY A 1 407 ? -21.810 -11.821 8.129 1.00 54.44 407 GLY A O 1
ATOM 3186 N N . SER A 1 408 ? -21.069 -10.862 10.011 1.00 64.50 408 SER A N 1
ATOM 3187 C CA . SER A 1 408 ? -21.494 -11.966 10.889 1.00 64.50 408 SER A CA 1
ATOM 3188 C C . SER A 1 408 ? -20.949 -13.313 10.420 1.00 64.50 408 SER A C 1
ATOM 3190 O O . SER A 1 408 ? -21.615 -14.345 10.497 1.00 64.50 408 SER A O 1
ATOM 3192 N N . ARG A 1 409 ? -19.732 -13.271 9.865 1.00 72.62 409 ARG A N 1
ATOM 3193 C CA . ARG A 1 409 ? -19.036 -14.408 9.280 1.00 72.62 409 ARG A CA 1
ATOM 3194 C C . ARG A 1 409 ? -17.695 -14.601 9.945 1.00 72.62 409 ARG A C 1
ATOM 3196 O O . ARG A 1 409 ? -16.972 -13.639 10.210 1.00 72.62 409 ARG A O 1
ATOM 3203 N N . VAL A 1 410 ? -17.346 -15.867 10.118 1.00 71.94 410 VAL A N 1
ATOM 3204 C CA . VAL A 1 410 ? -15.963 -16.287 10.318 1.00 71.94 410 VAL A CA 1
ATOM 3205 C C . VAL A 1 410 ? -15.542 -17.124 9.126 1.00 71.94 410 VAL A C 1
ATOM 3207 O O . VAL A 1 410 ? -16.207 -18.093 8.774 1.00 71.94 410 VAL A O 1
ATOM 3210 N N . LEU A 1 411 ? -14.475 -16.687 8.472 1.00 70.81 411 LEU A N 1
ATOM 3211 C CA . LEU A 1 411 ? -13.933 -17.246 7.244 1.00 70.81 411 LEU A CA 1
ATOM 3212 C C . LEU A 1 411 ? -12.685 -18.049 7.606 1.00 70.81 411 LEU A C 1
ATOM 3214 O O . LEU A 1 411 ? -11.770 -17.497 8.208 1.00 70.81 411 LEU A O 1
ATOM 3218 N N . ILE A 1 412 ? -12.644 -19.332 7.265 1.00 75.25 412 ILE A N 1
ATOM 3219 C CA . ILE A 1 412 ? -11.509 -20.221 7.516 1.00 75.25 412 ILE A CA 1
ATOM 3220 C C . ILE A 1 412 ? -10.980 -20.720 6.178 1.00 75.25 412 ILE A C 1
ATOM 3222 O O . ILE A 1 412 ? -11.729 -21.255 5.362 1.00 75.25 412 ILE A O 1
ATOM 3226 N N . TRP A 1 413 ? -9.670 -20.621 6.009 1.00 71.38 413 TRP A N 1
ATOM 3227 C CA . TRP A 1 413 ? -8.916 -21.339 4.995 1.00 71.38 413 TRP A CA 1
ATOM 3228 C C . TRP A 1 413 ? -8.118 -22.454 5.674 1.00 71.38 413 TRP A C 1
ATOM 3230 O O . TRP A 1 413 ? -7.289 -22.187 6.542 1.00 71.38 413 TRP A O 1
ATOM 3240 N N . ASN A 1 414 ? -8.368 -23.704 5.287 1.00 76.38 414 ASN A N 1
ATOM 3241 C CA . ASN A 1 414 ? -7.731 -24.917 5.813 1.00 76.38 414 ASN A CA 1
ATOM 3242 C C . ASN A 1 414 ? -6.248 -25.027 5.438 1.00 76.38 414 ASN A C 1
ATOM 3244 O O . ASN A 1 414 ? -5.500 -25.790 6.050 1.00 76.38 414 ASN A O 1
ATOM 3248 N N . SER A 1 415 ? -5.837 -24.262 4.436 1.00 54.88 415 SER A N 1
ATOM 3249 C CA . SER A 1 415 ? -4.449 -23.961 4.119 1.00 54.88 415 SER A CA 1
ATOM 3250 C C . SER A 1 415 ? -4.358 -22.502 3.716 1.00 54.88 415 SER A C 1
ATOM 3252 O O . SER A 1 415 ? -5.290 -22.000 3.093 1.00 54.88 415 SER A O 1
ATOM 3254 N N . PHE A 1 416 ? -3.247 -21.835 4.016 1.00 45.38 416 PHE A N 1
ATOM 3255 C CA . PHE A 1 416 ? -3.058 -20.451 3.590 1.00 45.38 416 PHE A CA 1
ATOM 3256 C C . PHE A 1 416 ? -3.353 -20.271 2.089 1.00 45.38 416 PHE A C 1
ATOM 3258 O O . PHE A 1 416 ? -2.832 -21.049 1.279 1.00 45.38 416 PHE A O 1
ATOM 3265 N N . PRO A 1 417 ? -4.174 -19.270 1.717 1.00 44.75 417 PRO A N 1
ATOM 3266 C CA . PRO A 1 417 ? -4.459 -18.944 0.325 1.00 44.75 417 PRO A CA 1
ATOM 3267 C C . PRO A 1 417 ? -3.167 -18.775 -0.473 1.00 44.75 417 PRO A C 1
ATOM 3269 O O . PRO A 1 417 ? -2.298 -17.998 -0.082 1.00 44.75 417 PRO A O 1
ATOM 3272 N N . LYS A 1 418 ? -3.036 -19.501 -1.585 1.00 41.34 418 LYS A N 1
ATOM 3273 C CA . LYS A 1 418 ? -1.869 -19.409 -2.482 1.00 41.34 418 LYS A CA 1
ATOM 3274 C C . LYS A 1 418 ? -2.117 -18.489 -3.684 1.00 41.34 418 LYS A C 1
ATOM 3276 O O . LYS A 1 418 ? -1.173 -18.174 -4.396 1.00 41.34 418 LYS A O 1
ATOM 3281 N N . GLU A 1 419 ? -3.368 -18.065 -3.885 1.00 37.25 419 GLU A N 1
ATOM 3282 C CA . GLU A 1 419 ? -3.837 -17.262 -5.019 1.00 37.25 419 GLU A CA 1
ATOM 3283 C C . GLU A 1 419 ? -4.826 -16.173 -4.553 1.00 37.25 419 GLU A C 1
ATOM 3285 O O . GLU A 1 419 ? -5.541 -16.335 -3.555 1.00 37.25 419 GLU A O 1
ATOM 3290 N N . ASN A 1 420 ? -4.902 -15.063 -5.291 1.00 38.72 420 ASN A N 1
ATOM 3291 C CA . ASN A 1 420 ? -5.878 -13.997 -5.039 1.00 38.72 420 ASN A CA 1
ATOM 3292 C C . ASN A 1 420 ? -7.317 -14.516 -5.222 1.00 38.72 420 ASN A C 1
ATOM 3294 O O . ASN A 1 420 ? -7.575 -15.370 -6.064 1.00 38.72 420 ASN A O 1
ATOM 3298 N N . TYR A 1 421 ? -8.269 -13.990 -4.442 1.00 47.81 421 TYR A N 1
ATOM 3299 C CA . TYR A 1 421 ? -9.686 -14.408 -4.442 1.00 47.81 421 TYR A CA 1
ATOM 3300 C C . TYR A 1 421 ? -9.961 -15.867 -4.079 1.00 47.81 421 TYR A C 1
ATOM 3302 O O . TYR A 1 421 ? -11.082 -16.331 -4.295 1.00 47.81 421 TYR A O 1
ATOM 3310 N N . THR A 1 422 ? -8.992 -16.580 -3.494 1.00 44.78 422 THR A N 1
ATOM 3311 C CA . THR A 1 422 ? -9.237 -17.928 -2.968 1.00 44.78 422 THR A CA 1
ATOM 3312 C C . THR A 1 422 ? -10.406 -17.862 -1.976 1.00 44.78 422 THR A C 1
ATOM 3314 O O . THR A 1 422 ? -10.276 -17.207 -0.936 1.00 44.78 422 THR A O 1
ATOM 3317 N N . PRO A 1 423 ? -11.557 -18.493 -2.265 1.00 56.78 423 PRO A N 1
ATOM 3318 C CA . PRO A 1 423 ? -12.683 -18.486 -1.345 1.00 56.78 423 PRO A CA 1
ATOM 3319 C C . PRO A 1 423 ? -12.311 -19.245 -0.064 1.00 56.78 423 PRO A C 1
ATOM 3321 O O . PRO A 1 423 ? -11.497 -20.168 -0.124 1.00 56.78 423 PRO A O 1
ATOM 3324 N N . PRO A 1 424 ? -12.879 -18.875 1.093 1.00 63.50 424 PRO A N 1
ATOM 3325 C CA . PRO A 1 424 ? -12.662 -19.623 2.325 1.00 63.50 424 PRO A CA 1
ATOM 3326 C C . PRO A 1 424 ? -13.200 -21.046 2.183 1.00 63.50 424 PRO A C 1
ATOM 3328 O O . PRO A 1 424 ? -14.301 -21.256 1.668 1.00 63.50 424 PRO A O 1
ATOM 3331 N N . ASP A 1 425 ? -12.429 -22.014 2.673 1.00 77.31 425 ASP A N 1
ATOM 3332 C CA . ASP A 1 425 ? -12.822 -23.423 2.717 1.00 77.31 425 ASP A CA 1
ATOM 3333 C C . ASP A 1 425 ? -14.047 -23.631 3.613 1.00 77.31 425 ASP A C 1
ATOM 3335 O O . ASP A 1 425 ? -14.895 -24.486 3.348 1.00 77.31 425 ASP A O 1
ATOM 3339 N N . VAL A 1 426 ? -14.144 -22.834 4.681 1.00 81.69 426 VAL A N 1
ATOM 3340 C CA . VAL A 1 426 ? -15.242 -22.892 5.639 1.00 81.69 426 VAL A CA 1
ATOM 3341 C C . VAL A 1 426 ? -15.720 -21.488 5.996 1.00 81.69 426 VAL A C 1
ATOM 3343 O O . VAL A 1 426 ? -14.934 -20.609 6.338 1.00 81.69 426 VAL A O 1
ATOM 3346 N N . VAL A 1 427 ? -17.035 -21.276 5.938 1.00 78.69 427 VAL A N 1
ATOM 3347 C CA . VAL A 1 427 ? -17.695 -20.051 6.411 1.00 78.69 427 VAL A CA 1
ATOM 3348 C C . VAL A 1 427 ? -18.648 -20.375 7.542 1.00 78.69 427 VAL A C 1
ATOM 3350 O O . VAL A 1 427 ? -19.472 -21.271 7.424 1.00 78.69 427 VAL A O 1
ATOM 3353 N N . LEU A 1 428 ? -18.544 -19.645 8.643 1.00 76.31 428 LEU A N 1
ATOM 3354 C CA . LEU A 1 428 ? -19.349 -19.828 9.848 1.00 76.31 428 LEU A CA 1
ATOM 3355 C C . LEU A 1 428 ? -20.181 -18.591 10.123 1.00 76.31 428 LEU A C 1
ATOM 3357 O O . LEU A 1 428 ? -19.853 -17.512 9.642 1.00 76.31 428 LEU A O 1
ATOM 3361 N N . GLY A 1 429 ? -21.269 -18.750 10.876 1.00 68.25 429 GLY A N 1
ATOM 3362 C CA . GLY A 1 429 ? -22.268 -17.696 11.091 1.00 68.25 429 GLY A CA 1
ATOM 3363 C C . GLY A 1 429 ? -23.189 -17.486 9.886 1.00 68.25 429 GLY A C 1
ATOM 3364 O O . GLY A 1 429 ? -24.318 -17.036 10.050 1.00 68.25 429 GLY A O 1
ATOM 3365 N N . GLN A 1 430 ? -22.761 -17.910 8.693 1.00 66.31 430 GLN A N 1
ATOM 3366 C CA . GLN A 1 430 ? -23.550 -17.876 7.471 1.00 66.31 430 GLN A CA 1
ATOM 3367 C C . GLN A 1 430 ? -23.431 -19.189 6.666 1.00 66.31 430 GLN A C 1
ATOM 3369 O O . GLN A 1 430 ? -22.388 -19.842 6.716 1.00 66.31 430 GLN A O 1
ATOM 3374 N N . PRO A 1 431 ? -24.482 -19.577 5.917 1.00 63.09 431 PRO A N 1
ATOM 3375 C CA . PRO A 1 431 ? -24.536 -20.763 5.056 1.00 63.09 431 PRO A CA 1
ATOM 3376 C C . PRO A 1 431 ? -23.446 -20.891 3.995 1.00 63.09 431 PRO A C 1
ATOM 3378 O O . PRO A 1 431 ? -23.258 -21.991 3.494 1.00 63.09 431 PRO A O 1
ATOM 3381 N N . ASP A 1 432 ? -22.795 -19.794 3.606 1.00 65.38 432 ASP A N 1
ATOM 3382 C CA . ASP A 1 432 ? -21.644 -19.746 2.708 1.00 65.38 432 ASP A CA 1
ATOM 3383 C C . ASP A 1 432 ? -21.042 -18.332 2.650 1.00 65.38 432 ASP A C 1
ATOM 3385 O O . ASP A 1 432 ? -21.633 -17.347 3.105 1.00 65.38 432 ASP A O 1
ATOM 3389 N N . PHE A 1 433 ? -19.849 -18.224 2.052 1.00 58.00 433 PHE A N 1
ATOM 3390 C CA . PHE A 1 433 ? -19.184 -16.943 1.771 1.00 58.00 433 PHE A CA 1
ATOM 3391 C C . PHE A 1 433 ? -20.068 -15.995 0.959 1.00 58.00 433 PHE A C 1
ATOM 3393 O O . PHE A 1 433 ? -19.977 -14.778 1.070 1.00 58.00 433 PHE A O 1
ATOM 3400 N N . ASN A 1 434 ? -20.960 -16.557 0.158 1.00 59.34 434 ASN A N 1
ATOM 3401 C CA . ASN A 1 434 ? -21.818 -15.828 -0.746 1.00 59.34 434 ASN A CA 1
ATOM 3402 C C . ASN A 1 434 ? -23.093 -15.302 -0.070 1.00 59.34 434 ASN A C 1
ATOM 3404 O O . ASN A 1 434 ? -23.905 -14.638 -0.730 1.00 59.34 434 ASN A O 1
ATOM 3408 N N . THR A 1 435 ? -23.296 -15.611 1.215 1.00 54.72 435 THR A N 1
ATOM 3409 C CA . THR A 1 435 ? -24.601 -15.469 1.833 1.00 54.72 435 THR A CA 1
ATOM 3410 C C . THR A 1 435 ? -24.916 -14.033 2.189 1.00 54.72 435 THR A C 1
ATOM 3412 O O . THR A 1 435 ? -24.130 -13.266 2.745 1.00 54.72 435 THR A O 1
ATOM 3415 N N . ASN A 1 436 ? -26.177 -13.760 1.906 1.00 52.53 436 ASN A N 1
ATOM 3416 C CA . ASN A 1 436 ? -27.018 -12.721 2.418 1.00 52.53 436 ASN A CA 1
ATOM 3417 C C . ASN A 1 436 ? -27.124 -12.631 3.967 1.00 52.53 436 ASN A C 1
ATOM 3419 O O . ASN A 1 436 ? -28.198 -12.822 4.495 1.00 52.53 436 ASN A O 1
ATOM 3423 N N . VAL A 1 437 ? -26.091 -12.177 4.688 1.00 50.28 437 VAL A N 1
ATOM 3424 C CA . VAL A 1 437 ? -26.082 -11.711 6.118 1.00 50.28 437 VAL A CA 1
ATOM 3425 C C . VAL A 1 437 ? -27.310 -10.907 6.681 1.00 50.28 437 VAL A C 1
ATOM 3427 O O . VAL A 1 437 ? -27.947 -11.378 7.608 1.00 50.28 437 VAL A O 1
ATOM 3430 N N . PHE A 1 438 ? -27.722 -9.744 6.161 1.00 46.31 438 PHE A N 1
ATOM 3431 C CA . PHE A 1 438 ? -28.927 -8.952 6.517 1.00 46.31 438 PHE A CA 1
ATOM 3432 C C . PHE A 1 438 ? -30.323 -9.490 6.063 1.00 46.31 438 PHE A C 1
ATOM 3434 O O . PHE A 1 438 ? -31.307 -9.052 6.657 1.00 46.31 438 PHE A O 1
ATOM 3441 N N . LEU A 1 439 ? -30.491 -10.392 5.075 1.00 40.22 439 LEU A N 1
ATOM 3442 C CA . LEU A 1 439 ? -31.752 -11.164 4.882 1.00 40.22 439 LEU A CA 1
ATOM 3443 C C . LEU A 1 439 ? -31.689 -12.557 5.504 1.00 40.22 439 LEU A C 1
ATOM 3445 O O . LEU A 1 439 ? -32.716 -13.246 5.578 1.00 40.22 439 LEU A O 1
ATOM 3449 N N . SER A 1 440 ? -30.508 -13.026 5.899 1.00 42.47 440 SER A N 1
ATOM 3450 C CA . SER A 1 440 ? -30.403 -14.289 6.605 1.00 42.47 440 SER A CA 1
ATOM 3451 C C . SER A 1 440 ? -31.208 -14.145 7.894 1.00 42.47 440 SER A C 1
ATOM 3453 O O . SER A 1 440 ? -31.073 -13.181 8.641 1.00 42.47 440 SER A O 1
ATOM 3455 N N . ARG A 1 441 ? -32.098 -15.107 8.162 1.00 38.69 441 ARG A N 1
ATOM 3456 C CA . ARG A 1 441 ? -32.823 -15.183 9.446 1.00 38.69 441 ARG A CA 1
ATOM 3457 C C . ARG A 1 441 ? -31.900 -15.577 10.610 1.00 38.69 441 ARG A C 1
ATOM 3459 O O . ARG A 1 441 ? -32.380 -15.852 11.705 1.00 38.69 441 ARG A O 1
ATOM 3466 N N . ILE A 1 442 ? -30.602 -15.667 10.334 1.00 43.69 442 ILE A N 1
ATOM 3467 C CA . ILE A 1 442 ? -29.509 -15.953 11.248 1.00 43.69 442 ILE A CA 1
ATOM 3468 C C . ILE A 1 442 ? -28.938 -14.564 11.556 1.00 43.69 442 ILE A C 1
ATOM 3470 O O . ILE A 1 442 ? -28.448 -13.911 10.647 1.00 43.69 442 ILE A O 1
ATOM 3474 N N . GLY A 1 443 ? -29.154 -14.043 12.764 1.00 43.47 443 GLY A N 1
ATOM 3475 C CA . GLY A 1 443 ? -28.991 -12.617 13.075 1.00 43.47 443 GLY A CA 1
ATOM 3476 C C . GLY A 1 443 ? -27.661 -11.985 12.636 1.00 43.47 443 GLY A C 1
ATOM 3477 O O . GLY A 1 443 ? -26.632 -12.651 12.517 1.00 43.47 443 GLY A O 1
ATOM 3478 N N . VAL A 1 444 ? -27.693 -10.669 12.397 1.00 43.53 444 VAL A N 1
ATOM 3479 C CA . VAL A 1 444 ? -26.491 -9.863 12.148 1.00 43.53 444 VAL A CA 1
ATOM 3480 C C . VAL A 1 444 ? -25.774 -9.673 13.482 1.00 43.53 444 VAL A C 1
ATOM 3482 O O . VAL A 1 444 ? -26.127 -8.786 14.254 1.00 43.53 444 VAL A O 1
ATOM 3485 N N . ASP A 1 445 ? -24.786 -10.514 13.759 1.00 53.00 445 ASP A N 1
ATOM 3486 C CA . ASP A 1 445 ? -23.929 -10.395 14.931 1.00 53.00 445 ASP A CA 1
ATOM 3487 C C . ASP A 1 445 ? -22.518 -9.905 14.557 1.00 53.00 445 ASP A C 1
ATOM 3489 O O . ASP A 1 445 ? -21.944 -10.345 13.558 1.00 53.00 445 ASP A O 1
ATOM 3493 N N . GLN A 1 446 ? -21.969 -8.927 15.284 1.00 59.44 446 GLN A N 1
ATOM 3494 C CA . GLN A 1 446 ? -20.638 -8.383 14.973 1.00 59.44 446 GLN A CA 1
ATOM 3495 C C . GLN A 1 446 ? -19.578 -9.259 15.623 1.00 59.44 446 GLN A C 1
ATOM 3497 O O . GLN A 1 446 ? -19.475 -9.230 16.845 1.00 59.44 446 GLN A O 1
ATOM 3502 N N . VAL A 1 447 ? -18.753 -9.982 14.859 1.00 59.47 447 VAL A N 1
ATOM 3503 C CA . VAL A 1 447 ? -17.687 -10.786 15.475 1.00 59.47 447 VAL A CA 1
ATOM 3504 C C . VAL A 1 447 ? -16.632 -9.843 16.049 1.00 59.47 447 VAL A C 1
ATOM 3506 O O . VAL A 1 447 ? -15.835 -9.255 15.319 1.00 59.47 447 VAL A O 1
ATOM 3509 N N . ALA A 1 448 ? -16.663 -9.659 17.362 1.00 57.22 448 ALA A N 1
ATOM 3510 C CA . ALA A 1 448 ? -15.887 -8.659 18.066 1.00 57.22 448 ALA A CA 1
ATOM 3511 C C . ALA A 1 448 ? -14.440 -9.108 18.334 1.00 57.22 448 ALA A C 1
ATOM 3513 O O . ALA A 1 448 ? -13.540 -8.262 18.343 1.00 57.22 448 ALA A O 1
ATOM 3514 N N . GLY A 1 449 ? -14.226 -10.424 18.447 1.00 63.69 449 GLY A N 1
ATOM 3515 C CA . GLY A 1 449 ? -12.922 -11.070 18.591 1.00 63.69 449 GLY A CA 1
ATOM 3516 C C . GLY A 1 449 ? -12.966 -12.557 18.222 1.00 63.69 449 GLY A C 1
ATOM 3517 O O . GLY A 1 449 ? -14.018 -13.197 18.322 1.00 63.69 449 GLY A O 1
ATOM 3518 N N . ILE A 1 450 ? -11.822 -13.098 17.793 1.00 68.12 450 ILE A N 1
ATOM 3519 C CA . ILE A 1 450 ? -11.647 -14.507 17.416 1.00 68.12 450 ILE A CA 1
ATOM 3520 C C . ILE A 1 450 ? -10.463 -15.137 18.151 1.00 68.12 450 ILE A C 1
ATOM 3522 O O . ILE A 1 450 ? -9.439 -14.492 18.360 1.00 68.12 450 ILE A O 1
ATOM 3526 N N . SER A 1 451 ? -10.595 -16.406 18.536 1.00 70.44 451 SER A N 1
ATOM 3527 C CA . SER A 1 451 ? -9.519 -17.179 19.157 1.00 70.44 451 SER A CA 1
ATOM 3528 C C . SER A 1 451 ? -9.583 -18.642 18.727 1.00 70.44 451 SER A C 1
ATOM 3530 O O . SER A 1 451 ? -10.665 -19.214 18.585 1.00 70.44 451 SER A O 1
ATOM 3532 N N . THR A 1 452 ? -8.419 -19.249 18.510 1.00 72.19 452 THR A N 1
ATOM 3533 C CA . THR A 1 452 ? -8.272 -20.676 18.224 1.00 72.19 452 THR A CA 1
ATOM 3534 C C . THR A 1 452 ? -7.038 -21.226 18.935 1.00 72.19 452 THR A C 1
ATOM 3536 O O . THR A 1 452 ? -6.048 -20.514 19.087 1.00 72.19 452 THR A O 1
ATOM 3539 N N . ASP A 1 453 ? -7.092 -22.489 19.352 1.00 66.62 453 ASP A N 1
ATOM 3540 C CA . ASP A 1 453 ? -5.937 -23.262 19.843 1.00 66.62 453 ASP A CA 1
ATOM 3541 C C . ASP A 1 453 ? -5.468 -24.319 18.811 1.00 66.62 453 ASP A C 1
ATOM 3543 O O . ASP A 1 453 ? -4.710 -25.235 19.132 1.00 66.62 453 ASP A O 1
ATOM 3547 N N . GLY A 1 454 ? -5.969 -24.230 17.569 1.00 66.44 454 GLY A N 1
ATOM 3548 C CA . GLY A 1 454 ? -5.764 -25.205 16.491 1.00 66.44 454 GLY A CA 1
ATOM 3549 C C . GLY A 1 454 ? -6.716 -26.410 16.510 1.00 66.44 454 GLY A C 1
ATOM 3550 O O . GLY A 1 454 ? -6.864 -27.094 15.490 1.00 66.44 454 GLY A O 1
ATOM 3551 N N . THR A 1 455 ? -7.404 -26.651 17.630 1.00 80.44 455 THR A N 1
ATOM 3552 C CA . THR A 1 455 ? -8.450 -27.674 17.795 1.00 80.44 455 THR A CA 1
ATOM 3553 C C . THR A 1 455 ? -9.831 -27.052 17.960 1.00 80.44 455 THR A C 1
ATOM 3555 O O . THR A 1 455 ? -10.768 -27.499 17.315 1.00 80.44 455 THR A O 1
ATOM 3558 N N . ASN A 1 456 ? -9.967 -26.027 18.790 1.00 81.25 456 ASN A N 1
ATOM 3559 C CA . ASN A 1 456 ? -11.196 -25.310 19.074 1.00 81.25 456 ASN A CA 1
ATOM 3560 C C . ASN A 1 456 ? -11.179 -23.951 18.360 1.00 81.25 456 ASN A C 1
ATOM 3562 O O . ASN A 1 456 ? -10.125 -23.331 18.190 1.00 81.25 456 ASN A O 1
ATOM 3566 N N . LEU A 1 457 ? -12.356 -23.469 17.973 1.00 84.94 457 LEU A N 1
ATOM 3567 C CA . LEU A 1 457 ? -12.570 -22.118 17.463 1.00 84.94 457 LEU A CA 1
ATOM 3568 C C . LEU A 1 457 ? -13.612 -21.417 18.322 1.00 84.94 457 LEU A C 1
ATOM 3570 O O . LEU A 1 457 ? -14.661 -21.981 18.629 1.00 84.94 457 LEU A O 1
ATOM 3574 N N . MET A 1 458 ? -13.329 -20.173 18.687 1.00 82.69 458 MET A N 1
ATOM 3575 C CA . MET A 1 458 ? -14.209 -19.350 19.498 1.00 82.69 458 MET A CA 1
ATOM 3576 C C . MET A 1 458 ? -14.351 -17.970 18.890 1.00 82.69 458 MET A C 1
ATOM 3578 O O . MET A 1 458 ? -13.380 -17.359 18.443 1.00 82.69 458 MET A O 1
ATOM 3582 N N . THR A 1 459 ? -15.579 -17.474 18.892 1.00 76.81 459 THR A N 1
ATOM 3583 C CA . THR A 1 459 ? -15.911 -16.168 18.328 1.00 76.81 459 THR A CA 1
ATOM 3584 C C . THR A 1 459 ? -16.825 -15.441 19.298 1.00 76.81 459 THR A C 1
ATOM 3586 O O . THR A 1 459 ? -17.867 -15.980 19.678 1.00 76.81 459 THR A O 1
ATOM 3589 N N . ALA A 1 460 ? -16.423 -14.241 19.702 1.00 71.00 460 ALA A N 1
ATOM 3590 C CA . ALA A 1 460 ? -17.237 -13.330 20.489 1.00 71.00 460 ALA A CA 1
ATOM 3591 C C . ALA A 1 460 ? -18.059 -12.477 19.542 1.00 71.00 460 ALA A C 1
ATOM 3593 O O . ALA A 1 460 ? -17.514 -11.976 18.559 1.00 71.00 460 ALA A O 1
ATOM 3594 N N . HIS A 1 461 ? -19.329 -12.268 19.855 1.00 68.94 461 HIS A N 1
ATOM 3595 C CA . HIS A 1 461 ? -20.210 -11.503 19.004 1.00 68.94 461 HIS A CA 1
ATOM 3596 C C . HIS A 1 461 ? -20.973 -10.408 19.761 1.00 68.94 461 HIS A C 1
ATOM 3598 O O . HIS A 1 461 ? -21.600 -10.652 20.794 1.00 68.94 461 HIS A O 1
ATOM 3604 N N . GLY A 1 462 ? -20.857 -9.179 19.255 1.00 56.50 462 GLY A N 1
ATOM 3605 C CA . GLY A 1 462 ? -21.126 -7.945 19.983 1.00 56.50 462 GLY A CA 1
ATOM 3606 C C . GLY A 1 462 ? -22.558 -7.416 19.955 1.00 56.50 462 GLY A C 1
ATOM 3607 O O . GLY A 1 462 ? -22.904 -6.649 20.850 1.00 56.50 462 GLY A O 1
ATOM 3608 N N . LEU A 1 463 ? -23.389 -7.786 18.973 1.00 53.59 463 LEU A N 1
ATOM 3609 C CA . LEU A 1 463 ? -24.767 -7.279 18.866 1.00 53.59 463 LEU A CA 1
ATOM 3610 C C . LEU A 1 463 ? -25.772 -8.191 19.562 1.00 53.59 463 LEU A C 1
ATOM 3612 O O . LEU A 1 463 ? -26.682 -7.693 20.217 1.00 53.59 463 LEU A O 1
ATOM 3616 N N . GLU A 1 464 ? -25.619 -9.510 19.439 1.00 53.34 464 GLU A N 1
ATOM 3617 C CA . GLU A 1 464 ? -26.516 -10.470 20.098 1.00 53.34 464 GLU A CA 1
ATOM 3618 C C . GLU A 1 464 ? -25.986 -10.958 21.441 1.00 53.34 464 GLU A C 1
ATOM 3620 O O . GLU A 1 464 ? -26.646 -11.741 22.130 1.00 53.34 464 GLU A O 1
ATOM 3625 N N . ALA A 1 465 ? -24.801 -10.487 21.807 1.00 61.78 465 ALA A N 1
ATOM 3626 C CA . ALA A 1 465 ? -24.154 -10.780 23.054 1.00 61.78 465 ALA A CA 1
ATOM 3627 C C . ALA A 1 465 ? -23.854 -12.263 23.296 1.00 61.78 465 ALA A C 1
ATOM 3629 O O . ALA A 1 465 ? -24.209 -12.826 24.339 1.00 61.78 465 ALA A O 1
ATOM 3630 N N . ARG A 1 466 ? -23.216 -12.904 22.310 1.00 69.62 466 ARG A N 1
ATOM 3631 C CA . ARG A 1 466 ? -23.000 -14.353 22.305 1.00 69.62 466 ARG A CA 1
ATOM 3632 C C . ARG A 1 466 ? -21.545 -14.736 22.109 1.00 69.62 466 ARG A C 1
ATOM 3634 O O . ARG A 1 466 ? -20.773 -14.052 21.446 1.00 69.62 466 ARG A O 1
ATOM 3641 N N . ILE A 1 467 ? -21.187 -15.896 22.642 1.00 77.00 467 ILE A N 1
ATOM 3642 C CA . ILE A 1 467 ? -19.939 -16.585 22.329 1.00 77.00 467 ILE A CA 1
ATOM 3643 C C . ILE A 1 467 ? -20.315 -17.879 21.632 1.00 77.00 467 ILE A C 1
ATOM 3645 O O . ILE A 1 467 ? -21.040 -18.708 22.180 1.00 77.00 467 ILE A O 1
ATOM 3649 N N . MET A 1 468 ? -19.816 -18.049 20.418 1.00 80.88 468 MET A N 1
ATOM 3650 C CA . MET A 1 468 ? -19.964 -19.288 19.671 1.00 80.88 468 MET A CA 1
ATOM 3651 C C . MET A 1 468 ? -18.667 -20.081 19.775 1.00 80.88 468 MET A C 1
ATOM 3653 O O . MET A 1 468 ? -17.581 -19.527 19.594 1.00 80.88 468 MET A O 1
ATOM 3657 N N . ILE A 1 469 ? -18.793 -21.364 20.098 1.00 84.62 469 ILE A N 1
ATOM 3658 C CA . ILE A 1 469 ? -17.684 -22.285 20.316 1.00 84.62 469 ILE A CA 1
ATOM 3659 C C . ILE A 1 469 ? -17.876 -23.499 19.428 1.00 84.62 469 ILE A C 1
ATOM 3661 O O . ILE A 1 469 ? -18.858 -24.234 19.547 1.00 84.62 469 ILE A O 1
ATOM 3665 N N . TRP A 1 470 ? -16.877 -23.745 18.597 1.00 89.50 470 TRP A N 1
ATOM 3666 C CA . TRP A 1 470 ? -16.675 -25.008 17.918 1.00 89.50 470 TRP A CA 1
ATOM 3667 C C . TRP A 1 470 ? -15.567 -25.748 18.655 1.00 89.50 470 TRP A C 1
ATOM 3669 O O . TRP A 1 470 ? -14.431 -25.285 18.734 1.00 89.50 470 TRP A O 1
ATOM 3679 N N . ARG A 1 471 ? -15.912 -26.894 19.234 1.00 86.62 471 ARG A N 1
ATOM 3680 C CA . ARG A 1 471 ? -15.006 -27.761 19.997 1.00 86.62 471 ARG A CA 1
ATOM 3681 C C . ARG A 1 471 ? -14.112 -28.629 19.108 1.00 86.62 471 ARG A C 1
ATOM 3683 O O . ARG A 1 471 ? -13.327 -29.444 19.582 1.00 86.62 471 ARG A O 1
ATOM 3690 N N . SER A 1 472 ? -14.306 -28.491 17.807 1.00 86.12 472 SER A N 1
ATOM 3691 C CA . SER A 1 472 ? -13.462 -29.006 16.745 1.00 86.12 472 SER A CA 1
ATOM 3692 C C . SER A 1 472 ? -13.394 -27.938 15.665 1.00 86.12 472 SER A C 1
ATOM 3694 O O . SER A 1 472 ? -14.386 -27.241 15.433 1.00 86.12 472 SER A O 1
ATOM 3696 N N . MET A 1 473 ? -12.237 -27.793 15.021 1.00 85.00 473 MET A N 1
ATOM 3697 C CA . MET A 1 473 ? -12.074 -26.809 13.965 1.00 85.00 473 MET A CA 1
ATOM 3698 C C . MET A 1 473 ? -13.111 -27.087 12.887 1.00 85.00 473 MET A C 1
ATOM 3700 O O . MET A 1 473 ? -13.199 -28.226 12.423 1.00 85.00 473 MET A O 1
ATOM 3704 N N . PRO A 1 474 ? -13.922 -26.088 12.515 1.00 85.38 474 PRO A N 1
ATOM 3705 C CA . PRO A 1 474 ? -15.007 -26.351 11.598 1.00 85.38 474 PRO A CA 1
ATOM 3706 C C . PRO A 1 474 ? -14.486 -26.837 10.257 1.00 85.38 474 PRO A C 1
ATOM 3708 O O . PRO A 1 474 ? -13.637 -26.200 9.642 1.00 85.38 474 PRO A O 1
ATOM 3711 N N . GLU A 1 475 ? -14.996 -27.985 9.826 1.00 84.38 475 GLU A N 1
ATOM 3712 C CA . GLU A 1 475 ? -14.604 -28.632 8.572 1.00 84.38 475 GLU A CA 1
ATOM 3713 C C . GLU A 1 475 ? -15.599 -28.326 7.453 1.00 84.38 475 GLU A C 1
ATOM 3715 O O . GLU A 1 475 ? -15.343 -28.612 6.284 1.00 84.38 475 GLU A O 1
ATOM 3720 N N . LYS A 1 476 ? -16.768 -27.779 7.809 1.00 83.00 476 LYS A N 1
ATOM 3721 C CA . LYS A 1 476 ? -17.853 -27.502 6.874 1.00 83.00 476 LYS A CA 1
ATOM 3722 C C . LYS A 1 476 ? -18.424 -26.120 7.102 1.00 83.00 476 LYS A C 1
ATOM 3724 O O . LYS A 1 476 ? -18.697 -25.701 8.223 1.00 83.00 476 LYS A O 1
ATOM 3729 N N . THR A 1 477 ? -18.672 -25.440 5.996 1.00 81.56 477 THR A N 1
ATOM 3730 C CA . THR A 1 477 ? -19.443 -24.206 5.976 1.00 81.56 477 THR A CA 1
ATOM 3731 C C . THR A 1 477 ? -20.805 -24.389 6.657 1.00 81.56 477 THR A C 1
ATOM 3733 O O . THR A 1 477 ? -21.467 -25.415 6.491 1.00 81.56 477 THR A O 1
ATOM 3736 N N . GLY A 1 478 ? -21.212 -23.389 7.436 1.00 71.88 478 GLY A N 1
ATOM 3737 C CA . GLY A 1 478 ? -22.444 -23.383 8.212 1.00 71.88 478 GLY A CA 1
ATOM 3738 C C . GLY A 1 478 ? -22.445 -24.371 9.376 1.00 71.88 478 GLY A C 1
ATOM 3739 O O . GLY A 1 478 ? -23.503 -24.574 9.970 1.00 71.88 478 GLY A O 1
ATOM 3740 N N . GLN A 1 479 ? -21.303 -24.995 9.707 1.00 79.56 479 GLN A N 1
ATOM 3741 C CA . GLN A 1 479 ? -21.208 -25.884 10.860 1.00 79.56 479 GLN A CA 1
ATOM 3742 C C . GLN A 1 479 ? -21.677 -25.113 12.098 1.00 79.56 479 GLN A C 1
ATOM 3744 O O . GLN A 1 479 ? -21.120 -24.052 12.402 1.00 79.56 479 GLN A O 1
ATOM 3749 N N . PRO A 1 480 ? -22.731 -25.587 12.785 1.00 76.06 480 PRO A N 1
ATOM 3750 C CA . PRO A 1 480 ? -23.219 -24.909 13.966 1.00 76.06 480 PRO A CA 1
ATOM 3751 C C . PRO A 1 480 ? -22.124 -24.940 15.020 1.00 76.06 480 PRO A C 1
ATOM 3753 O O . PRO A 1 480 ? -21.357 -25.901 15.104 1.00 76.06 480 PRO A O 1
ATOM 3756 N N . ALA A 1 481 ? -22.060 -23.881 15.817 1.00 80.00 481 ALA A N 1
ATOM 3757 C CA . ALA A 1 481 ? -21.269 -23.941 17.025 1.00 80.00 481 ALA A CA 1
ATOM 3758 C C . ALA A 1 481 ? -21.778 -25.105 17.875 1.00 80.00 481 ALA A C 1
ATOM 3760 O O . ALA A 1 481 ? -22.987 -25.256 18.072 1.00 80.00 481 ALA A O 1
ATOM 3761 N N . ASP A 1 482 ? -20.850 -25.922 18.360 1.00 83.25 482 ASP A N 1
ATOM 3762 C CA . ASP A 1 482 ? -21.155 -26.993 19.304 1.00 83.25 482 ASP A CA 1
ATOM 3763 C C . ASP A 1 482 ? -21.773 -26.406 20.573 1.00 83.25 482 ASP A C 1
ATOM 3765 O O . ASP A 1 482 ? -22.643 -27.022 21.193 1.00 83.25 482 ASP A O 1
ATOM 3769 N N . VAL A 1 483 ? -21.340 -25.190 20.930 1.00 81.06 483 VAL A N 1
ATOM 3770 C CA . VAL A 1 483 ? -21.915 -24.413 22.017 1.00 81.06 483 VAL A CA 1
ATOM 3771 C C . VAL A 1 483 ? -22.122 -22.953 21.639 1.00 81.06 483 VAL A C 1
ATOM 3773 O O . VAL A 1 483 ? -21.217 -22.280 21.158 1.00 81.06 483 VAL A O 1
ATOM 3776 N N . VAL A 1 484 ? -23.311 -22.442 21.943 1.00 78.56 484 VAL A N 1
ATOM 3777 C CA . VAL A 1 484 ? -23.638 -21.015 21.946 1.00 78.56 484 VAL A CA 1
ATOM 3778 C C . VAL A 1 484 ? -23.892 -20.574 23.384 1.00 78.56 484 VAL A C 1
ATOM 3780 O O . VAL A 1 484 ? -24.796 -21.081 24.055 1.00 78.56 484 VAL A O 1
ATOM 3783 N N . LEU A 1 485 ? -23.091 -19.631 23.860 1.00 73.81 485 LEU A N 1
ATOM 3784 C CA . LEU A 1 485 ? -23.239 -18.951 25.145 1.00 73.81 485 LEU A CA 1
ATOM 3785 C C . LEU A 1 485 ? -23.816 -17.556 24.894 1.00 73.81 485 LEU A C 1
ATOM 3787 O O . LEU A 1 485 ? -23.493 -16.955 23.877 1.00 73.81 485 LEU A O 1
ATOM 3791 N N . GLY A 1 486 ? -24.656 -17.038 25.787 1.00 64.38 486 GLY A N 1
ATOM 3792 C CA . GLY A 1 486 ? -25.278 -15.713 25.648 1.00 64.38 486 GLY A CA 1
ATOM 3793 C C . GLY A 1 486 ? -26.607 -15.610 26.400 1.00 64.38 486 GLY A C 1
ATOM 3794 O O . GLY A 1 486 ? -27.152 -16.626 26.836 1.00 64.38 486 GLY A O 1
ATOM 3795 N N . TRP A 1 487 ? -27.118 -14.389 26.576 1.00 58.56 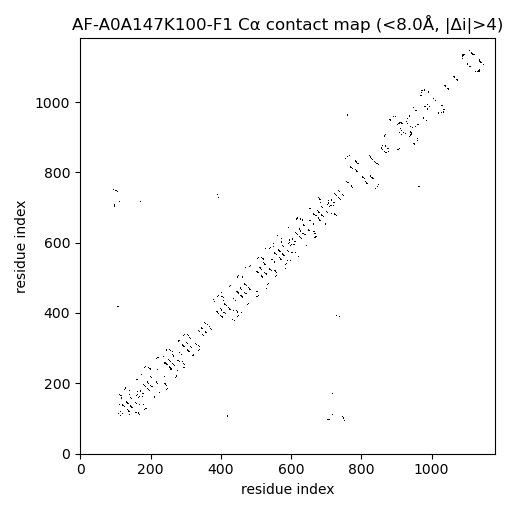487 TRP A N 1
ATOM 3796 C CA . TRP A 1 487 ? -28.293 -14.098 27.412 1.00 58.56 487 TRP A CA 1
ATOM 3797 C C . TRP A 1 487 ? -29.609 -14.110 26.616 1.00 58.56 487 TRP A C 1
ATOM 3799 O O . TRP A 1 487 ? -29.718 -13.479 25.569 1.00 58.56 487 TRP A O 1
ATOM 3809 N N . SER A 1 488 ? -30.636 -14.793 27.132 1.00 40.81 488 SER A N 1
ATOM 3810 C CA . SER A 1 488 ? -31.993 -14.821 26.554 1.00 40.81 488 SER A CA 1
ATOM 3811 C C . SER A 1 488 ? -32.826 -13.564 26.832 1.00 40.81 488 SER A C 1
ATOM 3813 O O . SER A 1 488 ? -33.879 -13.396 26.224 1.00 40.81 488 SER A O 1
ATOM 3815 N N . ASP A 1 489 ? -32.363 -12.694 27.734 1.00 40.41 489 ASP A N 1
ATOM 3816 C CA . ASP A 1 489 ? -33.158 -11.600 28.315 1.00 40.41 489 ASP A CA 1
ATOM 3817 C C . ASP A 1 489 ? -32.743 -10.217 27.779 1.00 40.41 489 ASP A C 1
ATOM 3819 O O . ASP A 1 489 ? -32.900 -9.200 28.451 1.00 40.41 489 ASP A O 1
ATOM 3823 N N . PHE A 1 490 ? -32.178 -10.169 26.570 1.00 40.09 490 PHE A N 1
ATOM 3824 C CA . PHE A 1 490 ? -31.809 -8.916 25.914 1.00 40.09 490 PHE A CA 1
ATOM 3825 C C . PHE A 1 490 ? -33.060 -8.054 25.672 1.00 40.09 490 PHE A C 1
ATOM 3827 O O . PHE A 1 490 ? -33.939 -8.450 24.905 1.00 40.09 490 PHE A O 1
ATOM 3834 N N . ASP A 1 491 ? -33.140 -6.874 26.302 1.00 41.28 491 ASP A N 1
ATOM 3835 C CA . ASP A 1 491 ? -34.078 -5.825 25.896 1.00 41.28 491 ASP A CA 1
ATOM 3836 C C . ASP A 1 491 ? -33.479 -5.091 24.682 1.00 41.28 491 ASP A C 1
ATOM 3838 O O . ASP A 1 491 ? -32.510 -4.337 24.826 1.00 41.28 491 ASP A O 1
ATOM 3842 N N . PRO A 1 492 ? -34.038 -5.265 23.472 1.00 38.75 492 PRO A N 1
ATOM 3843 C CA . PRO A 1 492 ? -33.550 -4.590 22.273 1.00 38.75 492 PRO A CA 1
ATOM 3844 C C . PRO A 1 492 ? -33.681 -3.058 22.325 1.00 38.75 492 PRO A C 1
ATOM 3846 O O . PRO A 1 492 ? -33.185 -2.379 21.426 1.00 38.75 492 PRO A O 1
ATOM 3849 N N . ASN A 1 493 ? -34.329 -2.492 23.352 1.00 35.47 493 ASN A N 1
ATOM 3850 C CA . ASN A 1 493 ? -34.492 -1.048 23.528 1.00 35.47 493 ASN A CA 1
ATOM 3851 C C . ASN A 1 493 ? -33.457 -0.401 24.456 1.00 35.47 493 ASN A C 1
ATOM 3853 O O . ASN A 1 493 ? -33.366 0.831 24.483 1.00 35.47 493 ASN A O 1
ATOM 3857 N N . THR A 1 494 ? -32.644 -1.176 25.180 1.00 40.53 494 THR A N 1
ATOM 3858 C CA . THR A 1 494 ? -31.492 -0.627 25.908 1.00 40.53 494 THR A CA 1
ATOM 3859 C C . THR A 1 494 ? -30.392 -0.248 24.917 1.00 40.53 494 THR A C 1
ATOM 3861 O O . THR A 1 494 ? -29.494 -1.026 24.613 1.00 40.53 494 THR A O 1
ATOM 3864 N N . ARG A 1 495 ? -30.473 0.974 24.373 1.00 31.92 495 ARG A N 1
ATOM 3865 C CA . ARG A 1 495 ? -29.389 1.602 23.605 1.00 31.92 495 ARG A CA 1
ATOM 3866 C C . ARG A 1 495 ? -28.171 1.808 24.509 1.00 31.92 495 ARG A C 1
ATOM 3868 O O . ARG A 1 495 ? -28.034 2.863 25.123 1.00 31.92 495 ARG A O 1
ATOM 3875 N N . ILE A 1 496 ? -27.277 0.828 24.551 1.00 33.72 496 ILE A N 1
ATOM 3876 C CA . ILE A 1 496 ? -25.864 1.076 24.854 1.00 33.72 496 ILE A CA 1
ATOM 3877 C C . ILE A 1 496 ? -25.264 1.654 23.560 1.00 33.72 496 ILE A C 1
ATOM 3879 O O . ILE A 1 496 ? -25.585 1.195 22.464 1.00 33.72 496 ILE A O 1
ATOM 3883 N N . GLY A 1 497 ? -24.606 2.805 23.678 1.00 29.84 497 GLY A N 1
ATOM 3884 C CA . GLY A 1 497 ? -24.594 3.876 22.681 1.00 29.84 497 GLY A CA 1
ATOM 3885 C C . GLY A 1 497 ? -23.943 3.567 21.330 1.00 29.84 497 GLY A C 1
ATOM 3886 O O . GLY A 1 497 ? -23.116 2.688 21.213 1.00 29.84 497 GLY A O 1
ATOM 3887 N N . GLY A 1 498 ? -24.331 4.363 20.325 1.00 28.53 498 GLY A N 1
ATOM 3888 C CA . GLY A 1 498 ? -23.635 4.677 19.062 1.00 28.53 498 GLY A CA 1
ATOM 3889 C C . GLY A 1 498 ? -22.986 3.565 18.198 1.00 28.53 498 GLY A C 1
ATOM 3890 O O . GLY A 1 498 ? -22.437 2.586 18.690 1.00 28.53 498 GLY A O 1
ATOM 3891 N N . PRO A 1 499 ? -22.929 3.738 16.863 1.00 29.53 499 PRO A N 1
ATOM 3892 C CA . PRO A 1 499 ? -22.067 2.924 16.003 1.00 29.53 499 PRO A CA 1
ATOM 3893 C C . PRO A 1 499 ? -20.592 3.215 16.348 1.00 29.53 499 PRO A C 1
ATOM 3895 O O . PRO A 1 499 ? -19.992 4.140 15.813 1.00 29.53 499 PRO A O 1
ATOM 3898 N N . GLY A 1 500 ? -20.043 2.478 17.319 1.00 37.09 500 GLY A N 1
ATOM 3899 C CA . GLY A 1 500 ? -18.701 2.699 17.873 1.00 37.09 500 GLY A CA 1
ATOM 3900 C C . GLY A 1 500 ? -18.442 2.148 19.287 1.00 37.09 500 GLY A C 1
ATOM 3901 O O . GLY A 1 500 ? -17.291 2.164 19.702 1.00 37.09 500 GLY A O 1
ATOM 3902 N N . GLN A 1 501 ? -19.446 1.646 20.026 1.00 38.22 501 GLN A N 1
ATOM 3903 C CA . GLN A 1 501 ? -19.281 1.185 21.429 1.00 38.22 501 GLN A CA 1
ATOM 3904 C C . GLN A 1 501 ? -19.440 -0.338 21.642 1.00 38.22 501 GLN A C 1
ATOM 3906 O O . GLN A 1 501 ? -20.021 -0.778 22.626 1.00 38.22 501 GLN A O 1
ATOM 3911 N N . THR A 1 502 ? -18.988 -1.165 20.696 1.00 47.84 502 THR A N 1
ATOM 3912 C CA . THR A 1 502 ? -18.854 -2.633 20.895 1.00 47.84 502 THR A CA 1
ATOM 3913 C C . THR A 1 502 ? -17.433 -3.104 20.580 1.00 47.84 502 THR A C 1
ATOM 3915 O O . THR A 1 502 ? -17.180 -4.265 20.248 1.00 47.84 502 THR A O 1
ATOM 3918 N N . ASP A 1 503 ? -16.475 -2.174 20.637 1.00 47.19 503 ASP A N 1
ATOM 3919 C CA . ASP A 1 503 ? -15.112 -2.398 20.180 1.00 47.19 503 ASP A CA 1
ATOM 3920 C C . ASP A 1 503 ? -14.264 -3.217 21.172 1.00 47.19 503 ASP A C 1
ATOM 3922 O O . ASP A 1 503 ? -13.205 -3.698 20.773 1.00 47.19 503 ASP A O 1
ATOM 3926 N N . GLY A 1 504 ? -14.745 -3.447 22.399 1.00 47.81 504 GLY A N 1
ATOM 3927 C CA . GLY A 1 504 ? -14.007 -4.126 23.469 1.00 47.81 504 GLY A CA 1
ATOM 3928 C C . GLY A 1 504 ? -14.380 -5.586 23.757 1.00 47.81 504 GLY A C 1
ATOM 3929 O O . GLY A 1 504 ? -13.913 -6.128 24.747 1.00 47.81 504 GLY A O 1
ATOM 3930 N N . TRP A 1 505 ? -15.223 -6.260 22.972 1.00 62.47 505 TRP A N 1
ATOM 3931 C CA . TRP A 1 505 ? -15.556 -7.656 23.295 1.00 62.47 505 TRP A CA 1
ATOM 3932 C C . TRP A 1 505 ? -14.490 -8.631 22.776 1.00 62.47 505 TRP A C 1
ATOM 3934 O O . TRP A 1 505 ? -14.304 -8.784 21.569 1.00 62.47 505 TRP A O 1
ATOM 3944 N N . SER A 1 506 ? -13.800 -9.313 23.695 1.00 66.06 506 SER A N 1
ATOM 3945 C CA . SER A 1 506 ? -12.810 -10.352 23.386 1.00 66.06 506 SER A CA 1
ATOM 3946 C C . SER A 1 506 ? -13.203 -11.719 23.950 1.00 66.06 506 SER A C 1
ATOM 3948 O O . SER A 1 506 ? -13.774 -11.824 25.035 1.00 66.06 506 SER A O 1
ATOM 3950 N N . VAL A 1 507 ? -12.886 -12.776 23.195 1.00 72.19 507 VAL A N 1
ATOM 3951 C CA . VAL A 1 507 ? -12.919 -14.171 23.650 1.00 72.19 507 VAL A CA 1
ATOM 3952 C C . VAL A 1 507 ? -11.547 -14.787 23.434 1.00 72.19 507 VAL A C 1
ATOM 3954 O O . VAL A 1 507 ? -10.909 -14.539 22.411 1.00 72.19 507 VAL A O 1
ATOM 3957 N N . PHE A 1 508 ? -11.101 -15.588 24.392 1.00 73.38 508 PHE A N 1
ATOM 3958 C CA . PHE A 1 508 ? -9.830 -16.293 24.334 1.00 73.38 508 PHE A CA 1
ATOM 3959 C C . PHE A 1 508 ? -9.952 -17.696 24.942 1.00 73.38 508 PHE A C 1
ATOM 3961 O O . PHE A 1 508 ? -10.712 -17.900 25.893 1.00 73.38 508 PHE A O 1
ATOM 3968 N N . THR A 1 509 ? -9.176 -18.651 24.423 1.00 73.94 509 THR A N 1
ATOM 3969 C CA . THR A 1 509 ? -9.021 -19.990 25.006 1.00 73.94 509 THR A CA 1
ATOM 3970 C C . THR A 1 509 ? -7.568 -20.354 25.250 1.00 73.94 509 THR A C 1
ATOM 3972 O O . THR A 1 509 ? -6.693 -20.032 24.455 1.00 73.94 509 THR A O 1
ATOM 3975 N N . ASP A 1 510 ? -7.331 -21.076 26.342 1.00 68.25 510 ASP A N 1
ATOM 3976 C CA . ASP A 1 510 ? -6.034 -21.679 26.662 1.00 68.25 510 ASP A CA 1
ATOM 3977 C C . ASP A 1 510 ? -5.954 -23.175 26.304 1.00 68.25 510 ASP A C 1
ATOM 3979 O O . ASP A 1 510 ? -5.066 -23.880 26.782 1.00 68.25 510 ASP A O 1
ATOM 3983 N N . GLY A 1 511 ? -6.913 -23.688 25.525 1.00 68.88 511 GLY A N 1
ATOM 3984 C CA . GLY A 1 511 ? -7.028 -25.113 25.202 1.00 68.88 511 GLY A CA 1
ATOM 3985 C C . GLY A 1 511 ? -7.924 -25.919 26.141 1.00 68.88 511 GLY A C 1
ATOM 3986 O O . GLY A 1 511 ? -8.375 -27.008 25.786 1.00 68.88 511 GLY A O 1
ATOM 3987 N N . THR A 1 512 ? -8.219 -25.400 27.334 1.00 78.12 512 THR A N 1
ATOM 3988 C CA . THR A 1 512 ? -9.051 -26.084 28.341 1.00 78.12 512 THR A CA 1
ATOM 3989 C C . THR A 1 512 ? -10.215 -25.243 28.838 1.00 78.12 512 THR A C 1
ATOM 3991 O O . THR A 1 512 ? -11.254 -25.796 29.198 1.00 78.12 512 THR A O 1
ATOM 3994 N N . ARG A 1 513 ? -10.060 -23.921 28.834 1.00 84.44 513 ARG A N 1
ATOM 3995 C CA . ARG A 1 513 ? -10.982 -22.937 29.397 1.00 84.44 513 ARG A CA 1
ATOM 3996 C C . ARG A 1 513 ? -11.360 -21.887 28.371 1.00 84.44 513 ARG A C 1
ATOM 3998 O O . ARG A 1 513 ? -10.691 -21.723 27.348 1.00 84.44 513 ARG A O 1
ATOM 4005 N N . VAL A 1 514 ? -12.429 -21.162 28.676 1.00 83.81 514 VAL A N 1
ATOM 4006 C CA . VAL A 1 514 ? -12.902 -20.027 27.878 1.00 83.81 514 VAL A CA 1
ATOM 4007 C C . VAL A 1 514 ? -12.961 -18.800 28.757 1.00 83.81 514 VAL A C 1
ATOM 4009 O O . VAL A 1 514 ? -13.536 -18.850 29.842 1.00 83.81 514 VAL A O 1
ATOM 4012 N N . PHE A 1 515 ? -12.392 -17.707 28.262 1.00 83.06 515 PHE A N 1
ATOM 4013 C CA . PHE A 1 515 ? -12.401 -16.402 28.904 1.00 83.06 515 PHE A CA 1
ATOM 4014 C C . PHE A 1 515 ? -13.086 -15.414 27.977 1.00 83.06 515 PHE A C 1
ATOM 4016 O O . PHE A 1 515 ? -12.781 -15.373 26.784 1.00 83.06 515 PHE A O 1
ATOM 4023 N N . ALA A 1 516 ? -13.983 -14.601 28.522 1.00 79.75 516 ALA A N 1
ATOM 4024 C CA . ALA A 1 516 ? -14.620 -13.533 27.773 1.00 79.75 516 ALA A CA 1
ATOM 4025 C C . ALA A 1 516 ? -14.663 -12.241 28.577 1.00 79.75 516 ALA A C 1
ATOM 4027 O O . ALA A 1 516 ? -15.139 -12.228 29.712 1.00 79.75 516 ALA A O 1
ATOM 4028 N N . ALA A 1 517 ? -14.185 -11.159 27.966 1.00 76.06 517 ALA A N 1
ATOM 4029 C CA . ALA A 1 517 ? -14.382 -9.801 28.447 1.00 76.06 517 ALA A CA 1
ATOM 4030 C C . ALA A 1 517 ? -15.488 -9.156 27.611 1.00 76.06 517 ALA A C 1
ATOM 4032 O O . ALA A 1 517 ? -15.354 -9.007 26.397 1.00 76.06 517 ALA A O 1
ATOM 4033 N N . SER A 1 518 ? -16.587 -8.813 28.272 1.00 72.12 518 SER A N 1
ATOM 4034 C CA . SER A 1 518 ? -17.795 -8.290 27.646 1.00 72.12 518 SER A CA 1
ATOM 4035 C C . SER A 1 518 ? -17.918 -6.799 27.940 1.00 72.12 518 SER A C 1
ATOM 4037 O O . SER A 1 518 ? -18.371 -6.419 29.022 1.00 72.12 518 SER A O 1
ATOM 4039 N N . GLU A 1 519 ? -17.523 -5.958 26.979 1.00 66.62 519 GLU A N 1
ATOM 4040 C CA . GLU A 1 519 ? -17.567 -4.493 27.100 1.00 66.62 519 GLU A CA 1
ATOM 4041 C C . GLU A 1 519 ? -18.967 -3.957 27.469 1.00 66.62 519 GLU A C 1
ATOM 4043 O O . GLU A 1 519 ? -19.065 -3.253 28.476 1.00 66.62 519 GLU A O 1
ATOM 4048 N N . PRO A 1 520 ? -20.069 -4.333 26.776 1.00 58.41 520 PRO A N 1
ATOM 4049 C CA . PRO A 1 520 ? -21.389 -3.746 27.039 1.00 58.41 520 PRO A CA 1
ATOM 4050 C C . PRO A 1 520 ? -21.959 -4.142 28.404 1.00 58.41 520 PRO A C 1
ATOM 4052 O O . PRO A 1 520 ? -22.750 -3.413 28.996 1.00 58.41 520 PRO A O 1
ATOM 4055 N N . TYR A 1 521 ? -21.556 -5.310 28.907 1.00 66.69 521 TYR A N 1
ATOM 4056 C CA . TYR A 1 521 ? -22.027 -5.849 30.181 1.00 66.69 521 TYR A CA 1
ATOM 4057 C C . TYR A 1 521 ? -21.101 -5.517 31.334 1.00 66.69 521 TYR A C 1
ATOM 4059 O O . TYR A 1 521 ? -21.481 -5.754 32.476 1.00 66.69 521 TYR A O 1
ATOM 4067 N N . CYS A 1 522 ? -19.902 -5.000 31.048 1.00 76.88 522 CYS A N 1
ATOM 4068 C CA . CYS A 1 522 ? -18.871 -4.782 32.046 1.00 76.88 522 CYS A CA 1
ATOM 4069 C C . CYS A 1 522 ? -18.603 -6.057 32.869 1.00 76.88 522 CYS A C 1
ATOM 4071 O O . CYS A 1 522 ? -18.658 -6.034 34.096 1.00 76.88 522 CYS A O 1
ATOM 4073 N N . LYS A 1 523 ? -18.372 -7.192 32.188 1.00 80.69 523 LYS A N 1
ATOM 4074 C CA . LYS A 1 523 ? -18.157 -8.504 32.828 1.00 80.69 523 LYS A CA 1
ATOM 4075 C C . LYS A 1 523 ? -16.957 -9.261 32.268 1.00 80.69 523 LYS A C 1
ATOM 4077 O O . LYS A 1 523 ? -16.716 -9.245 31.064 1.00 80.69 523 LYS A O 1
ATOM 4082 N N . LEU A 1 524 ? -16.265 -9.975 33.150 1.00 85.00 524 LEU A N 1
ATOM 4083 C CA . LEU A 1 524 ? -15.361 -11.081 32.868 1.00 85.00 524 LEU A CA 1
ATOM 4084 C C . LEU A 1 524 ? -16.100 -12.390 33.158 1.00 85.00 524 LEU A C 1
ATOM 4086 O O . LEU A 1 524 ? -16.635 -12.586 34.249 1.00 85.00 524 LEU A O 1
ATOM 4090 N N . GLN A 1 525 ? -16.103 -13.294 32.191 1.00 85.62 525 GLN A N 1
ATOM 4091 C CA . GLN A 1 525 ? -16.753 -14.594 32.296 1.00 85.62 525 GLN A CA 1
ATOM 4092 C C . GLN A 1 525 ? -15.753 -15.703 32.003 1.00 85.62 525 GLN A C 1
ATOM 4094 O O . GLN A 1 525 ? -14.958 -15.598 31.065 1.00 85.62 525 GLN A O 1
ATOM 4099 N N . ILE A 1 526 ? -15.794 -16.754 32.819 1.00 87.88 526 ILE A N 1
ATOM 4100 C CA . ILE A 1 526 ? -14.873 -17.882 32.746 1.00 87.88 526 ILE A CA 1
ATOM 4101 C C . ILE A 1 526 ? -15.662 -19.181 32.766 1.00 87.88 526 ILE A C 1
ATOM 4103 O O . ILE A 1 526 ? -16.475 -19.430 33.658 1.00 87.88 526 ILE A O 1
ATOM 4107 N N . TRP A 1 527 ? -15.358 -20.033 31.798 1.00 89.06 527 TRP A N 1
ATOM 4108 C CA . TRP A 1 527 ? -15.747 -21.432 31.806 1.00 89.06 527 TRP A CA 1
ATOM 4109 C C . TRP A 1 527 ? -14.497 -22.265 32.078 1.00 89.06 527 TRP A C 1
ATOM 4111 O O . TRP A 1 527 ? -13.539 -22.243 31.303 1.00 89.06 527 TRP A O 1
ATOM 4121 N N . ASN A 1 528 ? -14.504 -22.988 33.199 1.00 86.44 528 ASN A N 1
ATOM 4122 C CA . ASN A 1 528 ? -13.404 -23.833 33.676 1.00 86.44 528 ASN A CA 1
ATOM 4123 C C . ASN A 1 528 ? -13.177 -25.065 32.792 1.00 86.44 528 ASN A C 1
ATOM 4125 O O . ASN A 1 528 ? -12.153 -25.738 32.886 1.00 86.44 528 ASN A O 1
ATOM 4129 N N . THR A 1 529 ? -14.138 -25.350 31.925 1.00 87.12 529 THR A N 1
ATOM 4130 C CA . THR A 1 529 ? -14.010 -26.297 30.828 1.00 87.12 529 THR A CA 1
ATOM 4131 C C . THR A 1 529 ? -14.517 -25.627 29.571 1.00 87.12 529 THR A C 1
ATOM 4133 O O . THR A 1 529 ? -15.396 -24.769 29.658 1.00 87.12 529 THR A O 1
ATOM 4136 N N . ILE A 1 530 ? -14.019 -26.039 28.404 1.00 85.69 530 ILE A N 1
ATOM 4137 C CA . ILE A 1 530 ? -14.670 -25.671 27.150 1.00 85.69 530 ILE A CA 1
ATOM 4138 C C . ILE A 1 530 ? -16.136 -26.103 27.268 1.00 85.69 530 ILE A C 1
ATOM 4140 O O . ILE A 1 530 ? -16.395 -27.300 27.452 1.00 85.69 530 ILE A O 1
ATOM 4144 N N . PRO A 1 531 ? -17.079 -25.148 27.218 1.00 86.75 531 PRO A N 1
ATOM 4145 C CA . PRO A 1 531 ? -18.493 -25.410 27.378 1.00 86.75 531 PRO A CA 1
ATOM 4146 C C . PRO A 1 531 ? -18.946 -26.589 26.534 1.00 86.75 531 PRO A C 1
ATOM 4148 O O . PRO A 1 531 ? -18.459 -26.800 25.425 1.00 86.75 531 PRO A O 1
ATOM 4151 N N . THR A 1 532 ? -19.901 -27.354 27.054 1.00 87.19 532 THR A N 1
ATOM 4152 C CA . THR A 1 532 ? -20.393 -28.579 26.401 1.00 87.19 532 THR A CA 1
ATOM 4153 C C . THR A 1 532 ? -21.869 -28.519 26.027 1.00 87.19 532 THR A C 1
ATOM 4155 O O . THR A 1 532 ? -22.359 -29.409 25.335 1.00 87.19 532 THR A O 1
ATOM 4158 N N . ARG A 1 533 ? -22.585 -27.479 26.474 1.00 83.12 533 ARG A N 1
ATOM 4159 C CA . ARG A 1 533 ? -24.004 -27.263 26.179 1.00 83.12 533 ARG A CA 1
ATOM 4160 C C . ARG A 1 533 ? -24.319 -25.782 25.998 1.00 83.12 533 ARG A C 1
ATOM 4162 O O . ARG A 1 533 ? -23.722 -24.935 26.658 1.00 83.12 533 ARG A O 1
ATOM 4169 N N . ASN A 1 534 ? -25.305 -25.488 25.155 1.00 77.06 534 ASN A N 1
ATOM 4170 C CA . ASN A 1 534 ? -25.815 -24.130 24.950 1.00 77.06 534 ASN A CA 1
ATOM 4171 C C . ASN A 1 534 ? -26.285 -23.491 26.257 1.00 77.06 534 ASN A C 1
ATOM 4173 O O . ASN A 1 534 ? -26.867 -24.167 27.110 1.00 77.06 534 ASN A O 1
ATOM 4177 N N . GLY A 1 535 ? -26.033 -22.188 26.395 1.00 73.75 535 GLY A N 1
ATOM 4178 C CA . GLY A 1 535 ? -26.393 -21.419 27.583 1.00 73.75 535 GLY A CA 1
ATOM 4179 C C . GLY A 1 535 ? -25.750 -21.947 28.866 1.00 73.75 535 GLY A C 1
ATOM 4180 O O . GLY A 1 535 ? -26.276 -21.692 29.947 1.00 73.75 535 GLY A O 1
ATOM 4181 N N . GLN A 1 536 ? -24.656 -22.721 28.770 1.00 80.25 536 GLN A N 1
ATOM 4182 C CA . GLN A 1 536 ? -23.904 -23.129 29.950 1.00 80.25 536 GLN A CA 1
ATOM 4183 C C . GLN A 1 536 ? -23.488 -21.852 30.686 1.00 80.25 536 GLN A C 1
ATOM 4185 O O . GLN A 1 536 ? -22.763 -21.044 30.100 1.00 80.25 536 GLN A O 1
ATOM 4190 N N . PRO A 1 537 ? -23.961 -21.634 31.926 1.00 80.31 537 PRO A N 1
ATOM 4191 C CA . PRO A 1 537 ? -23.559 -20.455 32.666 1.00 80.31 537 PRO A CA 1
ATOM 4192 C C . PRO A 1 537 ? -22.038 -20.484 32.819 1.00 80.31 537 PRO A C 1
ATOM 4194 O O . PRO A 1 537 ? -21.467 -21.582 32.896 1.00 80.31 537 PRO A O 1
ATOM 4197 N N . PRO A 1 538 ? -21.378 -19.318 32.820 1.00 85.25 538 PRO A N 1
ATOM 4198 C CA . PRO A 1 538 ? -19.986 -19.278 33.224 1.00 85.25 538 PRO A CA 1
ATOM 4199 C C . PRO A 1 538 ? -19.866 -19.914 34.608 1.00 85.25 538 PRO A C 1
ATOM 4201 O O . PRO A 1 538 ? -20.713 -19.700 35.478 1.00 85.25 538 PRO A O 1
ATOM 4204 N N . ASP A 1 539 ? -18.828 -20.727 34.787 1.00 85.75 539 ASP A N 1
ATOM 4205 C CA . ASP A 1 539 ? -18.492 -21.265 36.104 1.00 85.75 539 ASP A CA 1
ATOM 4206 C C . ASP A 1 539 ? -18.110 -20.113 37.042 1.00 85.75 539 ASP A C 1
ATOM 4208 O O . ASP A 1 539 ? -18.353 -20.184 38.245 1.00 85.75 539 ASP A O 1
ATOM 4212 N N . VAL A 1 540 ? -17.566 -19.033 36.461 1.00 86.62 540 VAL A N 1
ATOM 4213 C CA . VAL A 1 540 ? -17.274 -17.783 37.153 1.00 86.62 540 VAL A CA 1
ATOM 4214 C C . VAL A 1 540 ? -17.676 -16.563 36.337 1.00 86.62 540 VAL A C 1
ATOM 4216 O O . VAL A 1 540 ? -17.204 -16.351 35.222 1.00 86.62 540 VAL A O 1
ATOM 4219 N N . GLU A 1 541 ? -18.489 -15.709 36.939 1.00 86.38 541 GLU A N 1
ATOM 4220 C CA . GLU A 1 541 ? -18.848 -14.388 36.442 1.00 86.38 541 GLU A CA 1
ATOM 4221 C C . GLU A 1 541 ? -18.370 -13.304 37.412 1.00 86.38 541 GLU A C 1
ATOM 4223 O O . GLU A 1 541 ? -18.631 -13.367 38.614 1.00 86.38 541 GLU A O 1
ATOM 4228 N N . ILE A 1 542 ? -17.657 -12.305 36.893 1.00 84.56 542 ILE A N 1
ATOM 4229 C CA . ILE A 1 542 ? -17.087 -11.194 37.658 1.00 84.56 542 ILE A CA 1
ATOM 4230 C C . ILE A 1 542 ? -17.402 -9.892 36.926 1.00 84.56 542 ILE A C 1
ATOM 4232 O O . ILE A 1 542 ? -17.250 -9.822 35.712 1.00 84.56 542 ILE A O 1
ATOM 4236 N N . GLY A 1 543 ? -17.815 -8.851 37.645 1.00 79.12 543 GLY A N 1
ATOM 4237 C CA . GLY A 1 543 ? -18.126 -7.549 37.056 1.00 79.12 543 GLY A CA 1
ATOM 4238 C C . GLY A 1 543 ? -19.466 -7.007 37.532 1.00 79.12 543 GLY A C 1
ATOM 4239 O O . GLY A 1 543 ? -20.523 -7.535 37.180 1.00 79.12 543 GLY A O 1
ATOM 4240 N N . ARG A 1 544 ? -19.412 -5.935 38.323 1.00 78.50 544 ARG A N 1
ATOM 4241 C CA . ARG A 1 544 ? -20.559 -5.092 38.670 1.00 78.50 544 ARG A CA 1
ATOM 4242 C C . ARG A 1 544 ? -20.533 -3.849 37.771 1.00 78.50 544 ARG A C 1
ATOM 4244 O O . ARG A 1 544 ? -19.580 -3.072 37.877 1.00 78.50 544 ARG A O 1
ATOM 4251 N N . PRO A 1 545 ? -21.502 -3.683 36.848 1.00 67.81 545 PRO A N 1
ATOM 4252 C CA . PRO A 1 545 ? -21.442 -2.636 35.831 1.00 67.81 545 PRO A CA 1
ATOM 4253 C C . PRO A 1 545 ? -21.388 -1.233 36.435 1.00 67.81 545 PRO A C 1
ATOM 4255 O O . PRO A 1 545 ? -22.229 -0.886 37.262 1.00 67.81 545 PRO A O 1
ATOM 4258 N N . GLY A 1 546 ? -20.425 -0.422 35.995 1.00 57.47 546 GLY A N 1
ATOM 4259 C CA . GLY A 1 546 ? -20.308 0.984 36.399 1.00 57.47 546 GLY A CA 1
ATOM 4260 C C . GLY A 1 546 ? -19.878 1.210 37.854 1.00 57.47 546 GLY A C 1
ATOM 4261 O O . GLY A 1 546 ? -19.826 2.358 38.294 1.00 57.47 546 GLY A O 1
ATOM 4262 N N . GLU A 1 547 ? -19.558 0.151 38.602 1.00 66.69 547 GLU A N 1
ATOM 4263 C CA . GLU A 1 547 ? -18.991 0.263 39.944 1.00 66.69 547 GLU A CA 1
ATOM 4264 C C . GLU A 1 547 ? -17.459 0.292 39.871 1.00 66.69 547 GLU A C 1
ATOM 4266 O O . GLU A 1 547 ? -16.833 -0.449 39.108 1.00 66.69 547 GLU A O 1
ATOM 4271 N N . ALA A 1 548 ? -16.841 1.132 40.701 1.00 67.31 548 ALA A N 1
ATOM 4272 C CA . ALA A 1 548 ? -15.448 0.949 41.079 1.00 67.31 548 ALA A CA 1
ATOM 4273 C C . ALA A 1 548 ? -15.331 -0.198 42.107 1.00 67.31 548 ALA A C 1
ATOM 4275 O O . ALA A 1 548 ? -16.325 -0.685 42.642 1.00 67.31 548 ALA A O 1
ATOM 4276 N N . GLY A 1 549 ? -14.117 -0.659 42.380 1.00 80.94 549 GLY A N 1
ATOM 4277 C CA . GLY A 1 549 ? -13.822 -1.706 43.362 1.00 80.94 549 GLY A CA 1
ATOM 4278 C C . GLY A 1 549 ? -13.281 -2.997 42.753 1.00 80.94 549 GLY A C 1
ATOM 4279 O O . GLY A 1 549 ? -13.153 -3.140 41.535 1.00 80.94 549 GLY A O 1
ATOM 4280 N N . ARG A 1 550 ? -12.951 -3.967 43.621 1.00 82.25 550 ARG A N 1
ATOM 4281 C CA . ARG A 1 550 ? -12.326 -5.263 43.248 1.00 82.25 550 ARG A CA 1
ATOM 4282 C C . ARG A 1 550 ? -13.206 -6.156 42.372 1.00 82.25 550 ARG A C 1
ATOM 4284 O O . ARG A 1 550 ? -12.715 -7.140 41.824 1.00 82.25 550 ARG A O 1
ATOM 4291 N N . LEU A 1 551 ? -14.495 -5.831 42.323 1.00 81.56 551 LEU A N 1
ATOM 4292 C CA . LEU A 1 551 ? -15.552 -6.547 41.610 1.00 81.56 551 LEU A CA 1
ATOM 4293 C C . LEU A 1 551 ? -16.109 -5.738 40.437 1.00 81.56 551 LEU A C 1
ATOM 4295 O O . LEU A 1 551 ? -16.898 -6.265 39.659 1.00 81.56 551 LEU A O 1
ATOM 4299 N N . GLY A 1 552 ? -15.726 -4.466 40.334 1.00 81.50 552 GLY A N 1
ATOM 4300 C CA . GLY A 1 552 ? -16.202 -3.542 39.319 1.00 81.50 552 GLY A CA 1
ATOM 4301 C C . GLY A 1 552 ? -15.452 -3.703 38.001 1.00 81.50 552 GLY A C 1
ATOM 4302 O O . GLY A 1 552 ? -14.242 -3.927 37.987 1.00 81.50 552 GLY A O 1
ATOM 4303 N N . LEU A 1 553 ? -16.161 -3.568 36.890 1.00 84.88 553 LEU A N 1
ATOM 4304 C CA . LEU A 1 553 ? -15.590 -3.459 35.548 1.00 84.88 553 LEU A CA 1
ATOM 4305 C C . LEU A 1 553 ? -16.339 -2.337 34.823 1.00 84.88 553 LEU A C 1
ATOM 4307 O O . LEU A 1 553 ? -17.505 -2.070 35.119 1.00 84.88 553 LEU A O 1
ATOM 4311 N N . ASN A 1 554 ? -15.673 -1.665 33.894 1.00 81.25 554 ASN A N 1
ATOM 4312 C CA . ASN A 1 554 ? -16.221 -0.560 33.122 1.00 81.25 554 ASN A CA 1
ATOM 4313 C C . ASN A 1 554 ? -15.572 -0.531 31.731 1.00 81.25 554 ASN A C 1
ATOM 4315 O O . ASN A 1 554 ? -14.438 -0.091 31.568 1.00 81.25 554 ASN A O 1
ATOM 4319 N N . HIS A 1 555 ? -16.290 -1.006 30.714 1.00 77.25 555 HIS A N 1
ATOM 4320 C CA . HIS A 1 555 ? -15.770 -1.198 29.354 1.00 77.25 555 HIS A CA 1
ATOM 4321 C C . HIS A 1 555 ? -14.487 -2.063 29.280 1.00 77.25 555 HIS A C 1
ATOM 4323 O O . HIS A 1 555 ? -13.456 -1.597 28.789 1.00 77.25 555 HIS A O 1
ATOM 4329 N N . PRO A 1 556 ? -14.492 -3.327 29.753 1.00 81.31 556 PRO A N 1
ATOM 4330 C CA . PRO A 1 556 ? -13.340 -4.210 29.574 1.00 81.31 556 PRO A CA 1
ATOM 4331 C C . PRO A 1 556 ? -13.088 -4.498 28.082 1.00 81.31 556 PRO A C 1
ATOM 4333 O O . PRO A 1 556 ? -14.048 -4.729 27.349 1.00 81.31 556 PRO A O 1
ATOM 4336 N N . THR A 1 557 ? -11.822 -4.487 27.635 1.00 74.38 557 THR A N 1
ATOM 4337 C CA . THR A 1 557 ? -11.446 -4.607 26.206 1.00 74.38 557 THR A CA 1
ATOM 4338 C C . THR A 1 557 ? -10.760 -5.932 25.842 1.00 74.38 557 THR A C 1
ATOM 4340 O O . THR A 1 557 ? -11.296 -6.758 25.105 1.00 74.38 557 THR A O 1
ATOM 4343 N N . ARG A 1 558 ? -9.539 -6.178 26.329 1.00 74.25 558 ARG A N 1
ATOM 4344 C CA . ARG A 1 558 ? -8.791 -7.423 26.077 1.00 74.25 558 ARG A CA 1
ATOM 4345 C C . ARG A 1 558 ? -8.675 -8.247 27.355 1.00 74.25 558 ARG A C 1
ATOM 4347 O O . ARG A 1 558 ? -8.307 -7.711 28.400 1.00 74.25 558 ARG A O 1
ATOM 4354 N N . VAL A 1 559 ? -8.949 -9.549 27.244 1.00 81.56 559 VAL A N 1
ATOM 4355 C CA . VAL A 1 559 ? -8.614 -10.568 28.248 1.00 81.56 559 VAL A CA 1
ATOM 4356 C C . VAL A 1 559 ? -7.520 -11.486 27.717 1.00 81.56 559 VAL A C 1
ATOM 4358 O O . VAL A 1 559 ? -7.585 -11.935 26.575 1.00 81.56 559 VAL A O 1
ATOM 4361 N N . VAL A 1 560 ? -6.520 -11.779 28.546 1.00 80.19 560 VAL A N 1
ATOM 4362 C CA . VAL A 1 560 ? -5.480 -12.769 28.243 1.00 80.19 560 VAL A CA 1
ATOM 4363 C C . VAL A 1 560 ? -5.232 -13.684 29.436 1.00 80.19 560 VAL A C 1
ATOM 4365 O O . VAL A 1 560 ? -5.368 -13.274 30.592 1.00 80.19 560 VAL A O 1
ATOM 4368 N N . THR A 1 561 ? -4.852 -14.931 29.158 1.00 81.94 561 THR A N 1
ATOM 4369 C CA . THR A 1 561 ? -4.350 -15.864 30.169 1.00 81.94 561 THR A CA 1
ATOM 4370 C C . THR A 1 561 ? -3.105 -16.578 29.666 1.00 81.94 561 THR A C 1
ATOM 4372 O O . THR A 1 561 ? -2.930 -16.805 28.474 1.00 81.94 561 THR A O 1
ATOM 4375 N N . ASP A 1 562 ? -2.252 -16.954 30.605 1.00 79.75 562 ASP A N 1
ATOM 4376 C CA . ASP A 1 562 ? -1.120 -17.858 30.425 1.00 79.75 562 ASP A CA 1
ATOM 4377 C C . ASP A 1 562 ? -1.428 -19.291 30.902 1.00 79.75 562 ASP A C 1
ATOM 4379 O O . ASP A 1 562 ? -0.522 -20.091 31.132 1.00 79.75 562 ASP A O 1
ATOM 4383 N N . GLY A 1 563 ? -2.704 -19.594 31.158 1.00 77.75 563 GLY A N 1
ATOM 4384 C CA . GLY A 1 563 ? -3.149 -20.851 31.752 1.00 77.75 563 GLY A CA 1
ATOM 4385 C C . GLY A 1 563 ? -3.037 -20.911 33.284 1.00 77.75 563 GLY A C 1
ATOM 4386 O O . GLY A 1 563 ? -3.435 -21.909 33.891 1.00 77.75 563 GLY A O 1
ATOM 4387 N N . LYS A 1 564 ? -2.552 -19.859 33.951 1.00 85.12 564 LYS A N 1
ATOM 4388 C CA . LYS A 1 564 ? -2.505 -19.752 35.420 1.00 85.12 564 LYS A CA 1
ATOM 4389 C C . LYS A 1 564 ? -3.255 -18.526 35.940 1.00 85.12 564 LYS A C 1
ATOM 4391 O O . LYS A 1 564 ? -3.924 -18.620 36.968 1.00 85.12 564 LYS A O 1
ATOM 4396 N N . ARG A 1 565 ? -3.128 -17.401 35.244 1.00 88.62 565 ARG A N 1
ATOM 4397 C CA . ARG A 1 565 ? -3.563 -16.055 35.629 1.00 88.62 565 ARG A CA 1
ATOM 4398 C C . ARG A 1 565 ? -4.550 -15.508 34.614 1.00 88.62 565 ARG A C 1
ATOM 4400 O O . ARG A 1 565 ? -4.456 -15.846 33.441 1.00 88.62 565 ARG A O 1
ATOM 4407 N N . VAL A 1 566 ? -5.446 -14.623 35.029 1.00 89.56 566 VAL A N 1
ATOM 4408 C CA . VAL A 1 566 ? -6.310 -13.870 34.104 1.00 89.56 566 VAL A CA 1
ATOM 4409 C C . VAL A 1 566 ? -5.951 -12.402 34.194 1.00 89.56 566 VAL A C 1
ATOM 4411 O O . VAL A 1 566 ? -5.830 -11.879 35.300 1.00 89.56 566 VAL A O 1
ATOM 4414 N N . VAL A 1 567 ? -5.785 -11.746 33.048 1.00 91.19 567 VAL A N 1
ATOM 4415 C CA . VAL A 1 567 ? -5.514 -10.309 32.968 1.00 91.19 567 VAL A CA 1
ATOM 4416 C C . VAL A 1 567 ? -6.540 -9.644 32.072 1.00 91.19 567 VAL A C 1
ATOM 4418 O O . VAL A 1 567 ? -6.775 -10.114 30.961 1.00 91.19 567 VAL A O 1
ATOM 4421 N N . VAL A 1 568 ? -7.130 -8.549 32.547 1.00 89.94 568 VAL A N 1
ATOM 4422 C CA . VAL A 1 568 ? -8.167 -7.798 31.830 1.00 89.94 568 VAL A CA 1
ATOM 4423 C C . VAL A 1 568 ? -7.800 -6.319 31.779 1.00 89.94 568 VAL A C 1
ATOM 4425 O O . VAL A 1 568 ? -7.556 -5.714 32.824 1.00 89.94 568 VAL A O 1
ATOM 4428 N N . ALA A 1 569 ? -7.793 -5.732 30.578 1.00 89.06 569 ALA A N 1
ATOM 4429 C CA . ALA A 1 569 ? -7.817 -4.278 30.415 1.00 89.06 569 ALA A CA 1
ATOM 4430 C C . ALA A 1 569 ? -9.226 -3.752 30.688 1.00 89.06 569 ALA A C 1
ATOM 4432 O O . ALA A 1 569 ? -10.175 -4.151 30.019 1.00 89.06 569 ALA A O 1
ATOM 4433 N N . ASP A 1 570 ? -9.338 -2.859 31.665 1.00 87.62 570 ASP A N 1
ATOM 4434 C CA . ASP A 1 570 ? -10.569 -2.213 32.104 1.00 87.62 570 ASP A CA 1
ATOM 4435 C C . ASP A 1 570 ? -10.472 -0.722 31.759 1.00 87.62 570 ASP A C 1
ATOM 4437 O O . ASP A 1 570 ? -10.040 0.113 32.565 1.00 87.62 570 ASP A O 1
ATOM 4441 N N . TRP A 1 571 ? -10.776 -0.417 30.495 1.00 81.88 571 TRP A N 1
ATOM 4442 C CA . TRP A 1 571 ? -10.566 0.897 29.888 1.00 81.88 571 TRP A CA 1
ATOM 4443 C C . TRP A 1 571 ? -11.248 2.013 30.672 1.00 81.88 571 TRP A C 1
ATOM 4445 O O . TRP A 1 571 ? -10.640 3.050 30.929 1.00 81.88 571 TRP A O 1
ATOM 4455 N N . GLY A 1 572 ? -12.521 1.817 31.022 1.00 80.44 572 GLY A N 1
ATOM 4456 C CA . GLY A 1 572 ? -13.394 2.872 31.538 1.00 80.44 572 GLY A CA 1
ATOM 4457 C C . GLY A 1 572 ? -13.044 3.267 32.960 1.00 80.44 572 GLY A C 1
ATOM 4458 O O . GLY A 1 572 ? -13.339 4.381 33.377 1.00 80.44 572 GLY A O 1
ATOM 4459 N N . ASN A 1 573 ? -12.358 2.378 33.676 1.00 86.44 573 ASN A N 1
ATOM 4460 C CA . ASN A 1 573 ? -11.777 2.650 34.985 1.00 86.44 573 ASN A CA 1
ATOM 4461 C C . ASN A 1 573 ? -10.267 2.908 34.916 1.00 86.44 573 ASN A C 1
ATOM 4463 O O . ASN A 1 573 ? -9.609 2.945 35.955 1.00 86.44 573 ASN A O 1
ATOM 4467 N N . ASN A 1 574 ? -9.704 3.057 33.711 1.00 87.88 574 ASN A N 1
ATOM 4468 C CA . ASN A 1 574 ? -8.301 3.383 33.495 1.00 87.88 574 ASN A CA 1
ATOM 4469 C C . ASN A 1 574 ? -7.346 2.429 34.231 1.00 87.88 574 ASN A C 1
ATOM 4471 O O . ASN A 1 574 ? -6.431 2.878 34.925 1.00 87.88 574 ASN A O 1
ATOM 4475 N N . ARG A 1 575 ? -7.578 1.111 34.130 1.00 90.69 575 ARG A N 1
ATOM 4476 C CA . ARG A 1 575 ? -6.831 0.106 34.904 1.00 90.69 575 ARG A CA 1
ATOM 4477 C C . ARG A 1 575 ? -6.677 -1.242 34.212 1.00 90.69 575 ARG A C 1
ATOM 4479 O O . ARG A 1 575 ? -7.343 -1.542 33.228 1.00 90.69 575 ARG A O 1
ATOM 4486 N N . VAL A 1 576 ? -5.806 -2.075 34.772 1.00 91.88 576 VAL A N 1
ATOM 4487 C CA . VAL A 1 576 ? -5.681 -3.498 34.437 1.00 91.88 576 VAL A CA 1
ATOM 4488 C C . VAL A 1 576 ? -5.908 -4.314 35.706 1.00 91.88 576 VAL A C 1
ATOM 4490 O O . VAL A 1 576 ? -5.280 -4.050 36.733 1.00 91.88 576 VAL A O 1
ATOM 4493 N N . LEU A 1 577 ? -6.807 -5.295 35.642 1.00 92.44 577 LEU A N 1
ATOM 4494 C CA . LEU A 1 577 ? -7.096 -6.214 36.745 1.00 92.44 577 LEU A CA 1
ATOM 4495 C C . LEU A 1 577 ? -6.435 -7.568 36.492 1.00 92.44 577 LEU A C 1
ATOM 4497 O O . LEU A 1 577 ? -6.469 -8.078 35.370 1.00 92.44 577 LEU A O 1
ATOM 4501 N N . ILE A 1 578 ? -5.839 -8.144 37.539 1.00 93.19 578 ILE A N 1
ATOM 4502 C CA . ILE A 1 578 ? -5.165 -9.443 37.484 1.00 93.19 578 ILE A CA 1
ATOM 4503 C C . ILE A 1 578 ? -5.718 -10.362 38.566 1.00 93.19 578 ILE A C 1
ATOM 4505 O O . ILE A 1 578 ? -5.770 -10.007 39.745 1.00 93.19 578 ILE A O 1
ATOM 4509 N N . TRP A 1 579 ? -6.037 -11.582 38.156 1.00 93.06 579 TRP A N 1
ATOM 4510 C CA . TRP A 1 579 ? -6.261 -12.718 39.038 1.00 93.06 579 TRP A CA 1
ATOM 4511 C C . TRP A 1 579 ? -5.048 -13.644 38.950 1.00 93.06 579 TRP A C 1
ATOM 4513 O O . TRP A 1 579 ? -4.701 -14.134 37.873 1.00 93.06 579 TRP A O 1
ATOM 4523 N N . ASN A 1 580 ? -4.375 -13.858 40.080 1.00 90.56 580 ASN A N 1
ATOM 4524 C CA . ASN A 1 580 ? -3.157 -14.666 40.197 1.00 90.56 580 ASN A CA 1
ATOM 4525 C C . ASN A 1 580 ? -3.421 -16.159 40.000 1.00 90.56 580 ASN A C 1
ATOM 4527 O O . ASN A 1 580 ? -2.524 -16.924 39.630 1.00 90.56 580 ASN A O 1
ATOM 4531 N N . THR A 1 581 ? -4.654 -16.555 40.275 1.00 90.44 581 THR A N 1
ATOM 4532 C CA . THR A 1 581 ? -5.217 -17.850 39.936 1.00 90.44 581 THR A CA 1
ATOM 4533 C C . THR A 1 581 ? -6.465 -17.616 39.129 1.00 90.44 581 THR A C 1
ATOM 4535 O O . THR A 1 581 ? -7.224 -16.700 39.432 1.00 90.44 581 THR A O 1
ATOM 4538 N N . ILE A 1 582 ? -6.706 -18.469 38.145 1.00 88.44 582 ILE A N 1
ATOM 4539 C CA . ILE A 1 582 ? -7.953 -18.426 37.393 1.00 88.44 582 ILE A CA 1
ATOM 4540 C C . ILE A 1 582 ? -9.125 -18.567 38.371 1.00 88.44 582 ILE A C 1
ATOM 4542 O O . ILE A 1 582 ? -9.184 -19.577 39.082 1.00 88.44 582 ILE A O 1
ATOM 4546 N N . PRO A 1 583 ? -9.997 -17.545 38.461 1.00 91.06 583 PRO A N 1
ATOM 4547 C CA . PRO A 1 583 ? -11.109 -17.525 39.398 1.00 91.06 583 PRO A CA 1
ATOM 4548 C C . PRO A 1 583 ? -11.916 -18.819 39.387 1.00 91.06 583 PRO A C 1
ATOM 4550 O O . PRO A 1 583 ? -12.125 -19.403 38.324 1.00 91.06 583 PRO A O 1
ATOM 4553 N N . GLN A 1 584 ? -12.359 -19.258 40.568 1.00 87.88 584 GLN A N 1
ATOM 4554 C CA . GLN A 1 584 ? -13.174 -20.470 40.737 1.00 87.88 584 GLN A CA 1
ATOM 4555 C C . GLN A 1 584 ? -14.597 -20.180 41.233 1.00 87.88 584 GLN A C 1
ATOM 4557 O O . GLN A 1 584 ? -15.470 -21.019 41.039 1.00 87.88 584 GLN A O 1
ATOM 4562 N N . ASP A 1 585 ? -14.839 -18.992 41.798 1.00 89.25 585 ASP A N 1
ATOM 4563 C CA . ASP A 1 585 ? -16.140 -18.569 42.318 1.00 89.25 585 ASP A CA 1
ATOM 4564 C C . ASP A 1 585 ? -16.613 -17.259 41.661 1.00 89.25 585 ASP A C 1
ATOM 4566 O O . ASP A 1 585 ? -15.807 -16.394 41.304 1.00 89.25 585 ASP A O 1
ATOM 4570 N N . ASN A 1 586 ? -17.929 -17.075 41.529 1.00 86.94 586 ASN A N 1
ATOM 4571 C CA . ASN A 1 586 ? -18.514 -15.804 41.084 1.00 86.94 586 ASN A CA 1
ATOM 4572 C C . ASN A 1 586 ? -18.061 -14.636 41.957 1.00 86.94 586 ASN A C 1
ATOM 4574 O O . ASN A 1 586 ? -17.868 -14.786 43.162 1.00 86.94 586 ASN A O 1
ATOM 4578 N N . GLU A 1 587 ? -17.929 -13.463 41.337 1.00 87.19 587 GLU A N 1
ATOM 4579 C CA . GLU A 1 587 ? -17.457 -12.250 41.998 1.00 87.19 587 GLU A CA 1
ATOM 4580 C C . GLU A 1 587 ? -16.141 -12.485 42.765 1.00 87.19 587 GLU A C 1
ATOM 4582 O O . GLU A 1 587 ? -15.915 -11.889 43.816 1.00 87.19 587 GLU A O 1
ATOM 4587 N N . THR A 1 588 ? -15.255 -13.357 42.260 1.00 90.12 588 THR A N 1
ATOM 4588 C CA . THR A 1 588 ? -13.900 -13.477 42.810 1.00 90.12 588 THR A CA 1
ATOM 4589 C C . THR A 1 588 ? -13.212 -12.113 42.679 1.00 90.12 588 THR A C 1
ATOM 4591 O O . THR A 1 588 ? -13.015 -11.638 41.554 1.00 90.12 588 THR A O 1
ATOM 4594 N N . PRO A 1 589 ? -12.814 -11.470 43.792 1.00 89.50 589 PRO A N 1
ATOM 4595 C CA . PRO A 1 589 ? -12.126 -10.188 43.752 1.00 89.50 589 PRO A CA 1
ATOM 4596 C C . PRO A 1 589 ? -10.830 -10.284 42.957 1.00 89.50 589 PRO A C 1
ATOM 4598 O O . PRO A 1 589 ? -10.086 -11.249 43.116 1.00 89.50 589 PRO A O 1
ATOM 4601 N N . ALA A 1 590 ? -10.532 -9.266 42.149 1.00 91.44 590 ALA A N 1
ATOM 4602 C CA . ALA A 1 590 ? -9.214 -9.157 41.537 1.00 91.44 590 ALA A CA 1
ATOM 4603 C C . ALA A 1 590 ? -8.125 -9.173 42.622 1.00 91.44 590 ALA A C 1
ATOM 4605 O O . ALA A 1 590 ? -8.202 -8.457 43.633 1.00 91.44 590 ALA A O 1
ATOM 4606 N N . ASP A 1 591 ? -7.106 -10.004 42.413 1.00 92.88 591 ASP A N 1
ATOM 4607 C CA . ASP A 1 591 ? -5.973 -10.102 43.325 1.00 92.88 591 ASP A CA 1
ATOM 4608 C C . ASP A 1 591 ? -5.135 -8.836 43.251 1.00 92.88 591 ASP A C 1
ATOM 4610 O O . ASP A 1 591 ? -4.725 -8.321 44.293 1.00 92.88 591 ASP A O 1
ATOM 4614 N N . LEU A 1 592 ? -4.937 -8.328 42.028 1.00 92.62 592 LEU A N 1
ATOM 4615 C CA . LEU A 1 592 ? -4.141 -7.144 41.759 1.00 92.62 592 LEU A CA 1
ATOM 4616 C C . LEU A 1 592 ? -4.863 -6.144 40.855 1.00 92.62 592 LEU A C 1
ATOM 4618 O O . LEU A 1 592 ? -5.588 -6.517 39.933 1.00 92.62 592 LEU A O 1
ATOM 4622 N N . VAL A 1 593 ? -4.596 -4.865 41.100 1.00 91.31 593 VAL A N 1
ATOM 4623 C CA . VAL A 1 593 ? -4.933 -3.747 40.211 1.00 91.31 593 VAL A CA 1
ATOM 4624 C C . VAL A 1 593 ? -3.667 -3.004 39.814 1.00 91.31 593 VAL A C 1
ATOM 4626 O O . VAL A 1 593 ? -2.769 -2.802 40.634 1.00 91.31 593 VAL A O 1
ATOM 4629 N N . ILE A 1 594 ? -3.594 -2.605 38.549 1.00 90.31 594 ILE A N 1
ATOM 4630 C CA . ILE A 1 594 ? -2.475 -1.862 37.967 1.00 90.31 594 ILE A CA 1
ATOM 4631 C C . ILE A 1 594 ? -3.010 -0.651 37.229 1.00 90.31 594 ILE A C 1
ATOM 4633 O O . ILE A 1 594 ? -4.104 -0.683 36.667 1.00 90.31 594 ILE A O 1
ATOM 4637 N N . GLY A 1 595 ? -2.237 0.433 37.264 1.00 84.44 595 GLY A N 1
ATOM 4638 C CA . GLY A 1 595 ? -2.621 1.721 36.700 1.00 84.44 595 GLY A CA 1
ATOM 4639 C C . GLY A 1 595 ? -3.460 2.607 37.613 1.00 84.44 595 GLY A C 1
ATOM 4640 O O . GLY A 1 595 ? -3.512 3.806 37.365 1.00 84.44 595 GLY A O 1
ATOM 4641 N N . GLN A 1 596 ? -4.026 2.050 38.685 1.00 85.94 596 GLN A N 1
ATOM 4642 C CA . GLN A 1 596 ? -4.769 2.763 39.729 1.00 85.94 596 GLN A CA 1
ATOM 4643 C C . GLN A 1 596 ? -4.132 2.491 41.106 1.00 85.94 596 GLN A C 1
ATOM 4645 O O . GLN A 1 596 ? -3.506 1.438 41.285 1.00 85.94 596 GLN A O 1
ATOM 4650 N N . PRO A 1 597 ? -4.224 3.433 42.065 1.00 81.81 597 PRO A N 1
ATOM 4651 C CA . PRO A 1 597 ? -3.602 3.306 43.387 1.00 81.81 597 PRO A CA 1
ATOM 4652 C C . PRO A 1 597 ? -4.297 2.248 44.254 1.00 81.81 597 PRO A C 1
ATOM 4654 O O . PRO A 1 597 ? -3.672 1.614 45.105 1.00 81.81 597 PRO A O 1
ATOM 4657 N N . ASP A 1 598 ? -5.580 2.031 44.004 1.00 86.56 598 ASP A N 1
ATOM 4658 C CA . ASP A 1 598 ? -6.419 1.036 44.641 1.00 86.56 598 ASP A CA 1
ATOM 4659 C C . ASP A 1 598 ? -7.498 0.577 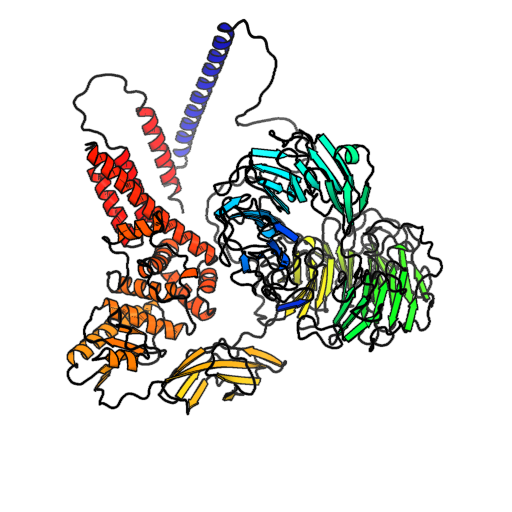43.654 1.00 86.56 598 ASP A C 1
ATOM 4661 O O . ASP A 1 598 ? -7.509 0.946 42.477 1.00 86.56 598 ASP A O 1
ATOM 4665 N N . PHE A 1 599 ? -8.379 -0.299 44.120 1.00 88.44 599 PHE A N 1
ATOM 4666 C CA . PHE A 1 599 ? -9.451 -0.815 43.290 1.00 88.44 599 PHE A CA 1
ATOM 4667 C C . PHE A 1 599 ? -10.633 0.149 43.181 1.00 88.44 599 PHE A C 1
ATOM 4669 O O . PHE A 1 599 ? -11.489 -0.086 42.344 1.00 88.44 599 PHE A O 1
ATOM 4676 N N . ASP A 1 600 ? -10.731 1.192 43.996 1.00 87.38 600 ASP A N 1
ATOM 4677 C CA . ASP A 1 600 ? -11.894 2.088 44.006 1.00 87.38 600 ASP A CA 1
ATOM 4678 C C . ASP A 1 600 ? -11.655 3.344 43.155 1.00 87.38 600 ASP A C 1
ATOM 4680 O O . ASP A 1 600 ? -12.589 4.035 42.755 1.00 87.38 600 ASP A O 1
ATOM 4684 N N . SER A 1 601 ? -10.397 3.610 42.826 1.00 84.69 601 SER A N 1
ATOM 4685 C CA . SER A 1 601 ? -9.982 4.699 41.961 1.00 84.69 601 SER A CA 1
ATOM 4686 C C . SER A 1 601 ? -10.233 4.370 40.489 1.00 84.69 601 SER A C 1
ATOM 4688 O O . SER A 1 601 ? -9.934 3.271 40.009 1.00 84.69 601 SER A O 1
ATOM 4690 N N . THR A 1 602 ? -10.796 5.346 39.779 1.00 82.12 602 THR A N 1
ATOM 4691 C CA . THR A 1 602 ? -11.166 5.252 38.356 1.00 82.12 602 THR A CA 1
ATOM 4692 C C . THR A 1 602 ? -10.669 6.437 37.530 1.00 82.12 602 THR A C 1
ATOM 4694 O O . THR A 1 602 ? -10.678 6.385 36.297 1.00 82.12 602 THR A O 1
ATOM 4697 N N . GLU A 1 603 ? -10.208 7.499 38.197 1.00 84.12 603 GLU A N 1
ATOM 4698 C CA . GLU A 1 603 ? -9.679 8.693 37.546 1.00 84.12 603 GLU A CA 1
ATOM 4699 C C . GLU A 1 603 ? -8.420 8.347 36.737 1.00 84.12 603 GLU A C 1
ATOM 4701 O O . GLU A 1 603 ? -7.537 7.627 37.228 1.00 84.12 603 GLU A O 1
ATOM 4706 N N . PRO A 1 604 ? -8.298 8.849 35.499 1.00 82.69 604 PRO A N 1
ATOM 4707 C CA . PRO A 1 604 ? -7.117 8.608 34.689 1.00 82.69 604 PRO A CA 1
ATOM 4708 C C . PRO A 1 604 ? -5.873 9.158 35.396 1.00 82.69 604 PRO A C 1
ATOM 4710 O O . PRO A 1 604 ? -5.889 10.244 35.974 1.00 82.69 604 PRO A O 1
ATOM 4713 N N . ARG A 1 605 ? -4.760 8.425 35.300 1.00 80.25 605 ARG A N 1
ATOM 4714 C CA . ARG A 1 605 ? -3.443 8.833 35.826 1.00 80.25 605 ARG A CA 1
ATOM 4715 C C . ARG A 1 605 ? -3.334 9.021 37.348 1.00 80.25 605 ARG A C 1
ATOM 4717 O O . ARG A 1 605 ? -2.475 9.768 37.810 1.00 80.25 605 ARG A O 1
ATOM 4724 N N . SER A 1 606 ? -4.158 8.339 38.135 1.00 77.12 606 SER A N 1
ATOM 4725 C CA . SER A 1 606 ? -4.163 8.462 39.603 1.00 77.12 606 SER A CA 1
ATOM 4726 C C . SER A 1 606 ? -3.220 7.477 40.332 1.00 77.12 606 SER A C 1
ATOM 4728 O O . SER A 1 606 ? -2.912 7.680 41.506 1.00 77.12 606 SER A O 1
ATOM 4730 N N . GLY A 1 607 ? -2.772 6.397 39.669 1.00 72.12 607 GLY A N 1
ATOM 4731 C CA . GLY A 1 607 ? -1.924 5.337 40.245 1.00 72.12 607 GLY A CA 1
ATOM 47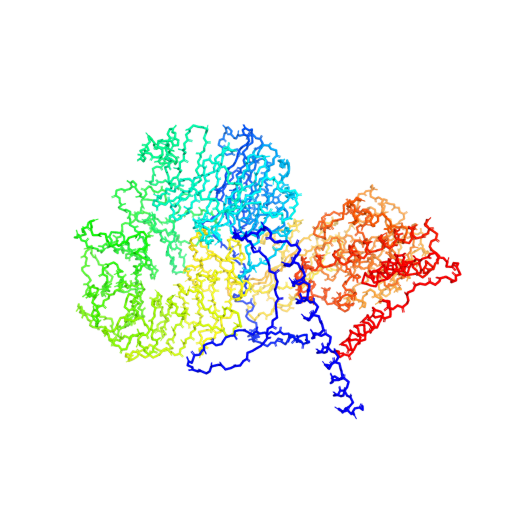32 C C . GLY A 1 607 ? -0.422 5.490 39.980 1.00 72.12 607 GLY A C 1
ATOM 4733 O O . GLY A 1 607 ? -0.001 6.416 39.298 1.00 72.12 607 GLY A O 1
ATOM 4734 N N . LEU A 1 608 ? 0.389 4.541 40.476 1.00 67.94 608 LEU A N 1
ATOM 4735 C CA . LEU A 1 608 ? 1.858 4.557 40.327 1.00 67.94 608 LEU A CA 1
ATOM 4736 C C . LEU A 1 608 ? 2.326 4.566 38.860 1.00 67.94 608 LEU A C 1
ATOM 4738 O O . LEU A 1 608 ? 3.179 5.376 38.521 1.00 67.94 608 LEU A O 1
ATOM 4742 N N . ASP A 1 609 ? 1.729 3.743 37.990 1.00 74.06 609 ASP A N 1
ATOM 4743 C CA . ASP A 1 609 ? 1.893 3.886 36.530 1.00 74.06 609 ASP A CA 1
ATOM 4744 C C . ASP A 1 609 ? 0.874 4.864 35.929 1.00 74.06 609 ASP A C 1
ATOM 4746 O O . ASP A 1 609 ? 1.078 5.386 34.836 1.00 74.06 609 ASP A O 1
ATOM 4750 N N . GLY A 1 610 ? -0.243 5.098 36.626 1.00 79.44 610 GLY A N 1
ATOM 4751 C CA . GLY A 1 610 ? -1.295 6.033 36.237 1.00 79.44 610 GLY A CA 1
ATOM 4752 C C . GLY A 1 610 ? -1.857 5.763 34.841 1.00 79.44 610 GLY A C 1
ATOM 4753 O O . GLY A 1 610 ? -1.667 6.583 33.944 1.00 79.44 610 GLY A O 1
ATOM 4754 N N . LEU A 1 611 ? -2.520 4.621 34.636 1.00 86.75 611 LEU A N 1
ATOM 4755 C CA . LEU A 1 611 ? -3.074 4.267 33.325 1.00 86.75 611 LEU A CA 1
ATOM 4756 C C . LEU A 1 611 ? -4.135 5.288 32.878 1.00 86.75 611 LEU A C 1
ATOM 4758 O O . LEU A 1 611 ? -4.797 5.935 33.690 1.00 86.75 611 LEU A O 1
ATOM 4762 N N . ASN A 1 612 ? -4.259 5.451 31.565 1.00 85.00 612 ASN A N 1
ATOM 4763 C CA . ASN A 1 612 ? -5.258 6.293 30.916 1.00 85.00 612 ASN A CA 1
ATOM 4764 C C . ASN A 1 612 ? -5.710 5.581 29.645 1.00 85.00 612 ASN A C 1
ATOM 4766 O O . ASN A 1 612 ? -4.944 5.538 28.689 1.00 85.00 612 ASN A O 1
ATOM 4770 N N . GLU A 1 613 ? -6.904 4.998 29.638 1.00 84.25 613 GLU A N 1
ATOM 4771 C CA . GLU A 1 613 ? -7.421 4.247 28.489 1.00 84.25 613 GLU A CA 1
ATOM 4772 C C . GLU A 1 613 ? -6.515 3.065 28.039 1.00 84.25 613 GLU A C 1
ATOM 4774 O O . GLU A 1 613 ? -6.020 3.032 26.898 1.00 84.25 613 GLU A O 1
ATOM 4779 N N . PRO A 1 614 ? -6.239 2.076 28.919 1.00 87.00 614 PRO A N 1
ATOM 4780 C CA . PRO A 1 614 ? -5.565 0.842 28.514 1.00 87.00 614 PRO A CA 1
ATOM 4781 C C . PRO A 1 614 ? -6.441 0.075 27.515 1.00 87.00 614 PRO A C 1
ATOM 4783 O O . PRO A 1 614 ? -7.572 -0.292 27.824 1.00 87.00 614 PRO A O 1
ATOM 4786 N N . TRP A 1 615 ? -5.924 -0.155 26.306 1.00 81.81 615 TRP A N 1
ATOM 4787 C CA . TRP A 1 615 ? -6.685 -0.750 25.202 1.00 81.81 615 TRP A CA 1
ATOM 4788 C C . TRP A 1 615 ? -6.314 -2.209 24.945 1.00 81.81 615 TRP A C 1
ATOM 4790 O O . TRP A 1 615 ? -7.200 -3.040 24.749 1.00 81.81 615 TRP A O 1
ATOM 4800 N N . SER A 1 616 ? -5.017 -2.534 24.964 1.00 81.25 616 SER A N 1
ATOM 4801 C CA . SER A 1 616 ? -4.520 -3.878 24.657 1.00 81.25 616 SER A CA 1
ATOM 4802 C C . SER A 1 616 ? -3.768 -4.481 25.836 1.00 81.25 616 SER A C 1
ATOM 4804 O O . SER A 1 616 ? -2.946 -3.808 26.449 1.00 81.25 616 SER A O 1
ATOM 4806 N N . VAL A 1 617 ? -3.987 -5.768 26.104 1.00 88.06 617 VAL A N 1
ATOM 4807 C CA . VAL A 1 617 ? -3.133 -6.584 26.978 1.00 88.06 617 VAL A CA 1
ATOM 4808 C C . VAL A 1 617 ? -2.678 -7.831 26.231 1.00 88.06 617 VAL A C 1
ATOM 4810 O O . VAL A 1 617 ? -3.435 -8.377 25.429 1.00 88.06 617 VAL A O 1
ATOM 4813 N N . PHE A 1 618 ? -1.438 -8.257 26.468 1.00 87.31 618 PHE A N 1
ATOM 4814 C CA . PHE A 1 618 ? -0.859 -9.483 25.916 1.00 87.31 618 PHE A CA 1
ATOM 4815 C C . PHE A 1 618 ? 0.034 -10.167 26.959 1.00 87.31 618 PHE A C 1
ATOM 4817 O O . PHE A 1 618 ? 0.623 -9.498 27.808 1.00 87.31 618 PHE A O 1
ATOM 4824 N N . THR A 1 619 ? 0.157 -11.494 26.903 1.00 87.50 619 THR A N 1
ATOM 4825 C CA . THR A 1 619 ? 1.132 -12.242 27.704 1.00 87.50 619 THR A CA 1
ATOM 4826 C C . THR A 1 619 ? 1.764 -13.362 26.885 1.00 87.50 619 THR A C 1
ATOM 4828 O O . THR A 1 619 ? 1.069 -14.082 26.179 1.00 87.50 619 THR A O 1
ATOM 4831 N N . ASP A 1 620 ? 3.082 -13.521 27.020 1.00 82.50 620 ASP A N 1
ATOM 4832 C CA . ASP A 1 620 ? 3.849 -14.666 26.504 1.00 82.50 620 ASP A CA 1
ATOM 4833 C C . ASP A 1 620 ? 3.985 -15.792 27.562 1.00 82.50 620 ASP A C 1
ATOM 4835 O O . ASP A 1 620 ? 4.800 -16.706 27.436 1.00 82.50 620 ASP A O 1
ATOM 4839 N N . GLY A 1 621 ? 3.236 -15.683 28.667 1.00 82.81 621 GLY A N 1
ATOM 4840 C CA . GLY A 1 621 ? 3.279 -16.564 29.834 1.00 82.81 621 GLY A CA 1
ATOM 4841 C C . GLY A 1 621 ? 4.353 -16.235 30.874 1.00 82.81 621 GLY A C 1
ATOM 4842 O O . GLY A 1 621 ? 4.240 -16.640 32.035 1.00 82.81 621 GLY A O 1
ATOM 4843 N N . LYS A 1 622 ? 5.369 -15.446 30.518 1.00 87.62 622 LYS A N 1
ATOM 4844 C CA . LYS A 1 622 ? 6.397 -14.957 31.454 1.00 87.62 622 LYS A CA 1
ATOM 4845 C C . LYS A 1 622 ? 6.168 -13.493 31.812 1.00 87.62 622 LYS A C 1
ATOM 4847 O O . LYS A 1 622 ? 6.289 -13.120 32.981 1.00 87.62 622 LYS A O 1
ATOM 4852 N N . ARG A 1 623 ? 5.796 -12.705 30.810 1.00 92.56 623 ARG A N 1
ATOM 4853 C CA . ARG A 1 623 ? 5.689 -11.252 30.823 1.00 92.56 623 ARG A CA 1
ATOM 4854 C C . ARG A 1 623 ? 4.249 -10.805 30.629 1.00 92.56 623 ARG A C 1
ATOM 4856 O O . ARG A 1 623 ? 3.428 -11.532 30.062 1.00 92.56 623 ARG A O 1
ATOM 4863 N N . LEU A 1 624 ? 3.960 -9.591 31.074 1.00 93.38 624 LEU A N 1
ATOM 4864 C CA . LEU A 1 624 ? 2.707 -8.898 30.793 1.00 93.38 624 LEU A CA 1
ATOM 4865 C C . LEU A 1 624 ? 3.011 -7.632 29.992 1.00 93.38 624 LEU A C 1
ATOM 4867 O O . LEU A 1 624 ? 3.872 -6.852 30.387 1.00 93.38 624 LEU A O 1
ATOM 4871 N N . TYR A 1 625 ? 2.284 -7.431 28.898 1.00 94.12 625 TYR A N 1
ATOM 4872 C CA . TYR A 1 625 ? 2.368 -6.252 28.043 1.00 94.12 625 TYR A CA 1
ATOM 4873 C C . TYR A 1 625 ? 1.032 -5.514 28.072 1.00 94.12 625 TYR A C 1
ATOM 4875 O O . TYR A 1 625 ? -0.018 -6.140 27.917 1.00 94.12 625 TYR A O 1
ATOM 4883 N N . VAL A 1 626 ? 1.063 -4.194 28.229 1.00 92.62 626 VAL A N 1
ATOM 4884 C CA . VAL A 1 626 ? -0.126 -3.333 28.246 1.00 92.62 626 VAL A CA 1
ATOM 4885 C C . VAL A 1 626 ? 0.079 -2.181 27.267 1.00 92.62 626 VAL A C 1
ATOM 4887 O O . VAL A 1 626 ? 1.034 -1.425 27.392 1.00 92.62 626 VAL A O 1
ATOM 4890 N N . GLY A 1 627 ? -0.817 -2.040 26.294 1.00 89.69 627 GLY A N 1
ATOM 4891 C CA . GLY A 1 627 ? -0.859 -0.934 25.340 1.00 89.69 627 GLY A CA 1
ATOM 4892 C C . GLY A 1 627 ? -1.906 0.095 25.745 1.00 89.69 627 GLY A C 1
ATOM 4893 O O . GLY A 1 627 ? -3.082 -0.238 25.908 1.00 89.69 627 GLY A O 1
ATOM 4894 N N . GLN A 1 628 ? -1.478 1.343 25.891 1.00 87.06 628 GLN A N 1
ATOM 4895 C CA . GLN A 1 628 ? -2.303 2.478 26.286 1.00 87.06 628 GLN A CA 1
ATOM 4896 C C . GLN A 1 628 ? -2.494 3.444 25.112 1.00 87.06 628 GLN A C 1
ATOM 4898 O O . GLN A 1 628 ? -1.500 3.886 24.529 1.00 87.06 628 GLN A O 1
ATOM 4903 N N . ARG A 1 629 ? -3.748 3.820 24.813 1.00 77.56 629 ARG A N 1
ATOM 4904 C CA . ARG A 1 629 ? -4.060 4.811 23.759 1.00 77.56 629 ARG A CA 1
ATOM 4905 C C . ARG A 1 629 ? -4.416 6.202 24.286 1.00 77.56 629 ARG A C 1
ATOM 4907 O O . ARG A 1 629 ? -4.370 7.172 23.534 1.00 77.56 629 ARG A O 1
ATOM 4914 N N . GLY A 1 630 ? -4.764 6.315 25.564 1.00 72.81 630 GLY A N 1
ATOM 4915 C CA . GLY A 1 630 ? -4.951 7.615 26.193 1.00 72.81 630 GLY A CA 1
ATOM 4916 C C . GLY A 1 630 ? -3.601 8.304 26.316 1.00 72.81 630 GLY A C 1
ATOM 4917 O O . GLY A 1 630 ? -2.619 7.688 26.731 1.00 72.81 630 GLY A O 1
ATOM 4918 N N . LEU A 1 631 ? -3.527 9.587 25.955 1.00 68.25 631 LEU A N 1
ATOM 4919 C CA . LEU A 1 631 ? -2.258 10.315 25.982 1.00 68.25 631 LEU A CA 1
ATOM 4920 C C . LEU A 1 631 ? -1.645 10.298 27.402 1.00 68.25 631 LEU A C 1
ATOM 4922 O O . LEU A 1 631 ? -2.411 10.365 28.371 1.00 68.25 631 LEU A O 1
ATOM 4926 N N . PRO A 1 632 ? -0.304 10.249 27.548 1.00 71.50 632 PRO A N 1
ATOM 4927 C CA . PRO A 1 632 ? 0.643 9.885 26.493 1.00 71.50 632 PRO A CA 1
ATOM 4928 C C . PRO A 1 632 ? 0.463 8.412 26.096 1.00 71.50 632 PRO A C 1
ATOM 4930 O O . PRO A 1 632 ? 0.292 7.547 26.950 1.00 71.50 632 PRO A O 1
ATOM 4933 N N . ASN A 1 633 ? 0.504 8.131 24.797 1.00 83.12 633 ASN A N 1
ATOM 4934 C CA . ASN A 1 633 ? 0.474 6.759 24.299 1.00 83.12 633 ASN A CA 1
ATOM 4935 C C . ASN A 1 633 ? 1.705 5.993 24.792 1.00 83.12 633 ASN A C 1
ATOM 4937 O O . ASN A 1 633 ? 2.813 6.529 24.729 1.00 83.12 633 ASN A O 1
ATOM 4941 N N . ARG A 1 634 ? 1.534 4.743 25.228 1.00 87.94 634 ARG A N 1
ATOM 4942 C CA . ARG A 1 634 ? 2.660 3.942 25.730 1.00 87.94 634 ARG A CA 1
ATOM 4943 C C . ARG A 1 634 ? 2.420 2.439 25.701 1.00 87.94 634 ARG A C 1
ATOM 4945 O O . ARG A 1 634 ? 1.276 1.990 25.713 1.00 87.94 634 ARG A O 1
ATOM 4952 N N . ILE A 1 635 ? 3.510 1.677 25.706 1.00 91.25 635 ILE A N 1
ATOM 4953 C CA . ILE A 1 635 ? 3.533 0.247 26.031 1.00 91.25 635 ILE A CA 1
ATOM 4954 C C . ILE A 1 635 ? 4.193 0.092 27.396 1.00 91.25 635 ILE A C 1
ATOM 4956 O O . ILE A 1 635 ? 5.275 0.621 27.617 1.00 91.25 635 ILE A O 1
ATOM 4960 N N . LEU A 1 636 ? 3.571 -0.653 28.293 1.00 92.56 636 LEU A N 1
ATOM 4961 C CA . LEU A 1 636 ? 4.119 -1.004 29.597 1.00 92.56 636 LEU A CA 1
ATOM 4962 C C . LEU A 1 636 ? 4.402 -2.505 29.611 1.00 92.56 636 LEU A C 1
ATOM 4964 O O . LEU A 1 636 ? 3.547 -3.296 29.205 1.00 92.56 636 LEU A O 1
ATOM 4968 N N . ILE A 1 637 ? 5.600 -2.896 30.040 1.00 94.94 637 ILE A N 1
ATOM 4969 C CA . ILE A 1 637 ? 6.063 -4.283 30.051 1.00 94.94 637 ILE A CA 1
ATOM 4970 C C . ILE A 1 637 ? 6.511 -4.643 31.462 1.00 94.94 637 ILE A C 1
ATOM 4972 O O . ILE A 1 637 ? 7.384 -4.006 32.047 1.00 94.94 637 ILE A O 1
ATOM 4976 N N . TRP A 1 638 ? 5.939 -5.718 31.984 1.00 94.38 638 TRP A N 1
ATOM 4977 C CA . TRP A 1 638 ? 6.405 -6.389 33.185 1.00 94.38 638 TRP A CA 1
ATOM 4978 C C . TRP A 1 638 ? 7.159 -7.647 32.766 1.00 94.38 638 TRP A C 1
ATOM 4980 O O . TRP A 1 638 ? 6.568 -8.579 32.218 1.00 94.38 638 TRP A O 1
ATOM 4990 N N . ASN A 1 639 ? 8.465 -7.680 33.028 1.00 92.31 639 ASN A N 1
ATOM 4991 C CA . ASN A 1 639 ? 9.358 -8.808 32.755 1.00 92.31 639 ASN A CA 1
ATOM 4992 C C . ASN A 1 639 ? 8.977 -10.052 33.559 1.00 92.31 639 ASN A C 1
ATOM 4994 O O . ASN A 1 639 ? 9.233 -11.183 33.145 1.00 92.31 639 ASN A O 1
ATOM 4998 N N . THR A 1 640 ? 8.355 -9.833 34.711 1.00 91.00 640 THR A N 1
ATOM 4999 C CA . THR A 1 640 ? 7.670 -10.861 35.486 1.00 91.00 640 THR A CA 1
ATOM 5000 C C . THR A 1 640 ? 6.321 -10.323 35.884 1.00 91.00 640 THR A C 1
ATOM 5002 O O . THR A 1 640 ? 6.214 -9.139 36.187 1.00 91.00 640 THR A O 1
ATOM 5005 N N . PHE A 1 641 ? 5.296 -11.170 35.914 1.00 90.38 641 PHE A N 1
ATOM 5006 C CA . PHE A 1 641 ? 3.982 -10.665 36.282 1.00 90.38 641 PHE A CA 1
ATOM 5007 C C . PHE A 1 641 ? 3.994 -9.924 37.629 1.00 90.38 641 PHE A C 1
ATOM 5009 O O . PHE A 1 641 ? 4.646 -10.369 38.580 1.00 90.38 641 PHE A O 1
ATOM 5016 N N . PRO A 1 642 ? 3.197 -8.856 37.715 1.00 90.62 642 PRO A N 1
ATOM 5017 C CA . PRO A 1 642 ? 2.936 -8.106 38.930 1.00 90.62 642 PRO A CA 1
ATOM 5018 C C . PRO A 1 642 ? 2.583 -8.997 40.129 1.00 90.62 642 PRO A C 1
ATOM 5020 O O . PRO A 1 642 ? 1.885 -9.999 39.992 1.00 90.62 642 PRO A O 1
ATOM 5023 N N . THR A 1 643 ? 3.054 -8.610 41.316 1.00 90.38 643 THR A N 1
ATOM 5024 C CA . THR A 1 643 ? 2.866 -9.330 42.591 1.00 90.38 643 THR A CA 1
ATOM 5025 C C . THR A 1 643 ? 2.178 -8.492 43.672 1.00 90.38 643 THR A C 1
ATOM 5027 O O . THR A 1 643 ? 1.759 -9.034 44.694 1.00 90.38 643 THR A O 1
ATOM 5030 N N . LYS A 1 644 ? 2.047 -7.175 43.464 1.00 88.81 644 LYS A N 1
ATOM 5031 C CA . LYS A 1 644 ? 1.376 -6.228 44.370 1.00 88.81 644 LYS A CA 1
ATOM 5032 C C . LYS A 1 644 ? 0.609 -5.160 43.583 1.00 88.81 644 LYS A C 1
ATOM 5034 O O . LYS A 1 644 ? 0.971 -4.861 42.446 1.00 88.81 644 LYS A O 1
ATOM 5039 N N . ASN A 1 645 ? -0.431 -4.589 44.193 1.00 87.25 645 ASN A N 1
ATOM 5040 C CA . ASN A 1 645 ? -1.204 -3.491 43.602 1.00 87.25 645 ASN A CA 1
ATOM 5041 C C . ASN A 1 645 ? -0.306 -2.316 43.228 1.00 87.25 645 ASN A C 1
ATOM 5043 O O . ASN A 1 645 ? 0.602 -1.963 43.985 1.00 87.25 645 ASN A O 1
ATOM 5047 N N . GLY A 1 646 ? -0.574 -1.728 42.063 1.00 82.94 646 GLY A N 1
ATOM 5048 C CA . GLY A 1 646 ? 0.184 -0.604 41.533 1.00 82.94 646 GLY A CA 1
ATOM 5049 C C . GLY A 1 646 ? 1.667 -0.915 41.323 1.00 82.94 646 GLY A C 1
ATOM 5050 O O . GLY A 1 646 ? 2.472 0.008 41.364 1.00 82.94 646 GLY A O 1
ATOM 5051 N N . GLN A 1 647 ? 2.063 -2.188 41.170 1.00 87.62 647 GLN A N 1
ATOM 5052 C CA . GLN A 1 647 ? 3.453 -2.513 40.854 1.00 87.62 647 GLN A CA 1
ATOM 5053 C C . GLN A 1 647 ? 3.830 -1.846 39.525 1.00 87.62 647 GLN A C 1
ATOM 5055 O O . GLN A 1 647 ? 3.213 -2.200 38.519 1.00 87.62 647 GLN A O 1
ATOM 5060 N N . PRO A 1 648 ? 4.838 -0.953 39.519 1.00 87.94 648 PRO A N 1
ATOM 5061 C CA . PRO A 1 648 ? 5.224 -0.242 38.314 1.00 87.94 648 PRO A CA 1
ATOM 5062 C C . PRO A 1 648 ? 5.701 -1.212 37.239 1.00 87.94 648 PRO A C 1
ATOM 5064 O O . PRO A 1 648 ? 6.203 -2.297 37.566 1.00 87.94 648 PRO A O 1
ATOM 5067 N N . ALA A 1 649 ? 5.533 -0.828 35.977 1.00 92.00 649 ALA A N 1
ATOM 5068 C CA . ALA A 1 649 ? 6.114 -1.566 34.863 1.00 92.00 649 ALA A CA 1
ATOM 5069 C C . ALA A 1 649 ? 7.639 -1.646 35.005 1.00 92.00 649 ALA A C 1
ATOM 5071 O O . ALA A 1 649 ? 8.280 -0.713 35.486 1.00 92.00 649 ALA A O 1
ATOM 5072 N N . ASP A 1 650 ? 8.221 -2.773 34.589 1.00 93.94 650 ASP A N 1
ATOM 5073 C CA . ASP A 1 650 ? 9.679 -2.901 34.541 1.00 93.94 650 ASP A CA 1
ATOM 5074 C C . ASP A 1 650 ? 10.255 -2.064 33.394 1.00 93.94 650 ASP A C 1
ATOM 5076 O O . ASP A 1 650 ? 11.395 -1.610 33.475 1.00 93.94 650 ASP A O 1
ATOM 5080 N N . ILE A 1 651 ? 9.471 -1.905 32.320 1.00 93.50 651 ILE A N 1
ATOM 5081 C CA . ILE A 1 651 ? 9.813 -1.127 31.133 1.00 93.50 651 ILE A CA 1
ATOM 5082 C C . ILE A 1 651 ? 8.591 -0.332 30.663 1.00 93.50 651 ILE A C 1
ATOM 5084 O O . ILE A 1 651 ? 7.523 -0.899 30.421 1.00 93.50 651 ILE A O 1
ATOM 5088 N N . GLU A 1 652 ? 8.767 0.964 30.442 1.00 91.19 652 GLU A N 1
ATOM 5089 C CA . GLU A 1 652 ? 7.808 1.849 29.785 1.00 91.19 652 GLU A CA 1
ATOM 5090 C C . GLU A 1 652 ? 8.346 2.328 28.430 1.00 91.19 652 GLU A C 1
ATOM 5092 O O . GLU A 1 652 ? 9.433 2.891 28.322 1.00 91.19 652 GLU A O 1
ATOM 5097 N N . ILE A 1 653 ? 7.554 2.148 27.374 1.00 88.31 653 ILE A N 1
ATOM 5098 C CA . ILE A 1 653 ? 7.801 2.673 26.029 1.00 88.31 653 ILE A CA 1
ATOM 5099 C C . ILE A 1 653 ? 6.720 3.703 25.729 1.00 88.31 653 ILE A C 1
ATOM 5101 O O . ILE A 1 653 ? 5.698 3.398 25.119 1.00 88.31 653 ILE A O 1
ATOM 5105 N N . SER A 1 654 ? 6.949 4.932 26.173 1.00 78.75 654 SER A N 1
ATOM 5106 C CA . SER A 1 654 ? 6.117 6.102 25.866 1.00 78.75 654 SER A CA 1
ATOM 5107 C C . SER A 1 654 ? 6.618 6.883 24.647 1.00 78.75 654 SER A C 1
ATOM 5109 O O . SER A 1 654 ? 5.876 7.654 24.038 1.00 78.75 654 SER A O 1
ATOM 5111 N N . GLY A 1 655 ? 7.881 6.674 24.267 1.00 68.06 655 GLY A N 1
ATOM 5112 C CA . GLY A 1 655 ? 8.506 7.360 23.145 1.00 68.06 655 GLY A CA 1
ATOM 5113 C C . GLY A 1 655 ? 10.029 7.397 23.214 1.00 68.06 655 GLY A C 1
ATOM 5114 O O . GLY A 1 655 ? 10.611 7.412 24.288 1.00 68.06 655 GLY A O 1
ATOM 5115 N N . TRP A 1 656 ? 10.692 7.427 22.065 1.00 63.62 656 TRP A N 1
ATOM 5116 C CA . TRP A 1 656 ? 12.147 7.495 21.919 1.00 63.62 656 TRP A CA 1
ATOM 5117 C C . TRP A 1 656 ? 12.605 8.946 21.713 1.00 63.62 656 TRP A C 1
ATOM 5119 O O . TRP A 1 656 ? 11.912 9.758 21.104 1.00 63.62 656 TRP A O 1
ATOM 5129 N N . LYS A 1 657 ? 13.802 9.298 22.201 1.00 43.88 657 LYS A N 1
ATOM 5130 C CA . LYS A 1 657 ? 14.388 10.635 22.000 1.00 43.88 657 LYS A CA 1
ATOM 5131 C C . LYS A 1 657 ? 14.774 10.854 20.526 1.00 43.88 657 LYS A C 1
ATOM 5133 O O . LYS A 1 657 ? 15.935 10.718 20.165 1.00 43.88 657 LYS A O 1
ATOM 5138 N N . SER A 1 658 ? 13.809 11.222 19.689 1.00 40.84 658 SER A N 1
ATOM 5139 C CA . SER A 1 658 ? 14.028 11.918 18.414 1.00 40.84 658 SER A CA 1
ATOM 5140 C C . SER A 1 658 ? 13.306 13.265 18.487 1.00 40.84 658 SER A C 1
ATOM 5142 O O . SER A 1 658 ? 12.105 13.292 18.763 1.00 40.84 658 SER A O 1
ATOM 5144 N N . GLU A 1 659 ? 14.021 14.370 18.268 1.00 35.38 659 GLU A N 1
ATOM 5145 C CA . GLU A 1 659 ? 13.653 15.745 18.667 1.00 35.38 659 GLU A CA 1
ATOM 5146 C C . GLU A 1 659 ? 12.400 16.360 18.005 1.00 35.38 659 GLU A C 1
ATOM 5148 O O . GLU A 1 659 ? 12.096 17.523 18.264 1.00 35.38 659 GLU A O 1
ATOM 5153 N N . LYS A 1 660 ? 11.625 15.618 17.200 1.00 40.78 660 LYS A N 1
ATOM 5154 C CA . LYS A 1 660 ? 10.401 16.146 16.568 1.00 40.78 660 LYS A CA 1
ATOM 5155 C C . LYS A 1 660 ? 9.102 15.393 16.877 1.00 40.78 660 LYS A C 1
ATOM 5157 O O . LYS A 1 660 ? 8.116 16.064 17.152 1.00 40.78 660 LYS A O 1
ATOM 5162 N N . TRP A 1 661 ? 9.067 14.055 16.889 1.00 45.50 661 TRP A N 1
ATOM 5163 C CA . TRP A 1 661 ? 7.799 13.294 17.008 1.00 45.50 661 TRP A CA 1
ATOM 5164 C C . TRP A 1 661 ? 7.941 11.895 17.645 1.00 45.50 661 TRP A C 1
ATOM 5166 O O . TRP A 1 661 ? 7.171 10.987 17.342 1.00 45.50 661 TRP A O 1
ATOM 5176 N N . GLY A 1 662 ? 8.942 11.684 18.506 1.00 43.12 662 GLY A N 1
ATOM 5177 C CA . GLY A 1 662 ? 9.357 10.352 18.971 1.00 43.12 662 GLY A CA 1
ATOM 5178 C C . GLY A 1 662 ? 8.449 9.680 20.008 1.00 43.12 662 GLY A C 1
ATOM 5179 O O . GLY A 1 662 ? 8.911 9.381 21.097 1.00 43.12 662 GLY A O 1
ATOM 5180 N N . GLY A 1 663 ? 7.173 9.432 19.701 1.00 57.16 663 GLY A N 1
ATOM 5181 C CA . GLY A 1 663 ? 6.231 8.690 20.551 1.00 57.16 663 GLY A CA 1
ATOM 5182 C C . GLY A 1 663 ? 5.601 7.496 19.834 1.00 57.16 663 GLY A C 1
ATOM 5183 O O . GLY A 1 663 ? 5.525 7.462 18.602 1.00 57.16 663 GLY A O 1
ATOM 5184 N N . ILE A 1 664 ? 5.091 6.516 20.585 1.00 69.81 664 ILE A N 1
ATOM 5185 C CA . ILE A 1 664 ? 4.270 5.461 19.983 1.00 69.81 664 ILE A CA 1
ATOM 5186 C C . ILE A 1 664 ? 2.888 6.023 19.619 1.00 69.81 664 ILE A C 1
ATOM 5188 O O . ILE A 1 664 ? 2.156 6.507 20.468 1.00 69.81 664 ILE A O 1
ATOM 5192 N N . SER A 1 665 ? 2.522 6.038 18.338 1.00 68.88 665 SER A N 1
ATOM 5193 C CA . SER A 1 665 ? 1.296 6.704 17.868 1.00 68.88 665 SER A CA 1
ATOM 5194 C C . SER A 1 665 ? 0.108 5.735 17.880 1.00 68.88 665 SER A C 1
ATOM 5196 O O . SER A 1 665 ? -0.188 5.102 16.867 1.00 68.88 665 SER A O 1
ATOM 5198 N N . GLY A 1 666 ? -0.554 5.609 19.034 1.00 71.94 666 GLY A N 1
ATOM 5199 C CA . GLY A 1 666 ? -1.727 4.749 19.217 1.00 71.94 666 GLY A CA 1
ATOM 5200 C C . GLY A 1 666 ? -1.391 3.252 19.143 1.00 71.94 666 GLY A C 1
ATOM 5201 O O . GLY A 1 666 ? -1.728 2.612 18.146 1.00 71.94 666 GLY A O 1
ATOM 5202 N N . PRO A 1 667 ? -0.712 2.678 20.155 1.00 81.06 667 PRO A N 1
ATOM 5203 C CA . PRO A 1 667 ? -0.479 1.237 20.216 1.00 81.06 667 PRO A CA 1
ATOM 5204 C C . PRO A 1 667 ? -1.821 0.506 20.294 1.00 81.06 667 PRO A C 1
ATOM 5206 O O . PRO A 1 667 ? -2.548 0.645 21.278 1.00 81.06 667 PRO A O 1
ATOM 5209 N N . TRP A 1 668 ? -2.163 -0.246 19.247 1.00 77.12 668 TRP A N 1
ATOM 5210 C CA . TRP A 1 668 ? -3.497 -0.836 19.114 1.00 77.12 668 TRP A CA 1
ATOM 5211 C C . TRP A 1 668 ? -3.521 -2.336 19.396 1.00 77.12 668 TRP A C 1
ATOM 5213 O O . TRP A 1 668 ? -4.341 -2.797 20.187 1.00 77.12 668 TRP A O 1
ATOM 5223 N N . SER A 1 669 ? -2.606 -3.092 18.793 1.00 79.00 669 SER A N 1
ATOM 5224 C CA . SER A 1 669 ? -2.412 -4.520 19.044 1.00 79.00 669 SER A CA 1
ATOM 5225 C C . SER A 1 669 ? -0.951 -4.785 19.382 1.00 79.00 669 SER A C 1
ATOM 5227 O O . SER A 1 669 ? -0.043 -4.185 18.802 1.00 79.00 669 SER A O 1
ATOM 5229 N N . ILE A 1 670 ? -0.744 -5.664 20.359 1.00 87.25 670 ILE A N 1
ATOM 5230 C CA . ILE A 1 670 ? 0.564 -6.127 20.817 1.00 87.25 670 ILE A CA 1
ATOM 5231 C C . ILE A 1 670 ? 0.588 -7.643 20.662 1.00 87.25 670 ILE A C 1
ATOM 5233 O O . ILE A 1 670 ? -0.328 -8.318 21.134 1.00 87.25 670 ILE A O 1
ATOM 5237 N N . PHE A 1 671 ? 1.649 -8.154 20.049 1.00 84.19 671 PHE A N 1
ATOM 5238 C CA . PHE A 1 671 ? 1.924 -9.578 19.921 1.00 84.19 671 PHE A CA 1
ATOM 5239 C C . PHE A 1 671 ? 3.389 -9.850 20.271 1.00 84.19 671 PHE A C 1
ATOM 5241 O O . PHE A 1 671 ? 4.272 -9.065 19.932 1.00 84.19 671 PHE A O 1
ATOM 5248 N N . SER A 1 672 ? 3.658 -10.958 20.952 1.00 88.75 672 SER A N 1
ATOM 5249 C CA . SER A 1 672 ? 5.014 -11.438 21.221 1.00 88.75 672 SER A CA 1
ATOM 5250 C C . SER A 1 672 ? 5.040 -12.955 21.090 1.00 88.75 672 SER A C 1
ATOM 5252 O O . SER A 1 672 ? 4.151 -13.638 21.595 1.00 88.75 672 SER A O 1
ATOM 5254 N N . ASP A 1 673 ? 6.064 -13.486 20.427 1.00 78.88 673 ASP A N 1
ATOM 5255 C CA . ASP A 1 673 ? 6.320 -14.931 20.347 1.00 78.88 673 ASP A CA 1
ATOM 5256 C C . ASP A 1 673 ? 7.230 -15.427 21.494 1.00 78.88 673 ASP A C 1
ATOM 5258 O O . ASP A 1 673 ? 7.721 -16.555 21.485 1.00 78.88 673 ASP A O 1
ATOM 5262 N N . GLY A 1 674 ? 7.474 -14.567 22.491 1.00 81.75 674 GLY A N 1
ATOM 5263 C CA . GLY A 1 674 ? 8.369 -14.800 23.626 1.00 81.75 674 GLY A CA 1
ATOM 5264 C C . GLY A 1 674 ? 9.811 -14.333 23.397 1.00 81.75 674 GLY A C 1
ATOM 5265 O O . GLY A 1 674 ? 10.538 -14.125 24.381 1.00 81.75 674 GLY A O 1
ATOM 5266 N N . THR A 1 675 ? 10.198 -14.116 22.137 1.00 85.31 675 THR A N 1
ATOM 5267 C CA . THR A 1 675 ? 11.514 -13.606 21.721 1.00 85.31 675 THR A CA 1
ATOM 5268 C C . THR A 1 675 ? 11.396 -12.189 21.170 1.00 85.31 675 THR A C 1
ATOM 5270 O O . THR A 1 675 ? 12.094 -11.294 21.646 1.00 85.31 675 THR A O 1
ATOM 5273 N N . HIS A 1 676 ? 10.477 -11.978 20.232 1.00 88.94 676 HIS A N 1
ATOM 5274 C CA . HIS A 1 676 ? 10.254 -10.742 19.492 1.00 88.94 676 HIS A CA 1
ATOM 5275 C C . HIS A 1 676 ? 8.985 -10.034 19.987 1.00 88.94 676 HIS A C 1
ATOM 5277 O O . HIS A 1 676 ? 8.042 -10.676 20.452 1.00 88.94 676 HIS A O 1
ATOM 5283 N N . LEU A 1 677 ? 8.940 -8.707 19.865 1.00 92.50 677 LEU A N 1
ATOM 5284 C CA . LEU A 1 677 ? 7.762 -7.895 20.186 1.00 92.50 677 LEU A CA 1
ATOM 5285 C C . LEU A 1 677 ? 7.282 -7.170 18.929 1.00 92.50 677 LEU A C 1
ATOM 5287 O O . LEU A 1 677 ? 8.051 -6.440 18.317 1.00 92.50 677 LEU A O 1
ATOM 5291 N N . PHE A 1 678 ? 6.004 -7.312 18.593 1.00 92.19 678 PHE A N 1
ATOM 5292 C CA . PHE A 1 678 ? 5.357 -6.666 17.455 1.00 92.19 678 PHE A CA 1
ATOM 5293 C C . PHE A 1 678 ? 4.227 -5.771 17.954 1.00 92.19 678 PHE A C 1
ATOM 5295 O O . PHE A 1 678 ? 3.378 -6.209 18.736 1.00 92.19 678 PHE A O 1
ATOM 5302 N N . VAL A 1 679 ? 4.196 -4.518 17.504 1.00 91.12 679 VAL A N 1
ATOM 5303 C CA . VAL A 1 679 ? 3.180 -3.547 17.924 1.00 91.12 679 VAL A CA 1
ATOM 5304 C C . VAL A 1 679 ? 2.654 -2.760 16.735 1.00 91.12 679 VAL A C 1
ATOM 5306 O O . VAL A 1 679 ? 3.420 -2.119 16.016 1.00 91.12 679 VAL A O 1
ATOM 5309 N N . THR A 1 680 ? 1.335 -2.756 16.544 1.00 86.81 680 THR A N 1
ATOM 5310 C CA . THR A 1 680 ? 0.694 -1.868 15.567 1.00 86.81 680 THR A CA 1
ATOM 5311 C C . THR A 1 680 ? 0.574 -0.461 16.144 1.00 86.81 680 THR A C 1
ATOM 5313 O O . THR A 1 680 ? -0.057 -0.243 17.180 1.00 86.81 680 THR A O 1
ATOM 5316 N N . ALA A 1 681 ? 1.181 0.515 15.470 1.00 85.00 681 ALA A N 1
ATOM 5317 C CA . ALA A 1 681 ? 0.992 1.931 15.760 1.00 85.00 681 ALA A CA 1
ATOM 5318 C C . ALA A 1 681 ? -0.029 2.488 14.763 1.00 85.00 681 ALA A C 1
ATOM 5320 O O . ALA A 1 681 ? 0.327 2.906 13.657 1.00 85.00 681 ALA A O 1
ATOM 5321 N N . ILE A 1 682 ? -1.308 2.454 15.146 1.00 76.38 682 ILE A N 1
ATOM 5322 C CA . ILE A 1 682 ? -2.435 2.694 14.236 1.00 76.38 682 ILE A CA 1
ATOM 5323 C C . ILE A 1 682 ? -2.398 4.099 13.628 1.00 76.38 682 ILE A C 1
ATOM 5325 O O . ILE A 1 682 ? -2.477 4.251 12.412 1.00 76.38 682 ILE A O 1
ATOM 5329 N N . SER A 1 683 ? -2.185 5.127 14.450 1.00 73.12 683 SER A N 1
ATOM 5330 C CA . SER A 1 683 ? -2.082 6.522 14.001 1.00 73.12 683 SER A CA 1
ATOM 5331 C C . SER A 1 683 ? -0.739 6.810 13.339 1.00 73.12 683 SER A C 1
ATOM 5333 O O . SER A 1 683 ? -0.574 7.822 12.673 1.00 73.12 683 SER A O 1
ATOM 5335 N N . GLY A 1 684 ? 0.234 5.926 13.551 1.00 73.62 684 GLY A N 1
ATOM 5336 C CA . GLY A 1 684 ? 1.551 5.990 12.943 1.00 73.62 684 GLY A CA 1
ATOM 5337 C C . GLY A 1 684 ? 1.659 5.264 11.607 1.00 73.62 684 GLY A C 1
ATOM 5338 O O . GLY A 1 684 ? 2.742 5.276 11.028 1.00 73.62 684 GLY A O 1
ATOM 5339 N N . HIS A 1 685 ? 0.579 4.607 11.164 1.00 80.19 685 HIS A N 1
ATOM 5340 C CA . HIS A 1 685 ? 0.510 3.835 9.926 1.00 80.19 685 HIS A CA 1
ATOM 5341 C C . HIS A 1 685 ? 1.689 2.857 9.750 1.00 80.19 685 HIS A C 1
ATOM 5343 O O . HIS A 1 685 ? 2.257 2.756 8.665 1.00 80.19 685 HIS A O 1
ATOM 5349 N N . ARG A 1 686 ? 2.083 2.169 10.833 1.00 87.81 686 ARG A N 1
ATOM 5350 C CA . ARG A 1 686 ? 3.275 1.306 10.868 1.00 87.81 686 ARG A CA 1
ATOM 5351 C C . ARG A 1 686 ? 3.157 0.149 11.856 1.00 87.81 686 ARG A C 1
ATOM 5353 O O . ARG A 1 686 ? 2.397 0.226 12.825 1.00 87.81 686 ARG A O 1
ATOM 5360 N N . VAL A 1 687 ? 3.963 -0.887 11.647 1.00 90.75 687 VAL A N 1
ATOM 5361 C CA . VAL A 1 687 ? 4.255 -1.902 12.668 1.00 90.75 687 VAL A CA 1
ATOM 5362 C C . VAL A 1 687 ? 5.658 -1.679 13.200 1.00 90.75 687 VAL A C 1
ATOM 5364 O O . VAL A 1 687 ? 6.600 -1.504 12.433 1.00 90.75 687 VAL A O 1
ATOM 5367 N N . LEU A 1 688 ? 5.776 -1.667 14.521 1.00 91.19 688 LEU A N 1
ATOM 5368 C CA . LEU A 1 688 ? 7.031 -1.564 15.248 1.00 91.19 688 LEU A CA 1
ATOM 5369 C C . LEU A 1 688 ? 7.428 -2.958 15.714 1.00 91.19 688 LEU A C 1
ATOM 5371 O O . LEU A 1 688 ? 6.607 -3.658 16.309 1.00 91.19 688 LEU A O 1
ATOM 5375 N N . ILE A 1 689 ? 8.664 -3.353 15.446 1.00 92.06 689 ILE A N 1
ATOM 5376 C CA . ILE A 1 689 ? 9.180 -4.672 15.792 1.00 92.06 689 ILE A CA 1
ATOM 5377 C C . ILE A 1 689 ? 10.442 -4.490 16.616 1.00 92.06 689 ILE A C 1
ATOM 5379 O O . ILE A 1 689 ? 11.361 -3.782 16.207 1.00 92.06 689 ILE A O 1
ATOM 5383 N N . TRP A 1 690 ? 10.496 -5.161 17.756 1.00 91.88 690 TRP A N 1
ATOM 5384 C CA . TRP A 1 690 ? 11.733 -5.388 18.476 1.00 91.88 690 TRP A CA 1
ATOM 5385 C C . TRP A 1 690 ? 12.160 -6.836 18.268 1.00 91.88 690 TRP A C 1
ATOM 5387 O O . TRP A 1 690 ? 11.396 -7.769 18.531 1.00 91.88 690 TRP A O 1
ATOM 5397 N N . ASN A 1 691 ? 13.396 -7.013 17.815 1.00 87.44 691 ASN A N 1
ATOM 5398 C CA . ASN A 1 691 ? 14.018 -8.309 17.566 1.00 87.44 691 ASN A CA 1
ATOM 5399 C C . ASN A 1 691 ? 14.293 -9.059 18.875 1.00 87.44 691 ASN A C 1
ATOM 5401 O O . ASN A 1 691 ? 14.479 -10.270 18.894 1.00 87.44 691 ASN A O 1
ATOM 5405 N N . THR A 1 692 ? 14.316 -8.327 19.984 1.00 89.62 692 THR A N 1
ATOM 5406 C CA . THR A 1 692 ? 14.310 -8.888 21.329 1.00 89.62 692 THR A CA 1
ATOM 5407 C C . THR A 1 692 ? 13.305 -8.133 22.174 1.00 89.62 692 THR A C 1
ATOM 5409 O O . THR A 1 692 ? 13.077 -6.945 21.952 1.00 89.62 692 THR A O 1
ATOM 5412 N N . ILE A 1 693 ? 12.707 -8.791 23.166 1.00 92.38 693 ILE A N 1
ATOM 5413 C CA . ILE A 1 693 ? 11.869 -8.073 24.127 1.00 92.38 693 ILE A CA 1
ATOM 5414 C C . ILE A 1 693 ? 12.681 -6.914 24.730 1.00 92.38 693 ILE A C 1
ATOM 5416 O O . ILE A 1 693 ? 13.805 -7.157 25.180 1.00 92.38 693 ILE A O 1
ATOM 5420 N N . PRO A 1 694 ? 12.131 -5.684 24.739 1.00 92.94 694 PRO A N 1
ATOM 5421 C CA . PRO A 1 694 ? 12.788 -4.512 25.302 1.00 92.94 694 PRO A CA 1
ATOM 5422 C C . PRO A 1 694 ? 13.397 -4.788 26.679 1.00 92.94 694 PRO A C 1
ATOM 5424 O O . PRO A 1 694 ? 12.864 -5.579 27.455 1.00 92.94 694 PRO A O 1
ATOM 5427 N N . THR A 1 695 ? 14.525 -4.147 26.979 1.00 92.38 695 THR A N 1
ATOM 5428 C CA . THR A 1 695 ? 15.303 -4.369 28.213 1.00 92.38 695 THR A CA 1
ATOM 5429 C C . THR A 1 695 ? 15.424 -3.123 29.084 1.00 92.38 695 THR A C 1
ATOM 5431 O O . THR A 1 695 ? 15.831 -3.222 30.241 1.00 92.38 695 THR A O 1
ATOM 5434 N N . HIS A 1 696 ? 15.063 -1.956 28.550 1.00 89.50 696 HIS A N 1
ATOM 5435 C CA . HIS A 1 696 ? 15.036 -0.686 29.263 1.00 89.50 696 HIS A CA 1
ATOM 5436 C C . HIS A 1 696 ? 13.925 0.215 28.715 1.00 89.50 696 HIS A C 1
ATOM 5438 O O . HIS A 1 696 ? 13.471 0.037 27.579 1.00 89.50 696 HIS A O 1
ATOM 5444 N N . ASP A 1 697 ? 13.526 1.211 29.505 1.00 89.12 697 ASP A N 1
ATOM 5445 C CA . ASP A 1 697 ? 12.540 2.215 29.105 1.00 89.12 697 ASP A CA 1
ATOM 5446 C C . ASP A 1 697 ? 12.891 2.850 27.764 1.00 89.12 697 ASP A C 1
ATOM 5448 O O . ASP A 1 697 ? 14.054 3.167 27.480 1.00 89.12 697 ASP A O 1
ATOM 5452 N N . ASN A 1 698 ? 11.857 3.070 26.955 1.00 86.81 698 ASN A N 1
ATOM 5453 C CA . ASN A 1 698 ? 11.923 3.798 25.697 1.00 86.81 698 ASN A CA 1
ATOM 5454 C C . ASN A 1 698 ? 12.968 3.247 24.708 1.00 86.81 698 ASN A C 1
ATOM 5456 O O . ASN A 1 698 ? 13.478 3.991 23.866 1.00 86.81 698 ASN A O 1
ATOM 5460 N N . GLN A 1 699 ? 13.276 1.945 24.793 1.00 85.88 699 GLN A N 1
ATOM 5461 C CA . GLN A 1 699 ? 14.076 1.255 23.785 1.00 85.88 699 GLN A CA 1
ATOM 5462 C C . GLN A 1 699 ? 13.385 1.395 22.418 1.00 85.88 699 GLN A C 1
ATOM 5464 O O . GLN A 1 699 ? 12.222 0.996 22.288 1.00 85.88 699 GLN A O 1
ATOM 5469 N N . PRO A 1 700 ? 14.054 1.966 21.400 1.00 82.69 700 PRO A N 1
ATOM 5470 C CA . PRO A 1 700 ? 13.468 2.094 20.074 1.00 82.69 700 PRO A CA 1
ATOM 5471 C C . PRO A 1 700 ? 13.257 0.707 19.451 1.00 82.69 700 PRO A C 1
ATOM 5473 O O . PRO A 1 700 ? 13.996 -0.222 19.785 1.00 82.69 700 PRO A O 1
ATOM 5476 N N . PRO A 1 701 ? 12.259 0.552 18.569 1.00 87.00 701 PRO A N 1
ATOM 5477 C CA . PRO A 1 701 ? 12.090 -0.675 17.800 1.00 87.00 701 PRO A CA 1
ATOM 5478 C C . PRO A 1 701 ? 13.271 -0.880 16.851 1.00 87.00 701 PRO A C 1
ATOM 5480 O O . PRO A 1 701 ? 13.833 0.082 16.325 1.00 87.00 701 PRO A O 1
ATOM 5483 N N . ASP A 1 702 ? 13.615 -2.143 16.625 1.00 84.88 702 ASP A N 1
ATOM 5484 C CA . ASP A 1 702 ? 14.690 -2.555 15.724 1.00 84.88 702 ASP A CA 1
ATOM 5485 C C . ASP A 1 702 ? 14.253 -2.462 14.253 1.00 84.88 702 ASP A C 1
ATOM 5487 O O . ASP A 1 702 ? 15.060 -2.141 13.380 1.00 84.88 702 ASP A O 1
ATOM 5491 N N . VAL A 1 703 ? 12.968 -2.714 13.973 1.00 86.19 703 VAL A N 1
ATOM 5492 C CA . VAL A 1 703 ? 12.402 -2.703 12.618 1.00 86.19 703 VAL A CA 1
ATOM 5493 C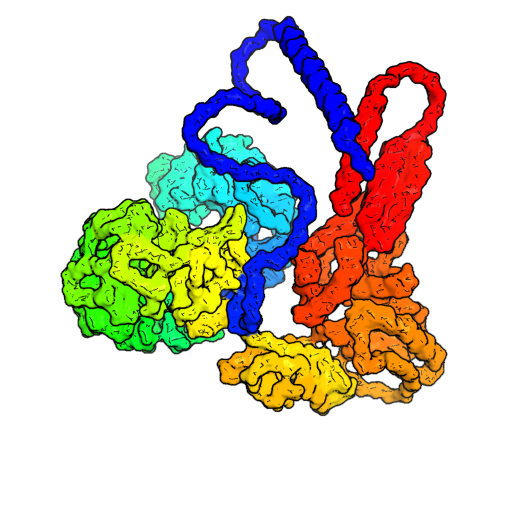 C . VAL A 1 703 ? 11.075 -1.940 12.573 1.00 86.19 703 VAL A C 1
ATOM 5495 O O . VAL A 1 703 ? 10.238 -2.043 13.473 1.00 86.19 703 VAL A O 1
ATOM 5498 N N . VAL A 1 704 ? 10.873 -1.181 11.493 1.00 85.50 704 VAL A N 1
ATOM 5499 C CA . VAL A 1 704 ? 9.621 -0.478 11.184 1.00 85.50 704 VAL A CA 1
ATOM 5500 C C . VAL A 1 704 ? 9.079 -0.947 9.843 1.00 85.50 704 VAL A C 1
ATOM 5502 O O . VAL A 1 704 ? 9.706 -0.742 8.807 1.00 85.50 704 VAL A O 1
ATOM 5505 N N . LEU A 1 705 ? 7.890 -1.540 9.847 1.00 86.19 705 LEU A N 1
ATOM 5506 C CA . LEU A 1 705 ? 7.208 -1.972 8.628 1.00 86.19 705 LEU A CA 1
ATOM 5507 C C . LEU A 1 705 ? 6.061 -1.038 8.268 1.00 86.19 705 LEU A C 1
ATOM 5509 O O . LEU A 1 705 ? 5.424 -0.442 9.140 1.00 86.19 705 LEU A O 1
ATOM 5513 N N . GLY A 1 706 ? 5.808 -0.920 6.965 1.00 75.38 706 GLY A N 1
ATOM 5514 C CA . GLY A 1 706 ? 4.837 0.016 6.402 1.00 75.38 706 GLY A CA 1
ATOM 5515 C C . GLY A 1 706 ? 5.311 1.464 6.314 1.00 75.38 706 GLY A C 1
ATOM 5516 O O . GLY A 1 706 ? 4.530 2.306 5.884 1.00 75.38 706 GLY A O 1
ATOM 5517 N N . GLN A 1 707 ? 6.552 1.747 6.724 1.00 72.81 707 GLN A N 1
ATOM 5518 C CA . GLN A 1 707 ? 7.241 3.033 6.605 1.00 72.81 707 GLN A CA 1
ATOM 5519 C C . GLN A 1 707 ? 8.750 2.790 6.475 1.00 72.81 707 GLN A C 1
ATOM 5521 O O . GLN A 1 707 ? 9.246 1.819 7.051 1.00 72.81 707 GLN A O 1
ATOM 5526 N N . PRO A 1 708 ? 9.507 3.665 5.788 1.00 62.97 708 PRO A N 1
ATOM 5527 C CA . PRO A 1 708 ? 10.958 3.511 5.661 1.00 62.97 708 PRO A CA 1
ATOM 5528 C C . PRO A 1 708 ? 11.703 3.739 6.985 1.00 62.97 708 PRO A C 1
ATOM 5530 O O . PRO A 1 708 ? 12.836 3.294 7.145 1.00 62.97 708 PRO A O 1
ATOM 5533 N N . ASN A 1 709 ? 11.095 4.466 7.926 1.00 71.06 709 ASN A N 1
ATOM 5534 C CA . ASN A 1 709 ? 11.702 4.857 9.193 1.00 71.06 709 ASN A CA 1
ATOM 5535 C C . ASN A 1 709 ? 10.631 5.272 10.221 1.00 71.06 709 ASN A C 1
ATOM 5537 O O . ASN A 1 709 ? 9.433 5.276 9.937 1.00 71.06 709 ASN A O 1
ATOM 5541 N N . LEU A 1 710 ? 11.076 5.645 11.424 1.00 69.50 710 LEU A N 1
ATOM 5542 C CA . LEU A 1 710 ? 10.219 6.127 12.516 1.00 69.50 710 LEU A CA 1
ATOM 5543 C C . LEU A 1 710 ? 9.690 7.557 12.321 1.00 69.50 710 LEU A C 1
ATOM 5545 O O . LEU A 1 710 ? 8.809 7.973 13.072 1.00 69.50 710 LEU A O 1
ATOM 5549 N N . GLU A 1 711 ? 10.230 8.307 11.360 1.00 66.38 711 GLU A N 1
ATOM 5550 C CA . GLU A 1 711 ? 9.885 9.714 11.123 1.00 66.38 711 GLU A CA 1
ATOM 5551 C C . GLU A 1 711 ? 8.691 9.867 10.177 1.00 66.38 711 GLU A C 1
ATOM 5553 O O . GLU A 1 711 ? 7.953 10.846 10.261 1.00 66.38 711 GLU A O 1
ATOM 5558 N N . THR A 1 712 ? 8.477 8.890 9.293 1.00 61.62 712 THR A N 1
ATOM 5559 C CA . THR A 1 712 ? 7.407 8.943 8.297 1.00 61.62 712 THR A CA 1
ATOM 5560 C C . THR A 1 712 ? 6.074 8.546 8.931 1.00 61.62 712 THR A C 1
ATOM 5562 O O . THR A 1 712 ? 5.945 7.481 9.537 1.00 61.62 712 THR A O 1
ATOM 5565 N N . LEU A 1 713 ? 5.072 9.421 8.803 1.00 60.34 713 LEU A N 1
ATOM 5566 C CA . LEU A 1 713 ? 3.746 9.239 9.408 1.00 60.34 713 LEU A CA 1
ATOM 5567 C C . LEU A 1 713 ? 2.636 8.977 8.380 1.00 60.34 713 LEU A C 1
ATOM 5569 O O . LEU A 1 713 ? 1.518 8.654 8.767 1.00 60.34 713 LEU A O 1
ATOM 5573 N N . TRP A 1 714 ? 2.909 9.103 7.080 1.00 64.25 714 TRP A N 1
ATOM 5574 C CA . TRP A 1 714 ? 1.878 8.980 6.049 1.00 64.25 714 TRP A CA 1
ATOM 5575 C C . TRP A 1 714 ? 1.599 7.543 5.669 1.00 64.25 714 TRP A C 1
ATOM 5577 O O . TRP A 1 714 ? 2.427 6.884 5.044 1.00 64.25 714 TRP A O 1
ATOM 5587 N N . GLY A 1 715 ? 0.387 7.077 5.946 1.00 67.75 715 GLY A N 1
ATOM 5588 C CA . GLY A 1 715 ? -0.011 5.758 5.490 1.00 67.75 715 GLY A CA 1
ATOM 5589 C C . GLY A 1 715 ? -0.180 5.663 3.975 1.00 67.75 715 GLY A C 1
ATOM 5590 O O . GLY A 1 715 ? -0.726 6.564 3.337 1.00 67.75 715 GLY A O 1
ATOM 5591 N N . SER A 1 716 ? 0.190 4.526 3.399 1.00 66.44 716 SER A N 1
ATOM 5592 C CA . SER A 1 716 ? -0.027 4.200 1.986 1.00 66.44 716 SER A CA 1
ATOM 5593 C C . SER A 1 716 ? -0.629 2.804 1.871 1.00 66.44 716 SER A C 1
ATOM 5595 O O . SER A 1 716 ? -0.347 1.936 2.687 1.00 66.44 716 SER A O 1
ATOM 5597 N N . THR A 1 717 ? -1.473 2.596 0.863 1.00 66.75 717 THR A N 1
ATOM 5598 C CA . THR A 1 717 ? -2.016 1.278 0.503 1.00 66.75 717 THR A CA 1
ATOM 5599 C C . THR A 1 717 ? -1.176 0.589 -0.579 1.00 66.75 717 THR A C 1
ATOM 5601 O O . THR A 1 717 ? -1.596 -0.409 -1.156 1.00 66.75 717 THR A O 1
ATOM 5604 N N . SER A 1 718 ? 0.019 1.101 -0.886 1.00 69.00 718 SER A N 1
ATOM 5605 C CA . SER A 1 718 ? 0.975 0.407 -1.755 1.00 69.00 718 SER A CA 1
ATOM 5606 C C . SER A 1 718 ? 1.573 -0.815 -1.052 1.00 69.00 718 SER A C 1
ATOM 5608 O O . SER A 1 718 ? 1.295 -1.084 0.120 1.00 69.00 718 SER A O 1
ATOM 5610 N N . ARG A 1 719 ? 2.425 -1.562 -1.758 1.00 64.94 719 ARG A N 1
ATOM 5611 C CA . ARG A 1 719 ? 3.225 -2.624 -1.139 1.00 64.94 719 ARG A CA 1
ATOM 5612 C C . ARG A 1 719 ? 4.284 -2.094 -0.170 1.00 64.94 719 ARG A C 1
ATOM 5614 O O . ARG A 1 719 ? 4.770 -2.851 0.654 1.00 64.94 719 ARG A O 1
ATOM 5621 N N . TYR A 1 720 ? 4.649 -0.817 -0.256 1.00 67.44 720 TYR A N 1
ATOM 5622 C CA . TYR A 1 720 ? 5.693 -0.203 0.573 1.00 67.44 720 TYR A CA 1
ATOM 5623 C C . TYR A 1 720 ? 5.147 0.421 1.861 1.00 67.44 720 TYR A C 1
ATOM 5625 O O . TYR A 1 720 ? 5.917 0.828 2.727 1.00 67.44 720 TYR A O 1
ATOM 5633 N N . GLY A 1 721 ? 3.821 0.528 1.974 1.00 74.00 721 GLY A N 1
ATOM 5634 C CA . GLY A 1 721 ? 3.161 1.264 3.039 1.00 74.00 721 GLY A CA 1
ATOM 5635 C C . GLY A 1 721 ? 2.139 0.443 3.802 1.00 74.00 721 GLY A C 1
ATOM 5636 O O . GLY A 1 721 ? 1.573 -0.518 3.281 1.00 74.00 721 GLY A O 1
ATOM 5637 N N . LEU A 1 722 ? 1.885 0.877 5.033 1.00 76.00 722 LEU A N 1
ATOM 5638 C CA . LEU A 1 722 ? 0.687 0.506 5.772 1.00 76.00 722 LEU A CA 1
ATOM 5639 C C . LEU A 1 722 ? -0.236 1.716 5.910 1.00 76.00 722 LEU A C 1
ATOM 5641 O O . LEU A 1 722 ? 0.212 2.857 5.879 1.00 76.00 722 LEU A O 1
ATOM 5645 N N . ARG A 1 723 ? -1.530 1.495 6.110 1.00 73.06 723 ARG A N 1
ATOM 5646 C CA . ARG A 1 723 ? -2.534 2.502 6.427 1.00 73.06 723 ARG A CA 1
ATOM 5647 C C . ARG A 1 723 ? -3.395 2.005 7.584 1.00 73.06 723 ARG A C 1
ATOM 5649 O O . ARG A 1 723 ? -4.260 1.165 7.403 1.00 73.06 723 ARG A O 1
ATOM 5656 N N . ALA A 1 724 ? -3.159 2.582 8.762 1.00 72.25 724 ALA A N 1
ATOM 5657 C CA . ALA A 1 724 ? -3.889 2.301 9.994 1.00 72.25 724 ALA A CA 1
ATOM 5658 C C . ALA A 1 724 ? -3.886 0.801 10.351 1.00 72.25 724 ALA A C 1
ATOM 5660 O O . ALA A 1 724 ? -4.943 0.171 10.425 1.00 72.25 724 ALA A O 1
ATOM 5661 N N . PRO A 1 725 ? -2.697 0.208 10.568 1.00 77.25 725 PRO A N 1
ATOM 5662 C CA . PRO A 1 725 ? -2.597 -1.179 10.989 1.00 77.25 725 PRO A CA 1
ATOM 5663 C C . PRO A 1 725 ? -3.245 -1.333 12.367 1.00 77.25 725 PRO A C 1
ATOM 5665 O O . PRO A 1 725 ? -2.952 -0.591 13.303 1.00 77.25 725 PRO A O 1
ATOM 5668 N N . SER A 1 726 ? -4.155 -2.288 12.469 1.00 70.12 726 SER A N 1
ATOM 5669 C CA . SER A 1 726 ? -4.983 -2.541 13.643 1.00 70.12 726 SER A CA 1
ATOM 5670 C C . SER A 1 726 ? -4.526 -3.782 14.384 1.00 70.12 726 SER A C 1
ATOM 5672 O O . SER A 1 726 ? -4.261 -3.697 15.578 1.00 70.12 726 SER A O 1
ATOM 5674 N N . ASP A 1 727 ? -4.350 -4.898 13.683 1.00 70.00 727 ASP A N 1
ATOM 5675 C CA . ASP A 1 727 ? -3.979 -6.172 14.283 1.00 70.00 727 ASP A CA 1
ATOM 5676 C C . ASP A 1 727 ? -2.701 -6.725 13.666 1.00 70.00 727 ASP A C 1
ATOM 5678 O O . ASP A 1 727 ? -2.395 -6.449 12.503 1.00 70.00 727 ASP A O 1
ATOM 5682 N N . VAL A 1 728 ? -1.950 -7.484 14.459 1.00 77.00 728 VAL A N 1
ATOM 5683 C CA . VAL A 1 728 ? -0.688 -8.090 14.041 1.00 77.00 728 VAL A CA 1
ATOM 5684 C C . VAL A 1 728 ? -0.542 -9.478 14.642 1.00 77.00 728 VAL A C 1
ATOM 5686 O O . VAL A 1 728 ? -0.799 -9.685 15.827 1.00 77.00 728 VAL A O 1
ATOM 5689 N N . THR A 1 729 ? -0.107 -10.431 13.825 1.00 69.88 729 THR A N 1
ATOM 5690 C CA . THR A 1 729 ? 0.272 -11.772 14.273 1.00 69.88 729 THR A CA 1
ATOM 5691 C C . THR A 1 729 ? 1.452 -12.278 13.454 1.00 69.88 729 THR A C 1
ATOM 5693 O O . THR A 1 729 ? 1.637 -11.876 12.304 1.00 69.88 729 THR A O 1
ATOM 5696 N N . PHE A 1 730 ? 2.267 -13.139 14.051 1.00 75.69 730 PHE A N 1
ATOM 5697 C CA . PHE A 1 730 ? 3.463 -13.691 13.433 1.00 75.69 730 PHE A CA 1
ATOM 5698 C C . PHE A 1 730 ? 3.456 -15.212 13.589 1.00 75.69 730 PHE A C 1
ATOM 5700 O O . PHE A 1 730 ? 3.321 -15.722 14.700 1.00 75.69 730 PHE A O 1
ATOM 5707 N N . ASP A 1 731 ? 3.574 -15.928 12.471 1.00 59.81 731 ASP A N 1
ATOM 5708 C CA . ASP A 1 731 ? 3.497 -17.398 12.422 1.00 59.81 731 ASP A CA 1
ATOM 5709 C C . ASP A 1 731 ? 4.878 -18.087 12.488 1.00 59.81 731 ASP A C 1
ATOM 5711 O O . ASP A 1 731 ? 4.974 -19.308 12.365 1.00 59.81 731 ASP A O 1
ATOM 5715 N N . GLY A 1 732 ? 5.949 -17.309 12.690 1.00 61.69 732 GLY A N 1
ATOM 5716 C CA . GLY A 1 732 ? 7.339 -17.773 12.684 1.00 61.69 732 GLY A CA 1
ATOM 5717 C C . GLY A 1 732 ? 8.087 -17.492 11.377 1.00 61.69 732 GLY A C 1
ATOM 5718 O O . GLY A 1 732 ? 9.317 -17.480 11.379 1.00 61.69 732 GLY A O 1
ATOM 5719 N N . VAL A 1 733 ? 7.379 -17.227 10.274 1.00 60.38 733 VAL A N 1
ATOM 5720 C CA . VAL A 1 733 ? 7.980 -16.934 8.956 1.00 60.38 733 VAL A CA 1
ATOM 5721 C C . VAL A 1 733 ? 7.322 -15.763 8.222 1.00 60.38 733 VAL A C 1
ATOM 5723 O O . VAL A 1 733 ? 7.966 -15.108 7.401 1.00 60.38 733 VAL A O 1
ATOM 5726 N N . HIS A 1 734 ? 6.074 -15.448 8.554 1.00 67.75 734 HIS A N 1
ATOM 5727 C CA . HIS A 1 734 ? 5.310 -14.339 8.014 1.00 67.75 734 HIS A CA 1
ATOM 5728 C C . HIS A 1 734 ? 4.697 -13.506 9.134 1.00 67.75 734 HIS A C 1
ATOM 5730 O O . HIS A 1 734 ? 4.094 -14.021 10.080 1.00 67.75 734 HIS A O 1
ATOM 5736 N N . LEU A 1 735 ? 4.801 -12.192 8.977 1.00 77.62 735 LEU A N 1
ATOM 5737 C CA . LEU A 1 735 ? 4.078 -11.215 9.764 1.00 77.62 735 LEU A CA 1
ATOM 5738 C C . LEU A 1 735 ? 2.829 -10.787 9.000 1.00 77.62 735 LEU A C 1
ATOM 5740 O O . LEU A 1 735 ? 2.913 -10.228 7.907 1.00 77.62 735 LEU A O 1
ATOM 5744 N N . TRP A 1 736 ? 1.673 -11.025 9.601 1.00 72.94 736 TRP A N 1
ATOM 5745 C CA . TRP A 1 736 ? 0.375 -10.638 9.072 1.00 72.94 736 TRP A CA 1
ATOM 5746 C C . TRP A 1 736 ? -0.112 -9.385 9.781 1.00 72.94 736 TRP A C 1
ATOM 5748 O O . TRP A 1 736 ? -0.141 -9.335 11.011 1.00 72.94 736 TRP A O 1
ATOM 5758 N N . VAL A 1 737 ? -0.509 -8.381 9.004 1.00 77.69 737 VAL A N 1
ATOM 5759 C CA . VAL A 1 737 ? -0.966 -7.085 9.508 1.00 77.69 737 VAL A CA 1
ATOM 5760 C C . VAL A 1 737 ? -2.340 -6.776 8.930 1.00 77.69 737 VAL A C 1
ATOM 5762 O O . VAL A 1 737 ? -2.488 -6.651 7.718 1.00 77.69 737 VAL A O 1
ATOM 5765 N N . GLY A 1 738 ? -3.352 -6.653 9.785 1.00 67.75 738 GLY A N 1
ATOM 5766 C CA . GLY A 1 738 ? -4.700 -6.241 9.389 1.00 67.75 738 GLY A CA 1
ATOM 5767 C C . GLY A 1 738 ? -4.862 -4.725 9.468 1.00 67.75 738 GLY A C 1
ATOM 5768 O O . GLY A 1 738 ? -4.589 -4.138 10.511 1.00 67.75 738 GLY A O 1
ATOM 5769 N N . GLU A 1 739 ? -5.343 -4.076 8.413 1.00 65.19 739 GLU A N 1
ATOM 5770 C CA . GLU A 1 739 ? -5.539 -2.623 8.339 1.00 65.19 739 GLU A CA 1
ATOM 5771 C C . GLU A 1 739 ? -7.008 -2.231 8.539 1.00 65.19 739 GLU A C 1
ATOM 5773 O O . GLU A 1 739 ? -7.915 -2.853 7.980 1.00 65.19 739 GLU A O 1
ATOM 5778 N N . VAL A 1 740 ? -7.260 -1.163 9.301 1.00 58.97 740 VAL A N 1
ATOM 5779 C CA . VAL A 1 740 ? -8.599 -0.561 9.427 1.00 58.97 740 VAL A CA 1
ATOM 5780 C C . VAL A 1 740 ? -8.737 0.669 8.538 1.00 58.97 740 VAL A C 1
ATOM 5782 O O . VAL A 1 740 ? -7.746 1.266 8.147 1.00 58.97 740 VAL A O 1
ATOM 5785 N N . THR A 1 741 ? -9.986 1.056 8.262 1.00 49.72 741 THR A N 1
ATOM 5786 C CA . THR A 1 741 ? -10.388 2.343 7.661 1.00 49.72 741 THR A CA 1
ATOM 5787 C C . THR A 1 741 ? -9.714 2.680 6.312 1.00 49.72 741 THR A C 1
ATOM 5789 O O . THR A 1 741 ? -8.533 3.000 6.230 1.00 49.72 741 THR A O 1
ATOM 5792 N N . TRP A 1 742 ? -10.495 2.670 5.225 1.00 48.34 742 TRP A N 1
ATOM 5793 C CA . TRP A 1 742 ? -10.094 3.054 3.853 1.00 48.34 742 TRP A CA 1
ATOM 5794 C C . TRP A 1 742 ? -9.057 2.163 3.147 1.00 48.34 742 TRP A C 1
ATOM 5796 O O . TRP A 1 742 ? -8.904 2.299 1.938 1.00 48.34 742 TRP A O 1
ATOM 5806 N N . SER A 1 743 ? -8.375 1.251 3.852 1.00 52.97 743 SER A N 1
ATOM 5807 C CA . SER A 1 743 ? -7.506 0.238 3.226 1.00 52.97 743 SER A CA 1
ATOM 5808 C C . SER A 1 743 ? -8.223 -1.104 3.026 1.00 52.97 743 SER A C 1
ATOM 5810 O O . SER A 1 743 ? -8.216 -1.656 1.932 1.00 52.97 743 SER A O 1
ATOM 5812 N N . HIS A 1 744 ? -8.910 -1.608 4.060 1.00 56.28 744 HIS A N 1
ATOM 5813 C CA . HIS A 1 744 ? -9.639 -2.892 4.040 1.00 56.28 744 HIS A CA 1
ATOM 5814 C C . HIS A 1 744 ? -8.789 -4.111 3.644 1.00 56.28 744 HIS A C 1
ATOM 5816 O O . HIS A 1 744 ? -9.320 -5.092 3.121 1.00 56.28 744 HIS A O 1
ATOM 5822 N N . ARG A 1 745 ? -7.480 -4.062 3.912 1.00 63.09 745 ARG A N 1
ATOM 5823 C CA . ARG A 1 745 ? -6.540 -5.128 3.564 1.00 63.09 745 ARG A CA 1
ATOM 5824 C C . ARG A 1 745 ? -5.998 -5.811 4.807 1.00 63.09 745 ARG A C 1
ATOM 5826 O O . ARG A 1 745 ? -5.799 -5.173 5.835 1.00 63.09 745 ARG A O 1
ATOM 5833 N N . ALA A 1 746 ? -5.680 -7.088 4.687 1.00 62.53 746 ALA A N 1
ATOM 5834 C CA . ALA A 1 746 ? -4.589 -7.675 5.439 1.00 62.53 746 ALA A CA 1
ATOM 5835 C C . ALA A 1 746 ? -3.370 -7.737 4.519 1.00 62.53 746 ALA A C 1
ATOM 5837 O O . ALA A 1 746 ? -3.496 -8.047 3.337 1.00 62.53 746 ALA A O 1
ATOM 5838 N N . VAL A 1 747 ? -2.193 -7.416 5.025 1.00 66.50 747 VAL A N 1
ATOM 5839 C CA . VAL A 1 747 ? -0.946 -7.522 4.270 1.00 66.50 747 VAL A CA 1
ATOM 5840 C C . VAL A 1 747 ? 0.013 -8.455 4.983 1.00 66.50 747 VAL A C 1
ATOM 5842 O O . VAL A 1 747 ? -0.023 -8.585 6.208 1.00 66.50 747 VAL A O 1
ATOM 5845 N N . ARG A 1 748 ? 0.858 -9.119 4.203 1.00 78.25 748 ARG A N 1
ATOM 5846 C CA . ARG A 1 748 ? 1.887 -10.026 4.698 1.00 78.25 748 ARG A CA 1
ATOM 5847 C C . ARG A 1 748 ? 3.258 -9.445 4.410 1.00 78.25 748 ARG A C 1
ATOM 5849 O O . ARG A 1 748 ? 3.525 -9.016 3.286 1.00 78.25 748 ARG A O 1
ATOM 5856 N N . PHE A 1 749 ? 4.118 -9.511 5.411 1.00 80.38 749 PHE A N 1
ATOM 5857 C CA . PHE A 1 749 ? 5.554 -9.361 5.263 1.00 80.38 749 PHE A CA 1
ATOM 5858 C C . PHE A 1 749 ? 6.184 -10.721 5.536 1.00 80.38 749 PHE A C 1
ATOM 5860 O O . PHE A 1 749 ? 5.906 -11.347 6.557 1.00 80.38 749 PHE A O 1
ATOM 5867 N N . SER A 1 750 ? 7.028 -11.185 4.634 1.00 73.12 750 SER A N 1
ATOM 5868 C CA . SER A 1 750 ? 7.776 -12.429 4.766 1.00 73.12 750 SER A CA 1
ATOM 5869 C C . SER A 1 750 ? 9.153 -12.127 5.315 1.00 73.12 750 SER A C 1
ATOM 5871 O O . SER A 1 750 ? 9.759 -11.122 4.950 1.00 73.12 750 SER A O 1
ATOM 5873 N N . ILE A 1 751 ? 9.688 -13.002 6.154 1.00 73.12 751 ILE A N 1
ATOM 5874 C CA . ILE A 1 751 ? 11.121 -12.959 6.424 1.00 73.12 751 ILE A CA 1
ATOM 5875 C C . ILE A 1 751 ? 11.860 -13.076 5.076 1.00 73.12 751 ILE A C 1
ATOM 5877 O O . ILE A 1 751 ? 11.557 -14.007 4.322 1.00 73.12 751 ILE A O 1
ATOM 5881 N N . PRO A 1 752 ? 12.789 -12.159 4.744 1.00 61.50 752 PRO A N 1
ATOM 5882 C CA . PRO A 1 752 ? 13.545 -12.228 3.503 1.00 61.50 752 PRO A CA 1
ATOM 5883 C C . PRO A 1 752 ? 14.220 -13.591 3.332 1.00 61.50 752 PRO A C 1
ATOM 5885 O O . PRO A 1 752 ? 14.729 -14.186 4.286 1.00 61.50 752 PRO A O 1
ATOM 5888 N N . ASN A 1 753 ? 14.207 -14.092 2.098 1.00 57.47 753 ASN A N 1
ATOM 5889 C CA . ASN A 1 753 ? 15.020 -15.243 1.737 1.00 57.47 753 ASN A CA 1
ATOM 5890 C C . ASN A 1 753 ? 16.509 -14.891 1.900 1.00 57.47 753 ASN A C 1
ATOM 5892 O O . ASN A 1 753 ? 16.880 -13.742 1.637 1.00 57.47 753 ASN A O 1
ATOM 5896 N N . PRO A 1 754 ? 17.364 -15.860 2.274 1.00 57.19 754 PRO A N 1
ATOM 5897 C CA . PRO A 1 754 ? 18.781 -15.607 2.486 1.00 57.19 754 PRO A CA 1
ATOM 5898 C C . PRO A 1 754 ? 19.416 -15.002 1.239 1.00 57.19 754 PRO A C 1
ATOM 5900 O O . PRO A 1 754 ? 19.095 -15.398 0.112 1.00 57.19 754 PRO A O 1
ATOM 5903 N N . ARG A 1 755 ? 20.340 -14.059 1.444 1.00 53.56 755 ARG A N 1
ATOM 5904 C CA . ARG A 1 755 ? 21.029 -13.358 0.356 1.00 53.56 755 ARG A CA 1
ATOM 5905 C C . ARG A 1 755 ? 21.610 -14.365 -0.640 1.00 53.56 755 ARG A C 1
ATOM 5907 O O . ARG A 1 755 ? 22.420 -15.222 -0.284 1.00 53.56 755 ARG A O 1
ATOM 5914 N N . ALA A 1 756 ? 21.167 -14.261 -1.890 1.00 62.09 756 ALA A N 1
ATOM 5915 C CA . ALA A 1 756 ? 21.579 -15.162 -2.950 1.00 62.09 756 ALA A CA 1
ATOM 5916 C C . ALA A 1 756 ? 23.079 -15.059 -3.246 1.00 62.09 756 ALA A C 1
ATOM 5918 O O . ALA A 1 756 ? 23.711 -14.024 -3.020 1.00 62.09 756 ALA A O 1
ATOM 5919 N N . VAL A 1 757 ? 23.645 -16.131 -3.800 1.00 74.81 757 VAL A N 1
ATOM 5920 C CA . VAL A 1 757 ? 24.997 -16.073 -4.356 1.00 74.81 757 VAL A CA 1
ATOM 5921 C C . VAL A 1 757 ? 25.048 -15.122 -5.546 1.00 74.81 757 VAL A C 1
ATOM 5923 O O . VAL A 1 757 ? 24.128 -15.059 -6.360 1.00 74.81 757 VAL A O 1
ATOM 5926 N N . ILE A 1 758 ? 26.157 -14.404 -5.662 1.00 72.50 758 ILE A N 1
ATOM 5927 C CA . ILE A 1 758 ? 26.405 -13.476 -6.758 1.00 72.50 758 ILE A CA 1
ATOM 5928 C C . ILE A 1 758 ? 26.846 -14.303 -7.961 1.00 72.50 758 ILE A C 1
ATOM 5930 O O . ILE A 1 758 ? 27.970 -14.810 -7.979 1.00 72.50 758 ILE A O 1
ATOM 5934 N N . LEU A 1 759 ? 25.960 -14.468 -8.945 1.00 80.62 759 LEU A N 1
ATOM 5935 C CA . LEU A 1 759 ? 26.279 -15.114 -10.216 1.00 80.62 759 LEU A CA 1
ATOM 5936 C C . LEU A 1 759 ? 27.056 -14.132 -11.098 1.00 80.62 759 LEU A C 1
ATOM 5938 O O . LEU A 1 759 ? 26.539 -13.090 -11.506 1.00 80.62 759 LEU A O 1
ATOM 5942 N N . LYS A 1 760 ? 28.313 -14.461 -11.390 1.00 75.56 760 LYS A N 1
ATOM 5943 C CA . LYS A 1 760 ? 29.169 -13.654 -12.262 1.00 75.56 760 LYS A CA 1
ATOM 5944 C C . LYS A 1 760 ? 28.758 -13.834 -13.728 1.00 75.56 760 LYS A C 1
ATOM 5946 O O . LYS A 1 760 ? 28.169 -14.868 -14.066 1.00 75.56 760 LYS A O 1
ATOM 5951 N N . PRO A 1 761 ? 29.089 -12.876 -14.610 1.00 68.31 761 PRO A N 1
ATOM 5952 C CA . PRO A 1 761 ? 28.906 -13.046 -16.046 1.00 68.31 761 PRO A CA 1
ATOM 5953 C C . PRO A 1 761 ? 29.531 -14.354 -16.554 1.00 68.31 761 PRO A C 1
ATOM 5955 O O . PRO A 1 761 ? 30.629 -14.711 -16.107 1.00 68.31 761 PRO A O 1
ATOM 5958 N N . PRO A 1 762 ? 28.862 -15.080 -17.472 1.00 81.19 762 PRO A N 1
ATOM 5959 C CA . PRO A 1 762 ? 29.442 -16.267 -18.081 1.00 81.19 762 PRO A CA 1
ATOM 5960 C C . PRO A 1 762 ? 30.780 -15.947 -18.764 1.00 81.19 762 PRO A C 1
ATOM 5962 O O . PRO A 1 762 ? 30.908 -14.951 -19.478 1.00 81.19 762 PRO A O 1
ATOM 5965 N N . SER A 1 763 ? 31.772 -16.808 -18.548 1.00 74.06 763 SER A N 1
ATOM 5966 C CA . SER A 1 763 ? 33.125 -16.716 -19.107 1.00 74.06 763 SER A CA 1
ATOM 5967 C C . SER A 1 763 ? 33.432 -17.927 -19.996 1.00 74.06 763 SER A C 1
ATOM 5969 O O . SER A 1 763 ? 32.617 -18.842 -20.111 1.00 74.06 763 SER A O 1
ATOM 5971 N N . ASP A 1 764 ? 34.607 -17.959 -20.633 1.00 76.81 764 ASP A N 1
ATOM 5972 C CA . ASP A 1 764 ? 35.065 -19.082 -21.474 1.00 76.81 764 ASP A CA 1
ATOM 5973 C C . ASP A 1 764 ? 34.031 -19.516 -22.540 1.00 76.81 764 ASP A C 1
ATOM 5975 O O . ASP A 1 764 ? 33.805 -20.705 -22.782 1.00 76.81 764 ASP A O 1
ATOM 5979 N N . ILE A 1 765 ? 33.353 -18.536 -23.148 1.00 74.38 765 ILE A N 1
ATOM 5980 C CA . ILE A 1 765 ? 32.277 -18.767 -24.115 1.00 74.38 765 ILE A CA 1
ATOM 5981 C C . ILE A 1 765 ? 32.876 -19.243 -25.446 1.00 74.38 765 ILE A C 1
ATOM 5983 O O . ILE A 1 765 ? 33.685 -18.555 -26.070 1.00 74.38 765 ILE A O 1
ATOM 5987 N N . THR A 1 766 ? 32.445 -20.413 -25.908 1.00 80.19 766 THR A N 1
ATOM 5988 C CA . THR A 1 766 ? 32.790 -20.985 -27.216 1.00 80.19 766 THR A CA 1
ATOM 5989 C C . THR A 1 766 ? 31.547 -21.070 -28.109 1.00 80.19 766 THR A C 1
ATOM 5991 O O . THR A 1 766 ? 30.475 -20.571 -27.762 1.00 80.19 766 THR A O 1
ATOM 5994 N N . THR A 1 767 ? 31.662 -21.712 -29.273 1.00 79.00 767 THR A N 1
ATOM 5995 C CA . THR A 1 767 ? 30.512 -22.008 -30.143 1.00 79.00 767 THR A CA 1
ATOM 5996 C C . THR A 1 767 ? 29.532 -23.005 -29.525 1.00 79.00 767 THR A C 1
ATOM 5998 O O . THR A 1 767 ? 28.418 -23.130 -30.018 1.00 79.00 767 THR A O 1
ATOM 6001 N N . SER A 1 768 ? 29.940 -23.747 -28.490 1.00 86.19 768 SER A N 1
ATOM 6002 C CA . SER A 1 768 ? 29.132 -24.828 -27.912 1.00 86.19 768 SER A CA 1
ATOM 6003 C C . SER A 1 768 ? 29.307 -25.024 -26.406 1.00 86.19 768 SER A C 1
ATOM 6005 O O . SER A 1 768 ? 28.881 -26.045 -25.864 1.00 86.19 768 SER A O 1
ATOM 6007 N N . SER A 1 769 ? 29.957 -24.098 -25.707 1.00 89.00 769 SER A N 1
ATOM 6008 C CA . SER A 1 769 ? 30.156 -24.181 -24.260 1.00 89.00 769 SER A CA 1
ATOM 6009 C C . SER A 1 769 ? 30.277 -22.807 -23.620 1.00 89.00 769 SER A C 1
ATOM 6011 O O . SER A 1 769 ? 30.644 -21.842 -24.285 1.00 89.00 769 SER A O 1
ATOM 6013 N N . MET A 1 770 ? 30.026 -22.731 -22.317 1.00 89.25 770 MET A N 1
ATOM 6014 C CA . MET A 1 770 ? 30.368 -21.570 -21.493 1.00 89.25 770 MET A CA 1
ATOM 6015 C C . MET A 1 770 ? 30.569 -21.969 -20.034 1.00 89.25 770 MET A C 1
ATOM 6017 O O . MET A 1 770 ? 30.078 -23.008 -19.591 1.00 89.25 770 MET A O 1
ATOM 6021 N N . LYS A 1 771 ? 31.285 -21.146 -19.274 1.00 89.31 771 LYS A N 1
ATOM 6022 C CA . LYS A 1 771 ? 31.550 -21.347 -17.852 1.00 89.31 771 LYS A CA 1
ATOM 6023 C C . LYS A 1 771 ? 30.773 -20.343 -17.010 1.00 89.31 771 LYS A C 1
ATOM 6025 O O . LYS A 1 771 ? 30.841 -19.143 -17.240 1.00 89.31 771 LYS A O 1
ATOM 6030 N N . LEU A 1 772 ? 30.072 -20.839 -15.999 1.00 90.31 772 LEU A N 1
ATOM 6031 C CA . LEU A 1 772 ? 29.430 -20.039 -14.965 1.00 90.31 772 LEU A CA 1
ATOM 6032 C C . LEU A 1 772 ? 30.264 -20.087 -13.689 1.00 90.31 772 LEU A C 1
ATOM 6034 O O . LEU A 1 772 ? 30.794 -21.137 -13.322 1.00 90.31 772 LEU A O 1
ATOM 6038 N N . THR A 1 773 ? 30.355 -18.956 -12.997 1.00 86.88 773 THR A N 1
ATOM 6039 C CA . THR A 1 773 ? 30.991 -18.854 -11.678 1.00 86.88 773 THR A CA 1
ATOM 6040 C C . THR A 1 773 ? 30.137 -17.984 -10.765 1.00 86.88 773 THR A C 1
ATOM 6042 O O . THR A 1 773 ? 29.521 -17.028 -11.227 1.00 86.88 773 THR A O 1
ATOM 6045 N N . TRP A 1 774 ? 30.078 -18.297 -9.475 1.00 89.25 774 TRP A N 1
ATOM 6046 C CA . TRP A 1 774 ? 29.345 -17.511 -8.481 1.00 89.25 774 TRP A CA 1
ATOM 6047 C C . TRP A 1 774 ? 30.112 -17.395 -7.160 1.00 89.25 774 TRP A C 1
ATOM 6049 O O . TRP A 1 774 ? 31.149 -18.039 -6.966 1.00 89.25 774 TRP A O 1
ATOM 6059 N N . SER A 1 775 ? 29.648 -16.529 -6.257 1.00 81.88 775 SER A N 1
ATOM 6060 C CA . SER A 1 775 ? 30.192 -16.428 -4.898 1.00 81.88 775 SER A CA 1
ATOM 6061 C C . SER A 1 775 ? 29.849 -17.664 -4.061 1.00 81.88 775 SER A C 1
ATOM 6063 O O . SER A 1 775 ? 28.809 -18.287 -4.243 1.00 81.88 775 SER A O 1
ATOM 6065 N N . VAL A 1 776 ? 30.697 -18.009 -3.095 1.00 82.50 776 VAL A N 1
ATOM 6066 C CA . VAL A 1 776 ? 30.408 -19.103 -2.155 1.00 82.50 776 VAL A CA 1
ATOM 6067 C C . VAL A 1 776 ? 29.261 -18.703 -1.218 1.00 82.50 776 VAL A C 1
ATOM 6069 O O . VAL A 1 776 ? 29.138 -17.540 -0.834 1.00 82.50 776 VAL A O 1
ATOM 6072 N N . ALA A 1 777 ? 28.410 -19.664 -0.857 1.00 77.06 777 ALA A N 1
ATOM 6073 C CA . ALA A 1 777 ? 27.297 -19.459 0.061 1.00 77.06 777 ALA A CA 1
ATOM 6074 C C . ALA A 1 777 ? 27.839 -19.223 1.475 1.00 77.06 777 ALA A C 1
ATOM 6076 O O . ALA A 1 777 ? 28.700 -19.965 1.951 1.00 77.06 777 ALA A O 1
ATOM 6077 N N . THR A 1 778 ? 27.331 -18.193 2.145 1.00 71.19 778 THR A N 1
ATOM 6078 C CA . THR A 1 778 ? 27.860 -17.726 3.434 1.00 71.19 778 THR A CA 1
ATOM 6079 C C . THR A 1 778 ? 27.354 -18.543 4.621 1.00 71.19 778 THR A C 1
ATOM 6081 O O . THR A 1 778 ? 28.102 -18.754 5.574 1.00 71.19 778 THR A O 1
ATOM 6084 N N . ARG A 1 779 ? 26.118 -19.056 4.559 1.00 69.56 779 ARG A N 1
ATOM 6085 C CA . ARG A 1 779 ? 25.529 -19.850 5.647 1.00 69.56 779 ARG A CA 1
ATOM 6086 C C . ARG A 1 779 ? 26.185 -21.226 5.793 1.00 69.56 779 ARG A C 1
ATOM 6088 O O . ARG A 1 779 ? 26.626 -21.846 4.818 1.00 69.56 779 ARG A O 1
ATOM 6095 N N . GLU A 1 780 ? 26.256 -21.698 7.036 1.00 76.12 780 GLU A N 1
ATOM 6096 C CA . GLU A 1 780 ? 26.836 -23.000 7.391 1.00 76.12 780 GLU A CA 1
ATOM 6097 C C . GLU A 1 780 ? 25.906 -24.178 7.082 1.00 76.12 780 GLU A C 1
ATOM 6099 O O . GLU A 1 780 ? 26.385 -25.270 6.794 1.00 76.12 780 GLU A O 1
ATOM 6104 N N . ASP A 1 781 ? 24.593 -23.958 7.066 1.00 79.25 781 ASP A N 1
ATOM 6105 C CA . ASP A 1 781 ? 23.569 -24.980 6.825 1.00 79.25 781 ASP A CA 1
ATOM 6106 C C . ASP A 1 781 ? 23.214 -25.157 5.334 1.00 79.25 781 ASP A C 1
ATOM 6108 O O . ASP A 1 781 ? 22.123 -25.605 4.975 1.00 79.25 781 ASP A O 1
ATOM 6112 N N . PHE A 1 782 ? 24.149 -24.800 4.453 1.00 87.94 782 PHE A N 1
ATOM 6113 C CA . PHE A 1 782 ? 24.068 -25.025 3.013 1.00 87.94 782 PHE A CA 1
ATOM 6114 C C . PHE A 1 782 ? 23.859 -26.511 2.682 1.00 87.94 782 PHE A C 1
ATOM 6116 O O . PHE A 1 782 ? 24.569 -27.379 3.190 1.00 87.94 782 PHE A O 1
ATOM 6123 N N . ILE A 1 783 ? 22.933 -26.791 1.762 1.00 91.31 783 ILE A N 1
ATOM 6124 C CA . ILE A 1 783 ? 22.701 -28.130 1.206 1.00 91.31 783 ILE A CA 1
ATOM 6125 C C . ILE A 1 783 ? 23.288 -28.264 -0.198 1.00 91.31 783 ILE A C 1
ATOM 6127 O O . ILE A 1 783 ? 23.985 -29.240 -0.480 1.00 91.31 783 ILE A O 1
ATOM 6131 N N . ARG A 1 784 ? 22.926 -27.357 -1.114 1.00 93.50 784 ARG A N 1
ATOM 6132 C CA . ARG A 1 784 ? 23.297 -27.454 -2.535 1.00 93.50 784 ARG A CA 1
ATOM 6133 C C . ARG A 1 784 ? 23.081 -26.151 -3.296 1.00 93.50 784 ARG A C 1
ATOM 6135 O O . ARG A 1 784 ? 22.269 -25.323 -2.897 1.00 93.50 784 ARG A O 1
ATOM 6142 N N . TYR A 1 785 ? 23.739 -26.040 -4.442 1.00 94.25 785 TYR A N 1
ATOM 6143 C CA . TYR A 1 785 ? 23.368 -25.155 -5.537 1.00 94.25 785 TYR A CA 1
ATOM 6144 C C . TYR A 1 785 ? 22.525 -25.910 -6.563 1.00 94.25 785 TYR A C 1
ATOM 6146 O O . TYR A 1 785 ? 22.843 -27.050 -6.907 1.00 94.25 785 TYR A O 1
ATOM 6154 N N . GLU A 1 786 ? 21.505 -25.258 -7.099 1.00 95.44 786 GLU A N 1
ATOM 6155 C CA . GLU A 1 786 ? 20.768 -25.654 -8.296 1.00 95.44 786 GLU A CA 1
ATOM 6156 C C . GLU A 1 786 ? 21.082 -24.627 -9.384 1.00 95.44 786 GLU A C 1
ATOM 6158 O O . GLU A 1 786 ? 20.806 -23.438 -9.235 1.00 95.44 786 GLU A O 1
ATOM 6163 N N . VAL A 1 787 ? 21.727 -25.068 -10.461 1.00 95.38 787 VAL A N 1
ATOM 6164 C CA . VAL A 1 787 ? 22.066 -24.216 -11.604 1.00 95.38 787 VAL A CA 1
ATOM 6165 C C . VAL A 1 787 ? 20.974 -24.387 -12.642 1.00 95.38 787 VAL A C 1
ATOM 6167 O O . VAL A 1 787 ? 20.735 -25.505 -13.102 1.00 95.38 787 VAL A O 1
ATOM 6170 N N . HIS A 1 788 ? 20.335 -23.287 -13.020 1.00 94.50 78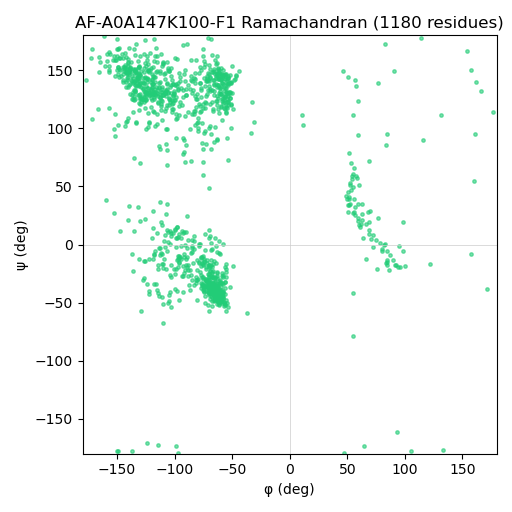8 HIS A N 1
ATOM 6171 C CA . HIS A 1 788 ? 19.240 -23.268 -13.975 1.00 94.50 788 HIS A CA 1
ATOM 6172 C C . HIS A 1 788 ? 19.620 -22.557 -15.272 1.00 94.50 788 HIS A C 1
ATOM 6174 O O . HIS A 1 788 ? 20.385 -21.593 -15.248 1.00 94.50 788 HIS A O 1
ATOM 6180 N N . MET A 1 789 ? 19.048 -23.011 -16.389 1.00 94.19 789 MET A N 1
ATOM 6181 C CA . MET A 1 789 ? 19.263 -22.460 -17.726 1.00 94.19 789 MET A CA 1
ATOM 6182 C C . MET A 1 789 ? 17.968 -22.442 -18.552 1.00 94.19 789 MET A C 1
ATOM 6184 O O . MET A 1 789 ? 17.179 -23.385 -18.494 1.00 94.19 789 MET A O 1
ATOM 6188 N N . SER A 1 790 ? 17.785 -21.401 -19.366 1.00 90.19 790 SER A N 1
ATOM 6189 C CA . SER A 1 790 ? 16.718 -21.275 -20.370 1.00 90.19 790 SER A CA 1
ATOM 6190 C C . SER A 1 790 ? 17.202 -20.475 -21.584 1.00 90.19 790 SER A C 1
ATOM 6192 O O . SER A 1 790 ? 18.175 -19.735 -21.485 1.00 90.19 790 SER A O 1
ATOM 6194 N N . THR A 1 791 ? 16.528 -20.589 -22.727 1.00 87.50 791 THR A N 1
ATOM 6195 C CA . THR A 1 791 ? 16.696 -19.660 -23.866 1.00 87.50 791 THR A CA 1
ATOM 6196 C C . THR A 1 791 ? 15.752 -18.458 -23.784 1.00 87.50 791 THR A C 1
ATOM 6198 O O . THR A 1 791 ? 15.924 -17.495 -24.521 1.00 87.50 791 THR A O 1
ATOM 6201 N N . GLU A 1 792 ? 14.782 -18.490 -22.866 1.00 74.62 792 GLU A N 1
ATOM 6202 C CA . GLU A 1 792 ? 13.818 -17.411 -22.641 1.00 74.62 792 GLU A CA 1
ATOM 6203 C C . GLU A 1 792 ? 14.258 -16.508 -21.470 1.00 74.62 792 GLU A C 1
ATOM 6205 O O . GLU A 1 792 ? 14.620 -17.029 -20.404 1.00 74.62 792 GLU A O 1
ATOM 6210 N N . PRO A 1 793 ? 14.214 -15.170 -21.619 1.00 67.56 793 PRO A N 1
ATOM 6211 C CA . PRO A 1 793 ? 14.443 -14.244 -20.513 1.00 67.56 793 PRO A CA 1
ATOM 6212 C C . PRO A 1 793 ? 13.373 -14.393 -19.421 1.00 67.56 793 PRO A C 1
ATOM 6214 O O . PRO A 1 793 ? 12.261 -14.842 -19.673 1.00 67.56 793 PRO A O 1
ATOM 6217 N N . GLY A 1 794 ? 13.707 -14.005 -18.185 1.00 65.75 794 GLY A N 1
ATOM 6218 C CA . GLY A 1 794 ? 12.773 -14.012 -17.051 1.00 65.75 794 GLY A CA 1
ATOM 6219 C C . GLY A 1 794 ? 12.199 -15.375 -16.640 1.00 65.75 794 GLY A C 1
ATOM 6220 O O . GLY A 1 794 ? 11.192 -15.400 -15.944 1.00 65.75 794 GLY A O 1
ATOM 6221 N N . PHE A 1 795 ? 12.800 -16.495 -17.047 1.00 73.06 795 PHE A N 1
ATOM 6222 C CA . PHE A 1 795 ? 12.227 -17.828 -16.840 1.00 73.06 795 PHE A CA 1
ATOM 6223 C C . PHE A 1 795 ? 12.034 -18.218 -15.357 1.00 73.06 795 PHE A C 1
ATOM 6225 O O . PHE A 1 795 ? 12.820 -17.842 -14.471 1.00 73.06 795 PHE A O 1
ATOM 6232 N N . ASP A 1 796 ? 11.014 -19.050 -15.119 1.00 75.81 796 ASP A N 1
ATOM 6233 C CA . ASP A 1 796 ? 10.690 -19.620 -13.810 1.00 75.81 796 ASP A CA 1
ATOM 6234 C C . ASP A 1 796 ? 11.608 -20.794 -13.436 1.00 75.81 796 ASP A C 1
ATOM 6236 O O . ASP A 1 796 ? 11.928 -21.683 -14.237 1.00 75.81 796 ASP A O 1
ATOM 6240 N N . LEU A 1 797 ? 12.011 -20.827 -12.167 1.00 81.25 797 LEU A N 1
ATOM 6241 C CA . LEU A 1 797 ? 12.830 -21.898 -11.606 1.00 81.25 797 LEU A CA 1
ATOM 6242 C C . LEU A 1 797 ? 11.967 -23.146 -11.390 1.00 81.25 797 LEU A C 1
ATOM 6244 O O . LEU A 1 797 ? 11.026 -23.136 -10.599 1.00 81.25 797 LEU A O 1
ATOM 6248 N N . SER A 1 798 ? 12.292 -24.233 -12.087 1.00 82.00 798 SER A N 1
ATOM 6249 C CA . SER A 1 798 ? 11.614 -25.527 -11.963 1.00 82.00 798 SER A CA 1
ATOM 6250 C C . SER A 1 798 ? 12.586 -26.670 -12.236 1.00 82.00 798 SER A C 1
ATOM 6252 O O . SER A 1 798 ? 13.654 -26.452 -12.810 1.00 82.00 798 SER A O 1
ATOM 6254 N N . ASP A 1 799 ? 12.184 -27.904 -11.927 1.00 79.56 799 ASP A N 1
ATOM 6255 C CA . ASP A 1 799 ? 12.975 -29.110 -12.219 1.00 79.56 799 ASP A CA 1
ATOM 6256 C C . ASP A 1 799 ? 13.359 -29.239 -13.703 1.00 79.56 799 ASP A C 1
ATOM 6258 O O . ASP A 1 799 ? 14.341 -29.892 -14.041 1.00 79.56 799 ASP A O 1
ATOM 6262 N N . LYS A 1 800 ? 12.602 -28.600 -14.607 1.00 81.69 800 LYS A N 1
ATOM 6263 C CA . LYS A 1 800 ? 12.874 -28.604 -16.052 1.00 81.69 800 LYS A CA 1
ATOM 6264 C C . LYS A 1 800 ? 13.998 -27.659 -16.464 1.00 81.69 800 LYS A C 1
ATOM 6266 O O . LYS A 1 800 ? 14.563 -27.846 -17.536 1.00 81.69 800 LYS A O 1
ATOM 6271 N N . THR A 1 801 ? 14.277 -26.633 -15.663 1.00 89.56 801 THR A N 1
ATOM 6272 C CA . THR A 1 801 ? 15.318 -25.644 -15.962 1.00 89.56 801 THR A CA 1
ATOM 6273 C C . THR A 1 801 ? 16.635 -25.973 -15.271 1.00 89.56 801 THR A C 1
ATOM 6275 O O . THR A 1 801 ? 17.649 -25.391 -15.638 1.00 89.56 801 THR A O 1
ATOM 6278 N N . ILE A 1 802 ? 16.653 -26.923 -14.325 1.00 93.94 802 ILE A N 1
ATOM 6279 C CA . ILE A 1 802 ? 17.875 -27.389 -13.658 1.00 93.94 802 ILE A CA 1
ATOM 6280 C C . ILE A 1 802 ? 18.768 -28.124 -14.658 1.00 93.94 802 ILE A C 1
ATOM 6282 O O . ILE A 1 802 ? 18.389 -29.142 -15.234 1.00 93.94 802 ILE A O 1
ATOM 6286 N N . ILE A 1 803 ? 19.996 -27.638 -14.801 1.00 93.75 803 ILE A N 1
ATOM 6287 C CA . ILE A 1 803 ? 21.046 -28.274 -15.603 1.00 93.75 803 ILE A CA 1
ATOM 6288 C C . ILE A 1 803 ? 22.134 -28.919 -14.748 1.00 93.75 803 ILE A C 1
ATOM 6290 O O . ILE A 1 803 ? 22.849 -29.797 -15.229 1.00 93.75 803 ILE A O 1
ATOM 6294 N N . ALA A 1 804 ? 22.272 -28.505 -13.486 1.00 93.31 804 ALA A N 1
ATOM 6295 C CA . ALA A 1 804 ? 23.200 -29.119 -12.550 1.00 93.31 804 ALA A CA 1
ATOM 6296 C C . ALA A 1 804 ? 22.799 -28.884 -11.095 1.00 93.31 804 ALA A C 1
ATOM 6298 O O . ALA A 1 804 ? 22.203 -27.867 -10.745 1.00 93.31 804 ALA A O 1
ATOM 6299 N N . THR A 1 805 ? 23.218 -29.812 -10.239 1.00 95.06 805 THR A N 1
ATOM 6300 C CA . THR A 1 805 ? 23.074 -29.717 -8.789 1.00 95.06 805 THR A CA 1
ATOM 6301 C C . THR A 1 805 ? 24.429 -29.959 -8.136 1.00 95.06 805 THR A C 1
ATOM 6303 O O . THR A 1 805 ? 25.061 -30.982 -8.396 1.00 95.06 805 THR A O 1
ATOM 6306 N N . ILE A 1 806 ? 24.888 -29.029 -7.299 1.00 94.81 806 ILE A N 1
ATOM 6307 C CA . ILE A 1 806 ? 26.223 -29.066 -6.685 1.00 94.81 806 ILE A CA 1
ATOM 6308 C C . ILE A 1 806 ? 26.074 -29.028 -5.167 1.00 94.81 806 ILE A C 1
ATOM 6310 O O . ILE A 1 806 ? 25.648 -28.025 -4.611 1.00 94.81 806 ILE A O 1
ATOM 6314 N N . THR A 1 807 ? 26.427 -30.113 -4.482 1.00 93.25 807 THR A N 1
ATOM 6315 C CA . THR A 1 807 ? 26.289 -30.245 -3.017 1.00 93.25 807 THR A CA 1
ATOM 6316 C C . THR A 1 807 ? 27.529 -29.810 -2.238 1.00 93.25 807 THR A C 1
ATOM 6318 O O . THR A 1 807 ? 27.506 -29.764 -1.014 1.00 93.25 807 THR A O 1
ATOM 6321 N N . ASP A 1 808 ? 28.638 -29.525 -2.921 1.00 90.75 808 ASP A N 1
ATOM 6322 C CA . ASP A 1 808 ? 29.851 -29.010 -2.288 1.00 90.75 808 ASP A CA 1
ATOM 6323 C C . ASP A 1 808 ? 29.792 -27.480 -2.234 1.00 90.75 808 ASP A C 1
ATOM 6325 O O . ASP A 1 808 ? 29.851 -26.816 -3.269 1.00 90.75 808 ASP A O 1
ATOM 6329 N N . ARG A 1 809 ? 29.709 -26.926 -1.017 1.00 86.00 809 ARG A N 1
ATOM 6330 C CA . ARG A 1 809 ? 29.646 -25.476 -0.772 1.00 86.00 809 ARG A CA 1
ATOM 6331 C C . ARG A 1 809 ? 30.829 -24.729 -1.383 1.00 86.00 809 ARG A C 1
ATOM 6333 O O . ARG A 1 809 ? 30.682 -23.582 -1.784 1.00 86.00 809 ARG A O 1
ATOM 6340 N N . SER A 1 810 ? 32.002 -25.357 -1.438 1.00 87.62 810 SER A N 1
ATOM 6341 C CA . SER A 1 810 ? 33.216 -24.731 -1.968 1.00 87.62 810 SER A CA 1
ATOM 6342 C C . SER A 1 810 ? 33.267 -24.701 -3.498 1.00 87.62 810 SER A C 1
ATOM 6344 O O . SER A 1 810 ? 34.051 -23.946 -4.073 1.00 87.62 810 SER A O 1
ATOM 6346 N N . ASN A 1 811 ? 32.417 -25.484 -4.168 1.00 89.88 811 ASN A N 1
ATOM 6347 C CA . ASN A 1 811 ? 32.386 -25.576 -5.617 1.00 89.88 811 ASN A CA 1
ATOM 6348 C C . ASN A 1 811 ? 31.373 -24.582 -6.207 1.00 89.88 811 ASN A C 1
ATOM 6350 O O . ASN A 1 811 ? 30.193 -24.889 -6.369 1.00 89.88 811 ASN A O 1
ATOM 6354 N N . SER A 1 812 ? 31.852 -23.380 -6.534 1.00 89.81 812 SER A N 1
ATOM 6355 C CA . SER A 1 812 ? 31.031 -22.277 -7.047 1.00 89.81 812 SER A CA 1
ATOM 6356 C C . SER A 1 812 ? 31.228 -22.006 -8.547 1.00 89.81 812 SER A C 1
ATOM 6358 O O . SER A 1 812 ? 31.216 -20.858 -8.998 1.00 89.81 812 SER A O 1
ATOM 6360 N N . SER A 1 813 ? 31.459 -23.057 -9.342 1.00 91.00 813 SER A N 1
ATOM 6361 C CA . SER A 1 813 ? 31.601 -22.936 -10.797 1.00 91.00 813 SER A CA 1
ATOM 6362 C C . SER A 1 813 ? 31.135 -24.171 -11.563 1.00 91.00 813 SER A C 1
ATOM 6364 O O . SER A 1 813 ? 31.219 -25.288 -11.057 1.00 91.00 813 SER A O 1
ATOM 6366 N N . ILE A 1 814 ? 30.700 -23.987 -12.812 1.00 94.56 814 ILE A N 1
ATOM 6367 C CA . ILE A 1 814 ? 30.386 -25.082 -13.738 1.00 94.56 814 ILE A CA 1
ATOM 6368 C C . ILE A 1 814 ? 30.679 -24.692 -15.187 1.00 94.56 814 ILE A C 1
ATOM 6370 O O . ILE A 1 814 ? 30.441 -23.558 -15.586 1.00 94.56 814 ILE A O 1
ATOM 6374 N N . THR A 1 815 ? 31.148 -25.643 -15.995 1.00 94.38 815 THR A N 1
ATOM 6375 C CA . THR A 1 815 ? 31.214 -25.496 -17.456 1.00 94.38 815 THR A CA 1
ATOM 6376 C C . THR A 1 815 ? 30.066 -26.262 -18.103 1.00 94.38 815 THR A C 1
ATOM 6378 O O . THR A 1 815 ? 29.950 -27.477 -17.944 1.00 94.38 815 THR A O 1
ATOM 6381 N N . ILE A 1 816 ? 29.228 -25.545 -18.844 1.00 93.62 816 ILE A N 1
ATOM 6382 C CA . ILE A 1 816 ? 28.101 -26.073 -19.608 1.00 93.62 816 ILE A CA 1
ATOM 6383 C C . ILE A 1 816 ? 28.593 -26.355 -21.024 1.00 93.62 816 ILE A C 1
ATOM 6385 O O . ILE A 1 816 ? 29.174 -25.479 -21.658 1.00 93.62 816 ILE A O 1
ATOM 6389 N N . ASN A 1 817 ? 28.371 -27.572 -21.514 1.00 91.75 817 ASN A N 1
ATOM 6390 C CA . ASN A 1 817 ? 28.798 -28.029 -22.839 1.00 91.75 817 ASN A CA 1
ATOM 6391 C C . ASN A 1 817 ? 27.579 -28.367 -23.713 1.00 91.75 817 ASN A C 1
ATOM 6393 O O . ASN A 1 817 ? 26.472 -28.504 -23.199 1.00 91.75 817 ASN A O 1
ATOM 6397 N N . ASN A 1 818 ? 27.805 -28.584 -25.012 1.00 89.88 818 ASN A N 1
ATOM 6398 C CA . ASN A 1 818 ? 26.784 -28.944 -26.009 1.00 89.88 818 ASN A CA 1
ATOM 6399 C C . ASN A 1 818 ? 25.694 -27.878 -26.210 1.00 89.88 818 ASN A C 1
ATOM 6401 O O . ASN A 1 818 ? 24.533 -28.203 -26.450 1.00 89.88 818 ASN A O 1
ATOM 6405 N N . LEU A 1 819 ? 26.067 -26.606 -26.104 1.00 89.75 819 LEU A N 1
ATOM 6406 C CA . LEU A 1 819 ? 25.193 -25.488 -26.436 1.00 89.75 819 LEU A CA 1
ATOM 6407 C C . LEU A 1 819 ? 25.118 -25.292 -27.956 1.00 89.75 819 LEU A C 1
ATOM 6409 O O . LEU A 1 819 ? 26.060 -25.622 -28.679 1.00 89.75 819 LEU A O 1
ATOM 6413 N N . ASN A 1 820 ? 24.003 -24.747 -28.437 1.00 86.19 820 ASN A N 1
ATOM 6414 C CA . ASN A 1 820 ? 23.861 -24.359 -29.838 1.00 86.19 820 ASN A CA 1
ATOM 6415 C C . ASN A 1 820 ? 24.712 -23.119 -30.102 1.00 86.19 820 ASN A C 1
ATOM 6417 O O . ASN A 1 820 ? 24.805 -22.262 -29.225 1.00 86.19 820 ASN A O 1
ATOM 6421 N N . SER A 1 821 ? 25.304 -23.002 -31.290 1.00 80.00 821 SER A N 1
ATOM 6422 C CA . SER A 1 821 ? 26.010 -21.784 -31.692 1.00 80.00 821 SER A CA 1
ATOM 6423 C C . SER A 1 821 ? 25.031 -20.635 -31.933 1.00 80.00 821 SER A C 1
ATOM 6425 O O . SER A 1 821 ? 23.853 -20.857 -32.223 1.00 80.00 821 SER A O 1
ATOM 6427 N N . ASN A 1 822 ? 25.517 -19.402 -31.780 1.00 73.00 822 ASN A N 1
ATOM 6428 C CA . ASN A 1 822 ? 24.736 -18.174 -31.954 1.00 73.00 822 ASN A CA 1
ATOM 6429 C C . ASN A 1 822 ? 23.394 -18.161 -31.191 1.00 73.00 822 ASN A C 1
ATOM 6431 O O . ASN A 1 822 ? 22.366 -17.748 -31.724 1.00 73.00 822 ASN A O 1
ATOM 6435 N N . THR A 1 823 ? 23.373 -18.692 -29.968 1.00 75.19 823 THR A N 1
ATOM 6436 C CA . THR A 1 823 ? 22.154 -18.816 -29.158 1.00 75.19 823 THR A CA 1
ATOM 6437 C C . THR A 1 823 ? 22.363 -18.158 -27.803 1.00 75.19 823 THR A C 1
ATOM 6439 O O . THR A 1 823 ? 23.348 -18.435 -27.115 1.00 75.19 823 THR A O 1
ATOM 6442 N N . THR A 1 824 ? 21.432 -17.286 -27.415 1.00 80.50 824 THR A N 1
ATOM 6443 C CA . THR A 1 824 ? 21.420 -16.647 -26.096 1.00 80.50 824 THR A CA 1
ATOM 6444 C C . THR A 1 824 ? 20.825 -17.587 -25.059 1.00 80.50 824 THR A C 1
ATOM 6446 O O . THR A 1 824 ? 19.734 -18.127 -25.235 1.00 80.50 824 THR A O 1
ATOM 6449 N N . TYR A 1 825 ? 21.547 -17.757 -23.957 1.00 83.56 825 TYR A N 1
ATOM 6450 C CA . TYR A 1 825 ? 21.108 -18.523 -22.802 1.00 83.56 825 TYR A CA 1
ATOM 6451 C C . TYR A 1 825 ? 21.065 -17.628 -21.571 1.00 83.56 825 TYR A C 1
ATOM 6453 O O . TYR A 1 825 ? 21.941 -16.786 -21.373 1.00 83.56 825 TYR A O 1
ATOM 6461 N N . TRP A 1 826 ? 20.060 -17.854 -20.735 1.00 85.44 826 TRP A N 1
ATOM 6462 C CA . TRP A 1 826 ? 19.815 -17.180 -19.471 1.00 85.44 826 TRP A CA 1
ATOM 6463 C C . TRP A 1 826 ? 20.005 -18.161 -18.316 1.00 85.44 826 TRP A C 1
ATOM 6465 O O . TRP A 1 826 ? 19.571 -19.308 -18.403 1.00 85.44 826 TRP A O 1
ATOM 6475 N N . PHE A 1 827 ? 20.610 -17.702 -17.223 1.00 89.19 827 PHE A N 1
ATOM 6476 C CA . PHE A 1 827 ? 21.076 -18.517 -16.104 1.00 89.19 827 PHE A CA 1
ATOM 6477 C C . PHE A 1 827 ? 20.646 -17.948 -14.760 1.00 89.19 827 PHE A C 1
ATOM 6479 O O . PHE A 1 827 ? 20.674 -16.735 -14.568 1.00 89.19 827 PHE A O 1
ATOM 6486 N N . LYS A 1 828 ? 20.336 -18.831 -13.811 1.00 91.00 828 LYS A N 1
ATOM 6487 C CA . LYS A 1 828 ? 20.135 -18.510 -12.389 1.00 91.00 828 LYS A CA 1
ATOM 6488 C C . LYS A 1 828 ? 20.757 -19.606 -11.528 1.00 91.00 828 LYS A C 1
ATOM 6490 O O . LYS A 1 828 ? 20.764 -20.768 -11.928 1.00 91.00 828 LYS A O 1
ATOM 6495 N N . VAL A 1 829 ? 21.250 -19.258 -10.346 1.00 90.69 829 VAL A N 1
ATOM 6496 C CA . VAL A 1 829 ? 21.742 -20.213 -9.347 1.00 90.69 829 VAL A CA 1
ATOM 6497 C C . VAL A 1 829 ? 20.913 -20.073 -8.083 1.00 90.69 829 VAL A C 1
ATOM 6499 O O . VAL A 1 829 ? 20.962 -19.046 -7.411 1.00 90.69 829 VAL A O 1
ATOM 6502 N N . ARG A 1 830 ? 20.170 -21.121 -7.742 1.00 90.88 830 ARG A N 1
ATOM 6503 C CA . ARG A 1 830 ? 19.452 -21.233 -6.477 1.00 90.88 830 ARG A CA 1
ATOM 6504 C C . ARG A 1 830 ? 20.353 -21.896 -5.446 1.00 90.88 830 ARG A C 1
ATOM 6506 O O . ARG A 1 830 ? 20.918 -22.955 -5.687 1.00 90.88 830 ARG A O 1
ATOM 6513 N N . THR A 1 831 ? 20.490 -21.280 -4.284 1.00 88.56 831 THR A N 1
ATOM 6514 C CA . THR A 1 831 ? 21.204 -21.845 -3.133 1.00 88.56 831 THR A CA 1
ATOM 6515 C C . THR A 1 831 ? 20.180 -22.399 -2.162 1.00 88.56 831 THR A C 1
ATOM 6517 O O . THR A 1 831 ? 19.301 -21.654 -1.758 1.00 88.56 831 THR A O 1
ATOM 6520 N N . CYS A 1 832 ? 20.265 -23.671 -1.785 1.00 85.62 832 CYS A N 1
ATOM 6521 C CA . CYS A 1 832 ? 19.313 -24.315 -0.878 1.00 85.62 832 CYS A CA 1
ATOM 6522 C C . CYS A 1 832 ? 19.943 -24.579 0.492 1.00 85.62 832 CYS A C 1
ATOM 6524 O O . CYS A 1 832 ? 21.098 -25.014 0.564 1.00 85.62 832 CYS A O 1
ATOM 6526 N N . TYR A 1 833 ? 19.157 -24.417 1.556 1.00 83.06 833 TYR A N 1
ATOM 6527 C CA . TYR A 1 833 ? 19.580 -24.598 2.948 1.00 83.06 833 TYR A CA 1
ATOM 6528 C C . TYR A 1 833 ? 18.747 -25.665 3.674 1.00 83.06 833 TYR A C 1
ATOM 6530 O O . TYR A 1 833 ? 17.698 -26.098 3.188 1.00 83.06 833 TYR A O 1
ATOM 6538 N N . ALA A 1 834 ? 19.237 -26.133 4.825 1.00 77.56 834 ALA A N 1
ATOM 6539 C CA . ALA A 1 834 ? 18.635 -27.237 5.578 1.00 77.56 834 ALA A CA 1
ATOM 6540 C C . ALA A 1 834 ? 17.289 -26.912 6.230 1.00 77.56 834 ALA A C 1
ATOM 6542 O O . ALA A 1 834 ? 16.486 -27.818 6.453 1.00 77.56 834 ALA A O 1
ATOM 6543 N N . ASP A 1 835 ? 17.019 -25.634 6.470 1.00 65.44 835 ASP A N 1
ATOM 6544 C CA . ASP A 1 835 ? 15.734 -25.121 6.949 1.00 65.44 835 ASP A CA 1
ATOM 6545 C C . ASP A 1 835 ? 14.658 -25.023 5.847 1.00 65.44 835 ASP A C 1
ATOM 6547 O O . ASP A 1 835 ? 13.530 -24.613 6.117 1.00 65.44 835 ASP A O 1
ATOM 6551 N N . GLY A 1 836 ? 14.985 -25.408 4.608 1.00 63.94 836 GLY A N 1
ATOM 6552 C CA . GLY A 1 836 ? 14.088 -25.320 3.457 1.00 63.94 836 GLY A CA 1
ATOM 6553 C C . GLY A 1 836 ? 14.045 -23.939 2.798 1.00 63.94 836 GLY A C 1
ATOM 6554 O O . GLY A 1 836 ? 13.334 -23.779 1.803 1.00 63.94 836 GLY A O 1
ATOM 6555 N N . LYS A 1 837 ? 14.808 -22.956 3.297 1.00 70.88 837 LYS A N 1
ATOM 6556 C CA . LYS A 1 837 ? 14.972 -21.656 2.639 1.00 70.88 837 LYS A CA 1
ATOM 6557 C C . LYS A 1 837 ? 15.905 -21.762 1.436 1.00 70.88 837 LYS A C 1
ATOM 6559 O O . LYS A 1 837 ? 16.682 -22.714 1.286 1.00 70.88 837 LYS A O 1
ATOM 6564 N N . TYR A 1 838 ? 15.839 -20.754 0.572 1.00 78.88 838 TYR A N 1
ATOM 6565 C CA . TYR A 1 838 ? 16.680 -20.674 -0.611 1.00 78.88 838 TYR A CA 1
ATOM 6566 C C . TYR A 1 838 ? 17.019 -19.233 -0.994 1.00 78.88 838 TYR A C 1
ATOM 6568 O O . TYR A 1 838 ? 16.233 -18.329 -0.740 1.00 78.88 838 TYR A O 1
ATOM 6576 N N . GLY A 1 839 ? 18.179 -19.032 -1.619 1.00 74.56 839 GLY A N 1
ATOM 6577 C CA . GLY A 1 839 ? 18.604 -17.755 -2.195 1.00 74.56 839 GLY A CA 1
ATOM 6578 C C . GLY A 1 839 ? 18.796 -17.882 -3.704 1.00 74.56 839 GLY A C 1
ATOM 6579 O O . GLY A 1 839 ? 19.694 -18.603 -4.143 1.00 74.56 839 GLY A O 1
ATOM 6580 N N . ASP A 1 840 ? 17.969 -17.190 -4.488 1.00 80.44 840 ASP A N 1
ATOM 6581 C CA . ASP A 1 840 ? 18.003 -17.228 -5.954 1.00 80.44 840 ASP A CA 1
ATOM 6582 C C . ASP A 1 840 ? 18.856 -16.099 -6.507 1.00 80.44 840 ASP A C 1
ATOM 6584 O O . ASP A 1 840 ? 18.565 -14.926 -6.269 1.00 80.44 840 ASP A O 1
ATOM 6588 N N . SER A 1 841 ? 19.907 -16.437 -7.254 1.00 77.69 841 SER A N 1
ATOM 6589 C CA . SER A 1 841 ? 20.706 -15.416 -7.913 1.00 77.69 841 SER A CA 1
ATOM 6590 C C . SER A 1 841 ? 19.834 -14.639 -8.894 1.00 77.69 841 SER A C 1
ATOM 6592 O O . SER A 1 841 ? 18.957 -15.183 -9.573 1.00 77.69 841 SER A O 1
ATOM 6594 N N . VAL A 1 842 ? 20.157 -13.363 -9.037 1.00 63.75 842 VAL A N 1
ATOM 6595 C CA . VAL A 1 842 ? 19.868 -12.601 -10.251 1.00 63.75 842 VAL A CA 1
ATOM 6596 C C . VAL A 1 842 ? 20.197 -13.392 -11.515 1.00 63.75 842 VAL A C 1
ATOM 6598 O O . VAL A 1 842 ? 21.094 -14.246 -11.551 1.00 63.75 842 VAL A O 1
ATOM 6601 N N . GLN A 1 843 ? 19.432 -13.103 -12.561 1.00 76.44 843 GLN A N 1
ATOM 6602 C CA . GLN A 1 843 ? 19.584 -13.757 -13.845 1.00 76.44 843 GLN A CA 1
ATOM 6603 C C . GLN A 1 843 ? 20.798 -13.192 -14.592 1.00 76.44 843 GLN A C 1
ATOM 6605 O O . GLN A 1 843 ? 20.945 -11.978 -14.710 1.00 76.44 843 GLN A O 1
ATOM 6610 N N . ARG A 1 844 ? 21.639 -14.068 -15.144 1.00 77.00 844 ARG A N 1
ATOM 6611 C CA . ARG A 1 844 ? 22.725 -13.705 -16.073 1.00 77.00 844 ARG A CA 1
ATOM 6612 C C . ARG A 1 844 ? 22.474 -14.294 -17.445 1.00 77.00 844 ARG A C 1
ATOM 6614 O O . ARG A 1 844 ? 21.686 -15.224 -17.573 1.00 77.00 844 ARG A O 1
ATOM 6621 N N . TRP A 1 845 ? 23.146 -13.783 -18.466 1.00 78.56 845 TRP A N 1
ATOM 6622 C CA . TRP A 1 845 ? 23.034 -14.320 -19.815 1.00 78.56 845 TRP A CA 1
ATOM 6623 C C . TRP A 1 845 ? 24.345 -14.251 -20.578 1.00 78.56 845 TRP A C 1
ATOM 6625 O O . TRP A 1 845 ? 25.257 -13.511 -20.215 1.00 78.56 845 TRP A O 1
ATOM 6635 N N . ALA A 1 846 ? 24.428 -15.059 -21.628 1.00 68.69 846 ALA A N 1
ATOM 6636 C CA . ALA A 1 846 ? 25.463 -14.971 -22.641 1.00 68.69 846 ALA A CA 1
ATOM 6637 C C . ALA A 1 846 ? 24.979 -15.608 -23.944 1.00 68.69 846 ALA A C 1
ATOM 6639 O O . ALA A 1 846 ? 24.206 -16.570 -23.931 1.00 68.69 846 ALA A O 1
ATOM 6640 N N . THR A 1 847 ? 25.483 -15.098 -25.063 1.00 73.19 847 THR A N 1
ATOM 6641 C CA . THR A 1 847 ? 25.289 -15.690 -26.389 1.00 73.19 847 THR A CA 1
ATOM 6642 C C . THR A 1 847 ? 26.520 -16.510 -26.751 1.00 73.19 847 THR A C 1
ATOM 6644 O O . THR A 1 847 ? 27.645 -16.016 -26.674 1.00 73.19 847 THR A O 1
ATOM 6647 N N . THR A 1 848 ? 26.325 -17.777 -27.117 1.00 74.50 848 THR A N 1
ATOM 6648 C CA . THR A 1 848 ? 27.406 -18.618 -27.653 1.00 74.50 848 THR A CA 1
ATOM 6649 C C . THR A 1 848 ? 27.953 -18.035 -28.950 1.00 74.50 848 THR A C 1
ATOM 6651 O O . THR A 1 848 ? 27.220 -17.432 -29.734 1.00 74.50 848 THR A O 1
ATOM 6654 N N . LYS A 1 849 ? 29.247 -18.240 -29.216 1.00 70.81 849 LYS A N 1
ATOM 6655 C CA . LYS A 1 849 ? 29.876 -17.712 -30.434 1.00 70.81 849 LYS A CA 1
ATOM 6656 C C . LYS A 1 849 ? 29.185 -18.272 -31.684 1.00 70.81 849 LYS A C 1
ATOM 6658 O O . LYS A 1 849 ? 28.806 -19.448 -31.717 1.00 70.81 849 LYS A O 1
ATOM 6663 N N . ALA A 1 850 ? 29.040 -17.449 -32.720 1.00 64.06 850 ALA A N 1
ATOM 6664 C CA . ALA A 1 850 ? 28.591 -17.923 -34.022 1.00 64.06 850 ALA A CA 1
ATOM 6665 C C . ALA A 1 850 ? 29.601 -18.930 -34.595 1.00 64.06 850 ALA A C 1
ATOM 6667 O O . ALA A 1 850 ? 30.813 -18.804 -34.402 1.00 64.06 850 ALA A O 1
ATOM 6668 N N . SER A 1 851 ? 29.107 -19.950 -35.301 1.00 60.78 851 SER A N 1
ATOM 6669 C CA . SER A 1 851 ? 29.966 -20.806 -36.119 1.00 60.78 851 SER A CA 1
ATOM 6670 C C . SER A 1 851 ? 30.545 -19.933 -37.232 1.00 60.78 851 SER A C 1
ATOM 6672 O O . SER A 1 851 ? 29.824 -19.595 -38.163 1.00 60.78 851 SER A O 1
ATOM 6674 N N . MET A 1 852 ? 31.802 -19.502 -37.089 1.00 57.47 852 MET A N 1
ATOM 6675 C CA . MET A 1 852 ? 32.424 -18.552 -38.017 1.00 57.47 852 MET A CA 1
ATOM 6676 C C . MET A 1 852 ? 32.276 -19.011 -39.474 1.00 57.47 852 MET A C 1
ATOM 6678 O O . MET A 1 852 ? 32.451 -20.192 -39.788 1.00 57.47 852 MET A O 1
ATOM 6682 N N . VAL A 1 853 ? 31.986 -18.057 -40.359 1.00 50.34 853 VAL A N 1
ATOM 6683 C CA . VAL A 1 853 ? 31.915 -18.251 -41.812 1.00 50.34 853 VAL A CA 1
ATOM 6684 C C . VAL A 1 853 ? 33.206 -18.863 -42.338 1.00 50.34 853 VAL A C 1
ATOM 6686 O O . VAL A 1 853 ? 34.305 -18.504 -41.913 1.00 50.34 853 VAL A O 1
ATOM 6689 N N . SER A 1 854 ? 33.075 -19.752 -43.319 1.00 46.12 854 SER A N 1
ATOM 6690 C CA . SER A 1 854 ? 34.193 -20.337 -44.051 1.00 46.12 854 SER A CA 1
ATOM 6691 C C . SER A 1 854 ? 35.094 -19.264 -44.685 1.00 46.12 854 SER A C 1
ATOM 6693 O O . SER A 1 854 ? 34.687 -18.586 -45.627 1.00 46.12 854 SER A O 1
ATOM 6695 N N . GLY A 1 855 ? 36.332 -19.160 -44.197 1.00 57.84 855 GLY A N 1
ATOM 6696 C CA . GLY A 1 855 ? 37.423 -18.354 -44.755 1.00 57.84 855 GLY A CA 1
ATOM 6697 C C . GLY A 1 855 ? 38.521 -18.130 -43.710 1.00 57.84 855 GLY A C 1
ATOM 6698 O O . GLY A 1 855 ? 38.202 -17.910 -42.544 1.00 57.84 855 GLY A O 1
ATOM 6699 N N . GLU A 1 856 ? 39.801 -18.191 -44.095 1.00 68.38 856 GLU A N 1
ATOM 6700 C CA . GLU A 1 856 ? 40.925 -18.044 -43.153 1.00 68.38 856 GLU A CA 1
ATOM 6701 C C . GLU A 1 856 ? 40.948 -16.637 -42.524 1.00 68.38 856 GLU A C 1
ATOM 6703 O O . GLU A 1 856 ? 40.957 -15.619 -43.225 1.00 68.38 856 GLU A O 1
ATOM 6708 N N . TRP A 1 857 ? 40.915 -16.586 -41.190 1.00 78.50 857 TRP A N 1
ATOM 6709 C CA . TRP A 1 857 ? 41.175 -15.388 -40.393 1.00 78.50 857 TRP A CA 1
ATOM 6710 C C . TRP A 1 857 ? 42.632 -15.413 -39.941 1.00 78.50 857 TRP A C 1
ATOM 6712 O O . TRP A 1 857 ? 43.119 -16.425 -39.439 1.00 78.50 857 TRP A O 1
ATOM 6722 N N . MET A 1 858 ? 43.319 -14.292 -40.108 1.00 83.00 858 MET A N 1
ATOM 6723 C CA . MET A 1 858 ? 44.646 -14.076 -39.553 1.00 83.00 858 MET A CA 1
ATOM 6724 C C . MET A 1 858 ? 44.496 -13.569 -38.118 1.00 83.00 858 MET A C 1
ATOM 6726 O O . MET A 1 858 ? 43.608 -12.765 -37.831 1.00 83.00 858 MET A O 1
ATOM 6730 N N . GLU A 1 859 ? 45.370 -14.021 -37.220 1.00 88.50 859 GLU A N 1
ATOM 6731 C CA . GLU A 1 859 ? 45.356 -13.623 -35.811 1.00 88.50 859 GLU A CA 1
ATOM 6732 C C . GLU A 1 859 ? 46.648 -12.908 -35.400 1.00 88.50 859 GLU A C 1
ATOM 6734 O O . GLU A 1 859 ? 47.751 -13.202 -35.879 1.00 88.50 859 GLU A O 1
ATOM 6739 N N . ARG A 1 860 ? 46.501 -11.938 -34.498 1.00 87.81 860 ARG A N 1
ATOM 6740 C CA . ARG A 1 860 ? 47.598 -11.295 -33.766 1.00 87.81 860 ARG A CA 1
ATOM 6741 C C . ARG A 1 860 ? 47.173 -11.098 -32.316 1.00 87.81 860 ARG A C 1
ATOM 6743 O O . ARG A 1 860 ? 45.997 -10.893 -32.033 1.00 87.81 860 ARG A O 1
ATOM 6750 N N . GLU A 1 861 ? 48.136 -11.163 -31.409 1.00 91.75 861 GLU A N 1
ATOM 6751 C CA . GLU A 1 861 ? 47.899 -11.059 -29.970 1.00 91.75 861 GLU A CA 1
ATOM 6752 C C . GLU A 1 861 ? 48.900 -10.099 -29.336 1.00 91.75 861 GLU A C 1
ATOM 6754 O O . GLU A 1 861 ? 50.051 -10.004 -29.771 1.00 91.75 861 GLU A O 1
ATOM 6759 N N . THR A 1 862 ? 48.442 -9.428 -28.290 1.00 91.19 862 THR A N 1
ATOM 6760 C CA . THR A 1 862 ? 49.227 -8.626 -27.353 1.00 91.19 862 THR A CA 1
ATOM 6761 C C . THR A 1 862 ? 48.981 -9.149 -25.930 1.00 91.19 862 THR A C 1
ATOM 6763 O O . THR A 1 862 ? 48.390 -10.221 -25.744 1.00 91.19 862 THR A O 1
ATOM 6766 N N . ASP A 1 863 ? 49.449 -8.441 -24.902 1.00 85.44 863 ASP A N 1
ATOM 6767 C CA . ASP A 1 863 ? 49.244 -8.873 -23.517 1.00 85.44 863 ASP A CA 1
ATOM 6768 C C . ASP A 1 863 ? 47.756 -8.841 -23.134 1.00 85.44 863 ASP A C 1
ATOM 6770 O O . ASP A 1 863 ? 47.276 -9.784 -22.497 1.00 85.44 863 ASP A O 1
ATOM 6774 N N . HIS A 1 864 ? 47.006 -7.840 -23.613 1.00 89.81 864 HIS A N 1
ATOM 6775 C CA . HIS A 1 864 ? 45.614 -7.615 -23.218 1.00 89.81 864 HIS A CA 1
ATOM 6776 C C . HIS A 1 864 ? 44.578 -7.886 -24.319 1.00 89.81 864 HIS A C 1
ATOM 6778 O O . HIS A 1 864 ? 43.400 -8.078 -24.007 1.00 89.81 864 HIS A O 1
ATOM 6784 N N . PHE A 1 865 ? 44.980 -7.959 -25.593 1.00 88.50 865 PHE A N 1
ATOM 6785 C CA . PHE A 1 865 ? 44.050 -8.077 -26.722 1.00 88.50 865 PHE A CA 1
ATOM 6786 C C . PHE A 1 865 ? 44.419 -9.196 -27.698 1.00 88.50 865 PHE A C 1
ATOM 6788 O O . PHE A 1 865 ? 45.579 -9.586 -27.850 1.00 88.50 865 PHE A O 1
ATOM 6795 N N . LYS A 1 866 ? 43.405 -9.710 -28.397 1.00 88.56 866 LYS A N 1
ATOM 6796 C CA . LYS A 1 866 ? 43.555 -10.629 -29.531 1.00 88.56 866 LYS A CA 1
ATOM 6797 C C . LYS A 1 866 ? 42.720 -10.124 -30.698 1.00 88.56 866 LYS A C 1
ATOM 6799 O O . LYS A 1 866 ? 41.511 -10.012 -30.552 1.00 88.56 866 LYS A O 1
ATOM 6804 N N . ILE A 1 867 ? 43.341 -9.849 -31.843 1.00 86.44 867 ILE A N 1
ATOM 6805 C CA . ILE A 1 867 ? 42.645 -9.360 -33.040 1.00 86.44 867 ILE A CA 1
ATOM 6806 C C . ILE A 1 867 ? 42.539 -10.436 -34.123 1.00 86.44 867 ILE A C 1
ATOM 6808 O O . ILE A 1 867 ? 43.514 -11.134 -34.418 1.00 86.44 867 ILE A O 1
ATOM 6812 N N . TYR A 1 868 ? 41.369 -10.509 -34.754 1.00 86.56 868 TYR A N 1
ATOM 6813 C CA . TYR A 1 868 ? 41.078 -11.313 -35.938 1.00 86.56 868 TYR A CA 1
ATOM 6814 C C . TYR A 1 868 ? 40.878 -10.388 -37.145 1.00 86.56 868 TYR A C 1
ATOM 6816 O O . TYR A 1 868 ? 40.107 -9.432 -37.066 1.00 86.56 868 TYR A O 1
ATOM 6824 N N . TYR A 1 869 ? 41.573 -10.647 -38.256 1.00 86.00 869 TYR A N 1
ATOM 6825 C CA . TYR A 1 869 ? 41.510 -9.829 -39.478 1.00 86.00 869 TYR A CA 1
ATOM 6826 C C . TYR A 1 869 ? 41.714 -10.662 -40.758 1.00 86.00 869 TYR A C 1
ATOM 6828 O O . TYR A 1 869 ? 42.109 -11.828 -40.707 1.00 86.00 869 TYR A O 1
ATOM 6836 N N . ARG A 1 870 ? 41.450 -10.073 -41.932 1.00 84.38 870 ARG A N 1
ATOM 6837 C CA . ARG A 1 870 ? 41.678 -10.704 -43.247 1.00 84.38 870 ARG A CA 1
ATOM 6838 C C . ARG A 1 870 ? 43.070 -10.390 -43.801 1.00 84.38 870 ARG A C 1
ATOM 6840 O O . ARG A 1 870 ? 43.608 -9.313 -43.558 1.00 84.38 870 ARG A O 1
ATOM 6847 N N . ALA A 1 871 ? 43.634 -11.310 -44.586 1.00 81.19 871 ALA A N 1
ATOM 6848 C CA . ALA A 1 871 ? 44.900 -11.081 -45.288 1.00 81.19 871 ALA A CA 1
ATOM 6849 C C . ALA A 1 871 ? 44.832 -9.794 -46.140 1.00 81.19 871 ALA A C 1
ATOM 6851 O O . ALA A 1 871 ? 43.867 -9.596 -46.879 1.00 81.19 871 ALA A O 1
ATOM 6852 N N . GLY A 1 872 ? 45.840 -8.923 -46.024 1.00 82.19 872 GLY A N 1
ATOM 6853 C CA . GLY A 1 872 ? 45.861 -7.586 -46.637 1.00 82.19 872 GLY A CA 1
ATOM 6854 C C . GLY A 1 872 ? 45.459 -6.430 -45.706 1.00 82.19 872 GLY A C 1
ATOM 6855 O O . GLY A 1 872 ? 45.571 -5.273 -46.113 1.00 82.19 872 GLY A O 1
ATOM 6856 N N . TYR A 1 873 ? 45.025 -6.723 -44.473 1.00 83.88 873 TYR A N 1
ATOM 6857 C CA . TYR A 1 873 ? 44.690 -5.735 -43.433 1.00 83.88 873 TYR A CA 1
ATOM 6858 C C . TYR A 1 873 ? 45.672 -5.742 -42.243 1.00 83.88 873 TYR A C 1
ATOM 6860 O O . TYR A 1 873 ? 45.351 -5.258 -41.158 1.00 83.88 873 TYR A O 1
ATOM 6868 N N . GLU A 1 874 ? 46.879 -6.291 -42.413 1.00 87.00 874 GLU A N 1
ATOM 6869 C CA . GLU A 1 874 ? 47.882 -6.453 -41.349 1.00 87.00 874 GLU A CA 1
ATOM 6870 C C . GLU A 1 874 ? 48.259 -5.115 -40.695 1.00 87.00 874 GLU A C 1
ATOM 6872 O O . GLU A 1 874 ? 48.441 -5.036 -39.481 1.00 87.00 874 GLU A O 1
ATOM 6877 N N . GLN A 1 875 ? 48.385 -4.053 -41.498 1.00 82.94 875 GLN A N 1
ATOM 6878 C CA . GLN A 1 875 ? 48.759 -2.730 -41.002 1.00 82.94 875 GLN A CA 1
ATOM 6879 C C . GLN A 1 875 ? 47.647 -2.135 -40.130 1.00 82.94 875 GLN A C 1
ATOM 6881 O O . GLN A 1 875 ? 47.920 -1.639 -39.042 1.00 82.94 875 GLN A O 1
ATOM 6886 N N . GLN A 1 876 ? 46.399 -2.238 -40.582 1.00 83.19 876 GLN A N 1
ATOM 6887 C CA . GLN A 1 876 ? 45.212 -1.770 -39.874 1.00 83.19 876 GLN A CA 1
ATOM 6888 C C . GLN A 1 876 ? 45.003 -2.549 -38.573 1.00 83.19 876 GLN A C 1
ATOM 6890 O O . GLN A 1 876 ? 44.719 -1.948 -37.541 1.00 83.19 876 GLN A O 1
ATOM 6895 N N . ALA A 1 877 ? 45.206 -3.869 -38.601 1.00 83.25 877 ALA A N 1
ATOM 6896 C CA . ALA A 1 877 ? 45.117 -4.714 -37.416 1.00 83.25 877 ALA A CA 1
ATOM 6897 C C . ALA A 1 877 ? 46.170 -4.339 -36.360 1.00 83.25 877 ALA A C 1
ATOM 6899 O O . ALA A 1 877 ? 45.844 -4.229 -35.180 1.00 83.25 877 ALA A O 1
ATOM 6900 N N . ASN A 1 878 ? 47.415 -4.079 -36.778 1.00 85.75 878 ASN A N 1
ATOM 6901 C CA . ASN A 1 878 ? 48.473 -3.641 -35.864 1.00 85.75 878 ASN A CA 1
ATOM 6902 C C . ASN A 1 878 ? 48.176 -2.260 -35.264 1.00 85.75 878 ASN A C 1
ATOM 6904 O O . ASN A 1 878 ? 48.304 -2.088 -34.056 1.00 85.75 878 ASN A O 1
ATOM 6908 N N . SER A 1 879 ? 47.742 -1.295 -36.081 1.00 82.19 879 SER A N 1
ATOM 6909 C CA . SER A 1 879 ? 47.377 0.040 -35.591 1.00 82.19 879 SER A CA 1
ATOM 6910 C C . SER A 1 879 ? 46.186 0.004 -34.629 1.00 82.19 879 SER A C 1
ATOM 6912 O O . SER A 1 879 ? 46.172 0.745 -33.649 1.00 82.19 879 SER A O 1
ATOM 6914 N N . LEU A 1 880 ? 45.203 -0.869 -34.870 1.00 80.94 880 LEU A N 1
ATOM 6915 C CA . LEU A 1 880 ? 44.053 -1.027 -33.982 1.00 80.94 880 LEU A CA 1
ATOM 6916 C C . LEU A 1 880 ? 44.437 -1.685 -32.651 1.00 80.94 880 LEU A C 1
ATOM 6918 O O . LEU A 1 880 ? 43.976 -1.234 -31.605 1.00 80.94 880 LEU A O 1
ATOM 6922 N N . LEU A 1 881 ? 45.290 -2.714 -32.679 1.00 85.75 881 LEU A N 1
ATOM 6923 C CA . LEU A 1 881 ? 45.835 -3.334 -31.467 1.00 85.75 881 LEU A CA 1
ATOM 6924 C C . LEU A 1 881 ? 46.623 -2.330 -30.621 1.00 85.75 881 LEU A C 1
ATOM 6926 O O . LEU A 1 881 ? 46.396 -2.239 -29.419 1.00 85.75 881 LEU A O 1
ATOM 6930 N N . GLU A 1 882 ? 47.511 -1.554 -31.246 1.00 85.44 882 GLU A N 1
ATOM 6931 C CA . GLU A 1 882 ? 48.306 -0.532 -30.555 1.00 85.44 882 GLU A CA 1
ATOM 6932 C C . GLU A 1 882 ? 47.408 0.531 -29.903 1.00 85.44 882 GLU A C 1
ATOM 6934 O O . GLU A 1 882 ? 47.635 0.926 -28.761 1.00 85.44 882 GLU A O 1
ATOM 6939 N N . ALA A 1 883 ? 46.335 0.949 -30.584 1.00 81.44 883 ALA A N 1
ATOM 6940 C CA . ALA A 1 883 ? 45.366 1.888 -30.025 1.00 81.44 883 ALA A CA 1
ATOM 6941 C C . ALA A 1 883 ? 44.632 1.332 -28.789 1.00 81.44 883 ALA A C 1
ATOM 6943 O O . ALA A 1 883 ? 44.434 2.071 -27.827 1.00 81.44 883 ALA A O 1
ATOM 6944 N N . HIS A 1 884 ? 44.254 0.050 -28.794 1.00 84.69 884 HIS A N 1
ATOM 6945 C CA . HIS A 1 884 ? 43.591 -0.590 -27.652 1.00 84.69 884 HIS A CA 1
ATOM 6946 C C . HIS A 1 884 ? 44.542 -0.762 -26.460 1.00 84.69 884 HIS A C 1
ATOM 6948 O O . HIS A 1 884 ? 44.163 -0.480 -25.323 1.00 84.69 884 HIS A O 1
ATOM 6954 N N . GLU A 1 885 ? 45.795 -1.147 -26.714 1.00 88.81 885 GLU A N 1
ATOM 6955 C CA . GLU A 1 885 ? 46.821 -1.253 -25.670 1.00 88.81 885 GLU A CA 1
ATOM 6956 C C . GLU A 1 885 ? 47.095 0.095 -24.990 1.00 88.81 885 GLU A C 1
ATOM 6958 O O . GLU A 1 885 ? 47.163 0.169 -23.765 1.00 88.81 885 GLU A O 1
ATOM 6963 N N . ASN A 1 886 ? 47.144 1.188 -25.757 1.00 86.94 886 ASN A N 1
ATOM 6964 C CA . ASN A 1 886 ? 47.356 2.533 -25.210 1.00 86.94 886 ASN A CA 1
ATOM 6965 C C . ASN A 1 886 ? 46.228 3.006 -24.272 1.00 86.94 886 ASN A C 1
ATOM 6967 O O . ASN A 1 886 ? 46.455 3.873 -23.429 1.00 86.94 886 ASN A O 1
ATOM 6971 N N . VAL A 1 887 ? 45.018 2.459 -24.414 1.00 86.31 887 VAL A N 1
ATOM 6972 C CA . VAL A 1 887 ? 43.849 2.807 -23.590 1.00 86.31 887 VAL A CA 1
ATOM 6973 C C . VAL A 1 887 ? 43.710 1.894 -22.365 1.00 86.31 887 VAL A C 1
ATOM 6975 O O . VAL A 1 887 ? 43.102 2.288 -21.365 1.00 86.31 887 VAL A O 1
ATOM 6978 N N . TYR A 1 888 ? 44.263 0.680 -22.420 1.00 89.62 888 TYR A N 1
ATOM 6979 C CA . TYR A 1 888 ? 43.973 -0.391 -21.467 1.00 89.62 888 TYR A CA 1
ATOM 6980 C C . TYR A 1 888 ? 44.181 0.010 -20.003 1.00 89.62 888 TYR A C 1
ATOM 6982 O O . TYR A 1 888 ? 43.259 -0.112 -19.191 1.00 89.62 888 TYR A O 1
ATOM 6990 N N . GLU A 1 889 ? 45.369 0.520 -19.662 1.00 89.56 889 GLU A N 1
ATOM 6991 C CA . GLU A 1 889 ? 45.704 0.902 -18.282 1.00 89.56 889 GLU A CA 1
ATOM 6992 C C . GLU A 1 889 ? 44.792 2.015 -17.757 1.00 89.56 889 GLU A C 1
ATOM 6994 O O . GLU A 1 889 ? 44.406 2.008 -16.587 1.00 89.56 889 GLU A O 1
ATOM 6999 N N . PHE A 1 890 ? 44.405 2.953 -18.625 1.00 89.75 890 PHE A N 1
ATOM 7000 C CA . PHE A 1 890 ? 43.533 4.060 -18.253 1.00 89.75 890 PHE A CA 1
ATOM 7001 C C . PHE A 1 890 ? 42.119 3.571 -17.911 1.00 89.75 890 PHE A C 1
ATOM 7003 O O . PHE A 1 890 ? 41.614 3.855 -16.823 1.00 89.75 890 PHE A O 1
ATOM 7010 N N . VAL A 1 891 ? 41.490 2.803 -18.808 1.00 88.44 891 VAL A N 1
ATOM 7011 C CA . VAL A 1 891 ? 40.105 2.336 -18.619 1.00 88.44 891 VAL A CA 1
ATOM 7012 C C . VAL A 1 891 ? 40.012 1.352 -17.457 1.00 88.44 891 VAL A C 1
ATOM 7014 O O . VAL A 1 891 ? 39.186 1.533 -16.559 1.00 88.44 891 VAL A O 1
ATOM 7017 N N . THR A 1 892 ? 40.887 0.345 -17.420 1.00 89.56 892 THR A N 1
ATOM 7018 C CA . THR A 1 892 ? 40.871 -0.667 -16.351 1.00 89.56 892 THR A CA 1
ATOM 7019 C C . THR A 1 892 ? 41.249 -0.070 -14.996 1.00 89.56 892 THR A C 1
ATOM 7021 O O . THR A 1 892 ? 40.640 -0.412 -13.980 1.00 89.56 892 THR A O 1
ATOM 7024 N N . GLY A 1 893 ? 42.186 0.885 -14.971 1.00 87.06 893 GLY A N 1
ATOM 7025 C CA . GLY A 1 893 ? 42.571 1.617 -13.768 1.00 87.06 893 GLY A CA 1
ATOM 7026 C C . GLY A 1 893 ? 41.460 2.519 -13.228 1.00 87.06 893 GLY A C 1
ATOM 7027 O O . GLY A 1 893 ? 41.276 2.599 -12.011 1.00 87.06 893 GLY A O 1
ATOM 7028 N N . PHE A 1 894 ? 40.687 3.173 -14.102 1.00 88.31 894 PHE A N 1
ATOM 7029 C CA . PHE A 1 894 ? 39.565 4.011 -13.680 1.00 88.31 894 PHE A CA 1
ATOM 7030 C C . PHE A 1 894 ? 38.399 3.177 -13.145 1.00 88.31 894 PHE A C 1
ATOM 7032 O O . PHE A 1 894 ? 37.924 3.432 -12.036 1.00 88.31 894 PHE A O 1
ATOM 7039 N N . ILE A 1 895 ? 37.954 2.184 -13.921 1.00 86.12 895 ILE A N 1
ATOM 7040 C CA . ILE A 1 895 ? 36.831 1.306 -13.564 1.00 86.12 895 ILE A CA 1
ATOM 7041 C C . ILE A 1 895 ? 37.200 0.429 -12.355 1.00 86.12 895 ILE A C 1
ATOM 7043 O O . ILE A 1 895 ? 36.343 0.077 -11.545 1.00 86.12 895 ILE A O 1
ATOM 7047 N N . GLY A 1 896 ? 38.487 0.123 -12.178 1.00 83.19 896 GLY A N 1
ATOM 7048 C CA . GLY A 1 896 ? 38.970 -0.771 -11.128 1.00 83.19 896 GLY A CA 1
ATOM 7049 C C . GLY A 1 896 ? 38.717 -2.244 -11.448 1.00 83.19 896 GLY A C 1
ATOM 7050 O O . GLY A 1 896 ? 38.665 -3.064 -10.533 1.00 83.19 896 GLY A O 1
ATOM 7051 N N . TYR A 1 897 ? 38.552 -2.569 -12.731 1.00 82.81 897 TYR A N 1
ATOM 7052 C CA . TYR A 1 897 ? 38.331 -3.919 -13.230 1.00 82.81 897 TYR A CA 1
ATOM 7053 C C . TYR A 1 897 ? 39.222 -4.172 -14.445 1.00 82.81 897 TYR A C 1
ATOM 7055 O O . TYR A 1 897 ? 39.183 -3.423 -15.420 1.00 82.81 897 TYR A O 1
ATOM 7063 N N . ALA A 1 898 ? 40.018 -5.237 -14.374 1.00 82.50 898 ALA A N 1
ATOM 7064 C CA . ALA A 1 898 ? 40.828 -5.724 -15.480 1.00 82.50 898 ALA A CA 1
ATOM 7065 C C . ALA A 1 898 ? 40.165 -6.983 -16.062 1.00 82.50 898 ALA A C 1
ATOM 7067 O O . ALA A 1 898 ? 39.920 -7.923 -15.295 1.00 82.50 898 ALA A O 1
ATOM 7068 N N . PRO A 1 899 ? 39.881 -7.028 -17.378 1.00 80.81 899 PRO A N 1
ATOM 7069 C CA . PRO A 1 899 ? 39.348 -8.220 -18.023 1.00 80.81 899 PRO A CA 1
ATOM 7070 C C . PRO A 1 899 ? 40.207 -9.461 -17.719 1.00 80.81 899 PRO A C 1
ATOM 7072 O O . PRO A 1 899 ? 41.432 -9.414 -17.849 1.00 80.81 899 PRO A O 1
ATOM 7075 N N . PRO A 1 900 ? 39.599 -10.588 -17.306 1.00 68.88 900 PRO A N 1
ATOM 7076 C CA . PRO A 1 900 ? 40.332 -11.784 -16.884 1.00 68.88 900 PRO A CA 1
ATOM 7077 C C . PRO A 1 900 ? 40.950 -12.561 -18.055 1.00 68.88 900 PRO A C 1
ATOM 7079 O O . PRO A 1 900 ? 41.794 -13.433 -17.849 1.00 68.88 900 PRO A O 1
ATOM 7082 N N . THR A 1 901 ? 40.514 -12.273 -19.279 1.00 77.06 901 THR A N 1
ATOM 7083 C CA . THR A 1 901 ? 41.000 -12.867 -20.525 1.00 77.06 901 THR A CA 1
ATOM 7084 C C . THR A 1 901 ? 41.279 -11.769 -21.538 1.00 77.06 901 THR A C 1
ATOM 7086 O O . THR A 1 901 ? 40.686 -10.694 -21.451 1.00 77.06 901 THR A O 1
ATOM 7089 N N . ARG A 1 902 ? 42.131 -12.054 -22.535 1.00 83.06 902 ARG A N 1
ATOM 7090 C CA . ARG A 1 902 ? 42.366 -11.116 -23.640 1.00 83.06 902 ARG A CA 1
ATOM 7091 C C . ARG A 1 902 ? 41.033 -10.694 -24.256 1.00 83.06 902 ARG A C 1
ATOM 7093 O O . ARG A 1 902 ? 40.194 -11.549 -24.548 1.00 83.06 902 ARG A O 1
ATOM 7100 N N . THR A 1 903 ? 40.836 -9.393 -24.430 1.00 82.88 903 THR A N 1
ATOM 7101 C CA . THR A 1 903 ? 39.646 -8.870 -25.108 1.00 82.88 903 THR A CA 1
ATOM 7102 C C . THR A 1 903 ? 39.777 -9.160 -26.602 1.00 82.88 903 THR A C 1
ATOM 7104 O O . THR A 1 903 ? 40.816 -8.881 -27.208 1.00 82.88 903 THR A O 1
ATOM 7107 N N . GLU A 1 904 ? 38.758 -9.784 -27.193 1.00 82.56 904 GLU A N 1
ATOM 7108 C CA . GLU A 1 904 ? 38.783 -10.158 -28.609 1.00 82.56 904 GLU A CA 1
ATOM 7109 C C . GLU A 1 904 ? 38.331 -8.988 -29.484 1.00 82.56 904 GLU A C 1
ATOM 7111 O O . GLU A 1 904 ? 37.270 -8.420 -29.250 1.00 82.56 904 GLU A O 1
ATOM 7116 N N . ILE A 1 905 ? 39.101 -8.664 -30.520 1.00 82.50 905 ILE A N 1
ATOM 7117 C CA . ILE A 1 905 ? 38.805 -7.615 -31.495 1.00 82.50 905 ILE A CA 1
ATOM 7118 C C . ILE A 1 905 ? 38.580 -8.270 -32.860 1.00 82.50 905 ILE A C 1
ATOM 7120 O O . ILE A 1 905 ? 39.431 -9.016 -33.341 1.00 82.50 905 ILE A O 1
ATOM 7124 N N . TYR A 1 906 ? 37.466 -7.978 -33.521 1.00 81.56 906 TYR A N 1
ATOM 7125 C CA . TYR A 1 906 ? 37.178 -8.469 -34.871 1.00 81.56 906 TYR A CA 1
ATOM 7126 C C . TYR A 1 906 ? 37.228 -7.310 -35.864 1.00 81.56 906 TYR A C 1
ATOM 7128 O O . TYR A 1 906 ? 36.332 -6.467 -35.888 1.00 81.56 906 TYR A O 1
ATOM 7136 N N . LEU A 1 907 ? 38.281 -7.266 -36.686 1.00 83.06 907 LEU A N 1
ATOM 7137 C CA . LEU A 1 907 ? 38.435 -6.283 -37.756 1.00 83.06 907 LEU A CA 1
ATOM 7138 C C . LEU A 1 907 ? 37.749 -6.793 -39.026 1.00 83.06 907 LEU A C 1
ATOM 7140 O O . LEU A 1 907 ? 38.304 -7.597 -39.778 1.00 83.06 907 LEU A O 1
ATOM 7144 N N . CYS A 1 908 ? 36.538 -6.298 -39.256 1.00 78.00 908 CYS A N 1
ATOM 7145 C CA . CYS A 1 908 ? 35.701 -6.666 -40.386 1.00 78.00 908 CYS A CA 1
ATOM 7146 C C . CYS A 1 908 ? 36.073 -5.842 -41.628 1.00 78.00 908 CYS A C 1
ATOM 7148 O O . CYS A 1 908 ? 36.219 -4.615 -41.586 1.00 78.00 908 CYS A O 1
ATOM 7150 N N . SER A 1 909 ? 36.212 -6.540 -42.751 1.00 75.00 909 SER A N 1
ATOM 7151 C CA . SER A 1 909 ? 36.573 -5.993 -44.060 1.00 75.00 909 SER A CA 1
ATOM 7152 C C . SER A 1 909 ? 35.364 -5.534 -44.879 1.00 75.00 909 SER A C 1
ATOM 7154 O O . SER A 1 909 ? 35.527 -4.748 -45.809 1.00 75.00 909 SER A O 1
ATOM 7156 N N . THR A 1 910 ? 34.150 -5.980 -44.532 1.00 72.25 910 THR A N 1
ATOM 7157 C CA . THR A 1 910 ? 32.891 -5.596 -45.198 1.00 72.25 910 THR A CA 1
ATOM 7158 C C . THR A 1 910 ? 31.761 -5.366 -44.181 1.00 72.25 910 THR A C 1
ATOM 7160 O O . THR A 1 910 ? 31.809 -5.945 -43.092 1.00 72.25 910 THR A O 1
ATOM 7163 N N . PRO A 1 911 ? 30.761 -4.510 -44.479 1.00 68.44 911 PRO A N 1
ATOM 7164 C CA . PRO A 1 911 ? 29.596 -4.317 -43.613 1.00 68.44 911 PRO A CA 1
ATOM 7165 C C . PRO A 1 911 ? 28.791 -5.603 -43.409 1.00 68.44 911 PRO A C 1
ATOM 7167 O O . PRO A 1 911 ? 28.246 -5.814 -42.334 1.00 68.44 911 PRO A O 1
ATOM 7170 N N . GLU A 1 912 ? 28.752 -6.481 -44.410 1.00 69.75 912 GLU A N 1
ATOM 7171 C CA . GLU A 1 912 ? 28.101 -7.787 -44.327 1.00 69.75 912 GLU A CA 1
ATOM 7172 C C . GLU A 1 912 ? 28.829 -8.709 -43.339 1.00 69.75 912 GLU A C 1
ATOM 7174 O O . GLU A 1 912 ? 28.190 -9.343 -42.507 1.00 69.75 912 GLU A O 1
ATOM 7179 N N . GLU A 1 913 ? 30.166 -8.719 -43.364 1.00 72.44 913 GLU A N 1
ATOM 7180 C CA . GLU A 1 913 ? 30.985 -9.437 -42.379 1.00 72.44 913 GLU A CA 1
ATOM 7181 C C . GLU A 1 913 ? 30.820 -8.850 -40.970 1.00 72.44 913 GLU A C 1
ATOM 7183 O O . GLU A 1 913 ? 30.722 -9.594 -39.999 1.00 72.44 913 GLU A O 1
ATOM 7188 N N . TYR A 1 914 ? 30.728 -7.523 -40.853 1.00 72.94 914 TYR A N 1
ATOM 7189 C CA . TYR A 1 914 ? 30.443 -6.851 -39.584 1.00 72.94 914 TYR A CA 1
ATOM 7190 C C . TYR A 1 914 ? 29.057 -7.225 -39.034 1.00 72.94 914 TYR A C 1
ATOM 7192 O O . TYR A 1 914 ? 28.931 -7.540 -37.851 1.00 72.94 914 TYR A O 1
ATOM 7200 N N . ALA A 1 915 ? 28.038 -7.252 -39.895 1.00 67.50 915 ALA A N 1
ATOM 7201 C CA . ALA A 1 915 ? 26.675 -7.643 -39.549 1.00 67.50 915 ALA A CA 1
ATOM 7202 C C . ALA A 1 915 ? 26.579 -9.114 -39.121 1.00 67.50 915 ALA A C 1
ATOM 7204 O O . ALA A 1 915 ? 25.898 -9.449 -38.155 1.00 67.50 915 ALA A O 1
ATOM 7205 N N . GLU A 1 916 ? 27.308 -9.994 -39.802 1.00 66.75 916 GLU A N 1
ATOM 7206 C CA . GLU A 1 916 ? 27.313 -11.427 -39.527 1.00 66.75 916 GLU A CA 1
ATOM 7207 C C . GLU A 1 916 ? 28.070 -11.781 -38.240 1.00 66.75 916 GLU A C 1
ATOM 7209 O O . GLU A 1 916 ? 27.563 -12.548 -37.421 1.00 66.75 916 GLU A O 1
ATOM 7214 N N . VAL A 1 917 ? 29.250 -11.191 -38.011 1.00 68.81 917 VAL A N 1
ATOM 7215 C CA . VAL A 1 917 ? 30.025 -11.410 -36.776 1.00 68.81 917 VAL A CA 1
ATOM 7216 C C . VAL A 1 917 ? 29.356 -10.716 -35.583 1.00 68.81 917 VAL A C 1
ATOM 7218 O O . VAL A 1 917 ? 29.362 -11.255 -34.479 1.00 68.81 917 VAL A O 1
ATOM 7221 N N . GLY A 1 918 ? 28.754 -9.543 -35.793 1.00 64.06 918 GLY A N 1
ATOM 7222 C CA . GLY A 1 918 ? 28.052 -8.776 -34.763 1.00 64.06 918 GLY A CA 1
ATOM 7223 C C . GLY A 1 918 ? 26.600 -9.177 -34.519 1.00 64.06 918 GLY A C 1
ATOM 7224 O O . GLY A 1 918 ? 25.996 -8.657 -33.582 1.00 64.06 918 GLY A O 1
ATOM 7225 N N . ASN A 1 919 ? 26.045 -10.085 -35.330 1.00 61.84 919 ASN A N 1
ATOM 7226 C CA . ASN A 1 919 ? 24.634 -10.477 -35.302 1.00 61.84 919 ASN A CA 1
ATOM 7227 C C . ASN A 1 919 ? 23.689 -9.252 -35.344 1.00 61.84 919 ASN A C 1
ATOM 7229 O O . ASN A 1 919 ? 22.734 -9.138 -34.571 1.00 61.84 919 ASN A O 1
ATOM 7233 N N . THR A 1 920 ? 23.993 -8.302 -36.234 1.00 57.16 920 THR A N 1
ATOM 7234 C CA . THR A 1 920 ? 23.199 -7.093 -36.501 1.00 57.16 920 THR A CA 1
ATOM 7235 C C . THR A 1 920 ? 22.557 -7.170 -37.894 1.00 57.16 920 THR A C 1
ATOM 7237 O O . THR A 1 920 ? 23.058 -7.878 -38.768 1.00 57.16 920 THR A O 1
ATOM 7240 N N . PRO A 1 921 ? 21.415 -6.497 -38.144 1.00 49.03 921 PRO A N 1
ATOM 7241 C CA . PRO A 1 921 ? 20.802 -6.488 -39.472 1.00 49.03 921 PRO A CA 1
ATOM 7242 C C . PRO A 1 921 ? 21.790 -5.943 -40.523 1.00 49.03 921 PRO A C 1
ATOM 7244 O O . PRO A 1 921 ? 22.409 -4.915 -40.253 1.00 49.03 921 PRO A O 1
ATOM 7247 N N . PRO A 1 922 ? 21.896 -6.524 -41.738 1.00 44.56 922 PRO A N 1
ATOM 7248 C CA . PRO A 1 922 ? 22.822 -6.058 -42.789 1.00 44.56 922 PRO A CA 1
ATOM 7249 C C . PRO A 1 922 ? 22.642 -4.581 -43.184 1.00 44.56 922 PRO A C 1
ATOM 7251 O O . PRO A 1 922 ? 23.516 -3.958 -43.779 1.00 44.56 922 PRO A O 1
ATOM 7254 N N . GLU A 1 923 ? 21.474 -4.026 -42.866 1.00 45.03 923 GLU A N 1
ATOM 7255 C CA . GLU A 1 923 ? 21.038 -2.663 -43.171 1.00 45.03 923 GLU A CA 1
ATOM 7256 C C . GLU A 1 923 ? 21.535 -1.640 -42.132 1.00 45.03 923 GLU A C 1
ATOM 7258 O O . GLU A 1 923 ? 21.533 -0.433 -42.390 1.00 45.03 923 GLU A O 1
ATOM 7263 N N . ALA A 1 924 ? 21.988 -2.114 -40.964 1.00 47.34 924 ALA A N 1
ATOM 7264 C CA . ALA A 1 924 ? 22.576 -1.301 -39.913 1.00 47.34 924 ALA A CA 1
ATOM 7265 C C . ALA A 1 924 ? 24.005 -0.916 -40.314 1.00 47.34 924 ALA A C 1
ATOM 7267 O O . ALA A 1 924 ? 24.978 -1.593 -39.988 1.00 47.34 924 ALA A O 1
ATOM 7268 N N . LYS A 1 925 ? 24.151 0.194 -41.042 1.00 46.69 925 LYS A N 1
ATOM 7269 C CA . LYS A 1 925 ? 25.468 0.822 -41.184 1.00 46.69 925 LYS A CA 1
ATOM 7270 C C . LYS A 1 925 ? 25.967 1.180 -39.779 1.00 46.69 925 LYS A C 1
ATOM 7272 O O . LYS A 1 925 ? 25.241 1.892 -39.082 1.00 46.69 925 LYS A O 1
ATOM 7277 N N . PRO A 1 926 ? 27.163 0.737 -39.355 1.00 49.56 926 PRO A N 1
ATOM 7278 C CA . PRO A 1 926 ? 27.704 1.177 -38.082 1.00 49.56 926 PRO A CA 1
ATOM 7279 C C . PRO A 1 926 ? 27.837 2.703 -38.113 1.00 49.56 926 PRO A C 1
ATOM 7281 O O . PRO A 1 926 ? 28.450 3.267 -39.021 1.00 49.56 926 PRO A O 1
ATOM 7284 N N . ALA A 1 927 ? 27.208 3.378 -37.149 1.00 46.81 927 ALA A N 1
ATOM 7285 C CA . ALA A 1 927 ? 27.334 4.826 -36.987 1.00 46.81 927 ALA A CA 1
ATOM 7286 C C . ALA A 1 927 ? 28.743 5.223 -36.498 1.00 46.81 927 ALA A C 1
ATOM 7288 O O . ALA A 1 927 ? 29.142 6.376 -36.644 1.00 46.81 927 ALA A O 1
ATOM 7289 N N . VAL A 1 928 ? 29.500 4.260 -35.953 1.00 50.28 928 VAL A N 1
ATOM 7290 C CA . VAL A 1 928 ? 30.787 4.438 -35.268 1.00 50.28 928 VAL A CA 1
ATOM 7291 C C . VAL A 1 928 ? 31.781 3.368 -35.749 1.00 50.28 928 VAL A C 1
ATOM 7293 O O . VAL A 1 928 ? 31.388 2.258 -36.092 1.00 50.28 928 VAL A O 1
ATOM 7296 N N . GLY A 1 929 ? 33.079 3.685 -35.807 1.00 53.66 929 GLY A N 1
ATOM 7297 C CA . GLY A 1 929 ? 34.127 2.807 -36.366 1.00 53.66 929 GLY A CA 1
ATOM 7298 C C . GLY A 1 929 ? 34.437 1.514 -35.597 1.00 53.66 929 GLY A C 1
ATOM 7299 O O . GLY A 1 929 ? 35.246 0.699 -36.057 1.00 53.66 929 GLY A O 1
ATOM 7300 N N . ALA A 1 930 ? 33.804 1.322 -34.442 1.00 56.03 930 ALA A N 1
ATOM 7301 C CA . ALA A 1 930 ? 33.838 0.114 -33.634 1.00 56.03 930 ALA A CA 1
ATOM 7302 C C . ALA A 1 930 ? 32.535 -0.005 -32.814 1.00 56.03 930 ALA A C 1
ATOM 7304 O O . ALA A 1 930 ? 31.828 0.987 -32.671 1.00 56.03 930 ALA A O 1
ATOM 7305 N N . SER A 1 931 ? 32.221 -1.197 -32.298 1.00 60.44 931 SER A N 1
ATOM 7306 C CA . SER A 1 931 ? 31.134 -1.450 -31.340 1.00 60.44 931 SER A CA 1
ATOM 7307 C C . SER A 1 931 ? 31.518 -2.540 -30.332 1.00 60.44 931 SER A C 1
ATOM 7309 O O . SER A 1 931 ? 32.262 -3.460 -30.676 1.00 60.44 931 SER A O 1
ATOM 7311 N N . ALA A 1 932 ? 30.952 -2.536 -29.129 1.00 58.41 932 ALA A N 1
ATOM 7312 C CA . ALA A 1 932 ? 30.978 -3.709 -28.256 1.00 58.41 932 ALA A CA 1
ATOM 7313 C C . ALA A 1 932 ? 30.307 -4.922 -28.941 1.00 58.41 932 ALA A C 1
ATOM 7315 O O . ALA A 1 932 ? 29.300 -4.794 -29.643 1.00 58.41 932 ALA A O 1
ATOM 7316 N N . GLY A 1 933 ? 30.891 -6.109 -28.781 1.00 57.00 933 GLY A N 1
ATOM 7317 C CA . GLY A 1 933 ? 30.355 -7.367 -29.305 1.00 57.00 933 GLY A CA 1
ATOM 7318 C C . GLY A 1 933 ? 29.140 -7.854 -28.512 1.00 57.00 933 GLY A C 1
ATOM 7319 O O . GLY A 1 933 ? 29.006 -7.566 -27.327 1.00 57.00 933 GLY A O 1
ATOM 7320 N N . GLN A 1 934 ? 28.265 -8.652 -29.138 1.00 56.81 934 GLN A N 1
ATOM 7321 C CA . GLN A 1 934 ? 27.100 -9.255 -28.455 1.00 56.81 934 GLN A CA 1
ATOM 7322 C C . GLN A 1 934 ? 27.470 -10.329 -27.410 1.00 56.81 934 GLN A C 1
ATOM 7324 O O . GLN A 1 934 ? 26.599 -10.852 -26.713 1.00 56.81 934 GLN A O 1
ATOM 7329 N N . TRP A 1 935 ? 28.751 -10.682 -27.296 1.00 61.47 935 TRP A N 1
ATOM 7330 C CA . TRP A 1 935 ? 29.290 -11.524 -26.230 1.00 61.47 935 TRP A CA 1
ATOM 7331 C C . TRP A 1 935 ? 30.087 -10.668 -25.250 1.00 61.47 935 TRP A C 1
ATOM 7333 O O . TRP A 1 935 ? 30.716 -9.683 -25.627 1.00 61.47 935 TRP A O 1
ATOM 7343 N N . SER A 1 936 ? 30.107 -11.093 -23.989 1.00 53.22 936 SER A N 1
ATOM 7344 C CA . SER A 1 936 ? 30.609 -10.314 -22.854 1.00 53.22 936 SER A CA 1
ATOM 7345 C C . SER A 1 936 ? 32.052 -9.798 -22.982 1.00 53.22 936 SER A C 1
ATOM 7347 O O . SER A 1 936 ? 32.399 -8.887 -22.251 1.00 53.22 936 SER A O 1
ATOM 7349 N N . ASN A 1 937 ? 32.891 -10.316 -23.888 1.00 62.34 937 ASN A N 1
ATOM 7350 C CA . ASN A 1 937 ? 34.326 -9.988 -23.982 1.00 62.34 937 ASN A CA 1
ATOM 7351 C C . ASN A 1 937 ? 34.813 -9.637 -25.414 1.00 62.34 937 ASN A C 1
ATOM 7353 O O . ASN A 1 937 ? 35.936 -9.981 -25.792 1.00 62.34 937 ASN A O 1
ATOM 7357 N N . GLY A 1 938 ? 33.965 -9.022 -26.249 1.00 66.69 938 GLY A N 1
ATOM 7358 C CA . GLY A 1 938 ? 34.290 -8.702 -27.649 1.00 66.69 938 GLY A CA 1
ATOM 7359 C C . GLY A 1 938 ? 34.197 -7.224 -28.017 1.00 66.69 938 GLY A C 1
ATOM 7360 O O . GLY A 1 938 ? 33.331 -6.518 -27.515 1.00 66.69 938 GLY A O 1
ATOM 7361 N N . VAL A 1 939 ? 35.035 -6.793 -28.959 1.00 69.25 939 VAL A N 1
ATOM 7362 C CA . VAL A 1 939 ? 34.939 -5.526 -29.696 1.00 69.25 939 VAL A CA 1
ATOM 7363 C C . VAL A 1 939 ? 34.907 -5.840 -31.196 1.00 69.25 939 VAL A C 1
ATOM 7365 O O . VAL A 1 939 ? 35.678 -6.655 -31.703 1.00 69.25 939 VAL A O 1
ATOM 7368 N N . LEU A 1 940 ? 34.006 -5.201 -31.928 1.00 70.44 940 LEU A N 1
ATOM 7369 C CA . LEU A 1 940 ? 33.867 -5.280 -33.381 1.00 70.44 940 LEU A CA 1
ATOM 7370 C C . LEU A 1 940 ? 34.362 -3.975 -33.992 1.00 70.44 940 LEU A C 1
ATOM 7372 O O . LEU A 1 940 ? 34.070 -2.913 -33.463 1.00 70.44 940 LEU A O 1
ATOM 7376 N N . SER A 1 941 ? 35.091 -4.019 -35.105 1.00 70.12 941 SER A N 1
ATOM 7377 C CA . SER A 1 941 ? 35.582 -2.812 -35.781 1.00 70.12 941 SER A CA 1
ATOM 7378 C C . SER A 1 941 ? 35.519 -2.935 -37.299 1.00 70.12 941 SER A C 1
ATOM 7380 O O . SER A 1 941 ? 35.626 -4.030 -37.851 1.00 70.12 941 SER A O 1
ATOM 7382 N N . TYR A 1 942 ? 35.341 -1.798 -37.978 1.00 67.12 942 TYR A N 1
ATOM 7383 C CA . TYR A 1 942 ? 35.237 -1.696 -39.432 1.00 67.12 942 TYR A CA 1
ATOM 7384 C C . TYR A 1 942 ? 36.398 -0.872 -40.015 1.00 67.12 942 TYR A C 1
ATOM 7386 O O . TYR A 1 942 ? 36.737 0.195 -39.507 1.00 67.12 942 TYR A O 1
ATOM 7394 N N . TYR A 1 943 ? 37.000 -1.346 -41.113 1.00 61.84 943 TYR A N 1
ATOM 7395 C CA . TYR A 1 943 ? 38.325 -0.923 -41.606 1.00 61.84 943 TYR A CA 1
ATOM 7396 C C . TYR A 1 943 ? 38.525 0.564 -41.977 1.00 61.84 943 TYR A C 1
ATOM 7398 O O . TYR A 1 943 ? 39.655 0.947 -42.285 1.00 61.84 943 TYR A O 1
ATOM 7406 N N . ASN A 1 944 ? 37.476 1.398 -42.009 1.00 56.50 944 ASN A N 1
ATOM 7407 C CA . ASN A 1 944 ? 37.520 2.721 -42.650 1.00 56.50 944 ASN A CA 1
ATOM 7408 C C . ASN A 1 944 ? 37.514 3.932 -41.692 1.00 56.50 944 ASN A C 1
ATOM 7410 O O . ASN A 1 944 ? 37.416 5.066 -42.157 1.00 56.50 944 ASN A O 1
ATOM 7414 N N . THR A 1 945 ? 37.631 3.728 -40.377 1.00 54.25 945 THR A N 1
ATOM 7415 C CA . THR A 1 945 ? 37.533 4.811 -39.375 1.00 54.25 945 THR A CA 1
ATOM 7416 C C . THR A 1 945 ? 38.351 4.486 -38.124 1.00 54.25 945 THR A C 1
ATOM 7418 O O . THR A 1 945 ? 37.852 3.843 -37.205 1.00 54.25 945 THR A O 1
ATOM 7421 N N . PHE A 1 946 ? 39.606 4.941 -38.081 1.00 56.56 946 PHE A N 1
ATOM 7422 C CA . PHE A 1 946 ? 40.474 4.822 -36.906 1.00 56.56 946 PHE A CA 1
ATOM 7423 C C . PHE A 1 946 ? 40.641 6.189 -36.237 1.00 56.56 946 PHE A C 1
ATOM 7425 O O . PHE A 1 946 ? 41.457 7.000 -36.674 1.00 56.56 946 PHE A O 1
ATOM 7432 N N . SER A 1 947 ? 39.886 6.445 -35.170 1.00 59.03 947 SER A N 1
ATOM 7433 C CA . SER A 1 947 ? 40.198 7.508 -34.211 1.00 59.03 947 SER A CA 1
ATOM 7434 C C . SER A 1 947 ? 40.465 6.878 -32.844 1.00 59.03 947 SER A C 1
ATOM 7436 O O . SER A 1 947 ? 39.775 5.940 -32.442 1.00 59.03 947 SER A O 1
ATOM 7438 N N . GLY A 1 948 ? 41.461 7.386 -32.109 1.00 59.19 948 GLY A N 1
ATOM 7439 C CA . GLY A 1 948 ? 41.748 6.918 -30.744 1.00 59.19 948 GLY A CA 1
ATOM 7440 C C . GLY A 1 948 ? 40.555 7.085 -29.790 1.00 59.19 948 GLY A C 1
ATOM 7441 O O . GLY A 1 948 ? 40.418 6.326 -28.838 1.00 59.19 948 GLY A O 1
ATOM 7442 N N . SER A 1 949 ? 39.650 8.022 -30.095 1.00 64.44 949 SER A N 1
ATOM 7443 C CA . SER A 1 949 ? 38.400 8.243 -29.368 1.00 64.44 949 SER A CA 1
ATOM 7444 C C . SER A 1 949 ? 37.390 7.100 -29.517 1.00 64.44 949 SER A C 1
ATOM 7446 O O . SER A 1 949 ? 36.802 6.688 -28.524 1.00 64.44 949 SER A O 1
ATOM 7448 N N . GLY A 1 950 ? 37.218 6.534 -30.718 1.00 68.19 950 GLY A N 1
ATOM 7449 C CA . GLY A 1 950 ? 36.283 5.422 -30.933 1.00 68.19 950 GLY A CA 1
ATOM 7450 C C . GLY A 1 950 ? 36.748 4.120 -30.277 1.00 68.19 950 GLY A C 1
ATOM 7451 O O . GLY A 1 950 ? 35.939 3.357 -29.765 1.00 68.19 950 GLY A O 1
ATOM 7452 N N . VAL A 1 951 ? 38.063 3.895 -30.231 1.00 74.94 951 VAL A N 1
ATOM 7453 C CA . VAL A 1 951 ? 38.656 2.722 -29.570 1.00 74.94 951 VAL A CA 1
ATOM 7454 C C . VAL A 1 951 ? 38.436 2.761 -28.057 1.00 74.94 951 VAL A C 1
ATOM 7456 O O . VAL A 1 951 ? 38.076 1.748 -27.461 1.00 74.94 951 VAL A O 1
ATOM 7459 N N . ALA A 1 952 ? 38.614 3.931 -27.435 1.00 77.06 952 ALA A N 1
ATOM 7460 C CA . ALA A 1 952 ? 38.394 4.078 -26.002 1.00 77.06 952 ALA A CA 1
ATOM 7461 C C . ALA A 1 952 ? 36.924 3.895 -25.608 1.00 77.06 952 ALA A C 1
ATOM 7463 O O . ALA A 1 952 ? 36.646 3.186 -24.642 1.00 77.06 952 ALA A O 1
ATOM 7464 N N . HIS A 1 953 ? 36.002 4.468 -26.386 1.00 80.25 953 HIS A N 1
ATOM 7465 C CA . HIS A 1 953 ? 34.557 4.379 -26.155 1.00 80.25 953 HIS A CA 1
ATOM 7466 C C . HIS A 1 953 ? 34.075 2.926 -26.094 1.00 80.25 953 HIS A C 1
ATOM 7468 O O . HIS A 1 953 ? 33.458 2.502 -25.121 1.00 80.25 953 HIS A O 1
ATOM 7474 N N . GLU A 1 954 ? 34.439 2.127 -27.094 1.00 78.94 954 GLU A N 1
ATOM 7475 C CA . GLU A 1 954 ? 33.980 0.738 -27.184 1.00 78.94 954 GLU A CA 1
ATOM 7476 C C . GLU A 1 954 ? 34.681 -0.195 -26.202 1.00 78.94 954 GLU A C 1
ATOM 7478 O O . GLU A 1 954 ? 34.086 -1.162 -25.718 1.00 78.94 954 GLU A O 1
ATOM 7483 N N . PHE A 1 955 ? 35.932 0.107 -25.848 1.00 84.38 955 PHE A N 1
ATOM 7484 C CA . PHE A 1 955 ? 36.613 -0.651 -24.809 1.00 84.38 955 PHE A CA 1
ATOM 7485 C C . PHE A 1 955 ? 35.978 -0.425 -23.429 1.00 84.38 955 PHE A C 1
ATOM 7487 O O . PHE A 1 955 ? 35.866 -1.378 -22.659 1.00 84.38 955 PHE A O 1
ATOM 7494 N N . VAL A 1 956 ? 35.482 0.784 -23.127 1.00 86.56 956 VAL A N 1
ATOM 7495 C CA . VAL A 1 956 ? 34.705 1.035 -21.898 1.00 86.56 956 VAL A CA 1
ATOM 7496 C C . VAL A 1 956 ? 33.465 0.147 -21.859 1.00 86.56 956 VAL A C 1
ATOM 7498 O O . VAL A 1 956 ? 33.277 -0.559 -20.870 1.00 86.56 956 VAL A O 1
ATOM 7501 N N . HIS A 1 957 ? 32.684 0.091 -22.942 1.00 80.25 957 HIS A N 1
ATOM 7502 C CA . HIS A 1 957 ? 31.507 -0.782 -23.027 1.00 80.25 957 HIS A CA 1
ATOM 7503 C C . HIS A 1 957 ? 31.850 -2.254 -22.782 1.00 80.25 957 HIS A C 1
ATOM 7505 O O . HIS A 1 957 ? 31.132 -2.942 -22.048 1.00 80.25 957 HIS A O 1
ATOM 7511 N N . ALA A 1 958 ? 32.958 -2.740 -23.347 1.00 76.62 958 ALA A N 1
ATOM 7512 C CA . ALA A 1 958 ? 33.416 -4.114 -23.157 1.00 76.62 958 ALA A CA 1
ATOM 7513 C C . ALA A 1 958 ? 33.820 -4.405 -21.698 1.00 76.62 958 ALA A C 1
ATOM 7515 O O . ALA A 1 958 ? 33.410 -5.423 -21.141 1.00 76.62 958 ALA A O 1
ATOM 7516 N N . VAL A 1 959 ? 34.587 -3.517 -21.057 1.00 82.94 959 VAL A N 1
ATOM 7517 C CA . VAL A 1 959 ? 35.039 -3.676 -19.660 1.00 82.94 959 VAL A CA 1
ATOM 7518 C C . VAL A 1 959 ? 33.866 -3.561 -18.686 1.00 82.94 959 VAL A C 1
ATOM 7520 O O . VAL A 1 959 ? 33.720 -4.365 -17.766 1.00 82.94 959 VAL A O 1
ATOM 7523 N N . GLU A 1 960 ? 32.996 -2.582 -18.901 1.00 82.31 960 GLU A N 1
ATOM 7524 C CA . GLU A 1 960 ? 31.855 -2.300 -18.039 1.00 82.31 960 GLU A CA 1
ATOM 7525 C C . GLU A 1 960 ? 30.803 -3.419 -18.094 1.00 82.31 960 GLU A C 1
ATOM 7527 O O . GLU A 1 960 ? 30.265 -3.822 -17.062 1.00 82.31 960 GLU A O 1
ATOM 7532 N N . SER A 1 961 ? 30.559 -3.982 -19.283 1.00 74.00 961 SER A N 1
ATOM 7533 C CA . SER A 1 961 ? 29.644 -5.118 -19.459 1.00 74.00 961 SER A CA 1
ATOM 7534 C C . SER A 1 961 ? 30.138 -6.381 -18.745 1.00 74.00 961 SER A C 1
ATOM 7536 O O . SER A 1 961 ? 29.322 -7.156 -18.244 1.00 74.00 961 SER A O 1
ATOM 7538 N N . GLN A 1 962 ? 31.460 -6.574 -18.649 1.00 72.12 962 GLN A N 1
ATOM 7539 C CA . GLN A 1 962 ? 32.068 -7.678 -17.893 1.00 72.12 962 GLN A CA 1
ATOM 7540 C C . GLN A 1 962 ? 32.032 -7.470 -16.387 1.00 72.12 962 GLN A C 1
ATOM 7542 O O . GLN A 1 962 ? 31.906 -8.444 -15.647 1.00 72.12 962 GLN A O 1
ATOM 7547 N N . LEU A 1 963 ? 32.172 -6.225 -15.933 1.00 76.88 963 LEU A N 1
ATOM 7548 C CA . LEU A 1 963 ? 32.087 -5.909 -14.517 1.00 76.88 963 LEU A CA 1
ATOM 7549 C C . LEU A 1 963 ? 30.649 -6.072 -14.019 1.00 76.88 963 LEU A C 1
ATOM 7551 O O . LEU A 1 963 ? 30.410 -6.847 -13.104 1.00 76.88 963 LEU A O 1
ATOM 7555 N N . LEU A 1 964 ? 29.703 -5.355 -14.631 1.00 72.56 964 LEU A N 1
ATOM 7556 C CA . LEU A 1 964 ? 28.366 -5.182 -14.064 1.00 72.56 964 LEU A CA 1
ATOM 7557 C C . LEU A 1 964 ? 27.428 -6.349 -14.381 1.00 72.56 964 LEU A C 1
ATOM 7559 O O . LEU A 1 964 ? 26.617 -6.721 -13.544 1.00 72.56 964 LEU A O 1
ATOM 7563 N N . GLY A 1 965 ? 27.516 -6.976 -15.557 1.00 58.81 965 GLY A N 1
ATOM 7564 C CA . GLY A 1 965 ? 26.781 -8.221 -15.822 1.00 58.81 965 GLY A CA 1
ATOM 7565 C C . GLY A 1 965 ? 25.244 -8.146 -15.806 1.00 58.81 965 GLY A C 1
ATOM 7566 O O . GLY A 1 965 ? 24.591 -9.187 -15.910 1.00 58.81 965 GLY A O 1
ATOM 7567 N N . PHE A 1 966 ? 24.654 -6.956 -15.671 1.00 62.47 966 PHE A N 1
ATOM 7568 C CA . PHE A 1 966 ? 23.215 -6.689 -15.746 1.00 62.47 966 PHE A CA 1
ATOM 7569 C C . PHE A 1 966 ? 22.909 -5.626 -16.818 1.00 62.47 966 PHE A C 1
ATOM 7571 O O . PHE A 1 966 ? 23.800 -4.897 -17.271 1.00 62.47 966 PHE A O 1
ATOM 7578 N N . GLU A 1 967 ? 21.647 -5.552 -17.258 1.00 66.94 967 GLU A N 1
ATOM 7579 C CA . GLU A 1 967 ? 21.221 -4.555 -18.249 1.00 66.94 967 GLU A CA 1
ATOM 7580 C C . GLU A 1 967 ? 21.186 -3.160 -17.622 1.00 66.94 967 GLU A C 1
ATOM 7582 O O . GLU A 1 967 ? 20.597 -2.958 -16.561 1.00 66.94 967 GLU A O 1
ATOM 7587 N N . ARG A 1 968 ? 21.826 -2.191 -18.276 1.00 77.44 968 ARG A N 1
ATOM 7588 C CA . ARG A 1 968 ? 22.008 -0.837 -17.745 1.00 77.44 968 ARG A CA 1
ATOM 7589 C C . ARG A 1 968 ? 21.279 0.173 -18.624 1.00 77.44 968 ARG A C 1
ATOM 7591 O O . ARG A 1 968 ? 21.240 -0.028 -19.841 1.00 77.44 968 ARG A O 1
ATOM 7598 N N . PRO A 1 969 ? 20.778 1.279 -18.049 1.00 76.44 969 PRO A N 1
ATOM 7599 C CA . PRO A 1 969 ? 20.202 2.364 -18.834 1.00 76.44 969 PRO A CA 1
ATOM 7600 C C . PRO A 1 969 ? 21.164 2.860 -19.920 1.00 76.44 969 PRO A C 1
ATOM 7602 O O . PRO A 1 969 ? 22.374 2.947 -19.694 1.00 76.44 969 PRO A O 1
ATOM 7605 N N . THR A 1 970 ? 20.640 3.225 -21.090 1.00 74.12 970 THR A N 1
ATOM 7606 C CA . THR A 1 970 ? 21.459 3.697 -22.221 1.00 74.12 970 THR A CA 1
ATOM 7607 C C . THR A 1 970 ? 22.265 4.942 -21.862 1.00 74.12 970 THR A C 1
ATOM 7609 O O . THR A 1 970 ? 23.442 5.015 -22.207 1.00 74.12 970 THR A O 1
ATOM 7612 N N . TRP A 1 971 ? 21.685 5.869 -21.090 1.00 79.25 971 TRP A N 1
ATOM 7613 C CA . TRP A 1 971 ? 22.389 7.076 -20.638 1.00 79.25 971 TRP A CA 1
ATOM 7614 C C . TRP A 1 971 ? 23.630 6.762 -19.793 1.00 79.25 971 TRP A C 1
ATOM 7616 O O . TRP A 1 971 ? 24.626 7.477 -19.843 1.00 79.25 971 TRP A O 1
ATOM 7626 N N . TRP A 1 972 ? 23.591 5.675 -19.020 1.00 86.06 972 TRP A N 1
ATOM 7627 C CA . TRP A 1 972 ? 24.719 5.259 -18.198 1.00 86.06 972 TRP A CA 1
ATOM 7628 C C . TRP A 1 972 ? 25.823 4.669 -19.076 1.00 86.06 972 TRP A C 1
ATOM 7630 O O . TRP A 1 972 ? 26.963 5.120 -18.988 1.00 86.06 972 TRP A O 1
ATOM 7640 N N . LYS A 1 973 ? 25.461 3.721 -19.956 1.00 81.50 973 LYS A N 1
ATOM 7641 C CA . LYS A 1 973 ? 26.393 3.054 -20.881 1.00 81.50 973 LYS A CA 1
ATOM 7642 C C . LYS A 1 973 ? 27.128 4.090 -21.732 1.00 81.50 973 LYS A C 1
ATOM 7644 O O . LYS A 1 973 ? 28.351 4.183 -21.712 1.00 81.50 973 LYS A O 1
ATOM 7649 N N . GLU A 1 974 ? 26.370 4.910 -22.452 1.00 79.06 974 GLU A N 1
ATOM 7650 C CA . GLU A 1 974 ? 26.948 5.872 -23.387 1.00 79.06 974 GLU A CA 1
ATOM 7651 C C . GLU A 1 974 ? 27.592 7.066 -22.676 1.00 79.06 974 GLU A C 1
ATOM 7653 O O . GLU A 1 974 ? 28.646 7.538 -23.096 1.00 79.06 974 GLU A O 1
ATOM 7658 N N . GLY A 1 975 ? 27.016 7.526 -21.560 1.00 82.94 975 GLY A N 1
ATOM 7659 C CA . GLY A 1 975 ? 27.568 8.636 -20.786 1.00 82.94 975 GLY A CA 1
ATOM 7660 C C . GLY A 1 975 ? 28.913 8.306 -20.144 1.00 82.94 975 GLY A C 1
ATOM 7661 O O . GLY A 1 975 ? 29.823 9.135 -20.192 1.00 82.94 975 GLY A O 1
ATOM 7662 N N . LEU A 1 976 ? 29.075 7.100 -19.585 1.00 87.38 976 LEU A N 1
ATOM 7663 C CA . LEU A 1 976 ? 30.338 6.670 -18.979 1.00 87.38 976 LEU A CA 1
ATOM 7664 C C . LEU A 1 976 ? 31.423 6.471 -20.046 1.00 87.38 976 LEU A C 1
ATOM 7666 O O . LEU A 1 976 ? 32.564 6.898 -19.848 1.00 87.38 976 LEU A O 1
ATOM 7670 N N . ALA A 1 977 ? 31.064 5.873 -21.187 1.00 83.88 977 ALA A N 1
ATOM 7671 C CA . ALA A 1 977 ? 31.965 5.678 -22.320 1.00 83.88 977 ALA A CA 1
ATOM 7672 C C . ALA A 1 977 ? 32.454 7.011 -22.908 1.00 83.88 977 ALA A C 1
ATOM 7674 O O . ALA A 1 977 ? 33.666 7.207 -23.058 1.00 83.88 977 ALA A O 1
ATOM 7675 N N . CYS A 1 978 ? 31.556 7.975 -23.137 1.00 79.94 978 CYS A N 1
ATOM 7676 C CA . CYS A 1 978 ? 31.929 9.317 -23.588 1.00 79.94 978 CYS A CA 1
ATOM 7677 C C . CYS A 1 978 ? 32.769 10.069 -22.543 1.00 79.94 978 CYS A C 1
ATOM 7679 O O . CYS A 1 978 ? 33.779 10.683 -22.891 1.00 79.94 978 CYS A O 1
ATOM 7681 N N . TYR A 1 979 ? 32.407 9.983 -21.259 1.00 85.12 979 TYR A N 1
ATOM 7682 C CA . TYR A 1 979 ? 33.144 10.622 -20.167 1.00 85.12 979 TYR A CA 1
ATOM 7683 C C . TYR A 1 979 ? 34.599 10.136 -20.085 1.00 85.12 979 TYR A C 1
ATOM 7685 O O . TYR A 1 979 ? 35.530 10.943 -20.042 1.00 85.12 979 TYR A O 1
ATOM 7693 N N . LEU A 1 980 ? 34.824 8.820 -20.117 1.00 86.56 980 LEU A N 1
ATOM 7694 C CA . LEU A 1 980 ? 36.174 8.253 -20.062 1.00 86.56 980 LEU A CA 1
ATOM 7695 C C . LEU A 1 980 ? 36.961 8.490 -21.351 1.00 86.56 980 LEU A C 1
ATOM 7697 O O . LEU A 1 980 ? 38.157 8.781 -21.287 1.00 86.56 980 LEU A O 1
ATOM 7701 N N . THR A 1 981 ? 36.297 8.457 -22.505 1.00 81.88 981 THR A N 1
ATOM 7702 C CA . THR A 1 981 ? 36.907 8.832 -23.788 1.00 81.88 981 THR A CA 1
ATOM 7703 C C . THR A 1 981 ? 37.421 10.270 -23.756 1.00 81.88 981 THR A C 1
ATOM 7705 O O . THR A 1 981 ? 38.554 10.531 -24.172 1.00 81.88 981 THR A O 1
ATOM 7708 N N . TYR A 1 982 ? 36.635 11.192 -23.196 1.00 78.38 982 TYR A N 1
ATOM 7709 C CA . TYR A 1 982 ? 37.041 12.580 -22.998 1.00 78.38 982 TYR A CA 1
ATOM 7710 C C . TYR A 1 982 ? 38.237 12.702 -22.051 1.00 78.38 982 TYR A C 1
ATOM 7712 O O . TYR A 1 982 ? 39.214 13.378 -22.370 1.00 78.38 982 TYR A O 1
ATOM 7720 N N . LYS A 1 983 ? 38.219 12.001 -20.915 1.00 83.31 983 LYS A N 1
ATOM 7721 C CA . LYS A 1 983 ? 39.326 12.034 -19.947 1.00 83.31 983 LYS A CA 1
ATOM 7722 C C . LYS A 1 983 ? 40.628 11.451 -20.512 1.00 83.31 983 LYS A C 1
ATOM 7724 O O . LYS A 1 983 ? 41.699 11.891 -20.103 1.00 83.31 983 LYS A O 1
ATOM 7729 N N . PHE A 1 984 ? 40.542 10.505 -21.450 1.00 82.94 984 PHE A N 1
ATOM 7730 C CA . PHE A 1 984 ? 41.705 9.925 -22.122 1.00 82.94 984 PHE A CA 1
ATOM 7731 C C . PHE A 1 984 ? 42.241 10.800 -23.264 1.00 82.94 984 PHE A C 1
ATOM 7733 O O . PHE A 1 984 ? 43.445 11.028 -23.358 1.00 82.94 984 PHE A O 1
ATOM 7740 N N . THR A 1 985 ? 41.360 11.286 -24.144 1.00 75.31 985 THR A N 1
ATOM 7741 C CA . THR A 1 985 ? 41.763 11.948 -25.400 1.00 75.31 985 THR A CA 1
ATOM 7742 C C . THR A 1 985 ? 41.794 13.474 -25.326 1.00 75.31 985 THR A C 1
ATOM 7744 O O . THR A 1 985 ? 42.4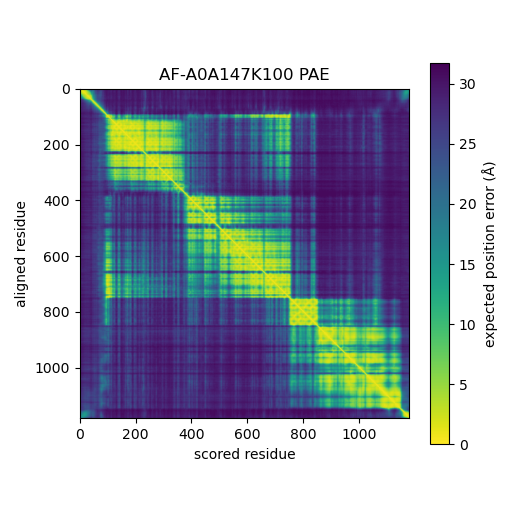27 14.109 -26.165 1.00 75.31 985 THR A O 1
ATOM 7747 N N . GLY A 1 986 ? 41.111 14.079 -24.350 1.00 69.75 986 GLY A N 1
ATOM 7748 C CA . GLY A 1 986 ? 40.847 15.520 -24.305 1.00 69.75 986 GLY A CA 1
ATOM 7749 C C . GLY A 1 986 ? 39.808 15.995 -25.330 1.00 69.75 986 GLY A C 1
ATOM 7750 O O . GLY A 1 986 ? 39.472 17.179 -25.338 1.00 69.75 986 GLY A O 1
ATOM 7751 N N . GLU A 1 987 ? 39.283 15.095 -26.167 1.00 66.12 987 GLU A N 1
ATOM 7752 C CA . GLU A 1 987 ? 38.240 15.373 -27.151 1.00 66.12 987 GLU A CA 1
ATOM 7753 C C . GLU A 1 987 ? 36.910 14.721 -26.735 1.00 66.12 987 GLU A C 1
ATOM 7755 O O . GLU A 1 987 ? 36.923 13.634 -26.158 1.00 66.12 987 GLU A O 1
ATOM 7760 N N . PRO A 1 988 ? 35.745 15.324 -27.029 1.00 55.00 988 PRO A N 1
ATOM 7761 C CA . PRO A 1 988 ? 34.464 14.906 -26.447 1.00 55.00 988 PRO A CA 1
ATOM 7762 C C . PRO A 1 988 ? 33.889 13.537 -26.902 1.00 55.00 988 PRO A C 1
ATOM 7764 O O . PRO A 1 988 ? 32.737 13.239 -26.611 1.00 55.00 988 PRO A O 1
ATOM 7767 N N . GLY A 1 989 ? 34.646 12.669 -27.584 1.00 61.31 989 GLY A N 1
ATOM 7768 C CA . GLY A 1 989 ? 34.119 11.415 -28.151 1.00 61.31 989 GLY A CA 1
ATOM 7769 C C . GLY A 1 989 ? 33.062 11.641 -29.255 1.00 61.31 989 GLY A C 1
ATOM 7770 O O . GLY A 1 989 ? 32.845 12.777 -29.664 1.00 61.31 989 GLY A O 1
ATOM 7771 N N . PRO A 1 990 ? 32.395 10.587 -29.770 1.00 56.34 990 PRO A N 1
ATOM 7772 C CA . PRO A 1 990 ? 31.453 10.679 -30.900 1.00 56.34 990 PRO A CA 1
ATOM 7773 C C . PRO A 1 990 ? 30.209 11.568 -30.686 1.00 56.34 990 PRO A C 1
ATOM 7775 O O . PRO A 1 990 ? 29.468 11.788 -31.642 1.00 56.34 990 PRO A O 1
ATOM 7778 N N . GLY A 1 991 ? 29.973 12.074 -29.471 1.00 56.56 991 GLY A N 1
ATOM 7779 C CA . GLY A 1 991 ? 28.789 12.869 -29.132 1.00 56.56 991 GLY A CA 1
ATOM 7780 C C . GLY A 1 991 ? 28.946 13.743 -27.886 1.00 56.56 991 GLY A C 1
ATOM 7781 O O . GLY A 1 991 ? 28.036 13.835 -27.072 1.00 56.56 991 GLY A O 1
ATOM 7782 N N . GLY A 1 992 ? 30.115 14.343 -27.667 1.00 55.69 992 GLY A N 1
ATOM 7783 C CA . GLY A 1 992 ? 30.265 15.311 -26.577 1.00 55.69 992 GLY A CA 1
ATOM 7784 C C . GLY A 1 992 ? 29.948 16.752 -26.994 1.00 55.69 992 GLY A C 1
ATOM 7785 O O . GLY A 1 992 ? 29.712 17.044 -28.159 1.00 55.69 992 GLY A O 1
ATOM 7786 N N . ILE A 1 993 ? 29.913 17.670 -26.024 1.00 56.03 993 ILE A N 1
ATOM 7787 C CA . ILE A 1 993 ? 29.400 19.037 -26.218 1.00 56.03 993 ILE A CA 1
ATOM 7788 C C . ILE A 1 993 ? 30.395 19.873 -27.041 1.00 56.03 993 ILE A C 1
ATOM 7790 O O . ILE A 1 993 ? 31.362 20.416 -26.501 1.00 56.03 993 ILE A O 1
ATOM 7794 N N . TYR A 1 994 ? 30.161 19.998 -28.350 1.00 58.00 994 TYR A N 1
ATOM 7795 C CA . TYR A 1 994 ? 30.981 20.845 -29.219 1.00 58.00 994 TYR A CA 1
ATOM 7796 C C . TYR A 1 994 ? 30.508 22.320 -29.221 1.00 58.00 994 TYR A C 1
ATOM 7798 O O . TYR A 1 994 ? 29.304 22.595 -29.157 1.00 58.00 994 TYR A O 1
ATOM 7806 N N . PRO A 1 995 ? 31.428 23.307 -29.329 1.00 51.53 995 PRO A N 1
ATOM 7807 C CA . PRO A 1 995 ? 31.092 24.737 -29.258 1.00 51.53 995 PRO A CA 1
ATOM 7808 C C . PRO A 1 995 ? 30.075 25.230 -30.305 1.00 51.53 995 PRO A C 1
ATOM 7810 O O . PRO A 1 995 ? 29.362 26.206 -30.070 1.00 51.53 995 PRO A O 1
ATOM 7813 N N . ASP A 1 996 ? 30.013 24.590 -31.470 1.00 52.75 996 ASP A N 1
ATOM 7814 C CA . ASP A 1 996 ? 29.085 24.880 -32.568 1.00 52.75 996 ASP A CA 1
ATOM 7815 C C . ASP A 1 996 ? 27.681 24.291 -32.334 1.00 52.75 996 ASP A C 1
ATOM 7817 O O . ASP A 1 996 ? 26.677 24.903 -32.715 1.00 52.75 996 ASP A O 1
ATOM 7821 N N . GLN A 1 997 ? 27.590 23.171 -31.615 1.00 54.91 997 GLN A N 1
ATOM 7822 C CA . GLN A 1 997 ? 26.330 22.535 -31.218 1.00 54.91 997 GLN A CA 1
ATOM 7823 C C . GLN A 1 997 ? 25.654 23.212 -30.020 1.00 54.91 997 GLN A C 1
ATOM 7825 O O . GLN A 1 997 ? 24.449 23.047 -29.822 1.00 54.91 997 GLN A O 1
ATOM 7830 N N . LEU A 1 998 ? 26.382 24.056 -29.277 1.00 58.44 998 LEU A N 1
ATOM 7831 C CA . LEU A 1 998 ? 25.883 24.788 -28.111 1.00 58.44 998 LEU A CA 1
ATOM 7832 C C . LEU A 1 998 ? 24.588 25.556 -28.399 1.00 58.44 998 LEU A C 1
ATOM 7834 O O . LEU A 1 998 ? 23.719 25.640 -27.541 1.00 58.44 998 LEU A O 1
ATOM 7838 N N . SER A 1 999 ? 24.441 26.118 -29.602 1.00 57.84 999 SER A N 1
ATOM 7839 C CA . SER A 1 999 ? 23.260 26.907 -29.975 1.00 57.84 999 SER A CA 1
ATOM 7840 C C . SER A 1 999 ? 22.001 26.061 -30.182 1.00 57.84 999 SER A C 1
ATOM 7842 O O . SER A 1 999 ? 20.912 26.503 -29.820 1.00 57.84 999 SER A O 1
ATOM 7844 N N . ASP A 1 1000 ? 22.145 24.843 -30.704 1.00 60.91 1000 ASP A N 1
ATOM 7845 C CA . ASP A 1 1000 ? 21.032 23.915 -30.895 1.00 60.91 1000 ASP A CA 1
ATOM 7846 C C . ASP A 1 1000 ? 20.750 23.105 -29.618 1.00 60.91 1000 ASP A C 1
ATOM 7848 O O . ASP A 1 1000 ? 19.594 22.802 -29.343 1.00 60.91 1000 ASP A O 1
ATOM 7852 N N . PHE A 1 1001 ? 21.768 22.821 -28.800 1.00 65.31 1001 PHE A N 1
ATOM 7853 C CA . PHE A 1 1001 ? 21.605 22.212 -27.477 1.00 65.31 1001 PHE A CA 1
ATOM 7854 C C . PHE A 1 1001 ? 20.956 23.187 -26.485 1.00 65.31 1001 PHE A C 1
ATOM 7856 O O . PHE A 1 1001 ? 20.031 22.830 -25.763 1.00 65.31 1001 PHE A O 1
ATOM 7863 N N . THR A 1 1002 ? 21.350 24.466 -26.533 1.00 62.84 1002 THR A N 1
ATOM 7864 C CA . THR A 1 1002 ? 20.663 25.558 -25.824 1.00 62.84 1002 THR A CA 1
ATOM 7865 C C . THR A 1 1002 ? 19.203 25.650 -26.260 1.00 62.84 1002 THR A C 1
ATOM 7867 O O . THR A 1 1002 ? 18.328 25.800 -25.415 1.00 62.84 1002 THR A O 1
ATOM 7870 N N . ARG A 1 1003 ? 18.922 25.504 -27.564 1.00 61.25 1003 ARG A N 1
ATOM 7871 C CA . ARG A 1 1003 ? 17.551 25.458 -28.087 1.00 61.25 1003 ARG A CA 1
ATOM 7872 C C . ARG A 1 1003 ? 16.779 24.251 -27.554 1.00 61.25 1003 ARG A C 1
ATOM 7874 O O . ARG A 1 1003 ? 15.654 24.407 -27.106 1.00 61.25 1003 ARG A O 1
ATOM 7881 N N . SER A 1 1004 ? 17.395 23.074 -27.511 1.00 67.75 1004 SER A N 1
ATOM 7882 C CA . SER A 1 1004 ? 16.774 21.867 -26.954 1.00 67.75 1004 SER A CA 1
ATOM 7883 C C . SER A 1 1004 ? 16.459 22.009 -25.457 1.00 67.75 1004 SER A C 1
ATOM 7885 O O . SER A 1 1004 ? 15.371 21.645 -25.029 1.00 67.75 1004 SER A O 1
ATOM 7887 N N . ILE A 1 1005 ? 17.335 22.633 -24.663 1.00 68.12 1005 ILE A N 1
ATOM 7888 C CA . ILE A 1 1005 ? 17.114 22.844 -23.219 1.00 68.12 1005 ILE A CA 1
ATOM 7889 C C . ILE A 1 1005 ? 16.088 23.956 -22.937 1.00 68.12 1005 ILE A C 1
ATOM 7891 O O . ILE A 1 1005 ? 15.268 23.816 -22.031 1.00 68.12 1005 ILE A O 1
ATOM 7895 N N . LEU A 1 1006 ? 16.133 25.066 -23.683 1.00 63.44 1006 LEU A N 1
ATOM 7896 C CA . LEU A 1 1006 ? 15.275 26.237 -23.447 1.00 63.44 1006 LEU A CA 1
ATOM 7897 C C . LEU A 1 1006 ? 13.915 26.145 -24.146 1.00 63.44 1006 LEU A C 1
ATOM 7899 O O . LEU A 1 1006 ? 12.907 26.572 -23.590 1.00 63.44 1006 LEU A O 1
ATOM 7903 N N . GLU A 1 1007 ? 13.893 25.624 -25.369 1.00 63.88 1007 GLU A N 1
ATOM 7904 C CA . GLU A 1 1007 ? 12.719 25.588 -26.250 1.00 63.88 1007 GLU A CA 1
ATOM 7905 C C . GLU A 1 1007 ? 12.125 24.175 -26.363 1.00 63.88 1007 GLU A C 1
ATOM 7907 O O . GLU A 1 1007 ? 11.051 24.011 -26.937 1.00 63.88 1007 GLU A O 1
ATOM 7912 N N . ASN A 1 1008 ? 12.781 23.163 -25.774 1.00 65.62 1008 ASN A N 1
ATOM 7913 C CA . ASN A 1 1008 ? 12.355 21.761 -25.810 1.00 65.62 1008 ASN A CA 1
ATOM 7914 C C . ASN A 1 1008 ? 12.184 21.218 -27.245 1.00 65.62 1008 ASN A C 1
ATOM 7916 O O . ASN A 1 1008 ? 11.324 20.370 -27.495 1.00 65.62 1008 ASN A O 1
ATOM 7920 N N . ASP A 1 1009 ? 13.002 21.712 -28.182 1.00 55.03 1009 ASP A N 1
ATOM 7921 C CA . ASP A 1 1009 ? 12.988 21.327 -29.596 1.00 55.03 1009 ASP A CA 1
ATOM 7922 C C . ASP A 1 1009 ? 14.416 21.048 -30.132 1.00 55.03 1009 ASP A C 1
ATOM 7924 O O . ASP A 1 1009 ? 15.190 21.986 -30.368 1.00 55.03 1009 ASP A O 1
ATOM 7928 N N . PRO A 1 1010 ? 14.803 19.766 -30.321 1.00 60.06 1010 PRO A N 1
ATOM 7929 C CA . PRO A 1 1010 ? 14.041 18.563 -29.966 1.00 60.06 1010 PRO A CA 1
ATOM 7930 C C . PRO A 1 1010 ? 13.900 18.392 -28.436 1.00 60.06 1010 PRO A C 1
ATOM 7932 O O . PRO A 1 1010 ? 14.659 19.019 -27.693 1.00 60.06 1010 PRO A O 1
ATOM 7935 N N . PRO A 1 1011 ? 12.961 17.555 -27.946 1.00 60.06 1011 PRO A N 1
ATOM 7936 C CA . PRO A 1 1011 ? 12.662 17.451 -26.518 1.00 60.06 1011 PRO A CA 1
ATOM 7937 C C . PRO A 1 1011 ? 13.854 16.987 -25.673 1.00 60.06 1011 PRO A C 1
ATOM 7939 O O . PRO A 1 1011 ? 14.449 15.953 -25.978 1.00 60.06 1011 PRO A O 1
ATOM 7942 N N . PHE A 1 1012 ? 14.137 17.715 -24.590 1.00 66.19 1012 PHE A N 1
ATOM 7943 C CA . PHE A 1 1012 ? 15.141 17.360 -23.584 1.00 66.19 1012 PHE A CA 1
ATOM 7944 C C . PHE A 1 1012 ? 14.538 16.332 -22.614 1.00 66.19 1012 PHE A C 1
ATOM 7946 O O . PHE A 1 1012 ? 13.677 16.676 -21.792 1.00 66.19 1012 PHE A O 1
ATOM 7953 N N . LYS A 1 1013 ? 14.931 15.061 -22.758 1.00 63.47 1013 LYS A N 1
ATOM 7954 C CA . LYS A 1 1013 ? 14.307 13.909 -22.080 1.00 63.47 1013 LYS A CA 1
ATOM 7955 C C . LYS A 1 1013 ? 14.811 13.721 -20.644 1.00 63.47 1013 LYS A C 1
ATOM 7957 O O . LYS A 1 1013 ? 15.890 14.182 -20.281 1.00 63.47 1013 LYS A O 1
ATOM 7962 N N . ASN A 1 1014 ? 14.028 13.017 -19.823 1.00 69.31 1014 ASN A N 1
ATOM 7963 C CA . ASN A 1 1014 ? 14.500 12.527 -18.520 1.00 69.31 1014 ASN A CA 1
ATOM 7964 C C . ASN A 1 1014 ? 15.443 11.321 -18.709 1.00 69.31 1014 ASN A C 1
ATOM 7966 O O . ASN A 1 1014 ? 15.284 10.558 -19.662 1.00 69.31 1014 ASN A O 1
ATOM 7970 N N . LEU A 1 1015 ? 16.377 11.088 -17.783 1.00 69.81 1015 LEU A N 1
ATOM 7971 C CA . LEU A 1 1015 ? 17.276 9.923 -17.783 1.00 69.81 1015 LEU A CA 1
ATOM 7972 C C . LEU A 1 1015 ? 16.490 8.604 -17.771 1.00 69.81 1015 LEU A C 1
ATOM 7974 O O . LEU A 1 1015 ? 16.890 7.646 -18.427 1.00 69.81 1015 LEU A O 1
ATOM 7978 N N . SER A 1 1016 ? 15.333 8.578 -17.103 1.00 62.91 1016 SER A N 1
ATOM 7979 C CA . SER A 1 1016 ? 14.412 7.429 -17.113 1.00 62.91 1016 SER A CA 1
ATOM 7980 C C . SER A 1 1016 ? 13.742 7.173 -18.473 1.00 62.91 1016 SER A C 1
ATOM 7982 O O . SER A 1 1016 ? 13.364 6.050 -18.790 1.00 62.91 1016 SER A O 1
ATOM 7984 N N . GLU A 1 1017 ? 13.635 8.191 -19.328 1.00 56.94 1017 GLU A N 1
ATOM 7985 C CA . GLU A 1 1017 ? 13.106 8.076 -20.696 1.00 56.94 1017 GLU A CA 1
ATOM 7986 C C . GLU A 1 1017 ? 14.194 7.658 -21.706 1.00 56.94 1017 GLU A C 1
ATOM 7988 O O . GLU A 1 1017 ? 13.886 7.355 -22.862 1.00 56.94 1017 GLU A O 1
ATOM 7993 N N . LEU A 1 1018 ? 15.462 7.612 -21.273 1.00 60.81 1018 LEU A N 1
ATOM 7994 C CA . LEU A 1 1018 ? 16.612 7.099 -22.028 1.00 60.81 1018 LEU A CA 1
ATOM 7995 C C . LEU A 1 1018 ? 16.882 5.605 -21.739 1.00 60.81 1018 LEU A C 1
ATOM 7997 O O . LEU A 1 1018 ? 17.908 5.067 -22.148 1.00 60.81 1018 LEU A O 1
ATOM 8001 N N . GLU A 1 1019 ? 15.980 4.911 -21.037 1.00 57.41 1019 GLU A N 1
ATOM 8002 C CA . GLU A 1 1019 ? 16.157 3.510 -20.620 1.00 57.41 1019 GLU A CA 1
ATOM 8003 C C . GLU A 1 1019 ? 15.931 2.472 -21.740 1.00 57.41 1019 GLU A C 1
ATOM 8005 O O . GLU A 1 1019 ? 16.390 1.342 -21.594 1.00 57.41 1019 GLU A O 1
ATOM 8010 N N . GLY A 1 1020 ? 15.257 2.819 -22.852 1.00 46.38 1020 GLY A N 1
ATOM 8011 C CA . GLY A 1 1020 ? 14.656 1.811 -23.747 1.00 46.38 1020 GLY A CA 1
ATOM 8012 C C . GLY A 1 1020 ? 15.005 1.812 -25.243 1.00 46.38 1020 GLY A C 1
ATOM 8013 O O . GLY A 1 1020 ? 14.712 0.818 -25.899 1.00 46.38 1020 GLY A O 1
ATOM 8014 N N . GLU A 1 1021 ? 15.615 2.851 -25.825 1.00 42.47 1021 GLU A N 1
ATOM 8015 C CA . GLU A 1 1021 ? 15.866 2.877 -27.280 1.00 42.47 1021 GLU A CA 1
ATOM 8016 C C . GLU A 1 1021 ? 17.207 3.514 -27.672 1.00 42.47 1021 GLU A C 1
ATOM 8018 O O . GLU A 1 1021 ? 17.597 4.559 -27.159 1.00 42.47 1021 GLU A O 1
ATOM 8023 N N . ILE A 1 1022 ? 17.855 2.899 -28.671 1.00 39.59 1022 ILE A N 1
ATOM 8024 C CA . ILE A 1 1022 ? 19.079 3.324 -29.387 1.00 39.59 1022 ILE A CA 1
ATOM 8025 C C . ILE A 1 1022 ? 18.835 4.570 -30.271 1.00 39.59 1022 ILE A C 1
ATOM 8027 O O . ILE A 1 1022 ? 19.697 4.996 -31.040 1.00 39.59 1022 ILE A O 1
ATOM 8031 N N . VAL A 1 1023 ? 17.665 5.209 -30.189 1.00 42.59 1023 VAL A N 1
ATOM 8032 C CA . VAL A 1 1023 ? 17.431 6.438 -30.947 1.00 42.59 1023 VAL A CA 1
ATOM 8033 C C . VAL A 1 1023 ? 18.084 7.586 -30.204 1.00 42.59 1023 VAL A C 1
ATOM 8035 O O . VAL A 1 1023 ? 17.505 8.165 -29.287 1.00 42.59 1023 VAL A O 1
ATOM 8038 N N . LEU A 1 1024 ? 19.289 7.905 -30.669 1.00 48.34 1024 LEU A N 1
ATOM 8039 C CA . LEU A 1 1024 ? 19.908 9.215 -30.591 1.00 48.34 1024 LEU A CA 1
ATOM 8040 C C . LEU A 1 1024 ? 18.829 10.293 -30.703 1.00 48.34 1024 LEU A C 1
ATOM 8042 O O . LEU A 1 1024 ? 18.432 10.702 -31.798 1.00 48.34 1024 LEU A O 1
ATOM 8046 N N . THR A 1 1025 ? 18.362 10.793 -29.556 1.00 53.31 1025 THR A N 1
ATOM 8047 C CA . THR A 1 1025 ? 17.954 12.189 -29.505 1.00 53.31 1025 THR A CA 1
ATOM 8048 C C . THR A 1 1025 ? 19.137 12.974 -30.061 1.00 53.31 1025 THR A C 1
ATOM 8050 O O . THR A 1 1025 ? 20.291 12.568 -29.903 1.00 53.31 1025 THR A O 1
ATOM 8053 N N . LYS A 1 1026 ? 18.871 14.079 -30.759 1.00 60.94 1026 LYS A N 1
ATOM 8054 C CA . LYS A 1 1026 ? 19.913 14.892 -31.408 1.00 60.94 1026 LYS A CA 1
ATOM 8055 C C . LYS A 1 1026 ? 21.089 15.242 -30.466 1.00 60.94 1026 LYS A C 1
ATOM 8057 O O . LYS A 1 1026 ? 22.142 15.586 -30.984 1.00 60.94 1026 LYS A O 1
ATOM 8062 N N . PHE A 1 1027 ? 20.888 15.134 -29.141 1.00 66.88 1027 PHE A N 1
ATOM 8063 C CA . PHE A 1 1027 ? 21.850 15.413 -28.071 1.00 66.88 1027 PHE A CA 1
ATOM 8064 C C . PHE A 1 1027 ? 21.998 14.307 -26.997 1.00 66.88 1027 PHE A C 1
ATOM 8066 O O . PHE A 1 1027 ? 22.403 14.589 -25.872 1.00 66.88 1027 PHE A O 1
ATOM 8073 N N . GLY A 1 1028 ? 21.616 13.055 -27.277 1.00 65.12 1028 GLY A N 1
ATOM 8074 C CA . GLY A 1 1028 ? 21.550 12.004 -26.245 1.00 65.12 1028 GLY A CA 1
ATOM 8075 C C . GLY A 1 1028 ? 22.903 11.631 -25.626 1.00 65.12 1028 GLY A C 1
ATOM 8076 O O . GLY A 1 1028 ? 22.971 11.298 -24.441 1.00 65.12 1028 GLY A O 1
ATOM 8077 N N . TYR A 1 1029 ? 23.991 11.725 -26.393 1.00 68.81 1029 TYR A N 1
ATOM 8078 C CA . TYR A 1 1029 ? 25.348 11.515 -25.883 1.00 68.81 1029 TYR A CA 1
ATOM 8079 C C . TYR A 1 1029 ? 25.800 12.683 -25.000 1.00 68.81 1029 TYR A C 1
ATOM 8081 O O . TYR A 1 1029 ? 26.386 12.476 -23.935 1.00 68.81 1029 TYR A O 1
ATOM 8089 N N . GLU A 1 1030 ? 25.470 13.906 -25.402 1.00 71.75 1030 GLU A N 1
ATOM 8090 C CA . GLU A 1 1030 ? 25.798 15.149 -24.719 1.00 71.75 1030 GLU A CA 1
ATOM 8091 C C . GLU A 1 1030 ? 25.079 15.223 -23.363 1.00 71.75 1030 GLU A C 1
ATOM 8093 O O . GLU A 1 1030 ? 25.699 15.518 -22.336 1.00 71.75 1030 GLU A O 1
ATOM 8098 N N . GLU A 1 1031 ? 23.790 14.871 -23.345 1.00 74.94 1031 GLU A N 1
ATOM 8099 C CA . GLU A 1 1031 ? 22.968 14.727 -22.140 1.00 74.94 1031 GLU A CA 1
ATOM 8100 C C . GLU A 1 1031 ? 23.591 13.704 -21.185 1.00 74.94 1031 GLU A C 1
ATOM 8102 O O . GLU A 1 1031 ? 23.896 14.029 -20.036 1.00 74.94 1031 GLU A O 1
ATOM 8107 N N . SER A 1 1032 ? 23.876 12.502 -21.685 1.00 79.12 1032 SER A N 1
ATOM 8108 C CA . SER A 1 1032 ? 24.425 11.388 -20.905 1.00 79.12 1032 SER A CA 1
ATOM 8109 C C . SER A 1 1032 ? 25.808 11.691 -20.318 1.00 79.12 1032 SER A C 1
ATOM 8111 O O . SER A 1 1032 ? 26.074 11.412 -19.149 1.00 79.12 1032 SER A O 1
ATOM 8113 N N . THR A 1 1033 ? 26.688 12.323 -21.096 1.00 78.50 1033 THR A N 1
ATOM 8114 C CA . THR A 1 1033 ? 28.046 12.694 -20.660 1.00 78.50 1033 THR A CA 1
ATOM 8115 C C . THR A 1 1033 ? 28.012 13.780 -19.586 1.00 78.50 1033 THR A C 1
ATOM 8117 O O . THR A 1 1033 ? 28.785 13.743 -18.623 1.00 78.50 1033 THR A O 1
ATOM 8120 N N . SER A 1 1034 ? 27.087 14.739 -19.705 1.00 77.62 1034 SER A N 1
ATOM 8121 C CA . SER A 1 1034 ? 26.951 15.833 -18.740 1.00 77.62 1034 SER A CA 1
ATOM 8122 C C . SER A 1 1034 ? 26.578 15.356 -17.331 1.00 77.62 1034 SER A C 1
ATOM 8124 O O . SER A 1 1034 ? 26.910 16.035 -16.359 1.00 77.62 1034 SER A O 1
ATOM 8126 N N . VAL A 1 1035 ? 25.957 14.177 -17.200 1.00 84.50 1035 VAL A N 1
ATOM 8127 C CA . VAL A 1 1035 ? 25.658 13.549 -15.904 1.00 84.50 1035 VAL A CA 1
ATOM 8128 C C . VAL A 1 1035 ? 26.947 13.232 -15.145 1.00 84.50 1035 VAL A C 1
ATOM 8130 O O . VAL A 1 1035 ? 27.084 13.593 -13.977 1.00 84.50 1035 VAL A O 1
ATOM 8133 N N . PHE A 1 1036 ? 27.922 12.601 -15.802 1.00 86.31 1036 PHE A N 1
ATOM 8134 C CA . PHE A 1 1036 ? 29.194 12.228 -15.174 1.00 86.31 1036 PHE A CA 1
ATOM 8135 C C . PHE A 1 1036 ? 30.070 13.446 -14.878 1.00 86.31 1036 PHE A C 1
ATOM 8137 O O . PHE A 1 1036 ? 30.687 13.512 -13.815 1.00 86.31 1036 PHE A O 1
ATOM 8144 N N . LEU A 1 1037 ? 30.049 14.452 -15.757 1.00 79.88 1037 LEU A N 1
ATOM 8145 C CA . LEU A 1 1037 ? 30.715 15.736 -15.516 1.00 79.88 1037 LEU A CA 1
ATOM 8146 C C . LEU A 1 1037 ? 30.108 16.468 -14.310 1.00 79.88 1037 LEU A C 1
ATOM 8148 O O . LEU A 1 1037 ? 30.838 16.987 -13.468 1.00 79.88 1037 LEU A O 1
ATOM 8152 N N . PHE A 1 1038 ? 28.782 16.427 -14.158 1.00 82.88 1038 PHE A N 1
ATOM 8153 C CA . PHE A 1 1038 ? 28.106 16.970 -12.983 1.00 82.88 1038 PHE A CA 1
ATOM 8154 C C . PHE A 1 1038 ? 28.474 16.222 -11.696 1.00 82.88 1038 PHE A C 1
ATOM 8156 O O . PHE A 1 1038 ? 28.680 16.866 -10.663 1.00 82.88 1038 PHE A O 1
ATOM 8163 N N . ILE A 1 1039 ? 28.596 14.889 -11.742 1.00 87.00 1039 ILE A N 1
ATOM 8164 C CA . ILE A 1 1039 ? 29.061 14.102 -10.590 1.00 87.00 1039 ILE A CA 1
ATOM 8165 C C . ILE A 1 1039 ? 30.491 14.501 -10.220 1.00 87.00 1039 ILE A C 1
ATOM 8167 O O . ILE A 1 1039 ? 30.765 14.749 -9.048 1.00 87.00 1039 ILE A O 1
ATOM 8171 N N . GLU A 1 1040 ? 31.392 14.606 -11.199 1.00 85.31 1040 GLU A N 1
ATOM 8172 C CA . GLU A 1 1040 ? 32.775 15.030 -10.964 1.00 85.31 1040 GLU A CA 1
ATOM 8173 C C . GLU A 1 1040 ? 32.844 16.432 -10.341 1.00 85.31 1040 GLU A C 1
ATOM 8175 O O . GLU A 1 1040 ? 33.555 16.615 -9.355 1.00 85.31 1040 GLU A O 1
ATOM 8180 N N . GLU A 1 1041 ? 32.077 17.397 -10.856 1.00 79.25 1041 GLU A N 1
ATOM 8181 C CA . GLU A 1 1041 ? 32.066 18.781 -10.362 1.00 79.25 1041 GLU A CA 1
ATOM 8182 C C . GLU A 1 1041 ? 31.498 18.895 -8.936 1.00 79.25 1041 GLU A C 1
ATOM 8184 O O . GLU A 1 1041 ? 32.043 19.629 -8.112 1.00 79.25 1041 GLU A O 1
ATOM 8189 N N . ASN A 1 1042 ? 30.414 18.173 -8.626 1.00 80.75 1042 ASN A N 1
ATOM 8190 C CA . ASN A 1 1042 ? 29.649 18.378 -7.387 1.00 80.75 1042 ASN A CA 1
ATOM 8191 C C . ASN A 1 1042 ? 29.972 17.367 -6.279 1.00 80.75 1042 ASN A C 1
ATOM 8193 O O . ASN A 1 1042 ? 29.783 17.665 -5.100 1.00 80.75 1042 ASN A O 1
ATOM 8197 N N . TYR A 1 1043 ? 30.454 16.180 -6.644 1.00 82.88 1043 TYR A N 1
ATOM 8198 C CA . TYR A 1 1043 ? 30.709 15.072 -5.720 1.00 82.88 1043 TYR A CA 1
ATOM 8199 C C . TYR A 1 1043 ? 32.139 14.518 -5.828 1.00 82.88 1043 TYR A C 1
ATOM 8201 O O . TYR A 1 1043 ? 32.589 13.812 -4.924 1.00 82.88 1043 TYR A O 1
ATOM 8209 N N . GLY A 1 1044 ? 32.874 14.867 -6.888 1.00 85.19 1044 GLY A N 1
ATOM 8210 C CA . GLY A 1 1044 ? 34.245 14.431 -7.139 1.00 85.19 1044 GLY A CA 1
ATOM 8211 C C . GLY A 1 1044 ? 34.339 13.141 -7.958 1.00 85.19 1044 GLY A C 1
ATOM 8212 O O . GLY A 1 1044 ? 33.509 12.239 -7.853 1.00 85.19 1044 GLY A O 1
ATOM 8213 N N . GLU A 1 1045 ? 35.410 13.010 -8.745 1.00 84.81 1045 GLU A N 1
ATOM 8214 C CA . GLU A 1 1045 ? 35.668 11.845 -9.613 1.00 84.81 1045 GLU A CA 1
ATOM 8215 C C . GLU A 1 1045 ? 35.679 10.507 -8.841 1.00 84.81 1045 GLU A C 1
ATOM 8217 O O . GLU A 1 1045 ? 35.254 9.471 -9.356 1.00 84.81 1045 GLU A O 1
ATOM 8222 N N . SER A 1 1046 ? 36.122 10.507 -7.577 1.00 85.81 1046 SER A N 1
ATOM 8223 C CA . SER A 1 1046 ? 36.134 9.296 -6.744 1.00 85.81 1046 SER A CA 1
ATOM 8224 C C . SER A 1 1046 ? 34.738 8.710 -6.542 1.00 85.81 1046 SER A C 1
ATOM 8226 O O . SER A 1 1046 ? 34.602 7.490 -6.444 1.00 85.81 1046 SER A O 1
ATOM 8228 N N . LYS A 1 1047 ? 33.698 9.552 -6.544 1.00 88.44 1047 LYS A N 1
ATOM 8229 C CA . LYS A 1 1047 ? 32.315 9.108 -6.380 1.00 88.44 1047 LYS A CA 1
ATOM 8230 C C . LYS A 1 1047 ? 31.800 8.344 -7.587 1.00 88.44 1047 LYS A C 1
ATOM 8232 O O . LYS A 1 1047 ? 31.059 7.391 -7.394 1.00 88.44 1047 LYS A O 1
ATOM 8237 N N . ILE A 1 1048 ? 32.268 8.645 -8.798 1.00 89.38 1048 ILE A N 1
ATOM 8238 C CA . ILE A 1 1048 ? 31.947 7.849 -9.994 1.00 89.38 1048 ILE A CA 1
ATOM 8239 C C . ILE A 1 1048 ? 32.465 6.413 -9.818 1.00 89.38 1048 ILE A C 1
ATOM 8241 O O . ILE A 1 1048 ? 31.735 5.450 -10.043 1.00 89.38 1048 ILE A O 1
ATOM 8245 N N . LYS A 1 1049 ? 33.698 6.256 -9.317 1.00 87.56 1049 LYS A N 1
ATOM 8246 C CA . LYS A 1 1049 ? 34.310 4.941 -9.048 1.00 87.56 1049 LYS A CA 1
ATOM 8247 C C . LYS A 1 1049 ? 33.569 4.182 -7.945 1.00 87.56 1049 LYS A C 1
ATOM 8249 O O . LYS A 1 1049 ? 33.387 2.971 -8.041 1.00 87.56 1049 LYS A O 1
ATOM 8254 N N . GLU A 1 1050 ? 33.133 4.881 -6.899 1.00 84.38 1050 GLU A N 1
ATOM 8255 C CA . GLU A 1 1050 ? 32.299 4.301 -5.840 1.00 84.38 1050 GLU A CA 1
ATOM 8256 C C . GLU A 1 1050 ? 30.926 3.865 -6.365 1.00 84.38 1050 GLU A C 1
ATOM 8258 O O . GLU A 1 1050 ? 30.488 2.771 -6.019 1.00 84.38 1050 GLU A O 1
ATOM 8263 N N . ILE A 1 1051 ? 30.280 4.659 -7.230 1.00 84.62 1051 ILE A N 1
ATOM 8264 C CA . ILE A 1 1051 ? 28.999 4.303 -7.861 1.00 84.62 1051 ILE A CA 1
ATOM 8265 C C . ILE A 1 1051 ? 29.161 3.055 -8.723 1.00 84.62 1051 ILE A C 1
ATOM 8267 O O . ILE A 1 1051 ? 28.340 2.159 -8.605 1.00 84.62 1051 ILE A O 1
ATOM 8271 N N . ILE A 1 1052 ? 30.218 2.949 -9.536 1.00 84.56 1052 ILE A N 1
ATOM 8272 C CA . ILE A 1 1052 ? 30.479 1.754 -10.359 1.00 84.56 1052 ILE A CA 1
ATOM 8273 C C . ILE A 1 1052 ? 30.592 0.498 -9.476 1.00 84.56 1052 ILE A C 1
ATOM 8275 O O . ILE A 1 1052 ? 29.957 -0.517 -9.754 1.00 84.56 1052 ILE A O 1
ATOM 8279 N N . ARG A 1 1053 ? 31.336 0.570 -8.363 1.00 79.62 1053 ARG A N 1
ATOM 8280 C CA . ARG A 1 1053 ? 31.463 -0.552 -7.410 1.00 79.62 1053 ARG A CA 1
ATOM 8281 C C . ARG A 1 1053 ? 30.162 -0.853 -6.671 1.00 79.62 1053 ARG A C 1
ATOM 8283 O O . ARG A 1 1053 ? 29.858 -2.010 -6.402 1.00 79.62 1053 ARG A O 1
ATOM 8290 N N . ALA A 1 1054 ? 29.411 0.179 -6.299 1.00 73.50 1054 ALA A N 1
ATOM 8291 C CA . ALA A 1 1054 ? 28.124 0.006 -5.646 1.00 73.50 1054 ALA A CA 1
ATOM 8292 C C . ALA A 1 1054 ? 27.104 -0.602 -6.614 1.00 73.50 1054 ALA A C 1
ATOM 8294 O O . ALA A 1 1054 ? 26.363 -1.487 -6.208 1.00 73.50 1054 ALA A O 1
ATOM 8295 N N . ALA A 1 1055 ? 27.110 -0.193 -7.883 1.00 74.44 1055 ALA A N 1
ATOM 8296 C CA . ALA A 1 1055 ? 26.252 -0.727 -8.934 1.00 74.44 1055 ALA A CA 1
ATOM 8297 C C . ALA A 1 1055 ? 26.507 -2.215 -9.166 1.00 74.44 1055 ALA A C 1
ATOM 8299 O O . ALA A 1 1055 ? 25.540 -2.949 -9.314 1.00 74.44 1055 ALA A O 1
ATOM 8300 N N . ASP A 1 1056 ? 27.760 -2.670 -9.103 1.00 73.75 1056 ASP A N 1
ATOM 8301 C CA . ASP A 1 1056 ? 28.098 -4.101 -9.070 1.00 73.75 1056 ASP A CA 1
ATOM 8302 C C . ASP A 1 1056 ? 27.500 -4.796 -7.827 1.00 73.75 1056 ASP A C 1
ATOM 8304 O O . ASP A 1 1056 ? 26.854 -5.834 -7.920 1.00 73.75 1056 ASP A O 1
ATOM 8308 N N . ALA A 1 1057 ? 27.625 -4.182 -6.645 1.00 60.53 1057 ALA A N 1
ATOM 8309 C CA . ALA A 1 1057 ? 27.174 -4.778 -5.384 1.00 60.53 1057 ALA A CA 1
ATOM 8310 C C . ALA A 1 1057 ? 25.644 -4.847 -5.195 1.00 60.53 1057 ALA A C 1
ATOM 8312 O O . ALA A 1 1057 ? 25.159 -5.745 -4.497 1.00 60.53 1057 ALA A O 1
ATOM 8313 N N . VAL A 1 1058 ? 24.895 -3.879 -5.738 1.00 60.34 1058 VAL A N 1
ATOM 8314 C CA . VAL A 1 1058 ? 23.422 -3.798 -5.628 1.00 60.34 1058 VAL A CA 1
ATOM 8315 C C . VAL A 1 1058 ? 22.696 -4.106 -6.937 1.00 60.34 1058 VAL A C 1
ATOM 8317 O O . VAL A 1 1058 ? 21.468 -4.103 -6.963 1.00 60.34 1058 VAL A O 1
ATOM 8320 N N . GLU A 1 1059 ? 23.448 -4.357 -8.008 1.00 63.22 1059 GLU A N 1
ATOM 8321 C CA . GLU A 1 1059 ? 22.968 -4.715 -9.348 1.00 63.22 1059 GLU A CA 1
ATOM 8322 C C . GLU A 1 1059 ? 21.901 -3.778 -9.919 1.00 63.22 1059 GLU A C 1
ATOM 8324 O O . GLU A 1 1059 ? 20.965 -4.177 -10.613 1.00 63.22 1059 GLU A O 1
ATOM 8329 N N . ASN A 1 1060 ? 22.019 -2.497 -9.579 1.00 74.75 1060 ASN A N 1
ATOM 8330 C CA . ASN A 1 1060 ? 21.088 -1.466 -9.990 1.00 74.75 1060 ASN A CA 1
ATOM 8331 C C . ASN A 1 1060 ? 21.789 -0.108 -9.945 1.00 74.75 1060 ASN A C 1
ATOM 8333 O O . ASN A 1 1060 ? 22.193 0.367 -8.880 1.00 74.75 1060 ASN A O 1
ATOM 8337 N N . VAL A 1 1061 ? 21.908 0.533 -11.109 1.00 74.19 1061 VAL A N 1
ATOM 8338 C CA . VAL A 1 1061 ? 22.565 1.840 -11.233 1.00 74.19 1061 VAL A CA 1
ATOM 8339 C C . VAL A 1 1061 ? 21.854 2.890 -10.371 1.00 74.19 1061 VAL A C 1
ATOM 8341 O O . VAL A 1 1061 ? 22.513 3.631 -9.655 1.00 74.19 1061 VAL A O 1
ATOM 8344 N N . HIS A 1 1062 ? 20.521 2.928 -10.329 1.00 77.75 1062 HIS A N 1
ATOM 8345 C CA . HIS A 1 1062 ? 19.788 3.946 -9.562 1.00 77.75 1062 HIS A CA 1
ATOM 8346 C C . HIS A 1 1062 ? 19.931 3.763 -8.045 1.00 77.75 1062 HIS A C 1
ATOM 8348 O O . HIS A 1 1062 ? 20.119 4.738 -7.313 1.00 77.75 1062 HIS A O 1
ATOM 8354 N N . ALA A 1 1063 ? 19.904 2.520 -7.563 1.00 69.69 1063 ALA A N 1
ATOM 8355 C CA . ALA A 1 1063 ? 20.128 2.216 -6.152 1.00 69.69 1063 ALA A CA 1
ATOM 8356 C C . ALA A 1 1063 ? 21.575 2.520 -5.725 1.00 69.69 1063 ALA A C 1
ATOM 8358 O O . ALA A 1 1063 ? 21.805 2.979 -4.605 1.00 69.69 1063 ALA A O 1
ATOM 8359 N N . ALA A 1 1064 ? 22.549 2.342 -6.625 1.00 74.25 1064 ALA A N 1
ATOM 8360 C CA . ALA A 1 1064 ? 23.946 2.687 -6.374 1.00 74.25 1064 ALA A CA 1
ATOM 8361 C C . ALA A 1 1064 ? 24.156 4.193 -6.164 1.00 74.25 1064 ALA A C 1
ATOM 8363 O O . ALA A 1 1064 ? 24.928 4.589 -5.290 1.00 74.25 1064 ALA A O 1
ATOM 8364 N N . PHE A 1 1065 ? 23.429 5.042 -6.898 1.00 78.19 1065 PHE A N 1
ATOM 8365 C CA . PHE A 1 1065 ? 23.470 6.495 -6.691 1.00 78.19 1065 PHE A CA 1
ATOM 8366 C C . PHE A 1 1065 ? 22.972 6.864 -5.297 1.00 78.19 1065 PHE A C 1
ATOM 8368 O O . PHE A 1 1065 ? 23.633 7.629 -4.596 1.00 78.19 1065 PHE A O 1
ATOM 8375 N N . GLN A 1 1066 ? 21.865 6.264 -4.855 1.00 76.31 1066 GLN A N 1
ATOM 8376 C CA . GLN A 1 1066 ? 21.353 6.495 -3.506 1.00 76.31 1066 GLN A CA 1
ATOM 8377 C C . GLN A 1 1066 ? 22.324 6.011 -2.427 1.00 76.31 1066 GLN A C 1
ATOM 8379 O O . GLN A 1 1066 ? 22.541 6.717 -1.442 1.00 76.31 1066 GLN A O 1
ATOM 8384 N N . ALA A 1 1067 ? 22.955 4.855 -2.632 1.00 65.38 1067 ALA A N 1
ATOM 8385 C CA . ALA A 1 1067 ? 23.929 4.306 -1.696 1.00 65.38 1067 ALA A CA 1
ATOM 8386 C C . ALA A 1 1067 ? 25.206 5.160 -1.574 1.00 65.38 1067 ALA A C 1
ATOM 8388 O O . ALA A 1 1067 ? 25.771 5.259 -0.487 1.00 65.38 1067 ALA A O 1
ATOM 8389 N N . VAL A 1 1068 ? 25.670 5.778 -2.668 1.00 77.69 1068 VAL A N 1
ATOM 8390 C CA . VAL A 1 1068 ? 26.980 6.457 -2.720 1.00 77.69 1068 VAL A CA 1
ATOM 8391 C C . VAL A 1 1068 ? 26.892 7.973 -2.555 1.00 77.69 1068 VAL A C 1
ATOM 8393 O O . VAL A 1 1068 ? 27.765 8.575 -1.917 1.00 77.69 1068 VAL A O 1
ATOM 8396 N N . LEU A 1 1069 ? 25.861 8.595 -3.131 1.00 78.31 1069 LEU A N 1
ATOM 8397 C CA . LEU A 1 1069 ? 25.649 10.045 -3.099 1.00 78.31 1069 LEU A CA 1
ATOM 8398 C C . LEU A 1 1069 ? 24.716 10.479 -1.960 1.00 78.31 1069 LEU A C 1
ATOM 8400 O O . LEU A 1 1069 ? 24.638 11.669 -1.666 1.00 78.31 1069 LEU A O 1
ATOM 8404 N N . GLY A 1 1070 ? 24.011 9.539 -1.318 1.00 69.75 1070 GLY A N 1
ATOM 8405 C CA . GLY A 1 1070 ? 23.088 9.828 -0.215 1.00 69.75 1070 GLY A CA 1
ATOM 8406 C C . GLY A 1 1070 ? 21.821 10.583 -0.635 1.00 69.75 1070 GLY A C 1
ATOM 8407 O O . GLY A 1 1070 ? 21.096 11.085 0.220 1.00 69.75 1070 GLY A O 1
ATOM 8408 N N . VAL A 1 1071 ? 21.548 10.669 -1.940 1.00 71.25 1071 VAL A N 1
ATOM 8409 C CA . VAL A 1 1071 ? 20.363 11.305 -2.532 1.00 71.25 1071 VAL A CA 1
ATOM 8410 C C . VAL A 1 1071 ? 19.636 10.295 -3.415 1.00 71.25 1071 VAL A C 1
ATOM 8412 O O . VAL A 1 1071 ? 20.283 9.493 -4.084 1.00 71.25 1071 VAL A O 1
ATOM 8415 N N . SER A 1 1072 ? 18.300 10.300 -3.427 1.00 75.81 1072 SER A N 1
ATOM 8416 C CA . SER A 1 1072 ? 17.556 9.431 -4.349 1.00 75.81 1072 SER A CA 1
ATOM 8417 C C . SER A 1 1072 ? 17.919 9.759 -5.799 1.00 75.81 1072 SER A C 1
ATOM 8419 O O . SER A 1 1072 ? 18.265 10.900 -6.117 1.00 75.81 1072 SER A O 1
ATOM 8421 N N . PHE A 1 1073 ? 17.816 8.775 -6.692 1.00 76.00 1073 PHE A N 1
ATOM 8422 C CA . PHE A 1 1073 ? 18.127 8.981 -8.108 1.00 76.00 1073 PHE A CA 1
ATOM 8423 C C . PHE A 1 1073 ? 17.291 10.120 -8.723 1.00 76.00 1073 PHE A C 1
ATOM 8425 O O . PHE A 1 1073 ? 17.828 10.952 -9.446 1.00 76.00 1073 PHE A O 1
ATOM 8432 N N . GLN A 1 1074 ? 16.017 10.244 -8.331 1.00 74.69 1074 GLN A N 1
ATOM 8433 C CA . GLN A 1 1074 ? 15.138 11.340 -8.758 1.00 74.69 1074 GLN A CA 1
ATOM 8434 C C . GLN A 1 1074 ? 15.625 12.713 -8.265 1.00 74.69 1074 GLN A C 1
ATOM 8436 O O . GLN A 1 1074 ? 15.557 13.700 -8.995 1.00 74.69 1074 GLN A O 1
ATOM 8441 N N . ALA A 1 1075 ? 16.140 12.798 -7.033 1.00 71.69 1075 ALA A N 1
ATOM 8442 C CA . ALA A 1 1075 ? 16.692 14.043 -6.499 1.00 71.69 1075 ALA A CA 1
ATOM 8443 C C . ALA A 1 1075 ? 18.016 14.420 -7.184 1.00 71.69 1075 ALA A C 1
ATOM 8445 O O . ALA A 1 1075 ? 18.256 15.597 -7.457 1.00 71.69 1075 ALA A O 1
ATOM 8446 N N . PHE A 1 1076 ? 18.854 13.426 -7.492 1.00 84.19 1076 PHE A N 1
ATOM 8447 C CA . PHE A 1 1076 ? 20.074 13.613 -8.274 1.00 84.19 1076 PHE A CA 1
ATOM 8448 C C . PHE A 1 1076 ? 19.765 14.143 -9.683 1.00 84.19 1076 PHE A C 1
ATOM 8450 O O . PHE A 1 1076 ? 20.313 15.170 -10.085 1.00 84.19 1076 PHE A O 1
ATOM 8457 N N . GLU A 1 1077 ? 18.844 13.491 -10.398 1.00 82.19 1077 GLU A N 1
ATOM 8458 C CA . GLU A 1 1077 ? 18.418 13.864 -11.751 1.00 82.19 1077 GLU A CA 1
ATOM 8459 C C . GLU A 1 1077 ? 17.873 15.300 -11.795 1.00 82.19 1077 GLU A C 1
ATOM 8461 O O . GLU A 1 1077 ? 18.286 16.105 -12.634 1.00 82.19 1077 GLU A O 1
ATOM 8466 N N . ALA A 1 1078 ? 17.015 15.667 -10.836 1.00 76.44 1078 ALA A N 1
ATOM 8467 C CA . ALA A 1 1078 ? 16.496 17.027 -10.713 1.00 76.44 1078 ALA A CA 1
ATOM 8468 C C . ALA A 1 1078 ? 17.607 18.063 -10.446 1.00 76.44 1078 ALA A C 1
ATOM 8470 O O . ALA A 1 1078 ? 17.584 19.163 -11.009 1.00 76.44 1078 ALA A O 1
ATOM 8471 N N . GLY A 1 1079 ? 18.592 17.723 -9.608 1.00 78.19 1079 GLY A N 1
ATOM 8472 C CA . GLY A 1 1079 ? 19.732 18.583 -9.284 1.00 78.19 1079 GLY A CA 1
ATOM 8473 C C . GLY A 1 1079 ? 20.651 18.839 -10.482 1.00 78.19 1079 GLY A C 1
ATOM 8474 O O . GLY A 1 1079 ? 20.952 19.997 -10.788 1.00 78.19 1079 GLY A O 1
ATOM 8475 N N . TRP A 1 1080 ? 21.034 17.775 -11.190 1.00 85.94 1080 TRP A N 1
ATOM 8476 C CA . TRP A 1 1080 ? 21.818 17.846 -12.427 1.00 85.94 1080 TRP A CA 1
ATOM 8477 C C . TRP A 1 1080 ? 21.119 18.716 -13.475 1.00 85.94 1080 TRP A C 1
ATOM 8479 O O . TRP A 1 1080 ? 21.693 19.696 -13.960 1.00 85.94 1080 TRP A O 1
ATOM 8489 N N . ARG A 1 1081 ? 19.841 18.430 -13.751 1.00 80.75 1081 ARG A N 1
ATOM 8490 C CA . ARG A 1 1081 ? 19.052 19.146 -14.759 1.00 80.75 1081 ARG A CA 1
ATOM 8491 C C . ARG A 1 1081 ? 18.909 20.630 -14.437 1.00 80.75 1081 ARG A C 1
ATOM 8493 O O . ARG A 1 1081 ? 19.017 21.476 -15.328 1.00 80.75 1081 ARG A O 1
ATOM 8500 N N . LYS A 1 1082 ? 18.707 20.967 -13.161 1.00 79.56 1082 LYS A N 1
ATOM 8501 C CA . LYS A 1 1082 ? 18.649 22.357 -12.694 1.00 79.56 1082 LYS A CA 1
ATOM 8502 C C . LYS A 1 1082 ? 19.977 23.082 -12.906 1.00 79.56 1082 LYS A C 1
ATOM 8504 O O . LYS A 1 1082 ? 19.964 24.233 -13.338 1.00 79.56 1082 LYS A O 1
ATOM 8509 N N . CYS A 1 1083 ? 21.101 22.428 -12.609 1.00 76.75 1083 CYS A N 1
ATOM 8510 C CA . CYS A 1 1083 ? 22.430 23.001 -12.811 1.00 76.75 1083 CYS A CA 1
ATOM 8511 C C . CYS A 1 1083 ? 22.684 23.278 -14.299 1.00 76.75 1083 CYS A C 1
ATOM 8513 O O . CYS A 1 1083 ? 22.961 24.416 -14.674 1.00 76.75 1083 CYS A O 1
ATOM 8515 N N . LEU A 1 1084 ? 22.451 22.273 -15.146 1.00 78.75 1084 LEU A N 1
ATOM 8516 C CA . LEU A 1 1084 ? 22.611 22.364 -16.594 1.00 78.75 1084 LEU A CA 1
ATOM 8517 C C . LEU A 1 1084 ? 21.751 23.488 -17.199 1.00 78.75 1084 LEU A C 1
ATOM 8519 O O . LEU A 1 1084 ? 22.268 24.363 -17.895 1.00 78.75 1084 LEU A O 1
ATOM 8523 N N . THR A 1 1085 ? 20.454 23.522 -16.870 1.00 79.38 1085 THR A N 1
ATOM 8524 C CA . THR A 1 1085 ? 19.507 24.529 -17.387 1.00 79.38 1085 THR A CA 1
ATOM 8525 C C . THR A 1 1085 ? 19.921 25.943 -16.990 1.00 79.38 1085 THR A C 1
ATOM 8527 O O . THR A 1 1085 ? 19.928 26.856 -17.814 1.00 79.38 1085 THR A O 1
ATOM 8530 N N . ARG A 1 1086 ? 20.307 26.138 -15.725 1.00 80.38 1086 ARG A N 1
ATOM 8531 C CA . ARG A 1 1086 ? 20.686 27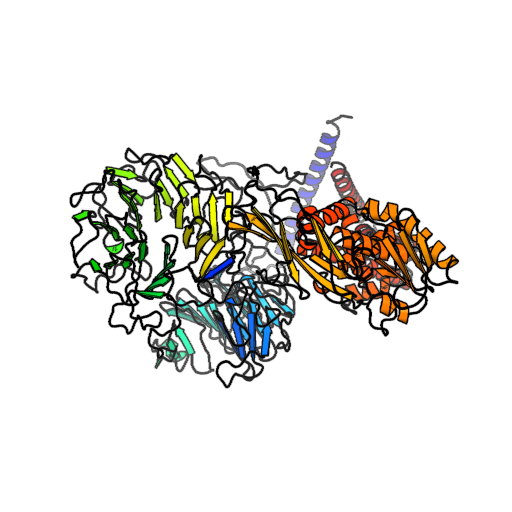.450 -15.193 1.00 80.38 1086 ARG A CA 1
ATOM 8532 C C . ARG A 1 1086 ? 21.910 28.029 -15.907 1.00 80.38 1086 ARG A C 1
ATOM 8534 O O . ARG A 1 1086 ? 21.940 29.229 -16.182 1.00 80.38 1086 ARG A O 1
ATOM 8541 N N . SER A 1 1087 ? 22.903 27.202 -16.214 1.00 78.75 1087 SER A N 1
ATOM 8542 C CA . SER A 1 1087 ? 24.122 27.639 -16.900 1.00 78.75 1087 SER A CA 1
ATOM 8543 C C . SER A 1 1087 ? 23.852 28.009 -18.358 1.00 78.75 1087 SER A C 1
ATOM 8545 O O . SER A 1 1087 ? 24.357 29.026 -18.831 1.00 78.75 1087 SER A O 1
ATOM 8547 N N . VAL A 1 1088 ? 22.984 27.254 -19.041 1.00 78.00 1088 VAL A N 1
ATOM 8548 C CA . VAL A 1 1088 ? 22.528 27.570 -20.405 1.00 78.00 1088 VAL A CA 1
ATOM 8549 C C . VAL A 1 1088 ? 21.779 28.903 -20.459 1.00 78.00 1088 VAL A C 1
ATOM 8551 O O . VAL A 1 1088 ? 22.106 29.752 -21.291 1.00 78.00 1088 VAL A O 1
ATOM 8554 N N . VAL A 1 1089 ? 20.809 29.114 -19.558 1.00 80.75 1089 VAL A N 1
ATOM 8555 C CA . VAL A 1 1089 ? 20.030 30.365 -19.483 1.00 80.75 1089 VAL A CA 1
ATOM 8556 C C . VAL A 1 1089 ? 20.958 31.560 -19.288 1.00 80.75 1089 VAL A C 1
ATOM 8558 O O . VAL A 1 1089 ? 20.886 32.522 -20.051 1.00 80.75 1089 VAL A O 1
ATOM 8561 N N . ALA A 1 1090 ? 21.879 31.481 -18.325 1.00 79.50 1090 ALA A N 1
ATOM 8562 C CA . ALA A 1 1090 ? 22.790 32.583 -18.044 1.00 79.50 1090 ALA A CA 1
ATOM 8563 C C . ALA A 1 1090 ? 23.675 32.922 -19.255 1.00 79.50 1090 ALA A C 1
ATOM 8565 O O . ALA A 1 1090 ? 23.872 34.097 -19.561 1.00 79.50 1090 ALA A O 1
ATOM 8566 N N . ILE A 1 1091 ? 24.180 31.917 -19.985 1.00 81.88 1091 ILE A N 1
ATOM 8567 C CA . ILE A 1 1091 ? 24.971 32.140 -21.208 1.00 81.88 1091 ILE A CA 1
ATOM 8568 C C . ILE A 1 1091 ? 24.122 32.813 -22.294 1.00 81.88 1091 ILE A C 1
ATOM 8570 O O . ILE A 1 1091 ? 24.609 33.720 -22.975 1.00 81.88 1091 ILE A O 1
ATOM 8574 N N . ALA A 1 1092 ? 22.864 32.398 -22.462 1.00 80.69 1092 ALA A N 1
ATOM 8575 C CA . ALA A 1 1092 ? 21.950 32.985 -23.438 1.00 80.69 1092 ALA A CA 1
ATOM 8576 C C . ALA A 1 1092 ? 21.624 34.455 -23.112 1.00 80.69 1092 ALA A C 1
ATOM 8578 O O . ALA A 1 1092 ? 21.712 35.317 -23.992 1.00 80.69 1092 ALA A O 1
ATOM 8579 N N . GLU A 1 1093 ? 21.321 34.759 -21.849 1.00 82.38 1093 GLU A N 1
ATOM 8580 C CA . GLU A 1 1093 ? 21.057 36.119 -21.366 1.00 82.38 1093 GLU A CA 1
ATOM 8581 C C . GLU A 1 1093 ? 22.286 37.016 -21.514 1.00 82.38 1093 GLU A C 1
ATOM 8583 O O . GLU A 1 1093 ? 22.195 38.108 -22.077 1.00 82.38 1093 GLU A O 1
ATOM 8588 N N . ALA A 1 1094 ? 23.458 36.534 -21.096 1.00 83.25 1094 ALA A N 1
ATOM 8589 C CA . ALA A 1 1094 ? 24.717 37.251 -21.248 1.00 83.25 1094 ALA A CA 1
ATOM 8590 C C . ALA A 1 1094 ? 25.038 37.540 -22.721 1.00 83.25 1094 ALA A C 1
ATOM 8592 O O . ALA A 1 1094 ? 25.429 38.655 -23.065 1.00 83.25 1094 ALA A O 1
ATOM 8593 N N . LYS A 1 1095 ? 24.814 36.571 -23.619 1.00 84.50 1095 LYS A N 1
ATOM 8594 C CA . LYS A 1 1095 ? 24.980 36.752 -25.069 1.00 84.50 1095 LYS A CA 1
ATOM 8595 C C . LYS A 1 1095 ? 24.023 37.808 -25.626 1.00 84.50 1095 LYS A C 1
ATOM 8597 O O . LYS A 1 1095 ? 24.431 38.616 -26.463 1.00 84.50 1095 LYS A O 1
ATOM 8602 N N . SER A 1 1096 ? 22.779 37.830 -25.150 1.00 83.19 1096 SER A N 1
ATOM 8603 C CA . SER A 1 1096 ? 21.784 38.837 -25.530 1.00 83.19 1096 SER A CA 1
ATOM 8604 C C . SER A 1 1096 ? 22.177 40.240 -25.050 1.00 83.19 1096 SER A C 1
ATOM 8606 O O . SER A 1 1096 ? 22.198 41.173 -25.857 1.00 83.19 1096 SER A O 1
ATOM 8608 N N . ALA A 1 1097 ? 22.572 40.377 -23.779 1.00 80.88 1097 ALA A N 1
ATOM 8609 C CA . ALA A 1 1097 ? 22.992 41.641 -23.171 1.00 80.88 1097 ALA A CA 1
ATOM 8610 C C . ALA A 1 1097 ? 24.261 42.208 -23.829 1.00 80.88 1097 ALA A C 1
ATOM 8612 O O . ALA A 1 1097 ? 24.303 43.387 -24.182 1.00 80.88 1097 ALA A O 1
ATOM 8613 N N . VAL A 1 1098 ? 25.267 41.365 -24.095 1.00 87.12 1098 VAL A N 1
ATOM 8614 C CA . VAL A 1 1098 ? 26.480 41.753 -24.840 1.00 87.12 1098 VAL A CA 1
ATOM 8615 C C . VAL A 1 1098 ? 26.124 42.243 -26.246 1.00 87.12 1098 VAL A C 1
ATOM 8617 O O . VAL A 1 1098 ? 26.612 43.290 -26.674 1.00 87.12 1098 VAL A O 1
ATOM 8620 N N . GLY A 1 1099 ? 25.231 41.538 -26.950 1.00 84.50 1099 GLY A N 1
ATOM 8621 C CA . GLY A 1 1099 ? 24.760 41.954 -28.272 1.00 84.50 1099 GLY A CA 1
ATOM 8622 C C . GLY A 1 1099 ? 23.935 43.248 -28.251 1.00 84.50 1099 GLY A C 1
ATOM 8623 O O . GLY A 1 1099 ? 23.976 44.018 -29.210 1.00 84.50 1099 GLY A O 1
ATOM 8624 N N . ALA A 1 1100 ? 23.186 43.518 -27.177 1.00 82.50 1100 ALA A N 1
ATOM 8625 C CA . ALA A 1 1100 ? 22.461 44.775 -26.992 1.00 82.50 1100 ALA A CA 1
ATOM 8626 C C . ALA A 1 1100 ? 23.420 45.948 -26.749 1.00 82.50 1100 ALA A C 1
ATOM 8628 O O . ALA A 1 1100 ? 23.328 46.958 -27.446 1.00 82.50 1100 ALA A O 1
ATOM 8629 N N . ALA A 1 1101 ? 24.398 45.780 -25.855 1.00 82.06 1101 ALA A N 1
ATOM 8630 C CA . ALA A 1 1101 ? 25.433 46.776 -25.590 1.00 82.06 1101 ALA A CA 1
ATOM 8631 C C . ALA A 1 1101 ? 26.270 47.105 -26.843 1.00 82.06 1101 ALA A C 1
ATOM 8633 O O . ALA A 1 1101 ? 26.589 48.272 -27.081 1.00 82.06 1101 ALA A O 1
ATOM 8634 N N . GLU A 1 1102 ? 26.556 46.108 -27.691 1.00 86.12 1102 GLU A N 1
ATOM 8635 C CA . GLU A 1 1102 ? 27.166 46.310 -29.013 1.00 86.12 1102 GLU A CA 1
ATOM 8636 C C . GLU A 1 1102 ? 26.306 47.169 -29.944 1.00 86.12 1102 GLU A C 1
ATOM 8638 O O . GLU A 1 1102 ? 26.803 48.145 -30.508 1.00 86.12 1102 GLU A O 1
ATOM 8643 N N . ARG A 1 1103 ? 25.024 46.813 -30.119 1.00 86.06 1103 ARG A N 1
ATOM 8644 C CA . ARG A 1 1103 ? 24.100 47.540 -31.010 1.00 86.06 1103 ARG A CA 1
ATOM 8645 C C . ARG A 1 1103 ? 23.879 48.978 -30.561 1.00 86.06 1103 ARG A C 1
ATOM 8647 O O . ARG A 1 1103 ? 23.715 49.863 -31.396 1.00 86.06 1103 ARG A O 1
ATOM 8654 N N . GLU A 1 1104 ? 23.880 49.198 -29.255 1.00 81.50 1104 GLU A N 1
ATOM 8655 C CA . GLU A 1 1104 ? 23.701 50.508 -28.645 1.00 81.50 1104 GLU A CA 1
ATOM 8656 C C . GLU A 1 1104 ? 25.000 51.314 -28.585 1.00 81.50 1104 GLU A C 1
ATOM 8658 O O . GLU A 1 1104 ? 24.951 52.468 -28.197 1.00 81.50 1104 GLU A O 1
ATOM 8663 N N . GLY A 1 1105 ? 26.157 50.776 -28.986 1.00 77.69 1105 GLY A N 1
ATOM 8664 C CA . GLY A 1 1105 ? 27.416 51.530 -29.007 1.00 77.69 1105 GLY A CA 1
ATOM 8665 C C . GLY A 1 1105 ? 27.975 51.857 -27.617 1.00 77.69 1105 GLY A C 1
ATOM 8666 O O . GLY A 1 1105 ? 28.663 52.870 -27.449 1.00 77.69 1105 GLY A O 1
ATOM 8667 N N . ARG A 1 1106 ? 27.683 51.019 -26.614 1.00 82.06 1106 ARG A N 1
ATOM 8668 C CA . ARG A 1 1106 ? 28.225 51.120 -25.252 1.00 82.06 1106 ARG A CA 1
ATOM 8669 C C . ARG A 1 1106 ? 29.613 50.474 -25.211 1.00 82.06 1106 ARG A C 1
ATOM 8671 O O . ARG A 1 1106 ? 29.735 49.254 -25.237 1.00 82.06 1106 ARG A O 1
ATOM 8678 N N . THR A 1 1107 ? 30.675 51.280 -25.204 1.00 75.19 1107 THR A N 1
ATOM 8679 C CA . THR A 1 1107 ? 32.058 50.800 -25.403 1.00 75.19 1107 THR A CA 1
ATOM 8680 C C . THR A 1 1107 ? 32.805 50.499 -24.104 1.00 75.19 1107 THR A C 1
ATOM 8682 O O . THR A 1 1107 ? 33.688 49.639 -24.097 1.00 75.19 1107 THR A O 1
ATOM 8685 N N . HIS A 1 1108 ? 32.455 51.153 -22.991 1.00 78.06 1108 HIS A N 1
ATOM 8686 C CA . HIS A 1 1108 ? 33.122 50.948 -21.705 1.00 78.06 1108 HIS A CA 1
ATOM 8687 C C . HIS A 1 1108 ? 32.580 49.690 -21.006 1.00 78.06 1108 HIS A C 1
ATOM 8689 O O . HIS A 1 1108 ? 31.392 49.629 -20.711 1.00 78.06 1108 HIS A O 1
ATOM 8695 N N . GLY A 1 1109 ? 33.435 48.688 -20.763 1.00 76.69 1109 GLY A N 1
ATOM 8696 C CA . GLY A 1 1109 ? 33.066 47.392 -20.158 1.00 76.69 1109 GLY A CA 1
ATOM 8697 C C . GLY A 1 1109 ? 32.740 46.277 -21.166 1.00 76.69 1109 GLY A C 1
ATOM 8698 O O . GLY A 1 1109 ? 32.869 45.097 -20.853 1.00 76.69 1109 GLY A O 1
ATOM 8699 N N . LEU A 1 1110 ? 32.432 46.614 -22.422 1.00 84.50 1110 LEU A N 1
ATOM 8700 C CA . LEU A 1 1110 ? 32.009 45.636 -23.434 1.00 84.50 1110 LEU A CA 1
ATOM 8701 C C . LEU A 1 1110 ? 33.084 44.594 -23.794 1.00 84.50 1110 LEU A C 1
ATOM 8703 O O . LEU A 1 1110 ? 32.766 43.434 -24.055 1.00 84.50 1110 LEU A O 1
ATOM 8707 N N . HIS A 1 1111 ? 34.362 44.983 -23.812 1.00 86.12 1111 HIS A N 1
ATOM 8708 C CA . HIS A 1 1111 ? 35.463 44.048 -24.075 1.00 86.12 1111 HIS A CA 1
ATOM 8709 C C . HIS A 1 1111 ? 35.591 42.990 -22.968 1.00 86.12 1111 HIS A C 1
ATOM 8711 O O . HIS A 1 1111 ? 35.799 41.813 -23.256 1.00 86.12 1111 HIS A O 1
ATOM 8717 N N . GLU A 1 1112 ? 35.400 43.398 -21.714 1.00 87.50 1112 GLU A N 1
ATOM 8718 C CA . GLU A 1 1112 ? 35.436 42.506 -20.556 1.00 87.50 1112 GLU A CA 1
ATOM 8719 C C . GLU A 1 1112 ? 34.203 41.592 -20.523 1.00 87.50 1112 GLU A C 1
ATOM 8721 O O . GLU A 1 1112 ? 34.345 40.386 -20.333 1.00 87.50 1112 GLU A O 1
ATOM 8726 N N . ALA A 1 1113 ? 33.013 42.120 -20.836 1.00 86.06 1113 ALA A N 1
ATOM 8727 C CA . ALA A 1 1113 ? 31.795 41.317 -20.951 1.00 86.06 1113 ALA A CA 1
ATOM 8728 C C . ALA A 1 1113 ? 31.923 40.204 -22.010 1.00 86.06 1113 ALA A C 1
ATOM 8730 O O . ALA A 1 1113 ? 31.531 39.063 -21.769 1.00 86.06 1113 ALA A O 1
ATOM 8731 N N . LYS A 1 1114 ? 32.538 40.498 -23.166 1.00 88.69 1114 LYS A N 1
ATOM 8732 C CA . LYS A 1 1114 ? 32.828 39.493 -24.206 1.00 88.69 1114 LYS A CA 1
ATOM 8733 C C . LYS A 1 1114 ? 33.824 38.431 -23.748 1.00 88.69 1114 LYS A C 1
ATOM 8735 O O . LYS A 1 1114 ? 33.637 37.258 -24.065 1.00 88.69 1114 LYS A O 1
ATOM 8740 N N . ALA A 1 1115 ? 34.866 38.825 -23.014 1.00 88.62 1115 ALA A N 1
ATOM 8741 C CA . ALA A 1 1115 ? 35.845 37.887 -22.472 1.00 88.62 1115 ALA A CA 1
ATOM 8742 C C . ALA A 1 1115 ? 35.186 36.920 -21.474 1.00 88.62 1115 ALA A C 1
ATOM 8744 O O . ALA A 1 1115 ? 35.325 35.708 -21.619 1.00 88.62 1115 ALA A O 1
ATOM 8745 N N . ARG A 1 1116 ? 34.374 37.440 -20.542 1.00 86.94 1116 ARG A N 1
ATOM 8746 C CA . ARG A 1 1116 ? 33.617 36.629 -19.573 1.00 86.94 1116 ARG A CA 1
ATOM 8747 C C . ARG A 1 1116 ? 32.589 35.714 -20.233 1.00 86.94 1116 ARG A C 1
ATOM 8749 O O . ARG A 1 1116 ? 32.454 34.565 -19.830 1.00 86.94 1116 ARG A O 1
ATOM 8756 N N . LEU A 1 1117 ? 31.923 36.172 -21.294 1.00 85.62 1117 LEU A N 1
ATOM 8757 C CA . LEU A 1 1117 ? 31.013 35.330 -22.073 1.00 85.62 1117 LEU A CA 1
ATOM 8758 C C . LEU A 1 1117 ? 31.754 34.170 -22.760 1.00 85.62 1117 LEU A C 1
ATOM 8760 O O . LEU A 1 1117 ? 31.248 33.050 -22.787 1.00 85.62 1117 LEU A O 1
ATOM 8764 N N . SER A 1 1118 ? 32.959 34.417 -23.281 1.00 83.00 1118 SER A N 1
ATOM 8765 C CA . SER A 1 1118 ? 33.793 33.367 -23.876 1.00 83.00 1118 SER A CA 1
ATOM 8766 C C . SER A 1 1118 ? 34.313 32.378 -22.826 1.00 83.00 1118 SER A C 1
ATOM 8768 O O . SER A 1 1118 ? 34.354 31.179 -23.094 1.00 83.00 1118 SER A O 1
ATOM 8770 N N . GLU A 1 1119 ? 34.687 32.854 -21.635 1.00 82.81 1119 GLU A N 1
ATOM 8771 C CA . GLU A 1 1119 ? 35.054 31.999 -20.497 1.00 82.81 1119 GLU A CA 1
ATOM 8772 C C . GLU A 1 1119 ? 33.875 31.118 -20.063 1.00 82.81 1119 GLU A C 1
ATOM 8774 O O . GLU A 1 1119 ? 34.053 29.920 -19.860 1.00 82.81 1119 GLU A O 1
ATOM 8779 N N . ALA A 1 1120 ? 32.663 31.679 -20.010 1.00 79.56 1120 ALA A N 1
ATOM 8780 C CA . ALA A 1 1120 ? 31.443 30.953 -19.667 1.00 79.56 1120 ALA A CA 1
ATOM 8781 C C . ALA A 1 1120 ? 31.114 29.835 -20.664 1.00 79.56 1120 ALA A C 1
ATOM 8783 O O . ALA A 1 1120 ? 30.805 28.713 -20.266 1.00 79.56 1120 ALA A O 1
ATOM 8784 N N . GLN A 1 1121 ? 31.221 30.127 -21.962 1.00 77.44 1121 GLN A N 1
ATOM 8785 C CA . GLN A 1 1121 ? 31.018 29.144 -23.029 1.00 77.44 1121 GLN A CA 1
ATOM 8786 C C . GLN A 1 1121 ? 32.063 28.028 -22.965 1.00 77.44 1121 GLN A C 1
ATOM 8788 O O . GLN A 1 1121 ? 31.716 26.856 -23.085 1.00 77.44 1121 GLN A O 1
ATOM 8793 N N . ASN A 1 1122 ? 33.326 28.373 -22.707 1.00 74.94 1122 ASN A N 1
ATOM 8794 C CA . ASN A 1 1122 ? 34.379 27.381 -22.518 1.00 74.94 1122 ASN A CA 1
ATOM 8795 C C . ASN A 1 1122 ? 34.115 26.504 -21.289 1.00 74.94 1122 ASN A C 1
ATOM 8797 O O . ASN A 1 1122 ? 34.177 25.287 -21.400 1.00 74.94 1122 ASN A O 1
ATOM 8801 N N . ALA A 1 1123 ? 33.784 27.086 -20.135 1.00 72.50 1123 ALA A N 1
ATOM 8802 C CA . ALA A 1 1123 ? 33.458 26.325 -18.930 1.00 72.50 1123 ALA A CA 1
ATOM 8803 C C . ALA A 1 1123 ? 32.281 25.360 -19.158 1.00 72.50 1123 ALA A C 1
ATOM 8805 O O . ALA A 1 1123 ? 32.355 24.201 -18.754 1.00 72.50 1123 ALA A O 1
ATOM 8806 N N . PHE A 1 1124 ? 31.251 25.797 -19.888 1.00 74.19 1124 PHE A N 1
ATOM 8807 C CA . PHE A 1 1124 ? 30.106 24.958 -20.235 1.00 74.19 1124 PHE A CA 1
ATOM 8808 C C . PHE A 1 1124 ? 30.488 23.783 -21.143 1.00 74.19 1124 PHE A C 1
ATOM 8810 O O . PHE A 1 1124 ? 30.093 22.653 -20.869 1.00 74.19 1124 PHE A O 1
ATOM 8817 N N . ASN A 1 1125 ? 31.300 24.029 -22.177 1.00 65.56 1125 ASN A N 1
ATOM 8818 C CA . ASN A 1 1125 ? 31.797 22.979 -23.080 1.00 65.56 1125 ASN A CA 1
ATOM 8819 C C . ASN A 1 1125 ? 32.595 21.897 -22.340 1.00 65.56 1125 ASN A C 1
ATOM 8821 O O . ASN A 1 1125 ? 32.644 20.753 -22.775 1.00 65.56 1125 ASN A O 1
ATOM 8825 N N . PHE A 1 1126 ? 33.206 22.249 -21.208 1.00 62.75 1126 PHE A N 1
ATOM 8826 C CA . PHE A 1 1126 ? 33.959 21.322 -20.368 1.00 62.75 1126 PHE A CA 1
ATOM 8827 C C . PHE A 1 1126 ? 33.159 20.786 -19.171 1.00 62.75 1126 PHE A C 1
ATOM 8829 O O . PHE A 1 1126 ? 33.757 20.263 -18.231 1.00 62.75 1126 PHE A O 1
ATOM 8836 N N . GLY A 1 1127 ? 31.830 20.938 -19.178 1.00 61.25 1127 GLY A N 1
ATOM 8837 C CA . GLY A 1 1127 ? 30.944 20.427 -18.130 1.00 61.25 1127 GLY A CA 1
ATOM 8838 C C . GLY A 1 1127 ? 31.119 21.079 -16.760 1.00 61.25 1127 GLY A C 1
ATOM 8839 O O . GLY A 1 1127 ? 30.685 20.510 -15.766 1.00 61.25 1127 GLY A O 1
ATOM 8840 N N . ARG A 1 1128 ? 31.764 22.253 -16.694 1.00 70.75 1128 ARG A N 1
ATOM 8841 C CA . ARG A 1 1128 ? 31.935 23.050 -15.471 1.00 70.75 1128 ARG A CA 1
ATOM 8842 C C . ARG A 1 1128 ? 30.768 24.018 -15.355 1.00 70.75 1128 ARG A C 1
ATOM 8844 O O . ARG A 1 1128 ? 30.894 25.215 -15.630 1.00 70.75 1128 ARG A O 1
ATOM 8851 N N . PHE A 1 1129 ? 29.593 23.477 -15.055 1.00 77.12 1129 PHE A N 1
ATOM 8852 C CA . PHE A 1 1129 ? 28.331 24.205 -15.147 1.00 77.12 1129 PHE A CA 1
ATOM 8853 C C . PHE A 1 1129 ? 28.252 25.339 -14.122 1.00 77.12 1129 PHE A C 1
ATOM 8855 O O . PHE A 1 1129 ? 27.717 26.406 -14.439 1.00 77.12 1129 PHE A O 1
ATOM 8862 N N . GLY A 1 1130 ? 28.832 25.166 -12.933 1.00 73.06 1130 GLY A N 1
ATOM 8863 C CA . GLY A 1 1130 ? 28.901 26.216 -11.917 1.00 73.06 1130 GLY A CA 1
ATOM 8864 C C . GLY A 1 1130 ? 29.753 27.406 -12.363 1.00 73.06 1130 GLY A C 1
ATOM 8865 O O . GLY A 1 1130 ? 29.302 28.551 -12.294 1.00 73.06 1130 GLY A O 1
ATOM 8866 N N . GLU A 1 1131 ? 30.949 27.134 -12.893 1.00 79.06 1131 GLU A N 1
ATOM 8867 C CA . GLU A 1 1131 ? 31.848 28.162 -13.443 1.00 79.06 1131 GLU A CA 1
ATOM 8868 C C . GLU A 1 1131 ? 31.217 28.855 -14.659 1.00 79.06 1131 GLU A C 1
ATOM 8870 O O . GLU A 1 1131 ? 31.263 30.080 -14.780 1.00 79.06 1131 GLU A O 1
ATOM 8875 N N . ALA A 1 1132 ? 30.562 28.088 -15.532 1.00 80.38 1132 ALA A N 1
ATOM 8876 C CA . ALA A 1 1132 ? 29.846 28.618 -16.685 1.00 80.38 1132 ALA A CA 1
ATOM 8877 C C . ALA A 1 1132 ? 28.757 29.616 -16.277 1.00 80.38 1132 ALA A C 1
ATOM 8879 O O . ALA A 1 1132 ? 28.650 30.695 -16.861 1.00 80.38 1132 ALA A O 1
ATOM 8880 N N . TRP A 1 1133 ? 27.976 29.286 -15.245 1.00 83.94 1133 TRP A N 1
ATOM 8881 C CA . TRP A 1 1133 ? 26.954 30.183 -14.718 1.00 83.94 1133 TRP A CA 1
ATOM 8882 C C . TRP A 1 1133 ? 27.559 31.457 -14.109 1.00 83.94 1133 TRP A C 1
ATOM 8884 O O . TRP A 1 1133 ? 27.057 32.555 -14.364 1.00 83.94 1133 TRP A O 1
ATOM 8894 N N . GLU A 1 1134 ? 28.637 31.331 -13.330 1.00 85.38 1134 GLU A N 1
ATOM 8895 C CA . GLU A 1 1134 ? 29.316 32.466 -12.692 1.00 85.38 1134 GLU A CA 1
ATOM 8896 C C . GLU A 1 1134 ? 29.866 33.438 -13.744 1.00 85.38 1134 GLU A C 1
ATOM 8898 O O . GLU A 1 1134 ? 29.551 34.629 -13.721 1.00 85.38 1134 GLU A O 1
ATOM 8903 N N . LYS A 1 1135 ? 30.594 32.922 -14.741 1.00 87.25 1135 LYS A N 1
ATOM 8904 C CA . LYS A 1 1135 ? 31.165 33.726 -15.829 1.00 87.25 1135 LYS A CA 1
ATOM 8905 C C . LYS A 1 1135 ? 30.117 34.338 -16.742 1.00 87.25 1135 LYS A C 1
ATOM 8907 O O . LYS A 1 1135 ? 30.277 35.482 -17.168 1.00 87.25 1135 LYS A O 1
ATOM 8912 N N . ALA A 1 1136 ? 29.012 33.642 -16.984 1.00 84.69 1136 ALA A N 1
ATOM 8913 C CA . ALA A 1 1136 ? 27.897 34.213 -17.723 1.00 84.69 1136 ALA A CA 1
ATOM 8914 C C . ALA A 1 1136 ? 27.208 35.340 -16.934 1.00 84.69 1136 ALA A C 1
ATOM 8916 O O . ALA A 1 1136 ? 26.906 36.391 -17.494 1.00 84.69 1136 ALA A O 1
ATOM 8917 N N . SER A 1 1137 ? 27.031 35.176 -15.623 1.00 87.62 1137 SER A N 1
ATOM 8918 C CA . SER A 1 1137 ? 26.433 36.203 -14.758 1.00 87.62 1137 SER A CA 1
ATOM 8919 C C . SER A 1 1137 ? 27.322 37.450 -14.641 1.00 87.62 1137 SER A C 1
ATOM 8921 O O . SER A 1 1137 ? 26.824 38.580 -14.679 1.00 87.62 1137 SER A O 1
ATOM 8923 N N . GLU A 1 1138 ? 28.645 37.261 -14.559 1.00 89.62 1138 GLU A N 1
ATOM 8924 C CA . GLU A 1 1138 ? 29.634 38.343 -14.656 1.00 89.62 1138 GLU A CA 1
ATOM 8925 C C . GLU A 1 1138 ? 29.504 39.073 -16.003 1.00 89.62 1138 GLU A C 1
ATOM 8927 O O . GLU A 1 1138 ? 29.366 40.297 -16.033 1.00 89.62 1138 GLU A O 1
ATOM 8932 N N . ALA A 1 1139 ? 29.474 38.330 -17.115 1.00 88.69 1139 ALA A N 1
ATOM 8933 C CA . ALA A 1 1139 ? 29.337 38.890 -18.459 1.00 88.69 1139 ALA A CA 1
ATOM 8934 C C . ALA A 1 1139 ? 28.052 39.713 -18.631 1.00 88.69 1139 ALA A C 1
ATOM 8936 O O . ALA A 1 1139 ? 28.102 40.821 -19.167 1.00 88.69 1139 ALA A O 1
ATOM 8937 N N . TYR A 1 1140 ? 26.919 39.202 -18.141 1.00 87.44 1140 TYR A N 1
ATOM 8938 C CA . TYR A 1 1140 ? 25.630 39.893 -18.169 1.00 87.44 1140 TYR A CA 1
ATOM 8939 C C . TYR A 1 1140 ? 25.680 41.211 -17.389 1.00 87.44 1140 TYR A C 1
ATOM 8941 O O . TYR A 1 1140 ? 25.322 42.265 -17.912 1.00 87.44 1140 TYR A O 1
ATOM 8949 N N . THR A 1 1141 ? 26.194 41.174 -16.157 1.00 87.44 1141 THR A N 1
ATOM 8950 C CA . THR A 1 1141 ? 26.264 42.354 -15.283 1.00 87.44 1141 THR A CA 1
ATOM 8951 C C . THR A 1 1141 ? 27.151 43.449 -15.881 1.00 87.44 1141 THR A C 1
ATOM 8953 O O . THR A 1 1141 ? 26.805 44.633 -15.848 1.00 87.44 1141 THR A O 1
ATOM 8956 N N . ILE A 1 1142 ? 28.291 43.067 -16.464 1.00 86.25 1142 ILE A N 1
ATOM 8957 C CA . ILE A 1 1142 ? 29.209 44.006 -17.119 1.00 86.25 1142 ILE A CA 1
ATOM 8958 C C . ILE A 1 1142 ? 28.570 44.585 -18.392 1.00 86.25 1142 ILE A C 1
ATOM 8960 O O . ILE A 1 1142 ? 28.704 45.779 -18.653 1.00 86.25 1142 ILE A O 1
ATOM 8964 N N . ALA A 1 1143 ? 27.838 43.777 -19.166 1.00 83.88 1143 ALA A N 1
ATOM 8965 C CA . ALA A 1 1143 ? 27.141 44.247 -20.363 1.00 83.88 1143 ALA A CA 1
ATOM 8966 C C . ALA A 1 1143 ? 26.005 45.233 -20.036 1.00 83.88 1143 ALA A C 1
ATOM 8968 O O . ALA A 1 1143 ? 25.890 46.266 -20.693 1.00 83.88 1143 ALA A O 1
ATOM 8969 N N . GLU A 1 1144 ? 25.206 44.968 -18.999 1.00 82.69 1144 GLU A N 1
ATOM 8970 C CA . GLU A 1 1144 ? 24.123 45.860 -18.555 1.00 82.69 1144 GLU A CA 1
ATOM 8971 C C . GLU A 1 1144 ? 24.648 47.194 -18.007 1.00 82.69 1144 GLU A C 1
ATOM 8973 O O . GLU A 1 1144 ? 24.065 48.249 -18.254 1.00 82.69 1144 GLU A O 1
ATOM 8978 N N . SER A 1 1145 ? 25.790 47.169 -17.317 1.00 78.44 1145 SER A N 1
ATOM 8979 C CA . SER A 1 1145 ? 26.431 48.365 -16.753 1.00 78.44 1145 SER A CA 1
ATOM 8980 C C . SER A 1 1145 ? 27.327 49.128 -17.737 1.00 78.44 1145 SER A C 1
ATOM 8982 O O . SER A 1 1145 ? 27.873 50.178 -17.382 1.00 78.44 1145 SER A O 1
ATOM 8984 N N . ALA A 1 1146 ? 27.466 48.646 -18.977 1.00 78.56 1146 ALA A N 1
ATOM 8985 C CA . ALA A 1 1146 ? 28.262 49.315 -19.995 1.00 78.56 1146 ALA A CA 1
ATOM 8986 C C . ALA A 1 1146 ? 27.691 50.707 -20.321 1.00 78.56 1146 ALA A C 1
ATOM 8988 O O . ALA A 1 1146 ? 26.479 50.911 -20.375 1.00 78.56 1146 ALA A O 1
ATOM 8989 N N . THR A 1 1147 ? 28.565 51.684 -20.567 1.00 67.94 1147 THR A N 1
ATOM 8990 C CA . THR A 1 1147 ? 28.173 53.069 -20.891 1.00 67.94 1147 THR A CA 1
ATOM 8991 C C . THR A 1 1147 ? 28.892 53.579 -22.139 1.00 67.94 1147 THR A C 1
ATOM 8993 O O . THR A 1 1147 ? 29.888 53.006 -22.592 1.00 67.94 1147 THR A O 1
ATOM 8996 N N . HIS A 1 1148 ? 28.360 54.650 -22.729 1.00 64.88 1148 HIS A N 1
ATOM 8997 C CA . HIS A 1 1148 ? 29.026 55.385 -23.802 1.00 64.88 1148 HIS A CA 1
ATOM 8998 C C . HIS A 1 1148 ? 30.234 56.166 -23.263 1.00 64.88 1148 HIS A C 1
ATOM 9000 O O . HIS A 1 1148 ? 30.200 56.654 -22.134 1.00 64.88 1148 HIS A O 1
ATOM 9006 N N . GLU A 1 1149 ? 31.283 56.335 -24.073 1.00 46.19 1149 GLU A N 1
ATOM 9007 C CA . GLU A 1 1149 ? 32.414 57.206 -23.722 1.00 46.19 1149 GLU A CA 1
ATOM 9008 C C . GLU A 1 1149 ? 31.941 58.631 -23.382 1.00 46.19 1149 GLU A C 1
ATOM 9010 O O . GLU A 1 1149 ? 31.257 59.292 -24.165 1.00 46.19 1149 GLU A O 1
ATOM 9015 N N . ALA A 1 1150 ? 32.315 59.111 -22.194 1.00 42.03 1150 ALA A N 1
ATOM 9016 C CA . ALA A 1 1150 ? 31.945 60.430 -21.704 1.00 42.03 1150 ALA A CA 1
ATOM 9017 C C . ALA A 1 1150 ? 32.718 61.546 -22.429 1.00 42.03 1150 ALA A C 1
ATOM 9019 O O . ALA A 1 1150 ? 33.943 61.640 -22.336 1.00 42.03 1150 ALA A O 1
ATOM 9020 N N . ALA A 1 1151 ? 31.993 62.465 -23.067 1.00 32.78 1151 ALA A N 1
ATOM 9021 C CA . ALA A 1 1151 ? 32.512 63.779 -23.428 1.00 32.78 1151 ALA A CA 1
ATOM 9022 C C . ALA A 1 1151 ? 32.399 64.735 -22.224 1.00 32.78 1151 ALA A C 1
ATOM 9024 O O . ALA A 1 1151 ? 31.290 65.102 -21.866 1.00 32.78 1151 ALA A O 1
ATOM 9025 N N . GLY A 1 1152 ? 33.546 65.138 -21.651 1.00 35.03 1152 GLY A N 1
ATOM 9026 C CA . GLY A 1 1152 ? 33.820 66.412 -20.943 1.00 35.03 1152 GLY A CA 1
ATOM 9027 C C . GLY A 1 1152 ? 32.958 66.838 -19.726 1.00 35.03 1152 GLY A C 1
ATOM 9028 O O . GLY A 1 1152 ? 31.743 66.697 -19.727 1.00 35.03 1152 GLY A O 1
ATOM 9029 N N . PRO A 1 1153 ? 33.542 67.447 -18.670 1.00 43.03 1153 PRO A N 1
ATOM 9030 C CA . PRO A 1 1153 ? 32.822 67.691 -17.422 1.00 43.03 1153 PRO A CA 1
ATOM 9031 C C . PRO A 1 1153 ? 31.961 68.964 -17.486 1.00 43.03 1153 PRO A C 1
ATOM 9033 O O . PRO A 1 1153 ? 32.476 70.056 -17.728 1.00 43.03 1153 PRO A O 1
ATOM 9036 N N . SER A 1 1154 ? 30.672 68.865 -17.145 1.00 28.45 1154 SER A N 1
ATOM 9037 C CA . SER A 1 1154 ? 29.890 70.014 -16.670 1.00 28.45 1154 SER A CA 1
ATOM 9038 C C . SER A 1 1154 ? 29.092 69.672 -15.413 1.00 28.45 1154 SER A C 1
ATOM 9040 O O . SER A 1 1154 ? 28.594 68.567 -15.229 1.00 28.45 1154 SER A O 1
ATOM 9042 N N . GLN A 1 1155 ? 29.069 70.651 -14.518 1.00 42.62 1155 GLN A N 1
ATOM 9043 C CA . GLN A 1 1155 ? 28.863 70.556 -13.079 1.00 42.62 1155 GLN A CA 1
ATOM 9044 C C . GLN A 1 1155 ? 27.425 70.217 -12.660 1.00 42.62 1155 GLN A C 1
ATOM 9046 O O . GLN A 1 1155 ? 26.477 70.798 -13.178 1.00 42.62 1155 GLN A O 1
ATOM 9051 N N . GLY A 1 1156 ? 27.285 69.382 -11.621 1.00 33.34 1156 GLY A N 1
ATOM 9052 C CA . GLY A 1 1156 ? 26.044 69.284 -10.847 1.00 33.34 1156 GLY A CA 1
ATOM 9053 C C . GLY A 1 1156 ? 25.884 68.002 -10.024 1.00 33.34 1156 GLY A C 1
ATOM 9054 O O . GLY A 1 1156 ? 25.341 67.031 -10.524 1.00 33.34 1156 GLY A O 1
ATOM 9055 N N . ALA A 1 1157 ? 26.267 68.068 -8.741 1.00 30.97 1157 ALA A N 1
ATOM 9056 C CA . ALA A 1 1157 ? 25.890 67.184 -7.617 1.00 30.97 1157 ALA A CA 1
ATOM 9057 C C . ALA A 1 1157 ? 26.653 65.846 -7.382 1.00 30.97 1157 ALA A C 1
ATOM 9059 O O . ALA A 1 1157 ? 26.156 64.771 -7.715 1.00 30.97 1157 ALA A O 1
ATOM 9060 N N . PRO A 1 1158 ? 27.795 65.869 -6.655 1.00 41.41 1158 PRO A N 1
ATOM 9061 C CA . PRO A 1 1158 ? 28.518 64.671 -6.221 1.00 41.41 1158 PRO A CA 1
ATOM 9062 C C . PRO A 1 1158 ? 28.359 64.381 -4.712 1.00 41.41 1158 PRO A C 1
ATOM 9064 O O . PRO A 1 1158 ? 29.328 64.491 -3.968 1.00 41.41 1158 PRO A O 1
ATOM 9067 N N . TRP A 1 1159 ? 27.165 63.994 -4.237 1.00 37.00 1159 TRP A N 1
ATOM 9068 C CA . TRP A 1 1159 ? 27.010 63.532 -2.835 1.00 37.00 1159 TRP A CA 1
ATOM 9069 C C . TRP A 1 1159 ? 26.129 62.290 -2.623 1.00 37.00 1159 TRP A C 1
ATOM 9071 O O . TRP A 1 1159 ? 26.138 61.733 -1.531 1.00 37.00 1159 TRP A O 1
ATOM 9081 N N . ILE A 1 1160 ? 25.431 61.785 -3.647 1.00 39.34 1160 ILE A N 1
ATOM 9082 C CA . ILE A 1 1160 ? 24.526 60.627 -3.488 1.00 39.34 1160 ILE A CA 1
ATOM 9083 C C . ILE A 1 1160 ? 25.234 59.289 -3.790 1.00 39.34 1160 ILE A C 1
ATOM 9085 O O . ILE A 1 1160 ? 24.929 58.271 -3.175 1.00 39.34 1160 ILE A O 1
ATOM 9089 N N . TRP A 1 1161 ? 26.266 59.288 -4.640 1.00 40.94 1161 TRP A N 1
ATOM 9090 C CA . TRP A 1 1161 ? 26.938 58.056 -5.085 1.00 40.94 1161 TRP A CA 1
ATOM 9091 C C . TRP A 1 1161 ? 28.108 57.593 -4.202 1.00 40.94 1161 TRP A C 1
ATOM 9093 O O . TRP A 1 1161 ? 28.441 56.410 -4.194 1.00 40.94 1161 TRP A O 1
ATOM 9103 N N . ALA A 1 1162 ? 28.686 58.480 -3.384 1.00 38.31 1162 ALA A N 1
ATOM 9104 C CA . ALA A 1 1162 ? 29.749 58.107 -2.443 1.00 38.31 1162 ALA A CA 1
ATOM 9105 C C . ALA A 1 1162 ? 29.235 57.236 -1.275 1.00 38.31 1162 ALA A C 1
ATOM 9107 O O . ALA A 1 1162 ? 29.983 56.423 -0.739 1.00 38.31 1162 ALA A O 1
ATOM 9108 N N . GLY A 1 1163 ? 27.953 57.358 -0.904 1.00 36.34 1163 GLY A N 1
ATOM 9109 C CA . GLY A 1 1163 ? 27.344 56.563 0.171 1.00 36.34 1163 GLY A CA 1
ATOM 9110 C C . GLY A 1 1163 ? 27.023 55.120 -0.232 1.00 36.34 1163 GLY A C 1
ATOM 9111 O O . GLY A 1 1163 ? 27.201 54.202 0.566 1.00 36.34 1163 GLY A O 1
ATOM 9112 N N . VAL A 1 1164 ? 26.616 54.905 -1.486 1.00 45.62 1164 VAL A N 1
ATOM 9113 C CA . VAL A 1 1164 ? 26.249 53.575 -2.005 1.00 45.62 1164 VAL A CA 1
ATOM 9114 C C . VAL A 1 1164 ? 27.494 52.715 -2.245 1.00 45.62 1164 VAL A C 1
ATOM 9116 O O . VAL A 1 1164 ? 27.514 51.546 -1.866 1.00 45.62 1164 VAL A O 1
ATOM 9119 N N . GLY A 1 1165 ? 28.577 53.304 -2.768 1.00 39.12 1165 GLY A N 1
ATOM 9120 C CA . GLY A 1 1165 ? 29.839 52.587 -2.993 1.00 39.12 1165 GLY A CA 1
ATOM 9121 C C . GLY A 1 1165 ? 30.510 52.090 -1.706 1.00 39.12 1165 GLY A C 1
ATOM 9122 O O . GLY A 1 1165 ? 31.061 50.992 -1.679 1.00 39.12 1165 GLY A O 1
ATOM 9123 N N . ILE A 1 1166 ? 30.410 52.851 -0.610 1.00 43.81 1166 ILE A N 1
ATOM 9124 C CA . ILE A 1 1166 ? 30.972 52.461 0.695 1.00 43.81 1166 ILE A CA 1
ATOM 9125 C C . ILE A 1 1166 ? 30.124 51.360 1.354 1.00 43.81 1166 ILE A C 1
ATOM 9127 O O . ILE A 1 1166 ? 30.680 50.441 1.953 1.00 43.81 1166 ILE A O 1
ATOM 9131 N N . ALA A 1 1167 ? 28.797 51.391 1.198 1.00 41.34 1167 ALA A N 1
ATOM 9132 C CA . ALA A 1 1167 ? 27.909 50.357 1.735 1.00 41.34 1167 ALA A CA 1
ATOM 9133 C C . ALA A 1 1167 ? 28.104 48.998 1.038 1.00 41.34 1167 ALA A C 1
ATOM 9135 O O . ALA A 1 1167 ? 28.182 47.968 1.707 1.00 41.34 1167 ALA A O 1
ATOM 9136 N N . VAL A 1 1168 ? 28.269 48.995 -0.288 1.00 48.41 1168 VAL A N 1
ATOM 9137 C CA . VAL A 1 1168 ? 28.524 47.770 -1.065 1.00 48.41 1168 VAL A CA 1
ATOM 9138 C C . VAL A 1 1168 ? 29.908 47.193 -0.746 1.00 48.41 1168 VAL A C 1
ATOM 9140 O O . VAL A 1 1168 ? 30.030 45.990 -0.526 1.00 48.41 1168 VAL A O 1
ATOM 9143 N N . ALA A 1 1169 ? 30.937 48.036 -0.606 1.00 43.34 1169 ALA A N 1
ATOM 9144 C CA . ALA A 1 1169 ? 32.280 47.584 -0.235 1.00 43.34 1169 ALA A CA 1
ATOM 9145 C C . ALA A 1 1169 ? 32.331 46.939 1.165 1.00 43.34 1169 ALA A C 1
ATOM 9147 O O . ALA A 1 1169 ? 33.045 45.957 1.360 1.00 43.34 1169 ALA A O 1
ATOM 9148 N N . VAL A 1 1170 ? 31.549 47.439 2.130 1.00 46.75 1170 VAL A N 1
ATOM 9149 C CA . VAL A 1 1170 ? 31.475 46.879 3.493 1.00 46.75 1170 VAL A CA 1
ATOM 9150 C C . VAL A 1 1170 ? 30.723 45.542 3.525 1.00 46.75 1170 VAL A C 1
ATOM 9152 O O . VAL A 1 1170 ? 31.127 44.636 4.254 1.00 46.75 1170 VAL A O 1
ATOM 9155 N N . ILE A 1 1171 ? 29.686 45.376 2.699 1.00 50.00 1171 ILE A N 1
ATOM 9156 C CA . ILE A 1 1171 ? 28.928 44.118 2.579 1.00 50.00 1171 ILE A CA 1
ATOM 9157 C C . ILE A 1 1171 ? 29.772 43.035 1.889 1.00 50.00 1171 ILE A C 1
ATOM 9159 O O . ILE A 1 1171 ? 29.817 41.899 2.359 1.00 50.00 1171 ILE A O 1
ATOM 9163 N N . VAL A 1 1172 ? 30.523 43.394 0.844 1.00 52.16 1172 VAL A N 1
ATOM 9164 C CA . VAL A 1 1172 ? 31.443 42.474 0.151 1.00 52.16 1172 VAL A CA 1
ATOM 9165 C C . VAL A 1 1172 ? 32.609 42.059 1.059 1.00 52.16 1172 VAL A C 1
ATOM 9167 O O . VAL A 1 1172 ? 32.975 40.884 1.091 1.00 52.16 1172 VAL A O 1
ATOM 9170 N N . LEU A 1 1173 ? 33.153 42.972 1.875 1.00 42.31 1173 LEU A N 1
ATOM 9171 C CA . LEU A 1 1173 ? 34.203 42.632 2.845 1.00 42.31 1173 LEU A CA 1
ATOM 9172 C C . LEU A 1 1173 ? 33.687 41.712 3.970 1.00 42.31 1173 LEU A C 1
ATOM 9174 O O . LEU A 1 1173 ? 34.417 40.830 4.421 1.00 42.31 1173 LEU A O 1
ATOM 9178 N N . ALA A 1 1174 ? 32.431 41.879 4.403 1.00 43.81 1174 ALA A N 1
ATOM 9179 C CA . ALA A 1 1174 ? 31.793 41.023 5.407 1.00 43.81 1174 ALA A CA 1
ATOM 9180 C C . ALA A 1 1174 ? 31.489 39.608 4.874 1.00 43.81 1174 ALA A C 1
ATOM 9182 O O . ALA A 1 1174 ? 31.617 38.630 5.615 1.00 43.81 1174 ALA A O 1
ATOM 9183 N N . PHE A 1 1175 ? 31.166 39.490 3.583 1.00 41.09 1175 PHE A N 1
ATOM 9184 C CA . PHE A 1 1175 ? 30.932 38.214 2.899 1.00 41.09 1175 PHE A CA 1
ATOM 9185 C C . PHE A 1 1175 ? 32.242 37.451 2.604 1.00 41.09 1175 PHE A C 1
ATOM 9187 O O . PHE A 1 1175 ? 32.311 36.228 2.705 1.00 41.09 1175 PHE A O 1
ATOM 9194 N N . LEU A 1 1176 ? 33.335 38.167 2.315 1.00 40.56 1176 LEU A N 1
ATOM 9195 C CA . LEU A 1 1176 ? 34.658 37.560 2.103 1.00 40.56 1176 LEU A CA 1
ATOM 9196 C C . LEU A 1 1176 ? 35.339 37.110 3.409 1.00 40.56 1176 LEU A C 1
ATOM 9198 O O . LEU A 1 1176 ? 36.133 36.169 3.394 1.00 40.56 1176 LEU A O 1
ATOM 9202 N N . LEU A 1 1177 ? 35.032 37.750 4.542 1.00 40.06 1177 LEU A N 1
ATOM 9203 C CA . LEU A 1 1177 ? 35.570 37.368 5.855 1.00 40.06 1177 LEU A CA 1
ATOM 9204 C C . LEU A 1 1177 ? 34.838 36.175 6.495 1.00 40.06 1177 LEU A C 1
ATOM 9206 O O . LEU A 1 1177 ? 35.434 35.489 7.323 1.00 40.06 1177 LEU A O 1
ATOM 9210 N N . THR A 1 1178 ? 33.599 35.889 6.090 1.00 41.78 1178 THR A N 1
ATOM 9211 C CA . THR A 1 1178 ? 32.818 34.722 6.545 1.00 41.78 1178 THR A CA 1
ATOM 9212 C C . THR A 1 1178 ? 33.196 33.440 5.795 1.00 41.78 1178 THR A C 1
ATOM 9214 O O . THR A 1 1178 ? 33.260 32.379 6.403 1.00 41.78 1178 THR A O 1
ATOM 9217 N N . ARG A 1 1179 ? 33.614 33.527 4.524 1.00 36.06 1179 ARG A N 1
ATOM 9218 C CA . ARG A 1 1179 ? 34.049 32.362 3.722 1.00 36.06 1179 ARG A CA 1
ATOM 9219 C C . ARG A 1 1179 ? 35.446 31.804 4.053 1.00 36.06 1179 ARG A C 1
ATOM 9221 O O . ARG A 1 1179 ? 35.802 30.745 3.551 1.00 36.06 1179 ARG A O 1
ATOM 9228 N N . LYS A 1 1180 ? 36.258 32.492 4.869 1.00 36.59 1180 LYS A N 1
ATOM 9229 C CA . LYS A 1 1180 ? 37.627 32.059 5.246 1.00 36.59 1180 LYS A CA 1
ATOM 9230 C C . LYS A 1 1180 ? 37.726 31.341 6.599 1.00 36.59 1180 LYS A C 1
ATOM 9232 O O . LYS A 1 1180 ? 38.824 31.183 7.133 1.00 36.59 1180 LYS A O 1
ATOM 9237 N N . ARG A 1 1181 ? 36.595 30.906 7.152 1.00 40.09 1181 ARG A N 1
ATOM 9238 C CA . ARG A 1 1181 ? 36.530 29.965 8.275 1.00 40.09 1181 ARG A CA 1
ATOM 9239 C C . ARG A 1 1181 ? 35.560 28.828 7.942 1.00 40.09 1181 ARG A C 1
ATOM 9241 O O . ARG A 1 1181 ? 34.488 28.756 8.515 1.00 40.09 1181 ARG A O 1
ATOM 9248 N N . LYS A 1 1182 ? 35.965 27.974 7.007 1.00 33.72 1182 LYS A N 1
ATOM 9249 C CA . LYS A 1 1182 ? 35.766 26.526 7.095 1.00 33.72 1182 LYS A CA 1
ATOM 9250 C C . LYS A 1 1182 ? 37.135 25.889 6.927 1.00 33.72 1182 LYS A C 1
ATOM 9252 O O . LYS A 1 1182 ? 37.874 26.371 6.034 1.00 33.72 1182 LYS A O 1
#

Secondary structure (DSSP, 8-state):
---TTHHHHHHHHHHHHHHHHHHHHHHHHHHHHHHHHHH-TT----------------------S-----PPP------------S----S--TTS--TTPPPSEEESSSSSSB---TT--SS--EEEE-SS-EEEEEGGGTEEEEESS---STTPPPSEEEBSSSSSB-----STTB-SSEEEEEE-SS-EEEEEGGGTEEEEESS---STTPPPSEEEBSSSSS-----SS----TTB-SSEEEEEE-SS-EEEEETTTTEEEEESS---STTPPPSEEE-SSTT----SSEEEEEE-SS-EEEEETTSEEEEESS--SSTTPPPSEEEE-S---SPEEE-SS-EEEEETTEEEEESSHHHHHTT---EE--S--SSPSP-SS----EEEEEE-SS-EEEEETTT--EEEESS---STT---SEEESSSSTT--TTTSSS----EEEEEE-SS-EEEEETTTTEEEEESS---STTPPPSEEEE-TT--TT----TTTS-TT-EEEE-SS-EEEEETTTTEEEEESS---STTPPPSEEE-EET--STTEESSEEEEEE-SS-EEEEEGGGTEEEEESS---STTPPPSEEESSSSSS--STT-SSS--SSEEEEEE-SS-EEEEE-SSSPEEEEESS---STTPPPSEEES----TTT-S---EEEEEE-SS-EEEEETTTTEEEEESS---STTPPPSEEESSSSSS-----SSTT--SSEEEEEE-SSEEEEEEPSS---EEEEEPPPPPPP-BPPPBS--SSEEEEEBPPP--TTEEEEEEEEESSTTPPP-TTTEEEEE--TT--EEEEESPPTT-EEEEEEEEEETTS-EEE---EEEEPPP---SSPPEEEE-SSEEEEE-TT-HHHHHHHHHHHHHHHHHHHHHHT---SSPEEEEEESSHHHHHHHHT--TT---SSSEEE-SSTTEEEEETT---HHHHHHHHHHHHHHHHH-S---HHHHHHHHHHHHHHHHSS-GGGS--TTTHHHHHHHHHH-SS----GGGGSS-----TTHHHHHHHHHHHHHHHH-HHHHHHHHHHHHHHT-HHHHHHHHHSS-HHHHHHHHHHHHHHHHHHHHHHHHHHHHHHHTT--BTHHHHHHHHHHHHHHHHTT-HHHHHHHHHHHHHHHHT-BPPP--------SSHHHHHHHHHHHHHHHHHHTT--

Solvent-accessible surface area (backbone atoms only — not comparable to full-atom values): 62534 Å² total; per-residue (Å²): 137,92,68,84,68,65,63,56,55,57,53,52,53,55,52,53,54,54,57,57,59,57,58,55,56,58,56,54,55,57,52,54,57,57,53,57,65,69,77,57,88,86,77,81,91,78,86,88,86,88,83,87,82,92,85,84,90,87,88,88,88,83,87,86,85,88,80,91,82,80,86,78,89,81,89,75,93,76,89,74,80,83,70,92,77,84,76,76,80,66,77,83,62,68,61,42,76,52,52,31,44,52,43,80,45,55,47,70,63,66,61,76,49,34,27,77,31,50,57,46,79,39,71,59,62,18,64,31,58,60,87,49,32,34,38,34,14,22,12,70,23,6,23,34,37,28,24,83,47,62,76,90,54,88,70,56,58,40,74,29,31,29,19,23,86,46,47,44,43,17,54,68,35,69,37,54,29,30,17,20,43,18,31,16,30,25,44,59,66,47,31,36,37,34,12,23,20,69,68,23,24,36,38,27,25,81,49,65,77,90,52,55,31,48,62,42,74,27,30,32,30,30,74,49,55,72,77,78,85,81,71,93,84,72,76,92,50,55,26,59,46,39,45,27,39,17,38,34,51,75,72,46,31,36,38,36,17,20,22,75,68,7,28,39,37,29,23,79,51,61,76,86,48,51,27,49,58,40,71,26,48,39,33,63,39,93,84,70,42,53,57,42,45,24,31,29,53,38,66,81,84,45,33,33,40,39,32,8,49,85,7,41,34,39,29,26,80,52,58,69,86,48,60,31,54,71,56,76,42,78,47,82,50,99,52,31,81,44,58,56,46,76,79,90,54,35,42,32,42,34,41,93,56,38,23,41,33,23,81,28,72,70,40,58,74,69,75,55,80,76,53,76,59,65,52,80,70,73,63,40,59,32,55,58,83,67,86,33,57,75,62,29,71,42,64,64,77,52,32,41,36,40,22,12,36,80,38,22,31,38,36,29,25,81,47,66,75,89,54,89,87,61,73,59,66,17,20,26,72,30,80,37,80,43,47,27,35,77,66,40,94,50,71,77,26,23,29,38,19,49,28,60,69,67,44,35,36,38,37,18,26,53,68,68,48,32,39,38,28,24,83,46,57,74,82,44,46,41,52,71,52,64,16,47,34,54,65,91,81,75,62,91,78,70,76,76,58,72,103,77,63,52,78,23,26,25,32,38,58,77,78,50,32,37,42,33,18,35,21,88,63,6,30,42,37,30,26,84,44,63,73,82,45,64,55,55,72,53,60,16,46,30,40,40,64,81,38,66,29,54,40,32,24,25,44,20,22,24,51,41,64,64,81,48,33,37,38,34,18,21,23,65,33,7,24,35,41,29,27,79,50,62,70,77,47,59,56,52,58,44,70,30,36,29,18,16,68,47,49,62,52,41,62,64,52,66,16,75,63,21,26,28,37,29,48,24,48,37,61,62,63,54,32,38,38,38,21,17,51,31,80,80,17,26,39,35,31,23,78,51,63,79,88,51,63,23,53,61,58,72,24,48,36,49,38,36,102,46,102,84,72,38,48,47,36,36,36,48,28,63,38,54,84,73,49,35,34,40,33,16,17,26,72,32,9,23,35,39,26,24,81,46,63,78,88,45,61,30,59,72,60,74,25,29,33,19,21,74,45,93,82,54,54,76,50,30,86,50,42,49,28,22,32,28,24,41,41,60,50,71,70,88,56,42,41,39,35,34,24,42,80,98,58,58,28,34,37,29,36,59,45,46,59,44,81,41,38,56,62,47,52,58,39,80,67,33,44,32,31,35,28,42,40,39,46,63,68,84,64,88,56,61,50,32,38,40,35,31,52,38,74,52,81,92,68,79,91,45,85,87,25,52,78,46,75,41,64,51,68,86,62,38,64,51,76,50,68,85,44,61,48,63,36,56,38,30,35,34,40,35,36,36,33,78,88,72,51,48,12,65,21,67,71,33,59,48,40,25,36,59,77,75,73,94,70,86,69,46,78,52,74,61,94,61,37,34,40,38,31,50,89,92,40,63,66,60,53,50,56,52,50,53,50,47,60,74,38,43,67,59,53,26,62,58,71,70,52,72,76,94,56,60,39,35,34,41,48,23,88,42,68,61,53,40,15,64,77,50,74,44,62,74,82,64,71,74,94,52,42,42,38,54,34,78,35,62,57,26,35,35,31,42,84,88,47,92,50,75,42,49,51,40,28,28,49,40,49,25,52,48,47,51,67,50,41,64,96,69,45,46,39,56,58,48,7,53,17,32,44,52,15,21,75,72,68,77,42,49,39,103,42,36,60,47,86,82,49,46,66,56,52,44,32,12,70,75,69,45,55,66,70,69,73,55,74,81,74,33,52,81,64,92,70,72,49,101,52,47,43,34,56,20,22,43,53,56,34,42,40,34,74,76,66,31,63,68,47,57,42,48,27,56,54,34,17,47,75,66,71,30,67,55,61,12,39,28,74,66,71,73,39,52,47,70,57,48,53,53,50,51,51,52,46,52,50,52,19,46,52,30,42,52,51,16,52,50,33,42,54,47,26,58,76,70,58,23,60,48,47,38,70,58,16,52,52,28,41,52,50,10,53,51,28,43,52,70,39,35,36,69,59,8,26,54,26,6,48,51,9,25,54,33,15,71,67,30,39,60,82,83,80,78,93,78,91,85,85,94,71,73,65,69,58,54,56,52,53,52,53,53,52,52,53,55,55,58,61,58,70,73,71,122

Radius of gyration: 37.37 Å; Cα contacts (8 Å, |Δi|>4): 2656; chains: 1; bounding box: 90×102×91 Å

Mean predicted aligned error: 22.35 Å

pLDDT: mean 70.8, std 19.03, range [21.92, 98.12]